Protein 9J2L (pdb70)

Structure (mmCIF, N/CA/C/O backbone):
data_9J2L
#
_entry.id   9J2L
#
_cell.length_a   142.370
_cell.length_b   142.370
_cell.length_c   131.628
_cell.angle_alpha   90.00
_cell.angle_beta   90.00
_cell.angle_gamma   90.00
#
_symmetry.space_group_name_H-M   'P 43 21 2'
#
loop_
_entity.id
_entity.type
_entity.pdbx_description
1 polymer '4,5-DOPA dioxygenase extradiol'
2 non-polymer 'CITRIC ACID'
3 non-polymer 'FE (II) ION'
4 non-polymer 2-AMINO-2-HYDROXYMETHYL-PROPANE-1,3-DIOL
5 non-polymer GLYCEROL
6 non-polymer DI(HYDROXYETHYL)ETHER
7 water water
#
loop_
_atom_site.group_PDB
_atom_site.id
_atom_site.type_symbol
_atom_site.label_atom_id
_atom_site.label_alt_id
_atom_site.label_comp_id
_atom_site.label_asym_id
_atom_site.label_entity_id
_atom_site.label_seq_id
_atom_site.pdbx_PDB_ins_code
_atom_site.Cartn_x
_atom_site.Cartn_y
_atom_site.Cartn_z
_atom_site.occupancy
_atom_site.B_iso_or_equiv
_atom_site.auth_seq_id
_atom_site.auth_comp_id
_atom_site.auth_asym_id
_atom_site.auth_atom_id
_atom_site.pdbx_PDB_model_num
ATOM 1 N N . MET A 1 1 ? -8.036 7.560 -0.523 1.00 49.61 1 MET A N 1
ATOM 2 C CA . MET A 1 1 ? -7.892 7.011 0.823 1.00 50.67 1 MET A CA 1
ATOM 3 C C . MET A 1 1 ? -9.207 7.078 1.573 1.00 53.08 1 MET A C 1
ATOM 4 O O . MET A 1 1 ? -10.054 7.930 1.304 1.00 54.63 1 MET A O 1
ATOM 9 N N . LYS A 1 2 ? -9.368 6.171 2.523 1.00 51.88 2 LYS A N 1
ATOM 10 C CA . LYS A 1 2 ? -10.479 6.219 3.452 1.00 51.15 2 LYS A CA 1
ATOM 11 C C . LYS A 1 2 ? -9.918 6.387 4.853 1.00 44.89 2 LYS A C 1
ATOM 12 O O . LYS A 1 2 ? -8.717 6.213 5.093 1.00 40.28 2 LYS A O 1
ATOM 18 N N . GLY A 1 3 ? -10.801 6.758 5.770 1.00 30.50 3 GLY A N 1
ATOM 19 C CA . GLY A 1 3 ? -10.394 6.904 7.143 1.00 25.63 3 GLY A CA 1
ATOM 20 C C . GLY A 1 3 ? -10.290 8.341 7.591 1.00 28.07 3 GLY A C 1
ATOM 21 O O . GLY A 1 3 ? -11.009 9.220 7.098 1.00 26.33 3 GLY A O 1
ATOM 22 N N . THR A 1 4 ? -9.406 8.575 8.554 1.00 25.67 4 THR A N 1
ATOM 23 C CA . THR A 1 4 ? -9.209 9.868 9.179 1.00 23.63 4 THR A CA 1
ATOM 24 C C . THR A 1 4 ? -7.782 10.344 8.915 1.00 26.02 4 THR A C 1
ATOM 25 O O . THR A 1 4 ? -6.945 9.624 8.365 1.00 27.94 4 THR A O 1
ATOM 29 N N . TYR A 1 5 ? -7.513 11.587 9.291 1.00 21.91 5 TYR A N 1
ATOM 30 C CA . TYR A 1 5 ? -6.271 12.236 8.918 1.00 24.35 5 TYR A CA 1
ATOM 31 C C . TYR A 1 5 ? -5.776 13.081 10.074 1.00 27.51 5 TYR A C 1
ATOM 32 O O . TYR A 1 5 ? -6.568 13.627 10.842 1.00 23.99 5 TYR A O 1
ATOM 41 N N . TYR A 1 6 ? -4.454 13.169 10.199 1.00 24.91 6 TYR A N 1
ATOM 42 C CA . TYR A 1 6 ? -3.812 14.182 11.025 1.00 24.07 6 TYR A CA 1
ATOM 43 C C . TYR A 1 6 ? -2.995 15.067 10.101 1.00 27.18 6 TYR A C 1
ATOM 44 O O . TYR A 1 6 ? -1.993 14.610 9.538 1.00 23.82 6 TYR A O 1
ATOM 53 N N . ILE A 1 7 ? -3.425 16.317 9.932 1.00 22.03 7 ILE A N 1
ATOM 54 C CA . ILE A 1 7 ? -2.757 17.254 9.039 1.00 19.15 7 ILE A CA 1
ATOM 55 C C . ILE A 1 7 ? -2.114 18.355 9.870 1.00 19.32 7 ILE A C 1
ATOM 56 O O . ILE A 1 7 ? -2.311 18.455 11.078 1.00 21.67 7 ILE A O 1
ATOM 61 N N . ASN A 1 8 ? -1.345 19.198 9.203 1.00 19.21 8 ASN A N 1
ATOM 62 C CA . ASN A 1 8 ? -0.783 20.393 9.807 1.00 16.37 8 ASN A CA 1
ATOM 63 C C . ASN A 1 8 ? -1.399 21.597 9.114 1.00 23.06 8 ASN A C 1
ATOM 64 O O . ASN A 1 8 ? -1.476 21.632 7.879 1.00 22.02 8 ASN A O 1
ATOM 69 N N . HIS A 1 9 ? -1.852 22.576 9.894 1.00 19.44 9 HIS A N 1
ATOM 70 C CA . HIS A 1 9 ? -2.380 23.765 9.245 1.00 21.59 9 HIS A CA 1
ATOM 71 C C . HIS A 1 9 ? -1.262 24.647 8.739 1.00 20.08 9 HIS A C 1
ATOM 72 O O . HIS A 1 9 ? -1.487 25.445 7.825 1.00 21.52 9 HIS A O 1
ATOM 79 N N . GLY A 1 10 ? -0.071 24.521 9.321 1.00 17.17 10 GLY A N 1
ATOM 80 C CA . GLY A 1 10 ? 1.110 25.214 8.845 1.00 19.18 10 GLY A CA 1
ATOM 81 C C . GLY A 1 10 ? 1.127 26.716 9.101 1.00 21.45 10 GLY A C 1
ATOM 82 O O . GLY A 1 10 ? 0.317 27.289 9.825 1.00 24.02 10 GLY A O 1
ATOM 83 N N . ASP A 1 11 ? 2.107 27.339 8.468 1.00 23.98 11 ASP A N 1
ATOM 84 C CA . ASP A 1 11 ? 2.425 28.742 8.655 1.00 19.60 11 ASP A CA 1
ATOM 85 C C . ASP A 1 11 ? 1.487 29.597 7.809 1.00 22.00 11 ASP A C 1
ATOM 86 O O . ASP A 1 11 ? 1.516 29.494 6.575 1.00 25.78 11 ASP A O 1
ATOM 91 N N . PRO A 1 12 ? 0.670 30.460 8.412 1.00 19.36 12 PRO A N 1
ATOM 92 C CA . PRO A 1 12 ? -0.229 31.317 7.615 1.00 20.23 12 PRO A CA 1
ATOM 93 C C . PRO A 1 12 ? 0.484 32.117 6.531 1.00 24.57 12 PRO A C 1
ATOM 94 O O . PRO A 1 12 ? -0.126 32.482 5.517 1.00 22.59 12 PRO A O 1
ATOM 98 N N . LEU A 1 13 ? 1.784 32.360 6.697 1.00 26.92 13 LEU A N 1
ATOM 99 C CA . LEU A 1 13 ? 2.520 33.061 5.652 1.00 27.68 13 LEU A CA 1
ATOM 100 C C . LEU A 1 13 ? 2.502 32.309 4.336 1.00 24.76 13 LEU A C 1
ATOM 101 O O . LEU A 1 13 ? 2.663 32.932 3.282 1.00 28.71 13 LEU A O 1
ATOM 106 N N . MET A 1 14 ? 2.304 30.991 4.356 1.00 20.03 14 MET A N 1
ATOM 107 C CA . MET A 1 14 ? 2.317 30.257 3.093 1.00 23.31 14 MET A CA 1
ATOM 108 C C . MET A 1 14 ? 1.205 30.727 2.161 1.00 27.75 14 MET A C 1
ATOM 109 O O . MET A 1 14 ? 1.255 30.448 0.958 1.00 25.24 14 MET A O 1
ATOM 114 N N . TYR A 1 15 ? 0.213 31.452 2.684 1.00 25.91 15 TYR A N 1
ATOM 115 C CA . TYR A 1 15 ? -0.806 32.030 1.821 1.00 22.82 15 TYR A CA 1
ATOM 116 C C . TYR A 1 15 ? -0.190 32.984 0.807 1.00 25.01 15 TYR A C 1
ATOM 117 O O . TYR A 1 15 ? -0.680 33.106 -0.320 1.00 21.90 15 TYR A O 1
ATOM 126 N N . LEU A 1 16 ? 0.886 33.660 1.187 1.00 25.95 16 LEU A N 1
ATOM 127 C CA . LEU A 1 16 ? 1.554 34.620 0.321 1.00 29.32 16 LEU A CA 1
ATOM 128 C C . LEU A 1 16 ? 2.690 34.010 -0.494 1.00 31.87 16 LEU A C 1
ATOM 129 O O . LEU A 1 16 ? 3.197 34.664 -1.410 1.00 35.48 16 LEU A O 1
ATOM 134 N N . LYS A 1 17 ? 3.086 32.782 -0.205 1.00 24.31 17 LYS A N 1
ATOM 135 C CA . LYS A 1 17 ? 4.282 32.189 -0.780 1.00 24.77 17 LYS A CA 1
ATOM 136 C C . LYS A 1 17 ? 3.938 31.241 -1.914 1.00 26.08 17 LYS A C 1
ATOM 137 O O . LYS A 1 17 ? 2.809 30.769 -2.050 1.00 31.57 17 LYS A O 1
ATOM 143 N N . LYS A 1 18 ? 4.959 30.922 -2.699 1.00 25.02 18 LYS A N 1
ATOM 144 C CA . LYS A 1 18 ? 4.805 30.088 -3.871 1.00 23.80 18 LYS A CA 1
ATOM 145 C C . LYS A 1 18 ? 5.477 28.732 -3.755 1.00 25.59 18 LYS A C 1
ATOM 146 O O . LYS A 1 18 ? 5.195 27.855 -4.578 1.00 32.18 18 LYS A O 1
ATOM 152 N N . HIS A 1 19 ? 6.365 28.528 -2.785 1.00 20.17 19 HIS A N 1
ATOM 153 C CA . HIS A 1 19 ? 7.233 27.353 -2.840 1.00 26.81 19 HIS A CA 1
ATOM 154 C C . HIS A 1 19 ? 7.172 26.535 -1.565 1.00 23.97 19 HIS A C 1
ATOM 155 O O . HIS A 1 19 ? 8.139 25.856 -1.223 1.00 29.72 19 HIS A O 1
ATOM 162 N N . ILE A 1 20 ? 6.068 26.615 -0.833 1.00 25.12 20 ILE A N 1
ATOM 163 C CA . ILE A 1 20 ? 5.885 25.826 0.376 1.00 25.21 20 ILE A CA 1
ATOM 164 C C . ILE A 1 20 ? 5.210 24.512 0.001 1.00 27.59 20 ILE A C 1
ATOM 165 O O . ILE A 1 20 ? 4.078 24.504 -0.494 1.00 31.67 20 ILE A O 1
ATOM 170 N N . LYS A 1 21 ? 5.889 23.401 0.280 1.00 25.97 21 LYS A N 1
ATOM 171 C CA . LYS A 1 21 ? 5.393 22.091 -0.127 1.00 25.85 21 LYS A CA 1
ATOM 172 C C . LYS A 1 21 ? 4.112 21.711 0.608 1.00 25.21 21 LYS A C 1
ATOM 173 O O . LYS A 1 21 ? 3.212 21.096 0.017 1.00 26.99 21 LYS A O 1
ATOM 179 N N . LEU A 1 22 ? 4.001 22.076 1.885 1.00 21.19 22 LEU A N 1
ATOM 180 C CA . LEU A 1 22 ? 2.780 21.785 2.631 1.00 24.86 22 LEU A CA 1
ATOM 181 C C . LEU A 1 22 ? 1.546 22.389 1.954 1.00 25.56 22 LEU A C 1
ATOM 182 O O . LEU A 1 22 ? 0.488 21.755 1.895 1.00 27.37 22 LEU A O 1
ATOM 187 N N . ARG A 1 23 ? 1.659 23.607 1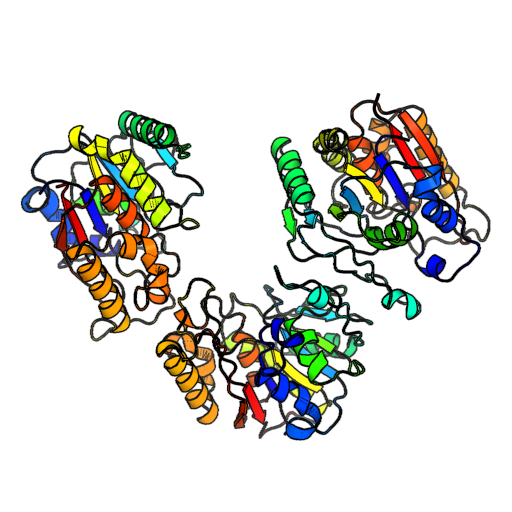.430 1.00 23.44 23 ARG A N 1
ATOM 188 C CA . ARG A 1 23 ? 0.517 24.205 0.747 1.00 20.56 23 ARG A CA 1
ATOM 189 C C . ARG A 1 23 ? 0.168 23.414 -0.503 1.00 24.72 23 ARG A C 1
ATOM 190 O O . ARG A 1 23 ? -1.010 23.126 -0.755 1.00 28.84 23 ARG A O 1
ATOM 198 N N . GLN A 1 24 ? 1.185 23.028 -1.281 1.00 23.54 24 GLN A N 1
ATOM 199 C CA . GLN A 1 24 ? 0.959 22.199 -2.463 1.00 28.58 24 GLN A CA 1
ATOM 200 C C . GLN A 1 24 ? 0.261 20.894 -2.106 1.00 28.24 24 GLN A C 1
ATOM 201 O O . GLN A 1 24 ? -0.668 20.465 -2.798 1.00 26.76 24 GLN A O 1
ATOM 207 N N . PHE A 1 25 ? 0.700 20.243 -1.033 1.00 24.00 25 PHE A N 1
ATOM 208 C CA . PHE A 1 25 ? 0.020 19.035 -0.600 1.00 21.95 25 PHE A CA 1
ATOM 209 C C . PHE A 1 25 ? -1.453 19.311 -0.303 1.00 26.02 25 PHE A C 1
ATOM 210 O O . PHE A 1 25 ? -2.337 18.577 -0.754 1.00 29.31 25 PHE A O 1
ATOM 218 N N . LEU A 1 26 ? -1.734 20.371 0.460 1.00 22.93 26 LEU A N 1
ATOM 219 C CA . LEU A 1 26 ? -3.115 20.675 0.820 1.00 22.25 26 LEU A CA 1
ATOM 220 C C . LEU A 1 26 ? -3.947 21.034 -0.411 1.00 27.53 26 LEU A C 1
ATOM 221 O O . LEU A 1 26 ? -5.093 20.589 -0.547 1.00 27.70 26 LEU A O 1
ATOM 226 N N . GLU A 1 27 ? -3.389 21.837 -1.319 1.00 24.68 27 GLU A N 1
ATOM 227 C CA . GLU A 1 27 ? -4.104 22.156 -2.548 1.00 26.53 27 GLU A CA 1
ATOM 228 C C . GLU A 1 27 ? -4.456 20.905 -3.341 1.00 30.80 27 GLU A C 1
ATOM 229 O O . GLU A 1 27 ? -5.513 20.855 -3.973 1.00 32.74 27 GLU A O 1
ATOM 235 N N . GLY A 1 28 ? -3.605 19.885 -3.311 1.00 25.20 28 GLY A N 1
ATOM 236 C CA . GLY A 1 28 ? -3.901 18.672 -4.040 1.00 24.31 28 GLY A CA 1
ATOM 237 C C . GLY A 1 28 ? -4.811 17.704 -3.310 1.00 29.48 28 GLY A C 1
ATOM 238 O O . GLY A 1 28 ? -4.979 16.567 -3.766 1.00 36.73 28 GLY A O 1
ATOM 239 N N . TRP A 1 29 ? -5.418 18.127 -2.200 1.00 24.86 29 TRP A N 1
ATOM 240 C CA . TRP A 1 29 ? -6.182 17.209 -1.360 1.00 27.02 29 TRP A CA 1
ATOM 241 C C . TRP A 1 29 ? -7.240 16.440 -2.144 1.00 30.59 29 TRP A C 1
ATOM 242 O O . TRP A 1 29 ? -7.367 15.221 -1.999 1.00 32.50 29 TRP A O 1
ATOM 253 N N . GLN A 1 30 ? -8.037 17.143 -2.952 1.00 26.19 30 GLN A N 1
ATOM 254 C CA . GLN A 1 30 ? -9.150 16.492 -3.633 1.00 26.04 30 GLN A CA 1
ATOM 255 C C . GLN A 1 30 ? -8.699 15.621 -4.789 1.00 30.22 30 GLN A C 1
ATOM 256 O O . GLN A 1 30 ? -9.458 14.749 -5.222 1.00 33.34 30 GLN A O 1
ATOM 262 N N . GLU A 1 31 ? -7.479 15.806 -5.273 1.00 30.29 31 GLU A N 1
ATOM 263 C CA . GLU A 1 31 ? -7.009 14.955 -6.351 1.00 34.07 31 GLU A CA 1
ATOM 264 C C . GLU A 1 31 ? -6.229 13.759 -5.840 1.00 37.71 31 GLU A C 1
ATOM 265 O O . GLU A 1 31 ? -6.294 12.687 -6.447 1.00 38.47 31 GLU A O 1
ATOM 271 N N . ASN A 1 32 ? -5.507 13.898 -4.727 1.00 34.08 32 ASN A N 1
ATOM 272 C CA . ASN A 1 32 ? -4.565 12.885 -4.293 1.00 29.10 32 ASN A CA 1
ATOM 273 C C . ASN A 1 32 ? -4.895 12.234 -2.964 1.00 33.57 32 ASN A C 1
ATOM 274 O O . ASN A 1 32 ? -4.249 11.243 -2.615 1.00 37.01 32 ASN A O 1
ATOM 279 N N . VAL A 1 33 ? -5.830 12.774 -2.191 1.00 33.05 33 VAL A N 1
ATOM 280 C CA . VAL A 1 33 ? -6.051 12.273 -0.844 1.00 27.58 33 VAL A CA 1
ATOM 281 C C . VAL A 1 33 ? -7.474 11.763 -0.722 1.00 29.02 33 VAL A C 1
ATOM 282 O O . VAL A 1 33 ? -7.673 10.565 -0.529 1.00 34.85 33 VAL A O 1
ATOM 286 N N . VAL A 1 34 ? -8.467 12.647 -0.832 1.00 29.89 34 VAL A N 1
ATOM 287 C CA . VAL A 1 34 ? -9.880 12.278 -0.685 1.00 29.79 34 VAL A CA 1
ATOM 288 C C . VAL A 1 34 ? -10.623 12.696 -1.947 1.00 30.29 34 VAL A C 1
ATOM 289 O O . VAL A 1 34 ? -10.983 13.869 -2.099 1.00 35.23 34 VAL A O 1
ATOM 293 N N . ILE A 1 35 ? -10.910 11.732 -2.825 1.00 34.99 35 ILE A N 1
ATOM 294 C CA . ILE A 1 35 ? -11.630 12.013 -4.068 1.00 38.38 35 ILE A CA 1
ATOM 295 C C . ILE A 1 35 ? -13.086 12.370 -3.785 1.00 40.38 35 ILE A C 1
ATOM 296 O O . ILE A 1 35 ? -13.625 13.339 -4.330 1.00 42.88 35 ILE A O 1
ATOM 301 N N . GLU A 1 36 ? -13.754 11.566 -2.965 1.00 37.21 36 GLU A N 1
ATOM 302 C CA . GLU A 1 36 ? -15.190 11.712 -2.764 1.00 40.85 36 GLU A CA 1
ATOM 303 C C . GLU A 1 36 ? -15.488 12.933 -1.905 1.00 39.75 36 GLU A C 1
ATOM 304 O O . GLU A 1 36 ? -14.846 13.155 -0.882 1.00 40.08 36 GLU A O 1
ATOM 310 N N . LYS A 1 37 ? -16.476 13.704 -2.317 1.00 36.88 37 LYS A N 1
ATOM 311 C CA . LYS A 1 37 ? -16.948 14.833 -1.540 1.00 35.66 37 LYS A CA 1
ATOM 312 C C . LYS A 1 37 ? -17.536 14.371 -0.204 1.00 33.79 37 LYS A C 1
ATOM 313 O O . LYS A 1 37 ? -18.467 13.560 -0.197 1.00 35.14 37 LYS A O 1
ATOM 319 N N . PRO A 1 38 ? -17.034 14.836 0.930 1.00 34.36 38 PRO A N 1
ATOM 320 C CA . PRO A 1 38 ? -17.628 14.432 2.210 1.00 32.16 38 PRO A CA 1
ATOM 321 C C . PRO A 1 38 ? -18.942 15.149 2.472 1.00 34.25 38 PRO A C 1
ATOM 322 O O . PRO A 1 38 ? -19.194 16.243 1.968 1.00 37.98 38 PRO A O 1
ATOM 326 N N . LYS A 1 39 ? -19.791 14.505 3.271 1.00 33.18 39 LYS A N 1
ATOM 327 C CA . LYS A 1 39 ? -21.032 15.144 3.693 1.00 33.05 39 LYS A CA 1
ATOM 328 C C . LYS A 1 39 ? -20.749 16.296 4.648 1.00 32.27 39 LYS A C 1
ATOM 329 O O . LYS A 1 39 ? -21.462 17.305 4.645 1.00 33.49 39 LYS A O 1
ATOM 335 N N . SER A 1 40 ? -19.696 16.174 5.446 1.00 28.01 40 SER A N 1
ATOM 336 C CA . SER A 1 40 ? -19.352 17.190 6.422 1.00 25.17 40 SER A CA 1
ATOM 337 C C . SER A 1 40 ? -17.966 16.864 6.934 1.00 25.32 40 SER A C 1
ATOM 338 O O . SER A 1 40 ? -17.468 15.753 6.748 1.00 28.03 40 SER A O 1
ATOM 341 N N . ILE A 1 41 ? -17.358 17.832 7.605 1.00 27.58 41 ILE A N 1
ATOM 342 C CA . ILE A 1 41 ? -15.985 17.708 8.072 1.00 25.79 41 ILE A CA 1
ATOM 343 C C . ILE A 1 41 ? -15.933 18.059 9.551 1.00 27.01 41 ILE A C 1
ATOM 344 O O . ILE A 1 41 ? -16.511 19.067 9.979 1.00 23.90 41 ILE A O 1
ATOM 349 N N . LEU A 1 42 ? -15.255 17.225 10.329 1.00 23.24 42 LEU A N 1
ATOM 350 C CA . LEU A 1 42 ? -14.974 17.503 11.729 1.00 18.73 42 LEU A CA 1
ATOM 351 C C . LEU A 1 42 ? -13.490 17.797 11.838 1.00 22.75 42 LEU A C 1
ATOM 352 O O . LEU A 1 42 ? -12.672 16.919 11.554 1.00 30.70 42 LEU A O 1
ATOM 357 N N . ILE A 1 43 ? -13.148 19.026 12.222 1.00 22.93 43 ILE A N 1
ATOM 358 C CA . ILE A 1 43 ? -11.766 19.442 12.437 1.00 17.35 43 ILE A CA 1
ATOM 359 C C . ILE A 1 43 ? -11.520 19.462 13.928 1.00 23.22 43 ILE A C 1
ATOM 360 O O . ILE A 1 43 ? -12.166 20.230 14.649 1.00 24.84 43 ILE A O 1
ATOM 365 N N . ILE A 1 44 ? -10.571 18.652 14.390 1.00 22.22 44 ILE A N 1
ATOM 366 C CA . ILE A 1 44 ? -10.071 18.750 15.758 1.00 21.89 44 ILE A CA 1
ATOM 367 C C . ILE A 1 44 ? -8.927 19.761 15.770 1.00 26.04 44 ILE A C 1
ATOM 368 O O . ILE A 1 44 ? -7.881 19.541 15.144 1.00 19.84 44 ILE A O 1
ATOM 373 N N . SER A 1 45 ? -9.131 20.873 16.483 1.00 23.87 45 SER A N 1
ATOM 374 C CA . SER A 1 45 ? -8.314 22.069 16.324 1.00 22.16 45 SER A CA 1
ATOM 375 C C . SER A 1 45 ? -7.301 22.187 17.450 1.00 25.64 45 SER A C 1
ATOM 376 O O . SER A 1 45 ? -7.678 22.246 18.626 1.00 24.03 45 SER A O 1
ATOM 379 N N . ALA A 1 46 ? -6.025 22.297 17.085 1.00 20.28 46 ALA A N 1
ATOM 380 C CA . ALA A 1 46 ? -5.013 22.592 18.088 1.00 20.44 46 ALA A CA 1
ATOM 381 C C . ALA A 1 46 ? -5.205 23.965 18.711 1.00 23.03 46 ALA A C 1
ATOM 382 O O . ALA A 1 46 ? -4.637 24.227 19.772 1.00 23.92 46 ALA A O 1
ATOM 384 N N . HIS A 1 47 ? -5.969 24.853 18.079 1.00 23.00 47 HIS A N 1
ATOM 385 C CA . HIS A 1 47 ? -6.053 26.236 18.535 1.00 22.51 47 HIS A CA 1
ATOM 386 C C . HIS A 1 47 ? -7.351 26.523 19.270 1.00 23.61 47 HIS A C 1
ATOM 387 O O . HIS A 1 47 ? -7.672 27.687 19.513 1.00 31.64 47 HIS A O 1
ATOM 394 N N . TRP A 1 48 ? -8.112 25.492 19.613 1.00 26.39 48 TRP A N 1
ATOM 395 C CA . TRP A 1 48 ? -9.277 25.631 20.480 1.00 27.85 48 TRP A CA 1
ATOM 396 C C . TRP A 1 48 ? -9.016 24.751 21.695 1.00 19.29 48 TRP A C 1
ATOM 397 O O . TRP A 1 48 ? -9.085 23.520 21.612 1.00 28.01 48 TRP A O 1
ATOM 408 N N . ASP A 1 49 ? -8.689 25.387 22.806 1.00 22.54 49 ASP A N 1
ATOM 409 C CA . ASP A 1 49 ? -8.165 24.721 23.991 1.00 26.02 49 ASP A CA 1
ATOM 410 C C . ASP A 1 49 ? -9.175 24.896 25.106 1.00 27.92 49 ASP A C 1
ATOM 411 O O . ASP A 1 49 ? -9.453 26.026 25.513 1.00 31.84 49 ASP A O 1
ATOM 416 N N . THR A 1 50 ? -9.750 23.788 25.573 1.00 26.66 50 THR A N 1
ATOM 417 C CA . THR A 1 50 ? -10.800 23.834 26.578 1.00 24.23 50 THR A CA 1
ATOM 418 C C . THR A 1 50 ? -10.538 22.782 27.641 1.00 26.80 50 THR A C 1
ATOM 419 O O . THR A 1 50 ? -9.642 21.942 27.515 1.00 30.44 50 THR A O 1
ATOM 423 N N . ASN A 1 51 ? -11.363 22.824 28.689 1.00 29.11 51 ASN A N 1
ATOM 424 C CA . ASN A 1 51 ? -11.265 21.839 29.761 1.00 27.61 51 ASN A CA 1
ATOM 425 C C . ASN A 1 51 ? -11.966 20.540 29.401 1.00 31.34 51 ASN A C 1
ATOM 426 O O . ASN A 1 51 ? -11.453 19.456 29.697 1.00 36.23 51 ASN A O 1
ATOM 431 N N . VAL A 1 52 ? -13.133 20.628 28.772 1.00 26.82 52 VAL A N 1
ATOM 432 C CA . VAL A 1 52 ? -13.865 19.438 28.352 1.00 26.65 52 VAL A CA 1
ATOM 433 C C . VAL A 1 52 ? -14.092 19.538 26.851 1.00 27.51 52 VAL A C 1
ATOM 434 O O . VAL A 1 52 ? -14.121 20.656 26.306 1.00 28.07 52 VAL A O 1
ATOM 438 N N . PRO A 1 53 ? -14.233 18.416 26.146 1.00 29.71 53 PRO A N 1
ATOM 439 C CA . PRO A 1 53 ? -14.497 18.478 24.700 1.00 30.27 53 PRO A CA 1
ATOM 440 C C . PRO A 1 53 ? -15.632 19.445 24.394 1.00 30.93 53 PRO A C 1
ATOM 441 O O . PRO A 1 53 ? -16.679 19.434 25.046 1.00 28.52 53 PRO A O 1
ATOM 445 N N . THR A 1 54 ? -15.402 20.325 23.427 1.00 30.45 54 THR A N 1
ATOM 446 C CA . THR A 1 54 ? -16.405 21.305 23.054 1.00 28.87 54 THR A CA 1
ATOM 447 C C . THR A 1 54 ? -16.496 21.368 21.540 1.00 30.71 54 THR A C 1
ATOM 448 O O . THR A 1 54 ? -15.493 21.258 20.828 1.00 29.56 54 THR A O 1
ATOM 452 N N . VAL A 1 55 ? -17.704 21.570 21.060 1.00 26.10 55 VAL A N 1
ATOM 453 C CA . VAL A 1 55 ? -17.990 21.521 19.641 1.00 24.64 55 VAL A CA 1
ATOM 454 C C . VAL A 1 55 ? -18.782 22.782 19.297 1.00 30.17 55 VAL A C 1
ATOM 455 O O . VAL A 1 55 ? -19.502 23.322 20.142 1.00 28.07 55 VAL A O 1
ATOM 459 N N . ASN A 1 56 ? -18.583 23.323 18.100 1.00 26.55 56 ASN A N 1
ATOM 460 C CA . ASN A 1 56 ? -19.301 24.541 17.749 1.00 23.61 56 ASN A CA 1
ATOM 461 C C . ASN A 1 56 ? -20.528 24.200 16.918 1.00 25.01 56 ASN A C 1
ATOM 462 O O . ASN A 1 56 ? -20.528 23.242 16.143 1.00 27.43 56 ASN A O 1
ATOM 467 N N . PHE A 1 57 ? -21.588 24.972 17.124 1.00 25.66 57 PHE A N 1
ATOM 468 C CA . PHE A 1 57 ? -22.931 24.675 16.628 1.00 26.27 57 PHE A CA 1
ATOM 469 C C . PHE A 1 57 ? -23.440 25.981 16.028 1.00 31.76 57 PHE A C 1
ATOM 470 O O . PHE A 1 57 ? -24.002 26.815 16.739 1.00 37.19 57 PHE A O 1
ATOM 478 N N . VAL A 1 58 ? -23.190 26.184 14.737 1.00 26.63 58 VAL A N 1
ATOM 479 C CA . VAL A 1 58 ? -23.517 27.437 14.070 1.00 29.07 58 VAL A CA 1
ATOM 480 C C . VAL A 1 58 ? -23.998 27.112 12.664 1.00 32.52 58 VAL A C 1
ATOM 481 O O . VAL A 1 58 ? -23.646 26.079 12.089 1.00 34.07 58 VAL A O 1
ATOM 485 N N . GLU A 1 59 ? -24.811 28.007 12.104 1.00 30.70 59 GLU A N 1
ATOM 486 C CA . GLU A 1 59 ? -25.249 27.799 10.726 1.00 33.35 59 GLU A CA 1
ATOM 487 C C . GLU A 1 59 ? -24.215 28.321 9.735 1.00 31.89 59 GLU A C 1
ATOM 488 O O . GLU A 1 59 ? -23.948 27.682 8.713 1.00 33.51 59 GLU A O 1
ATOM 494 N N . HIS A 1 60 ? -23.596 29.458 10.037 1.00 29.95 60 HIS A N 1
ATOM 495 C CA . HIS A 1 60 ? -22.570 30.057 9.194 1.00 28.52 60 HIS A CA 1
ATOM 496 C C . HIS A 1 60 ? -21.282 30.206 10.001 1.00 29.77 60 HIS A C 1
ATOM 497 O O . HIS A 1 60 ? -21.301 30.746 11.116 1.00 31.08 60 HIS A O 1
ATOM 504 N N . CYS A 1 61 ? -20.162 29.745 9.443 1.00 27.92 61 CYS A N 1
ATOM 505 C CA . CYS A 1 61 ? -18.881 29.883 10.139 1.00 30.49 61 CYS A CA 1
ATOM 506 C C . CYS A 1 61 ? -18.256 31.251 9.914 1.00 32.23 61 CYS A C 1
ATOM 507 O O . CYS A 1 61 ? -17.892 31.604 8.784 1.00 27.02 61 CYS A O 1
ATOM 510 N N . ASP A 1 62 ? -18.083 31.986 11.008 1.00 25.76 62 ASP A N 1
ATOM 511 C CA . ASP A 1 62 ? -17.157 33.095 10.984 1.00 25.43 62 ASP A CA 1
ATOM 512 C C . ASP A 1 62 ? -15.749 32.579 10.686 1.00 25.00 62 ASP A C 1
ATOM 513 O O . ASP A 1 62 ? -15.424 31.399 10.881 1.00 23.59 62 ASP A O 1
ATOM 518 N N . THR A 1 63 ? -14.907 33.481 10.206 1.00 28.15 63 THR A N 1
ATOM 519 C CA . THR A 1 63 ? -13.490 33.206 10.011 1.00 29.18 63 THR A CA 1
ATOM 520 C C . THR A 1 63 ? -12.731 33.910 11.127 1.00 27.85 63 THR A C 1
ATOM 521 O O . THR A 1 63 ? -12.660 35.138 11.146 1.00 29.52 63 THR A O 1
ATOM 525 N N . ILE A 1 64 ? -12.186 33.149 12.072 1.00 26.56 64 ILE A N 1
ATOM 526 C CA . ILE A 1 64 ? -11.458 33.748 13.189 1.00 29.26 64 ILE A CA 1
ATOM 527 C C . ILE A 1 64 ? -9.994 33.858 12.800 1.00 31.41 64 ILE A C 1
ATOM 528 O O . ILE A 1 64 ? -9.343 32.841 12.529 1.00 29.52 64 ILE A O 1
ATOM 533 N N . HIS A 1 65 ? -9.472 35.086 12.777 1.00 25.10 65 HIS A N 1
ATOM 534 C CA . HIS A 1 65 ? -8.073 35.297 12.415 1.00 23.54 65 HIS A CA 1
ATOM 535 C C . HIS A 1 65 ? -7.213 35.328 13.674 1.00 23.13 65 HIS A C 1
ATOM 536 O O . HIS A 1 65 ? -6.607 36.329 14.032 1.00 21.81 65 HIS A O 1
ATOM 543 N N . ASP A 1 66 ? -7.171 34.184 14.353 1.00 23.21 66 ASP A N 1
ATOM 544 C CA . ASP A 1 66 ? -6.508 34.112 15.656 1.00 23.50 66 ASP A CA 1
ATOM 545 C C . ASP A 1 66 ? -5.018 33.852 15.464 1.00 20.23 66 ASP A C 1
ATOM 546 O O . ASP A 1 66 ? -4.488 32.790 15.784 1.00 24.30 66 ASP A O 1
ATOM 551 N N . PHE A 1 67 ? -4.335 34.868 14.943 1.00 19.60 67 PHE A N 1
ATOM 552 C CA . PHE A 1 67 ? -2.888 34.810 14.845 1.00 20.20 67 PHE A CA 1
ATOM 553 C C . PHE A 1 67 ? -2.356 36.234 14.857 1.00 27.26 67 PHE A C 1
ATOM 554 O O . PHE A 1 67 ? -3.063 37.177 14.493 1.00 25.36 67 PHE A O 1
ATOM 562 N N . ASP A 1 68 ? -1.098 36.374 15.282 1.00 26.13 68 ASP A N 1
ATOM 563 C CA . ASP A 1 68 ? -0.510 37.656 15.665 1.00 30.67 68 ASP A CA 1
ATOM 564 C C . ASP A 1 68 ? 0.548 38.098 14.671 1.00 25.56 68 ASP A C 1
ATOM 565 O O . ASP A 1 68 ? 1.448 37.327 14.334 1.00 27.15 68 ASP A O 1
ATOM 570 N N . ASP A 1 69 ? 0.445 39.348 14.231 1.00 25.97 69 ASP A N 1
ATOM 571 C CA . ASP A 1 69 ? 1.535 40.045 13.571 1.00 27.82 69 ASP A CA 1
ATOM 572 C C . ASP A 1 69 ? 1.835 39.466 12.187 1.00 29.05 69 ASP A C 1
ATOM 573 O O . ASP A 1 69 ? 2.986 39.364 11.776 1.00 31.43 69 ASP A O 1
ATOM 578 N N . TYR A 1 70 ? 0.822 39.085 11.483 1.00 23.94 70 TYR A N 1
ATOM 579 C CA . TYR A 1 70 ? 0.976 38.671 10.106 1.00 23.55 70 TYR A CA 1
ATOM 580 C C . TYR A 1 70 ? 0.648 39.833 9.184 1.00 25.63 70 TYR A C 1
ATOM 581 O O . TYR A 1 70 ? 0.106 40.846 9.626 1.00 26.02 70 TYR A O 1
ATOM 590 N N . PRO A 1 71 ? 1.000 39.745 7.901 1.00 26.58 71 PRO A N 1
ATOM 591 C CA . PRO A 1 71 ? 0.653 40.825 6.968 1.00 26.76 71 PRO A CA 1
ATOM 592 C C . PRO A 1 71 ? -0.852 40.991 6.834 1.00 27.42 71 PRO A C 1
ATOM 593 O O . PRO A 1 71 ? -1.608 40.026 6.925 1.00 25.34 71 PRO A O 1
ATOM 597 N N . ASP A 1 72 ? -1.274 42.233 6.573 1.00 30.08 72 ASP A N 1
ATOM 598 C CA . ASP A 1 72 ? -2.693 42.582 6.446 1.00 23.51 72 ASP A CA 1
ATOM 599 C C . ASP A 1 72 ? -3.523 41.635 5.588 1.00 27.63 72 ASP A C 1
ATOM 600 O O . ASP A 1 72 ? -4.644 41.293 6.000 1.00 33.44 72 ASP A O 1
ATOM 605 N N . PRO A 1 73 ? -3.084 41.205 4.407 1.00 31.74 73 PRO A N 1
ATOM 606 C CA . PRO A 1 73 ? -3.935 40.299 3.622 1.00 27.50 73 PRO A CA 1
ATOM 607 C C . PRO A 1 73 ? -4.414 39.092 4.400 1.00 29.56 73 PRO A C 1
ATOM 608 O O . PRO A 1 73 ? -5.529 38.618 4.154 1.00 30.15 73 PRO A O 1
ATOM 612 N N . LEU A 1 74 ? -3.605 38.574 5.329 1.00 23.94 74 LEU A N 1
ATOM 613 C CA . LEU A 1 74 ? -4.024 37.391 6.068 1.00 24.85 74 LEU A CA 1
ATOM 614 C C . LEU A 1 74 ? -5.307 37.651 6.839 1.00 28.41 74 LEU A C 1
ATOM 615 O O . LEU A 1 74 ? -6.114 36.733 7.025 1.00 31.60 74 LEU A O 1
ATOM 620 N N . TYR A 1 75 ? -5.533 38.894 7.264 1.00 24.66 75 TYR A N 1
ATOM 621 C CA . TYR A 1 75 ? -6.707 39.216 8.058 1.00 26.16 75 TYR A CA 1
ATOM 622 C C . TYR A 1 75 ? -7.935 39.510 7.210 1.00 30.22 75 TYR A C 1
ATOM 623 O O . TYR A 1 75 ? -9.017 39.714 7.766 1.00 27.56 75 TYR A O 1
ATOM 632 N N . GLN A 1 76 ? -7.808 39.520 5.887 1.00 27.94 76 GLN A N 1
ATOM 633 C CA . GLN A 1 76 ? -8.956 39.776 5.035 1.00 27.26 76 GLN A CA 1
ATOM 634 C C . GLN A 1 76 ? -9.545 38.504 4.458 1.00 30.47 76 GLN A C 1
ATOM 635 O O . GLN A 1 76 ? -10.610 38.562 3.844 1.00 34.72 76 GLN A O 1
ATOM 641 N N . ILE A 1 77 ? -8.866 37.368 4.626 1.00 30.84 77 ILE A N 1
ATOM 642 C CA . ILE A 1 77 ? -9.374 36.106 4.113 1.00 29.17 77 ILE A CA 1
ATOM 643 C C . ILE A 1 77 ? -10.682 35.758 4.805 1.00 31.72 77 ILE A C 1
ATOM 644 O O . ILE A 1 77 ? -10.785 35.793 6.039 1.00 36.34 77 ILE A O 1
ATOM 649 N N . GLN A 1 78 ? -11.679 35.382 4.019 1.00 29.79 78 GLN A N 1
ATOM 650 C CA . GLN A 1 78 ? -12.922 34.852 4.555 1.00 28.09 78 GLN A CA 1
ATOM 651 C C . GLN A 1 78 ? -13.139 33.463 3.974 1.00 31.61 78 GLN A C 1
ATOM 652 O O . GLN A 1 78 ? -13.063 33.281 2.758 1.00 37.98 78 GLN A O 1
ATOM 658 N N . TYR A 1 79 ? -13.362 32.478 4.838 1.00 27.04 79 TYR A N 1
ATOM 659 C CA . TYR A 1 79 ? -13.681 31.122 4.401 1.00 25.27 79 TYR A CA 1
ATOM 660 C C . TYR A 1 79 ? -15.135 30.880 4.776 1.00 29.63 79 TYR A C 1
ATOM 661 O O . TYR A 1 79 ? -15.435 30.497 5.908 1.00 34.70 79 TYR A O 1
ATOM 670 N N . ARG A 1 80 ? -16.039 31.115 3.830 1.00 27.37 80 ARG A N 1
ATOM 671 C CA . ARG A 1 80 ? -17.465 31.215 4.146 1.00 29.92 80 ARG A CA 1
ATOM 672 C C . ARG A 1 80 ? -18.134 29.847 4.061 1.00 31.65 80 ARG A C 1
ATOM 673 O O . ARG A 1 80 ? -19.020 29.601 3.253 1.00 29.90 80 ARG A O 1
ATOM 681 N N . ALA A 1 81 ? -17.691 28.967 4.912 1.00 33.58 81 ALA A N 1
ATOM 682 C CA . ALA A 1 81 ? -18.248 27.633 4.927 1.00 30.11 81 ALA A CA 1
ATOM 683 C C . ALA A 1 81 ? -19.531 27.609 5.754 1.00 30.15 81 ALA A C 1
ATOM 684 O O . ALA A 1 81 ? -19.680 28.382 6.705 1.00 30.58 81 ALA A O 1
ATOM 686 N N . PRO A 1 82 ? -20.471 26.733 5.411 1.00 32.81 82 PRO A N 1
ATOM 687 C CA . PRO A 1 82 ? -21.604 26.500 6.310 1.00 27.42 82 PRO A CA 1
ATOM 688 C C . PRO A 1 82 ? -21.112 25.774 7.538 1.00 29.04 82 PRO A C 1
ATOM 689 O O . PRO A 1 82 ? -20.142 25.014 7.483 1.00 26.51 82 PRO A O 1
ATOM 693 N N . GLY A 1 83 ? -21.782 26.019 8.657 1.00 28.41 83 GLY A N 1
ATOM 694 C CA . GLY A 1 83 ? -21.547 25.215 9.837 1.00 31.60 83 GLY A CA 1
ATOM 695 C C . GLY A 1 83 ? -22.153 23.828 9.666 1.00 35.71 83 GLY A C 1
ATOM 696 O O . GLY A 1 83 ? -22.804 23.507 8.669 1.00 35.78 83 GLY A O 1
ATOM 697 N N . ALA A 1 84 ? -21.932 22.981 10.665 1.00 27.39 84 ALA A N 1
ATOM 698 C CA . ALA A 1 84 ? -22.469 21.621 10.651 1.00 24.16 84 ALA A CA 1
ATOM 699 C C . ALA A 1 84 ? -23.151 21.338 11.980 1.00 26.00 84 ALA A C 1
ATOM 700 O O . ALA A 1 84 ? -22.683 20.519 12.781 1.00 27.86 84 ALA A O 1
ATOM 702 N N . PRO A 1 85 ? -24.279 21.996 12.239 1.00 29.14 85 PRO A N 1
ATOM 703 C CA . PRO A 1 85 ? -24.945 21.826 13.540 1.00 31.63 85 PRO A CA 1
ATOM 704 C C . PRO A 1 85 ? -25.403 20.412 13.824 1.00 32.32 85 PRO A C 1
ATOM 705 O O . PRO A 1 85 ? -25.376 19.991 14.989 1.00 36.25 85 PRO A O 1
ATOM 709 N N . ASN A 1 86 ? -25.844 19.659 12.817 1.00 32.91 86 ASN A N 1
ATOM 710 C CA . ASN A 1 86 ? -26.239 18.278 13.096 1.00 31.88 86 ASN A CA 1
ATOM 711 C C . ASN A 1 86 ? -25.030 17.425 13.436 1.00 34.79 86 ASN A C 1
ATOM 712 O O . ASN A 1 86 ? -25.088 16.597 14.354 1.00 33.99 86 ASN A O 1
ATOM 717 N N . LEU A 1 87 ? -23.920 17.623 12.721 1.00 29.18 87 LEU A N 1
ATOM 718 C CA . LEU A 1 87 ? -22.695 16.928 13.092 1.00 29.95 87 LEU A CA 1
ATOM 719 C C . LEU A 1 87 ? -22.314 17.247 14.533 1.00 34.84 87 LEU A C 1
ATOM 720 O O . LEU A 1 87 ? -21.969 16.345 15.305 1.00 38.10 87 LEU A O 1
ATOM 725 N N . ALA A 1 88 ? -22.407 18.523 14.920 1.00 32.69 88 ALA A N 1
ATOM 726 C CA . ALA A 1 88 ? -22.073 18.925 16.284 1.00 36.00 88 ALA A CA 1
ATOM 727 C C . ALA A 1 88 ? -22.931 18.189 17.310 1.00 35.47 88 ALA A C 1
ATOM 728 O O . ALA A 1 88 ? -22.416 17.661 18.305 1.00 32.53 88 ALA A O 1
ATOM 730 N N . LYS A 1 89 ? -24.248 18.157 17.094 1.00 25.49 89 LYS A N 1
ATOM 731 C CA . LYS A 1 89 ? -25.111 17.443 18.025 1.00 32.93 89 LYS A CA 1
ATOM 732 C C . LYS A 1 89 ? -24.779 15.962 18.045 1.00 34.21 89 LYS A C 1
ATOM 733 O O . LYS A 1 89 ? -24.853 15.317 19.096 1.00 36.12 89 LYS A O 1
ATOM 739 N N . LYS A 1 90 ? -24.405 15.400 16.896 1.00 30.86 90 LYS A N 1
ATOM 740 C CA . LYS A 1 90 ? -24.094 13.977 16.881 1.00 29.48 90 LYS A CA 1
ATOM 741 C C . LYS A 1 90 ? -22.795 13.704 17.636 1.00 29.94 90 LYS A C 1
ATOM 742 O O . LYS A 1 90 ? -22.691 12.707 18.365 1.00 33.56 90 LYS A O 1
ATOM 748 N N . VAL A 1 91 ? -21.814 14.608 17.526 1.00 27.04 91 VAL A N 1
ATOM 749 C CA . VAL A 1 91 ? -20.587 14.460 18.307 1.00 27.94 91 VAL A CA 1
ATOM 750 C C . VAL A 1 91 ? -20.893 14.534 19.797 1.00 31.46 91 VAL A C 1
ATOM 751 O O . VAL A 1 91 ? -20.360 13.754 20.595 1.00 34.30 91 VAL A O 1
ATOM 755 N N . GLU A 1 92 ? -21.758 15.469 20.198 1.00 32.70 92 GLU A N 1
ATOM 756 C CA . GLU A 1 92 ? -22.107 15.569 21.608 1.00 36.38 92 GLU A CA 1
ATOM 757 C C . GLU A 1 92 ? -22.775 14.291 22.102 1.00 38.54 92 GLU A C 1
ATOM 758 O O . GLU A 1 92 ? -22.451 13.792 23.188 1.00 36.99 92 GLU A O 1
ATOM 764 N N . GLU A 1 93 ? -23.704 13.737 21.320 1.00 33.61 93 GLU A N 1
ATOM 765 C CA . GLU A 1 93 ? -24.361 12.508 21.752 1.00 36.70 93 GLU A CA 1
ATOM 766 C C . GLU A 1 93 ? -23.365 11.359 21.828 1.00 36.89 93 GLU A C 1
ATOM 767 O O . GLU A 1 93 ? -23.336 10.616 22.811 1.00 37.43 93 GLU A O 1
ATOM 773 N N . LEU A 1 94 ? -22.516 11.214 20.808 1.00 30.93 94 LEU A N 1
ATOM 774 C CA . LEU A 1 94 ? -21.570 10.102 20.795 1.00 31.23 94 LEU A CA 1
ATOM 775 C C . LEU A 1 94 ? -20.621 10.173 21.981 1.00 32.64 94 LEU A C 1
ATOM 776 O O . LEU A 1 94 ? -20.309 9.147 22.596 1.00 34.80 94 LEU A O 1
ATOM 781 N N . LEU A 1 95 ? -20.156 11.373 22.324 1.00 33.26 95 LEU A N 1
ATOM 782 C CA . LEU A 1 95 ? -19.261 11.481 23.468 1.00 33.46 95 LEU A CA 1
ATOM 783 C C . LEU A 1 95 ? -19.990 11.126 24.762 1.00 34.09 95 LEU A C 1
ATOM 784 O O . LEU A 1 95 ? -19.477 10.351 25.577 1.00 31.66 95 LEU A O 1
ATOM 789 N N . LYS A 1 96 ? -21.203 11.651 24.950 1.00 34.50 96 LYS A N 1
ATOM 790 C CA . LYS A 1 96 ? -21.935 11.369 26.177 1.00 38.96 96 LYS A CA 1
ATOM 791 C C . LYS A 1 96 ? -22.323 9.900 26.258 1.00 43.27 96 LYS A C 1
ATOM 792 O O . LYS A 1 96 ? -22.249 9.298 27.332 1.00 43.31 96 LYS A O 1
ATOM 798 N N . GLU A 1 97 ? -22.708 9.295 25.134 1.00 40.48 97 GLU A N 1
ATOM 799 C CA . GLU A 1 97 ? -22.995 7.868 25.152 1.00 35.91 97 GLU A CA 1
ATOM 800 C C . GLU A 1 97 ? -21.779 7.051 25.560 1.00 40.55 97 GLU A C 1
ATOM 801 O O . GLU A 1 97 ? -21.936 5.929 26.043 1.00 42.11 97 GLU A O 1
ATOM 807 N N . SER A 1 98 ? -20.572 7.581 25.381 1.00 35.49 98 SER A N 1
ATOM 808 C CA . SER A 1 98 ? -19.383 6.868 25.822 1.00 38.73 98 SER A CA 1
ATOM 809 C C . SER A 1 98 ? -18.892 7.320 27.196 1.00 39.06 98 SER A C 1
ATOM 810 O O . SER A 1 98 ? -17.808 6.919 27.627 1.00 42.11 98 SER A O 1
ATOM 813 N N . GLY A 1 99 ? -19.687 8.093 27.921 1.00 31.21 99 GLY A N 1
ATOM 814 C CA . GLY A 1 99 ? -19.286 8.446 29.259 1.00 26.75 99 GLY A CA 1
ATOM 815 C C . GLY A 1 99 ? -18.386 9.645 29.351 1.00 37.59 99 GLY A C 1
ATOM 816 O O . GLY A 1 99 ? -17.840 9.910 30.427 1.00 45.21 99 GLY A O 1
ATOM 817 N N . MET A 1 100 ? -18.210 10.384 28.266 1.00 36.14 100 MET A N 1
ATOM 818 C CA . MET A 1 100 ? -17.385 11.580 28.266 1.00 35.84 100 MET A CA 1
ATOM 819 C C . MET A 1 100 ? -18.270 12.814 28.176 1.00 37.49 100 MET A C 1
ATOM 820 O O . MET A 1 100 ? -19.336 12.784 27.557 1.00 42.92 100 MET A O 1
ATOM 825 N N . GLU A 1 101 ? -17.833 13.904 28.794 1.00 34.75 101 GLU A N 1
ATOM 826 C CA . GLU A 1 101 ? -18.638 15.109 28.687 1.00 40.30 101 GLU A CA 1
ATOM 827 C C . GLU A 1 101 ? -18.306 15.846 27.384 1.00 35.58 101 GLU A C 1
ATOM 828 O O . GLU A 1 101 ? -17.263 15.629 26.764 1.00 34.16 101 GLU A O 1
ATOM 834 N N . CYS A 1 102 ? -19.254 16.668 26.938 1.00 33.73 102 CYS A N 1
ATOM 835 C CA . CYS A 1 102 ? -19.080 17.448 25.721 1.00 34.03 102 CYS A CA 1
ATOM 836 C C . CYS A 1 102 ? -19.969 18.670 25.833 1.00 33.72 102 CYS A C 1
ATOM 837 O O . CYS A 1 102 ? -21.160 18.540 26.107 1.00 41.54 102 CYS A O 1
ATOM 840 N N . GLU A 1 103 ? -19.404 19.839 25.619 1.00 32.36 103 GLU A N 1
ATOM 841 C CA . GLU A 1 103 ? -20.187 21.059 25.638 1.00 31.61 103 GLU A CA 1
ATOM 842 C C . GLU A 1 103 ? -20.351 21.583 24.219 1.00 34.03 103 GLU A C 1
ATOM 843 O O . GLU A 1 103 ? -19.676 21.155 23.281 1.00 36.38 103 GLU A O 1
ATOM 849 N N . ILE A 1 104 ? -21.275 22.520 24.070 1.00 35.79 104 ILE A N 1
ATOM 850 C CA . ILE A 1 104 ? -21.656 23.046 22.770 1.00 36.33 104 ILE A CA 1
ATOM 851 C C . ILE A 1 104 ? -21.524 24.559 22.808 1.00 34.77 104 ILE A C 1
ATOM 852 O O . ILE A 1 104 ? -22.059 25.206 23.710 1.00 38.10 104 ILE A O 1
ATOM 857 N N . ASP A 1 105 ? -20.796 25.120 21.851 1.00 31.25 105 ASP A N 1
ATOM 858 C CA . ASP A 1 105 ? -20.650 26.564 21.720 1.00 29.67 105 ASP A CA 1
ATOM 859 C C . ASP A 1 105 ? -21.452 27.000 20.501 1.00 29.09 105 ASP A C 1
ATOM 860 O O . ASP A 1 105 ? -21.136 26.595 19.379 1.00 32.16 105 ASP A O 1
ATOM 865 N N . THR A 1 106 ? -22.494 27.804 20.721 1.00 27.15 106 THR A N 1
ATOM 866 C CA . THR A 1 106 ? -23.399 28.220 19.656 1.00 26.76 106 THR A CA 1
ATOM 867 C C . THR A 1 106 ? -22.955 29.510 18.946 1.00 35.28 106 THR A C 1
ATOM 868 O O . THR A 1 106 ? -23.697 30.019 18.097 1.00 33.57 106 THR A O 1
ATOM 872 N N . LYS A 1 107 ? -21.778 30.054 19.262 1.00 30.09 107 LYS A N 1
ATOM 873 C CA . LYS A 1 107 ? -21.333 31.293 18.632 1.00 38.17 107 LYS A CA 1
ATOM 874 C C . LYS A 1 107 ? -20.017 31.165 17.870 1.00 39.80 107 LYS A C 1
ATOM 875 O O . LYS A 1 107 ? -19.847 31.829 16.842 1.00 47.02 107 LYS A O 1
ATOM 881 N N . ARG A 1 108 ? -19.099 30.316 18.317 1.00 28.96 108 ARG A N 1
ATOM 882 C CA . ARG A 1 108 ? -17.743 30.324 17.776 1.00 33.50 108 ARG A CA 1
ATOM 883 C C . ARG A 1 108 ? -17.677 29.834 16.324 1.00 28.08 108 ARG A C 1
ATOM 884 O O . ARG A 1 108 ? -18.205 28.771 15.984 1.00 23.52 108 ARG A O 1
ATOM 892 N N . GLY A 1 109 ? -17.003 30.607 15.470 1.00 26.81 109 GLY A N 1
ATOM 893 C CA . GLY A 1 109 ? -16.703 30.186 14.113 1.00 23.65 109 GLY A CA 1
ATOM 894 C C . GLY A 1 109 ? -15.479 29.290 14.072 1.00 27.00 109 GLY A C 1
ATOM 895 O O . GLY A 1 109 ? -15.131 28.622 15.052 1.00 23.89 109 GLY A O 1
ATOM 896 N N . LEU A 1 110 ? -14.796 29.296 12.930 1.00 21.85 110 LEU A N 1
ATOM 897 C CA . LEU A 1 110 ? -13.601 28.484 12.738 1.00 23.30 110 LEU A CA 1
ATOM 898 C C . LEU A 1 110 ? -12.340 29.289 13.036 1.00 27.93 110 LEU A C 1
ATOM 899 O O . LEU A 1 110 ? -12.183 30.420 12.553 1.00 22.87 110 LEU A O 1
ATOM 904 N N . ASP A 1 111 ? -11.451 28.708 13.835 1.00 16.90 111 ASP A N 1
ATOM 905 C CA . ASP A 1 111 ? -10.140 29.291 13.989 1.00 20.75 111 ASP A CA 1
ATOM 906 C C . ASP A 1 111 ? -9.266 28.836 12.822 1.00 22.87 111 ASP A C 1
ATOM 907 O O . ASP A 1 111 ? -9.655 27.979 12.026 1.00 22.06 111 ASP A O 1
ATOM 912 N N . HIS A 1 112 ? -8.066 29.410 12.721 1.00 18.52 112 HIS A N 1
ATOM 913 C CA . HIS A 1 112 ? -7.288 29.162 11.510 1.00 21.12 112 HIS A CA 1
ATOM 914 C C . HIS A 1 112 ? -6.769 27.730 11.418 1.00 22.94 112 HIS A C 1
ATOM 915 O O . HIS A 1 112 ? -6.412 27.296 10.323 1.00 24.34 112 HIS A O 1
ATOM 922 N N . ALA A 1 113 ? -6.765 26.972 12.519 1.00 23.29 113 ALA A N 1
ATOM 923 C CA . ALA A 1 113 ? -6.442 25.551 12.425 1.00 25.44 113 ALA A CA 1
ATOM 924 C C . ALA A 1 113 ? -7.399 24.831 11.494 1.00 27.04 113 ALA A C 1
ATOM 925 O O . ALA A 1 113 ? -7.036 23.815 10.890 1.00 23.83 113 ALA A O 1
ATOM 927 N N . ALA A 1 114 ? -8.621 25.344 11.365 1.00 21.12 114 ALA A N 1
ATOM 928 C CA . ALA A 1 114 ? -9.611 24.764 10.477 1.00 18.40 114 ALA A CA 1
ATOM 929 C C . ALA A 1 114 ? -9.615 25.450 9.122 1.00 23.21 114 ALA A C 1
ATOM 930 O O . ALA A 1 114 ? -9.369 24.798 8.103 1.00 26.76 114 ALA A O 1
ATOM 932 N N . TRP A 1 115 ? -9.916 26.758 9.085 1.00 21.78 115 TRP A N 1
ATOM 933 C CA . TRP A 1 115 ? -10.197 27.367 7.788 1.00 23.58 115 TRP A CA 1
ATOM 934 C C . TRP A 1 115 ? -8.940 27.510 6.939 1.00 26.59 115 TRP A C 1
ATOM 935 O O . TRP A 1 115 ? -9.027 27.499 5.703 1.00 21.85 115 TRP A O 1
ATOM 946 N N . PHE A 1 116 ? -7.764 27.624 7.558 1.00 23.01 116 PHE A N 1
ATOM 947 C CA . PHE A 1 116 ? -6.579 27.862 6.734 1.00 20.45 116 PHE A CA 1
ATOM 948 C C . PHE A 1 116 ? -6.239 26.653 5.868 1.00 23.66 116 PHE A C 1
ATOM 949 O O . PHE A 1 116 ? -6.128 26.816 4.643 1.00 22.17 116 PHE A O 1
ATOM 957 N N . PRO A 1 117 ? -6.091 25.432 6.398 1.00 23.68 117 PRO A N 1
ATOM 958 C CA . PRO A 1 117 ? -5.902 24.302 5.476 1.00 23.72 117 PRO A CA 1
ATOM 959 C C . PRO A 1 117 ? -7.133 24.030 4.631 1.00 25.95 117 PRO A C 1
ATOM 960 O O . PRO A 1 117 ? -6.997 23.670 3.452 1.00 28.41 117 PRO A O 1
ATOM 964 N N . LEU A 1 118 ? -8.339 24.213 5.186 1.00 21.55 118 LEU A N 1
ATOM 965 C CA . LEU A 1 118 ? -9.540 23.895 4.413 1.00 21.91 118 LEU A CA 1
ATOM 966 C C . LEU A 1 118 ? -9.682 24.798 3.196 1.00 27.61 118 LEU A C 1
ATOM 967 O O . LEU A 1 118 ? -10.229 24.374 2.172 1.00 26.29 118 LEU A O 1
ATOM 972 N N . MET A 1 119 ? -9.212 26.045 3.278 1.00 24.20 119 MET A N 1
ATOM 973 C CA . MET A 1 119 ? -9.363 26.894 2.108 1.00 29.51 119 MET A CA 1
ATOM 974 C C . MET A 1 119 ? -8.495 26.420 0.950 1.00 30.08 119 MET A C 1
ATOM 975 O O . MET A 1 119 ? -8.815 26.722 -0.201 1.00 31.82 119 MET A O 1
ATOM 980 N N . PHE A 1 120 ? -7.444 25.641 1.219 1.00 26.38 120 PHE A N 1
ATOM 981 C CA . PHE A 1 120 ? -6.686 24.995 0.152 1.00 23.61 120 PHE A CA 1
ATOM 982 C C . PHE A 1 120 ? -7.286 23.650 -0.250 1.00 26.42 120 PHE A C 1
ATOM 983 O O . PHE A 1 120 ? -7.330 23.320 -1.440 1.00 26.97 120 PHE A O 1
ATOM 991 N N . MET A 1 121 ? -7.733 22.861 0.728 1.00 24.52 121 MET A N 1
ATOM 992 C CA . MET A 1 121 ? -8.294 21.544 0.440 1.00 25.67 121 MET A CA 1
ATOM 993 C C . MET A 1 121 ? -9.639 21.666 -0.258 1.00 27.03 121 MET A C 1
ATOM 994 O O . MET A 1 121 ? -9.898 20.985 -1.256 1.00 28.32 121 MET A O 1
ATOM 999 N N . TYR A 1 122 ? -10.511 22.519 0.269 1.00 25.09 122 TYR A N 1
ATOM 1000 C CA . TYR A 1 122 ? -11.879 22.681 -0.219 1.00 30.35 122 TYR A CA 1
ATOM 1001 C C . TYR A 1 122 ? -12.135 24.165 -0.430 1.00 29.59 122 TYR A C 1
ATOM 1002 O O . TYR A 1 122 ? -12.894 24.796 0.319 1.00 25.47 122 TYR A O 1
ATOM 1011 N N . PRO A 1 123 ? -11.516 24.754 -1.459 1.00 24.98 123 PRO A N 1
ATOM 1012 C CA . PRO A 1 123 ? -11.596 26.213 -1.626 1.00 25.99 123 PRO A CA 1
ATOM 1013 C C . PRO A 1 123 ? -13.002 26.717 -1.895 1.00 29.78 123 PRO A C 1
ATOM 1014 O O . PRO A 1 123 ? -13.260 27.907 -1.697 1.00 34.12 123 PRO A O 1
ATOM 1018 N N . GLU A 1 124 ? -13.925 25.859 -2.316 1.00 26.14 124 GLU A N 1
ATOM 1019 C CA . GLU A 1 124 ? -15.271 26.332 -2.605 1.00 30.05 124 GLU A CA 1
ATOM 1020 C C . GLU A 1 124 ? -16.113 26.542 -1.355 1.00 36.00 124 GLU A C 1
ATOM 1021 O O . GLU A 1 124 ? -17.227 27.061 -1.466 1.00 36.30 124 GLU A O 1
ATOM 1027 N N . ALA A 1 125 ? -15.619 26.147 -0.183 1.00 31.52 125 ALA A N 1
ATOM 1028 C CA . ALA A 1 125 ? -16.260 26.476 1.079 1.00 27.10 125 ALA A CA 1
ATOM 1029 C C . ALA A 1 125 ? -17.714 26.022 1.110 1.00 29.01 125 ALA A C 1
ATOM 1030 O O . ALA A 1 125 ? -18.557 26.677 1.721 1.00 29.92 125 ALA A O 1
ATOM 1032 N N . ASN A 1 126 ? -18.013 24.894 0.463 1.00 27.04 126 ASN A N 1
ATOM 1033 C CA . ASN A 1 126 ? -19.367 24.359 0.398 1.00 33.28 126 ASN A CA 1
ATOM 1034 C C . ASN A 1 126 ? -19.567 23.114 1.253 1.00 32.10 126 ASN A C 1
ATOM 1035 O O . ASN A 1 126 ? -20.644 22.524 1.205 1.00 37.29 126 ASN A O 1
ATOM 1040 N N . ILE A 1 127 ? -18.575 22.692 2.022 1.00 34.30 127 ILE A N 1
ATOM 1041 C CA . ILE A 1 127 ? -18.703 21.535 2.909 1.00 31.16 127 ILE A CA 1
ATOM 1042 C C . ILE A 1 127 ? -19.015 22.023 4.319 1.00 29.64 127 ILE A C 1
ATOM 1043 O O . ILE A 1 127 ? -18.267 22.855 4.852 1.00 31.40 127 ILE A O 1
ATOM 1048 N N . PRO A 1 128 ? -20.071 21.531 4.955 1.00 25.31 128 PRO A N 1
ATOM 1049 C CA . PRO A 1 128 ? -20.330 21.904 6.355 1.00 25.87 128 PRO A CA 1
ATOM 1050 C C . PRO A 1 128 ? -19.157 21.530 7.250 1.00 30.31 128 PRO A C 1
ATOM 1051 O O . PRO A 1 128 ? -18.648 20.408 7.191 1.00 31.54 128 PRO A O 1
ATOM 1055 N N . ILE A 1 129 ? -18.726 22.480 8.084 1.00 32.18 129 ILE A N 1
ATOM 1056 C CA . ILE A 1 129 ? -17.577 22.299 8.968 1.00 28.10 129 ILE A CA 1
ATOM 1057 C C . ILE A 1 129 ? -18.005 22.437 10.419 1.00 27.02 129 ILE A C 1
ATOM 1058 O O . ILE A 1 129 ? -18.694 23.391 10.790 1.00 32.92 129 ILE A O 1
ATOM 1063 N N . CYS A 1 130 ? -17.527 21.530 11.246 1.00 28.64 130 CYS A N 1
ATOM 1064 C CA . CYS A 1 130 ? -17.680 21.610 12.690 1.00 23.55 130 CYS A CA 1
ATOM 1065 C C . CYS A 1 130 ? -16.302 21.418 13.311 1.00 27.86 130 CYS A C 1
ATOM 1066 O O . CYS A 1 130 ? -15.521 20.573 12.861 1.00 26.50 130 CYS A O 1
ATOM 1069 N N . GLU A 1 131 ? -15.989 22.215 14.318 1.00 26.63 131 GLU A N 1
ATOM 1070 C CA . GLU A 1 131 ? -14.710 22.138 15.004 1.00 30.00 131 GLU A CA 1
ATOM 1071 C C . GLU A 1 131 ? -14.894 21.462 16.356 1.00 32.29 131 GLU A C 1
ATOM 1072 O O . GLU A 1 131 ? -15.908 21.671 17.025 1.00 30.68 131 GLU A O 1
ATOM 1078 N N . LEU A 1 132 ? -13.888 20.699 16.779 1.00 24.62 132 LEU A N 1
ATOM 1079 C CA . LEU A 1 132 ? -13.854 20.089 18.098 1.00 21.49 132 LEU A CA 1
ATOM 1080 C C . LEU A 1 132 ? -12.574 20.526 18.789 1.00 24.10 132 LEU A C 1
ATOM 1081 O O . LEU A 1 132 ? -11.502 20.530 18.177 1.00 24.47 132 LEU A O 1
ATOM 1086 N N . SER A 1 133 ? -12.688 20.903 20.055 1.00 19.64 133 SER A N 1
ATOM 1087 C CA . SER A 1 133 ? -11.556 21.406 20.818 1.00 20.46 133 SER A CA 1
ATOM 1088 C C . SER A 1 133 ? -10.664 20.271 21.327 1.00 20.50 133 SER A C 1
ATOM 1089 O O . SER A 1 133 ? -11.071 19.114 21.402 1.00 23.38 133 SER A O 1
ATOM 1092 N N . VAL A 1 134 ? -9.434 20.617 21.702 1.00 22.96 134 VAL A N 1
ATOM 1093 C CA . VAL A 1 134 ? -8.583 19.702 22.454 1.00 25.97 134 VAL A CA 1
ATOM 1094 C C . VAL A 1 134 ? -8.514 20.187 23.891 1.00 26.82 134 VAL A C 1
ATOM 1095 O O . VAL A 1 134 ? -8.872 21.322 24.213 1.00 23.92 134 VAL A O 1
ATOM 1099 N N . GLN A 1 135 ? -8.050 19.297 24.773 1.00 25.79 135 GLN A N 1
ATOM 1100 C CA . GLN A 1 135 ? -7.998 19.548 26.213 1.00 18.93 135 GLN A CA 1
ATOM 1101 C C . GLN A 1 135 ? -6.553 19.350 26.646 1.00 23.31 135 GLN A C 1
ATOM 1102 O O . GLN A 1 135 ? -6.166 18.264 27.104 1.00 29.07 135 GLN A O 1
ATOM 1108 N N . PRO A 1 136 ? -5.721 20.374 26.500 1.00 23.65 136 PRO A N 1
ATOM 1109 C CA . PRO A 1 136 ? -4.268 20.163 26.631 1.00 24.07 136 PRO A CA 1
ATOM 1110 C C . PRO A 1 136 ? -3.812 19.789 28.030 1.00 27.01 136 PRO A C 1
ATOM 1111 O O . PRO A 1 136 ? -2.676 19.327 28.173 1.00 27.19 136 PRO A O 1
ATOM 1115 N N . SER A 1 137 ? -4.635 19.977 29.062 1.00 25.45 137 SER A N 1
ATOM 1116 C CA . SER A 1 137 ? -4.227 19.517 30.392 1.00 29.45 137 SER A CA 1
ATOM 1117 C C . SER A 1 137 ? -4.570 18.054 30.617 1.00 34.66 137 SER A C 1
ATOM 1118 O O . SER A 1 137 ? -4.220 17.513 31.664 1.00 39.00 137 SER A O 1
ATOM 1121 N N . LYS A 1 138 ? -5.203 17.393 29.652 1.00 30.60 138 LYS A N 1
ATOM 1122 C CA . LYS A 1 138 ? -5.463 15.963 29.697 1.00 28.95 138 LYS A CA 1
ATOM 1123 C C . LYS A 1 138 ? -4.466 15.229 28.806 1.00 32.64 138 LYS A C 1
ATOM 1124 O O . LYS A 1 138 ? -3.728 15.843 28.036 1.00 36.83 138 LYS A O 1
ATOM 1130 N N . ASP A 1 139 ? -4.444 13.903 28.913 1.00 25.40 139 ASP A N 1
ATOM 1131 C CA . ASP A 1 139 ? -3.345 13.141 28.343 1.00 27.13 139 ASP A CA 1
ATOM 1132 C C . ASP A 1 139 ? -3.710 12.592 26.970 1.00 30.13 139 ASP A C 1
ATOM 1133 O O . ASP A 1 139 ? -4.812 12.791 26.461 1.00 29.46 139 ASP A O 1
ATOM 1138 N N . GLY A 1 140 ? -2.746 11.905 26.355 1.00 27.16 140 GLY A N 1
ATOM 1139 C CA . GLY A 1 140 ? -2.981 11.347 25.035 1.00 24.51 140 GLY A CA 1
ATOM 1140 C C . GLY A 1 140 ? -4.116 10.349 25.027 1.00 28.07 140 GLY A C 1
ATOM 1141 O O . GLY A 1 140 ? -4.870 10.259 24.049 1.00 26.43 140 GLY A O 1
ATOM 1142 N N . ILE A 1 141 ? -4.266 9.604 26.123 1.00 28.81 141 ILE A N 1
ATOM 1143 C CA . ILE A 1 141 ? -5.279 8.559 26.212 1.00 28.57 141 ILE A CA 1
ATOM 1144 C C . ILE A 1 141 ? -6.674 9.179 26.226 1.00 29.97 141 ILE A C 1
ATOM 1145 O O . ILE A 1 141 ? -7.612 8.648 25.617 1.00 29.27 141 ILE A O 1
ATOM 1150 N N . HIS A 1 142 ? -6.830 10.313 26.914 1.00 23.55 142 HIS A N 1
ATOM 1151 C CA . HIS A 1 142 ? -8.097 11.030 26.875 1.00 24.47 142 HIS A CA 1
ATOM 1152 C C . HIS A 1 142 ? -8.486 11.353 25.442 1.00 27.27 142 HIS A C 1
ATOM 1153 O O . HIS A 1 142 ? -9.617 11.102 25.010 1.00 26.21 142 HIS A O 1
ATOM 1160 N N . HIS A 1 143 ? -7.541 11.894 24.682 1.00 23.58 143 HIS A N 1
ATOM 1161 C CA . HIS A 1 143 ? -7.854 12.344 23.335 1.00 25.64 143 HIS A CA 1
ATOM 1162 C C . HIS A 1 143 ? -8.128 11.164 22.419 1.00 30.17 143 HIS A C 1
ATOM 1163 O O . HIS A 1 143 ? -9.011 11.233 21.553 1.00 25.70 143 HIS A O 1
ATOM 1170 N N . TYR A 1 144 ? -7.406 10.060 22.629 1.00 28.04 144 TYR A N 1
ATOM 1171 C CA . TYR A 1 144 ? -7.669 8.834 21.888 1.00 23.71 144 TYR A CA 1
ATOM 1172 C C . TYR A 1 144 ? -9.084 8.331 22.148 1.00 26.36 144 TYR A C 1
ATOM 1173 O O . TYR A 1 144 ? -9.782 7.907 21.217 1.00 31.42 144 TYR A O 1
ATOM 1182 N N . ASN A 1 145 ? -9.536 8.399 23.405 1.00 24.32 145 ASN A N 1
ATOM 1183 C CA . ASN A 1 145 ? -10.888 7.958 23.753 1.00 28.97 145 ASN A CA 1
ATOM 1184 C C . ASN A 1 145 ? -11.964 8.885 23.195 1.00 28.47 145 ASN A C 1
ATOM 1185 O O . ASN A 1 145 ? -13.061 8.417 22.870 1.00 28.14 145 ASN A O 1
ATOM 1190 N N . VAL A 1 146 ? -11.694 10.196 23.119 1.00 25.59 146 VAL A N 1
ATOM 1191 C CA . VAL A 1 146 ? -12.603 11.099 22.415 1.00 27.20 146 VAL A CA 1
ATOM 1192 C C . VAL A 1 146 ? -12.788 10.635 20.974 1.00 29.50 146 VAL A C 1
ATOM 1193 O O . VAL A 1 146 ? -13.912 10.549 20.468 1.00 30.82 146 VAL A O 1
ATOM 1197 N N . GLY A 1 147 ? -11.683 10.309 20.298 1.00 26.80 147 GLY A N 1
ATOM 1198 C CA . GLY A 1 147 ? -11.775 9.857 18.920 1.00 23.66 147 GLY A CA 1
ATOM 1199 C C . GLY A 1 147 ? -12.480 8.520 18.779 1.00 28.89 147 GLY A C 1
ATOM 1200 O O . GLY A 1 147 ? -13.292 8.328 17.868 1.00 26.97 147 GLY A O 1
ATOM 1201 N N . LYS A 1 148 ? -12.185 7.580 19.675 1.00 23.27 148 LYS A N 1
ATOM 1202 C CA . LYS A 1 148 ? -12.850 6.284 19.639 1.00 26.82 148 LYS A CA 1
ATOM 1203 C C . LYS A 1 148 ? -14.368 6.434 19.716 1.00 30.08 148 LYS A C 1
ATOM 1204 O O . LYS A 1 148 ? -15.108 5.749 19.002 1.00 32.08 148 LYS A O 1
ATOM 1210 N N . ALA A 1 149 ? -14.852 7.349 20.554 1.00 28.82 149 ALA A N 1
ATOM 1211 C CA . ALA A 1 149 ? -16.291 7.585 20.615 1.00 30.53 149 ALA A CA 1
ATOM 1212 C C . ALA A 1 149 ? -16.842 8.080 19.282 1.00 34.76 149 ALA A C 1
ATOM 1213 O O . ALA A 1 149 ? -18.030 7.903 18.998 1.00 38.72 149 ALA A O 1
ATOM 1215 N N . LEU A 1 150 ? -16.007 8.702 18.459 1.00 30.05 150 LEU A N 1
ATOM 1216 C CA . LEU A 1 150 ? -16.486 9.335 17.241 1.00 30.65 150 LEU A CA 1
ATOM 1217 C C . LEU A 1 150 ? -16.430 8.432 16.022 1.00 32.31 150 LEU A C 1
ATOM 1218 O O . LEU A 1 150 ? -16.984 8.798 14.979 1.00 31.64 150 LEU A O 1
ATOM 1223 N N . SER A 1 151 ? -15.798 7.265 16.123 1.00 27.99 151 SER A N 1
ATOM 1224 C CA . SER A 1 151 ? -15.607 6.447 14.931 1.00 30.37 151 SER A CA 1
ATOM 1225 C C . SER A 1 151 ? -16.898 6.057 14.212 1.00 30.48 151 SER A C 1
ATOM 1226 O O . SER A 1 151 ? -16.823 5.826 12.996 1.00 35.11 151 SER A O 1
ATOM 1229 N N . PRO A 1 152 ? -18.077 5.966 14.845 1.00 31.24 152 PRO A N 1
ATOM 1230 C CA . PRO A 1 152 ? -19.287 5.694 14.040 1.00 30.13 152 PRO A CA 1
ATOM 1231 C C . PRO A 1 152 ? -19.537 6.742 12.973 1.00 32.53 152 PRO A C 1
ATOM 1232 O O . PRO A 1 152 ? -20.178 6.438 11.962 1.00 32.87 152 PRO A O 1
ATOM 1236 N N . LEU A 1 153 ? -19.035 7.963 13.147 1.00 29.87 153 LEU A N 1
ATOM 1237 C CA . LEU A 1 153 ? -19.236 8.985 12.130 1.00 34.18 153 LEU A CA 1
ATOM 1238 C C . LEU A 1 153 ? -18.661 8.599 10.766 1.00 34.00 153 LEU A C 1
ATOM 1239 O O . LEU A 1 153 ? -19.081 9.170 9.756 1.00 32.55 153 LEU A O 1
ATOM 1244 N N . LEU A 1 154 ? -17.714 7.656 10.711 1.00 35.57 154 LEU A N 1
ATOM 1245 C CA . LEU A 1 154 ? -17.083 7.316 9.436 1.00 34.65 154 LEU A CA 1
ATOM 1246 C C . LEU A 1 154 ? -18.083 6.700 8.471 1.00 40.29 154 LEU A C 1
ATOM 1247 O O . LEU A 1 154 ? -18.055 6.989 7.270 1.00 44.76 154 LEU A O 1
ATOM 1252 N N . GLN A 1 155 ? -18.989 5.872 8.975 1.00 42.51 155 GLN A N 1
ATOM 1253 C CA . GLN A 1 155 ? -19.999 5.294 8.099 1.00 48.40 155 GLN A CA 1
ATOM 1254 C C . GLN A 1 155 ? -21.085 6.291 7.715 1.00 48.27 155 GLN A C 1
ATOM 1255 O O . GLN A 1 155 ? -21.967 5.931 6.939 1.00 53.59 155 GLN A O 1
ATOM 1261 N N . GLN A 1 156 ? -21.043 7.527 8.215 1.00 43.79 156 GLN A N 1
ATOM 1262 C CA . GLN A 1 156 ? -22.030 8.544 7.877 1.00 36.40 156 GLN A CA 1
ATOM 1263 C C . GLN A 1 156 ? -21.476 9.613 6.944 1.00 36.93 156 GLN A C 1
ATOM 1264 O O . GLN A 1 156 ? -22.079 10.681 6.809 1.00 40.71 156 GLN A O 1
ATOM 1270 N N . GLY A 1 157 ? -20.350 9.341 6.285 1.00 32.99 157 GLY A N 1
ATOM 1271 C CA . GLY A 1 157 ? -19.795 10.273 5.327 1.00 26.93 157 GLY A CA 1
ATOM 1272 C C . GLY A 1 157 ? -19.035 11.435 5.923 1.00 33.17 157 GLY A C 1
ATOM 1273 O O . GLY A 1 157 ? -18.839 12.444 5.246 1.00 38.98 157 GLY A O 1
ATOM 1274 N N . VAL A 1 158 ? -18.617 11.340 7.174 1.00 30.38 158 VAL A N 1
ATOM 1275 C CA . VAL A 1 158 ? -17.939 12.445 7.830 1.00 28.38 158 VAL A CA 1
ATOM 1276 C C . VAL A 1 158 ? -16.440 12.294 7.637 1.00 28.91 158 VAL A C 1
ATOM 1277 O O . VAL A 1 158 ? -15.876 11.219 7.876 1.00 26.72 158 VAL A O 1
ATOM 1281 N N . LEU A 1 159 ? -15.793 13.379 7.225 1.00 26.30 159 LEU A N 1
ATOM 1282 C CA . LEU A 1 159 ? -14.340 13.443 7.104 1.00 25.36 159 LEU A CA 1
ATOM 1283 C C . LEU A 1 159 ? -13.768 14.022 8.397 1.00 25.11 159 LEU A C 1
ATOM 1284 O O . LEU A 1 159 ? -13.966 15.202 8.698 1.00 26.76 159 LEU A O 1
ATOM 1289 N N . ILE A 1 160 ? -13.056 13.206 9.160 1.00 26.57 160 ILE A N 1
ATOM 1290 C CA . ILE A 1 160 ? -12.523 13.616 10.451 1.00 21.15 160 ILE A CA 1
ATOM 1291 C C . ILE A 1 160 ? -11.041 13.944 10.301 1.00 26.08 160 ILE A C 1
ATOM 1292 O O . ILE A 1 160 ? -10.246 13.113 9.843 1.00 25.65 160 ILE A O 1
ATOM 1297 N N . ILE A 1 161 ? -10.666 15.154 10.700 1.00 22.95 161 ILE A N 1
ATOM 1298 C CA . ILE A 1 161 ? -9.323 15.663 10.476 1.00 19.41 161 ILE A CA 1
ATOM 1299 C C . ILE A 1 161 ? -8.823 16.331 11.748 1.00 19.36 161 ILE A C 1
ATOM 1300 O O . ILE A 1 161 ? -9.413 17.316 12.204 1.00 24.17 161 ILE A O 1
ATOM 1305 N N . GLY A 1 162 ? -7.722 15.827 12.303 1.00 17.05 162 GLY A N 1
ATOM 1306 C CA . GLY A 1 162 ? -7.025 16.558 13.356 1.00 18.23 162 GLY A CA 1
ATOM 1307 C C . GLY A 1 162 ? -6.056 17.545 12.728 1.00 24.19 162 GLY A C 1
ATOM 1308 O O . GLY A 1 162 ? -5.312 17.199 11.803 1.00 23.57 162 GLY A O 1
ATOM 1309 N N . SER A 1 163 ? -6.064 18.784 13.219 1.00 20.42 163 SER A N 1
ATOM 1310 C CA . SER A 1 163 ? -5.245 19.840 12.628 1.00 19.93 163 SER A CA 1
ATOM 1311 C C . SER A 1 163 ? -4.309 20.374 13.697 1.00 23.67 163 SER A C 1
ATOM 1312 O O . SER A 1 163 ? -4.736 21.119 14.585 1.00 22.89 163 SER A O 1
ATOM 1315 N N . GLY A 1 164 ? -3.037 19.990 13.608 1.00 20.58 164 GLY A N 1
ATOM 1316 C CA . GLY A 1 164 ? -2.050 20.384 14.594 1.00 14.23 164 GLY A CA 1
ATOM 1317 C C . GLY A 1 164 ? -0.734 20.755 13.951 1.00 20.84 164 GLY A C 1
ATOM 1318 O O . GLY A 1 164 ? -0.705 21.360 12.871 1.00 23.38 164 GLY A O 1
ATOM 1319 N N . GLY A 1 165 ? 0.356 20.367 14.605 1.00 22.71 165 GLY A N 1
ATOM 1320 C CA . GLY A 1 165 ? 1.709 20.571 14.133 1.00 21.91 165 GLY A CA 1
ATOM 1321 C C . GLY A 1 165 ? 2.574 19.457 14.681 1.00 23.34 165 GLY A C 1
ATOM 1322 O O . GLY A 1 165 ? 2.704 19.314 15.895 1.00 23.04 165 GLY A O 1
ATOM 1323 N N . THR A 1 166 ? 3.154 18.643 13.800 1.00 20.70 166 THR A N 1
ATOM 1324 C CA . THR A 1 166 ? 3.723 17.378 14.240 1.00 23.24 166 THR A CA 1
ATOM 1325 C C . THR A 1 166 ? 4.926 17.591 15.140 1.00 23.83 166 THR A C 1
ATOM 1326 O O . THR A 1 166 ? 5.124 16.850 16.108 1.00 27.13 166 THR A O 1
ATOM 1330 N N . VAL A 1 167 ? 5.737 18.594 14.831 1.00 20.15 167 VAL A N 1
ATOM 1331 C CA . VAL A 1 167 ? 6.807 19.065 15.697 1.00 20.58 167 VAL A CA 1
ATOM 1332 C C . VAL A 1 167 ? 6.586 20.558 15.868 1.00 25.13 167 VAL A C 1
ATOM 1333 O O . VAL A 1 167 ? 6.656 21.321 14.891 1.00 23.28 167 VAL A O 1
ATOM 1337 N N . HIS A 1 168 ? 6.301 20.977 17.092 1.00 23.12 168 HIS A N 1
ATOM 1338 C CA . HIS A 1 168 ? 5.762 22.312 17.350 1.00 22.76 168 HIS A CA 1
ATOM 1339 C C . HIS A 1 168 ? 6.410 22.869 18.603 1.00 24.07 168 HIS A C 1
ATOM 1340 O O . HIS A 1 168 ? 5.775 22.971 19.653 1.00 21.21 168 HIS A O 1
ATOM 1347 N N . PRO A 1 169 ? 7.685 23.238 18.529 1.00 22.99 169 PRO A N 1
ATOM 1348 C CA . PRO A 1 169 ? 8.384 23.698 19.728 1.00 22.32 169 PRO A CA 1
ATOM 1349 C C . PRO A 1 169 ? 7.943 25.096 20.120 1.00 25.86 169 PRO A C 1
ATOM 1350 O O . PRO A 1 169 ? 7.216 25.787 19.406 1.00 24.79 169 PRO A O 1
ATOM 1354 N N . SER A 1 170 ? 8.420 25.496 21.293 1.00 25.68 170 SER A N 1
ATOM 1355 C CA . SER A 1 170 ? 8.359 26.872 21.759 1.00 24.65 170 SER A CA 1
ATOM 1356 C C . SER A 1 170 ? 9.051 27.819 20.782 1.00 30.32 170 SER A C 1
ATOM 1357 O O . SER A 1 170 ? 10.025 27.460 20.113 1.00 28.60 170 SER A O 1
ATOM 1360 N N . ASP A 1 171 ? 8.572 29.061 20.743 1.00 26.72 171 ASP A N 1
ATOM 1361 C CA . ASP A 1 171 ? 9.246 30.093 19.967 1.00 27.30 171 ASP A CA 1
ATOM 1362 C C . ASP A 1 171 ? 10.671 30.325 20.433 1.00 26.37 171 ASP A C 1
ATOM 1363 O O . ASP A 1 171 ? 11.487 30.804 19.647 1.00 30.90 171 ASP A O 1
ATOM 1368 N N . ASP A 1 172 ? 10.993 29.987 21.685 1.00 26.32 172 ASP A N 1
ATOM 1369 C CA . ASP A 1 172 ? 12.340 30.170 22.222 1.00 29.53 172 ASP A CA 1
ATOM 1370 C C . ASP A 1 172 ? 13.324 29.094 21.795 1.00 25.58 172 ASP A C 1
ATOM 1371 O O . ASP A 1 172 ? 14.516 29.232 22.072 1.00 28.95 172 ASP A O 1
ATOM 1376 N N . THR A 1 173 ? 12.860 27.996 21.237 1.00 24.42 173 THR A N 1
ATOM 1377 C CA . THR A 1 173 ? 13.779 26.945 20.849 1.00 27.40 173 THR A CA 1
ATOM 1378 C C . THR A 1 173 ? 14.606 27.413 19.653 1.00 27.16 173 THR A C 1
ATOM 1379 O O . THR A 1 173 ? 14.037 27.887 18.666 1.00 26.44 173 THR A O 1
ATOM 1383 N N . PRO A 1 174 ? 15.933 27.330 19.712 1.00 28.49 174 PRO A N 1
ATOM 1384 C CA . PRO A 1 174 ? 16.752 27.857 18.610 1.00 28.35 174 PRO A CA 1
ATOM 1385 C C . PRO A 1 174 ? 16.529 27.082 17.322 1.00 30.66 174 PRO A C 1
ATOM 1386 O O . PRO A 1 174 ? 16.155 25.907 17.329 1.00 31.91 174 PRO A O 1
ATOM 1390 N N . HIS A 1 175 ? 16.768 27.761 16.208 1.00 26.18 175 HIS A N 1
ATOM 1391 C CA . HIS A 1 175 ? 16.550 27.211 14.878 1.00 22.48 175 HIS A CA 1
ATOM 1392 C C . HIS A 1 175 ? 17.760 26.432 14.385 1.00 24.24 175 HIS A C 1
ATOM 1393 O O . HIS A 1 175 ? 18.878 26.586 14.884 1.00 25.85 175 HIS A O 1
ATOM 1400 N N . CYS A 1 176 ? 17.516 25.583 13.384 1.00 23.05 176 CYS A N 1
ATOM 1401 C CA . CYS A 1 176 ? 18.580 24.969 12.590 1.00 25.99 176 CYS A CA 1
ATOM 1402 C C . CYS A 1 176 ? 18.255 25.336 11.145 1.00 28.90 176 CYS A C 1
ATOM 1403 O O . CYS A 1 176 ? 17.665 24.538 10.401 1.00 28.47 176 CYS A O 1
ATOM 1406 N N . PRO A 1 177 ? 18.592 26.548 10.723 1.00 28.87 177 PRO A N 1
ATOM 1407 C CA . PRO A 1 177 ? 18.026 27.086 9.470 1.00 32.05 177 PRO A CA 1
ATOM 1408 C C . PRO A 1 177 ? 18.364 26.223 8.270 1.00 25.76 177 PRO A C 1
ATOM 1409 O O . PRO A 1 177 ? 19.524 25.890 8.029 1.00 21.63 177 PRO A O 1
ATOM 1413 N N . ASN A 1 178 ? 17.332 25.865 7.513 1.00 27.17 178 ASN A N 1
ATOM 1414 C CA . ASN A 1 178 ? 17.466 25.123 6.264 1.00 28.71 178 ASN A CA 1
ATOM 1415 C C . ASN A 1 178 ? 17.933 23.695 6.493 1.00 30.10 178 ASN A C 1
ATOM 1416 O O . ASN A 1 178 ? 18.220 22.977 5.535 1.00 35.61 178 ASN A O 1
ATOM 1421 N N . GLY A 1 179 ? 18.002 23.262 7.748 1.00 28.22 179 GLY A N 1
ATOM 1422 C CA . GLY A 1 179 ? 18.225 21.866 8.059 1.00 25.13 179 GLY A CA 1
ATOM 1423 C C . GLY A 1 179 ? 17.061 21.316 8.853 1.00 30.61 179 GLY A C 1
ATOM 1424 O O . GLY A 1 179 ? 15.910 21.749 8.685 1.00 31.30 179 GLY A O 1
ATOM 1425 N N . VAL A 1 180 ? 17.343 20.348 9.714 1.00 21.82 180 VAL A N 1
ATOM 1426 C CA . VAL A 1 180 ? 16.368 19.823 10.662 1.00 28.94 180 VAL A CA 1
ATOM 1427 C C . VAL A 1 180 ? 17.125 19.515 11.934 1.00 24.92 180 VAL A C 1
ATOM 1428 O O . VAL A 1 180 ? 18.103 18.771 11.894 1.00 25.16 180 VAL A O 1
ATOM 1432 N N . ALA A 1 181 ? 16.702 20.089 13.046 1.00 25.64 181 ALA A N 1
ATOM 1433 C CA . ALA A 1 181 ? 17.406 19.832 14.291 1.00 26.22 181 ALA A CA 1
ATOM 1434 C C . ALA A 1 181 ? 17.342 18.341 14.617 1.00 30.12 181 ALA A C 1
ATOM 1435 O O . ALA A 1 181 ? 16.292 17.710 14.440 1.00 30.74 181 ALA A O 1
ATOM 1437 N N . PRO A 1 182 ? 18.451 17.730 15.035 1.00 39.01 182 PRO A N 1
ATOM 1438 C CA . PRO A 1 182 ? 18.415 16.278 15.288 1.00 36.75 182 PRO A CA 1
ATOM 1439 C C . PRO A 1 182 ? 17.376 15.852 16.325 1.00 37.01 182 PRO A C 1
ATOM 1440 O O . PRO A 1 182 ? 16.755 14.799 16.143 1.00 39.25 182 PRO A O 1
ATOM 1444 N N . TRP A 1 183 ? 17.137 16.634 17.387 1.00 24.90 183 TRP A N 1
ATOM 1445 C CA . TRP A 1 183 ? 16.072 16.259 18.313 1.00 28.79 183 TRP A CA 1
ATOM 1446 C C . TRP A 1 183 ? 14.728 16.145 17.600 1.00 32.79 183 TRP A C 1
ATOM 1447 O O . TRP A 1 183 ? 13.881 15.337 17.999 1.00 29.18 183 TRP A O 1
ATOM 1458 N N . ALA A 1 184 ? 14.514 16.939 16.547 1.00 26.80 184 ALA A N 1
ATOM 1459 C CA . ALA A 1 184 ? 13.218 16.920 15.883 1.00 24.18 184 ALA A CA 1
ATOM 1460 C C . ALA A 1 184 ? 13.101 15.714 14.964 1.00 29.42 184 ALA A C 1
ATOM 1461 O O . ALA A 1 184 ? 12.027 15.108 14.867 1.00 28.07 184 ALA A O 1
ATOM 1463 N N . ILE A 1 185 ? 14.199 15.358 14.295 1.00 30.90 185 ILE A N 1
ATOM 1464 C CA . ILE A 1 185 ? 14.258 14.100 13.561 1.00 32.17 185 ILE A CA 1
ATOM 1465 C C . ILE A 1 185 ? 13.924 12.942 14.491 1.00 31.50 185 ILE A C 1
ATOM 1466 O O . ILE A 1 185 ? 13.113 12.067 14.161 1.00 34.32 185 ILE A O 1
ATOM 1471 N N . GLU A 1 186 ? 14.546 12.925 15.670 1.00 22.07 186 GLU A N 1
ATOM 1472 C CA . GLU A 1 186 ? 14.357 11.810 16.592 1.00 29.78 186 GLU A CA 1
ATOM 1473 C C . GLU A 1 186 ? 12.891 11.654 16.974 1.00 32.47 186 GLU A C 1
ATOM 1474 O O . GLU A 1 186 ? 12.340 10.548 16.917 1.00 33.65 186 GLU A O 1
ATOM 1480 N N . PHE A 1 187 ? 12.247 12.753 17.379 1.00 26.27 187 PHE A N 1
ATOM 1481 C CA . PHE A 1 187 ? 10.836 12.682 17.735 1.00 24.69 187 PHE A CA 1
ATOM 1482 C C . PHE A 1 187 ? 9.990 12.288 16.539 1.00 28.41 187 PHE A C 1
ATOM 1483 O O . PHE A 1 187 ? 9.107 11.432 16.648 1.00 29.56 187 PHE A O 1
ATOM 1491 N N . ASP A 1 188 ? 10.220 12.936 15.395 1.00 26.98 188 ASP A N 1
ATOM 1492 C CA . ASP A 1 188 ? 9.401 12.663 14.224 1.00 25.10 188 ASP A CA 1
ATOM 1493 C C . ASP A 1 188 ? 9.537 11.211 13.806 1.00 25.52 188 ASP A C 1
ATOM 1494 O O . ASP A 1 188 ? 8.546 10.565 13.447 1.00 25.90 188 ASP A O 1
ATOM 1499 N N . ASN A 1 189 ? 10.755 10.670 13.879 1.00 24.22 189 ASN A N 1
ATOM 1500 C CA . ASN A 1 189 ? 10.977 9.283 13.482 1.00 27.78 189 ASN A CA 1
ATOM 1501 C C . ASN A 1 189 ? 10.347 8.323 14.471 1.00 27.69 189 ASN A C 1
ATOM 1502 O O . ASN A 1 189 ? 9.792 7.293 14.075 1.00 31.77 189 ASN A O 1
ATOM 1507 N N . TRP A 1 190 ? 10.468 8.616 15.765 1.00 26.60 190 TRP A N 1
ATOM 1508 C CA . TRP A 1 190 ? 9.815 7.775 16.759 1.00 32.39 190 TRP A CA 1
ATOM 1509 C C . TRP A 1 190 ? 8.318 7.702 16.486 1.00 30.83 190 TRP A C 1
ATOM 1510 O O . TRP A 1 190 ? 7.723 6.618 16.474 1.00 29.85 190 TRP A O 1
ATOM 1521 N N . LEU A 1 191 ? 7.699 8.850 16.235 1.00 25.57 191 LEU A N 1
ATOM 1522 C CA . LEU A 1 191 ? 6.260 8.865 16.040 1.00 26.76 191 LEU A CA 1
ATOM 1523 C C . LEU A 1 191 ? 5.885 8.087 14.790 1.00 28.17 191 LEU A C 1
ATOM 1524 O O . LEU A 1 191 ? 4.975 7.251 14.819 1.00 26.54 191 LEU A O 1
ATOM 1529 N N . GLU A 1 192 ? 6.607 8.325 13.692 1.00 27.81 192 GLU A N 1
ATOM 1530 C CA . GLU A 1 192 ? 6.371 7.574 12.467 1.00 29.96 192 GLU A CA 1
ATOM 1531 C C . GLU A 1 192 ? 6.489 6.079 12.712 1.00 33.86 192 GLU A C 1
ATOM 1532 O O . GLU A 1 192 ? 5.631 5.300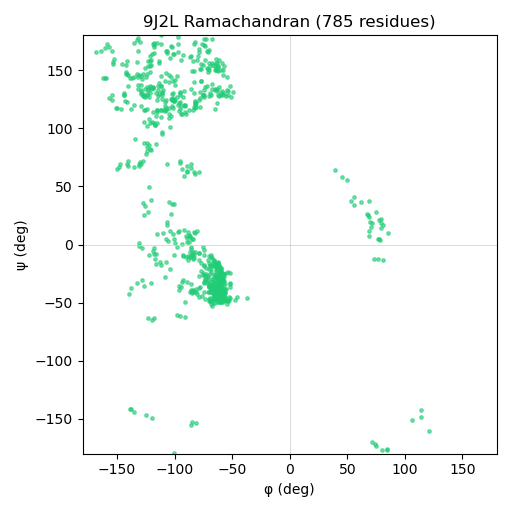 12.276 1.00 40.17 192 GLU A O 1
ATOM 1538 N N . ASP A 1 193 ? 7.556 5.655 13.400 1.00 31.53 193 ASP A N 1
ATOM 1539 C CA . ASP A 1 193 ? 7.764 4.226 13.619 1.00 32.16 193 ASP A CA 1
ATOM 1540 C C . ASP A 1 193 ? 6.659 3.640 14.488 1.00 34.69 193 ASP A C 1
ATOM 1541 O O . ASP A 1 193 ? 6.169 2.539 14.219 1.00 32.90 193 ASP A O 1
ATOM 1546 N N . ALA A 1 194 ? 6.249 4.364 15.531 1.00 30.76 194 ALA A N 1
ATOM 1547 C CA . ALA A 1 194 ? 5.197 3.861 16.401 1.00 34.02 194 ALA A CA 1
ATOM 1548 C C . ALA A 1 194 ? 3.896 3.680 15.624 1.00 37.24 194 ALA A C 1
ATOM 1549 O O . ALA A 1 194 ? 3.226 2.642 15.739 1.00 32.50 194 ALA A O 1
ATOM 1551 N N . LEU A 1 195 ? 3.544 4.668 14.797 1.00 30.70 195 LEU A N 1
ATOM 1552 C CA . LEU A 1 195 ? 2.294 4.603 14.050 1.00 29.09 195 LEU A CA 1
ATOM 1553 C C . LEU A 1 195 ? 2.339 3.517 12.976 1.00 37.91 195 LEU A C 1
ATOM 1554 O O . LEU A 1 195 ? 1.408 2.704 12.855 1.00 39.48 195 LEU A O 1
ATOM 1559 N N . LEU A 1 196 ? 3.408 3.495 12.174 1.00 29.73 196 LEU A N 1
ATOM 1560 C CA . LEU A 1 196 ? 3.504 2.486 11.127 1.00 30.13 196 LEU A CA 1
ATOM 1561 C C . LEU A 1 196 ? 3.618 1.089 11.716 1.00 33.30 196 LEU A C 1
ATOM 1562 O O . LEU A 1 196 ? 3.220 0.115 11.074 1.00 42.09 196 LEU A O 1
ATOM 1567 N N . SER A 1 197 ? 4.137 0.972 12.932 1.00 34.99 197 SER A N 1
ATOM 1568 C CA . SER A 1 197 ? 4.199 -0.312 13.622 1.00 28.93 197 SER A CA 1
ATOM 1569 C C . SER A 1 197 ? 2.857 -0.731 14.192 1.00 30.69 197 SER A C 1
ATOM 1570 O O . SER A 1 197 ? 2.706 -1.883 14.596 1.00 38.15 197 SER A O 1
ATOM 1573 N N . GLY A 1 198 ? 1.904 0.184 14.296 1.00 29.70 198 GLY A N 1
ATOM 1574 C CA . GLY A 1 198 ? 0.690 -0.136 15.014 1.00 32.69 198 GLY A CA 1
ATOM 1575 C C . GLY A 1 198 ? 0.806 -0.061 16.519 1.00 35.26 198 GLY A C 1
ATOM 1576 O O . GLY A 1 198 ? -0.082 -0.560 17.219 1.00 37.11 198 GLY A O 1
ATOM 1577 N N . ARG A 1 199 ? 1.864 0.555 17.044 1.00 34.55 199 ARG A N 1
ATOM 1578 C CA . ARG A 1 199 ? 2.055 0.668 18.492 1.00 35.54 199 ARG A CA 1
ATOM 1579 C C . ARG A 1 199 ? 1.313 1.902 19.016 1.00 34.00 199 ARG A C 1
ATOM 1580 O O . ARG A 1 199 ? 1.893 2.873 19.507 1.00 30.78 199 ARG A O 1
ATOM 1588 N N . TYR A 1 200 ? -0.016 1.834 18.917 1.00 27.81 200 TYR A N 1
ATOM 1589 C CA . TYR A 1 200 ? -0.835 3.008 19.184 1.00 33.09 200 TYR A CA 1
ATOM 1590 C C . TYR A 1 200 ? -0.895 3.320 20.675 1.00 32.49 200 TYR A C 1
ATOM 1591 O O . TYR A 1 200 ? -1.031 4.482 21.071 1.00 33.98 200 TYR A O 1
ATOM 1600 N N . GLU A 1 201 ? -0.783 2.303 21.512 1.00 31.46 201 GLU A N 1
ATOM 1601 C CA . GLU A 1 201 ? -0.684 2.549 22.939 1.00 37.50 201 GLU A CA 1
ATOM 1602 C C . GLU A 1 201 ? 0.560 3.374 23.254 1.00 36.24 201 GLU A C 1
ATOM 1603 O O . GLU A 1 201 ? 0.503 4.323 24.051 1.00 32.84 201 GLU A O 1
ATOM 1609 N N . ASP A 1 202 ? 1.691 3.034 22.622 1.00 29.16 202 ASP A N 1
ATOM 1610 C CA . ASP A 1 202 ? 2.889 3.856 22.761 1.00 31.01 202 ASP A CA 1
ATOM 1611 C C . ASP A 1 202 ? 2.619 5.299 22.363 1.00 29.84 202 ASP A C 1
ATOM 1612 O O . ASP A 1 202 ? 3.101 6.229 23.013 1.00 30.40 202 ASP A O 1
ATOM 1617 N N . VAL A 1 203 ? 1.872 5.510 21.279 1.00 30.89 203 VAL A N 1
ATOM 1618 C CA . VAL A 1 203 ? 1.573 6.877 20.867 1.00 29.03 203 VAL A CA 1
ATOM 1619 C C . VAL A 1 203 ? 0.801 7.591 21.961 1.00 29.63 203 VAL A C 1
ATOM 1620 O O . VAL A 1 203 ? 1.085 8.753 22.283 1.00 25.10 203 VAL A O 1
ATOM 1624 N N . ASN A 1 204 ? -0.174 6.906 22.561 1.00 28.94 204 ASN A N 1
ATOM 1625 C CA . ASN A 1 204 ? -0.906 7.507 23.664 1.00 30.67 204 ASN A CA 1
ATOM 1626 C C . ASN A 1 204 ? 0.018 7.818 24.831 1.00 31.80 204 ASN A C 1
ATOM 1627 O O . ASN A 1 204 ? -0.187 8.810 25.539 1.00 38.92 204 ASN A O 1
ATOM 1632 N N . ASN A 1 205 ? 1.045 6.997 25.042 1.00 27.57 205 ASN A N 1
ATOM 1633 C CA . ASN A 1 205 ? 1.965 7.169 26.166 1.00 28.57 205 ASN A CA 1
ATOM 1634 C C . ASN A 1 205 ? 3.278 7.798 25.734 1.00 31.73 205 ASN A C 1
ATOM 1635 O O . ASN A 1 205 ? 4.347 7.471 26.272 1.00 28.46 205 ASN A O 1
ATOM 1640 N N . PHE A 1 206 ? 3.212 8.705 24.758 1.00 27.56 206 PHE A N 1
ATOM 1641 C CA . PHE A 1 206 ? 4.427 9.309 24.226 1.00 32.39 206 PHE A CA 1
ATOM 1642 C C . PHE A 1 206 ? 5.254 9.992 25.309 1.00 33.05 206 PHE A C 1
ATOM 1643 O O . PHE A 1 206 ? 6.488 10.037 25.204 1.00 34.36 206 PHE A O 1
ATOM 1651 N N . LYS A 1 207 ? 4.606 10.529 26.351 1.00 25.59 207 LYS A N 1
ATOM 1652 C CA . LYS A 1 207 ? 5.361 11.224 27.391 1.00 30.69 207 LYS A CA 1
ATOM 1653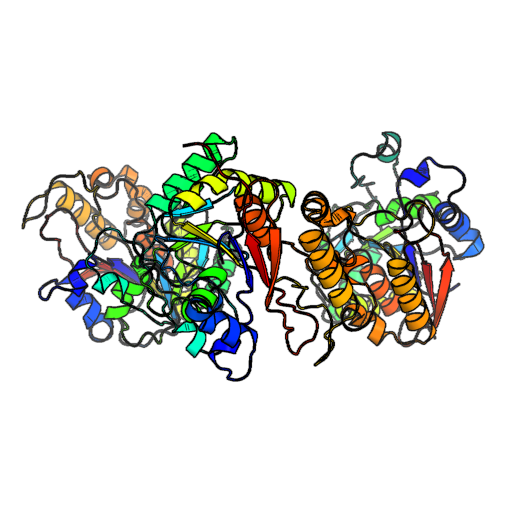 C C . LYS A 1 207 ? 6.337 10.296 28.098 1.00 33.21 207 LYS A C 1
ATOM 1654 O O . LYS A 1 207 ? 7.386 10.744 28.569 1.00 39.99 207 LYS A O 1
ATOM 1660 N N . LYS A 1 208 ? 6.033 9.007 28.153 1.00 29.33 208 LYS A N 1
ATOM 1661 C CA . LYS A 1 208 ? 6.916 8.045 28.793 1.00 32.25 208 LYS A CA 1
ATOM 1662 C C . LYS A 1 208 ? 7.928 7.433 27.844 1.00 34.11 208 LYS A C 1
ATOM 1663 O O . LYS A 1 208 ? 8.854 6.767 28.309 1.00 42.13 208 LYS A O 1
ATOM 1669 N N . LEU A 1 209 ? 7.792 7.643 26.540 1.00 33.53 209 LEU A N 1
ATOM 1670 C CA . LEU A 1 209 ? 8.502 6.810 25.578 1.00 35.40 209 LEU A CA 1
ATOM 1671 C C . LEU A 1 209 ? 9.208 7.611 24.490 1.00 37.24 209 LEU A C 1
ATOM 1672 O O . LEU A 1 209 ? 10.250 7.183 23.982 1.00 37.73 209 LEU A O 1
ATOM 1677 N N . ALA A 1 210 ? 8.631 8.753 24.090 1.00 28.53 210 ALA A N 1
ATOM 1678 C CA . ALA A 1 210 ? 9.150 9.405 22.902 1.00 30.69 210 ALA A CA 1
ATOM 1679 C C . ALA A 1 210 ? 10.361 10.268 23.256 1.00 32.78 210 ALA A C 1
ATOM 1680 O O . ALA A 1 210 ? 10.375 10.928 24.295 1.00 34.89 210 ALA A O 1
ATOM 1682 N N . PRO A 1 211 ? 11.396 10.270 22.424 1.00 31.40 211 PRO A N 1
ATOM 1683 C CA . PRO A 1 211 ? 12.542 11.148 22.691 1.00 26.39 211 PRO A CA 1
ATOM 1684 C C . PRO A 1 211 ? 12.176 12.582 22.357 1.00 27.36 211 PRO A C 1
ATOM 1685 O O . PRO A 1 211 ? 11.577 12.852 21.313 1.00 27.23 211 PRO A O 1
ATOM 1689 N N . ASN A 1 212 ? 12.506 13.493 23.264 1.00 25.47 212 ASN A N 1
ATOM 1690 C CA . ASN A 1 212 ? 12.458 14.925 23.006 1.00 28.05 212 ASN A CA 1
ATOM 1691 C C . ASN A 1 212 ? 11.050 15.451 22.852 1.00 27.39 212 ASN A C 1
ATOM 1692 O O . ASN A 1 212 ? 10.849 16.486 22.206 1.00 28.93 212 ASN A O 1
ATOM 1697 N N . TRP A 1 213 ? 10.056 14.767 23.412 1.00 24.06 213 TRP A N 1
ATOM 1698 C CA . TRP A 1 213 ? 8.709 15.322 23.334 1.00 27.17 213 TRP A CA 1
ATOM 1699 C C . TRP A 1 213 ? 8.614 16.639 24.083 1.00 24.96 213 TRP A C 1
ATOM 1700 O O . TRP A 1 213 ? 7.789 17.488 23.729 1.00 27.98 213 TRP A O 1
ATOM 1711 N N . GLU A 1 214 ? 9.447 16.824 25.118 1.00 29.82 214 GLU A N 1
ATOM 1712 C CA . GLU A 1 214 ? 9.473 18.087 25.857 1.00 31.07 214 GLU A CA 1
ATOM 1713 C C . GLU A 1 214 ? 9.882 19.254 24.958 1.00 28.31 214 GLU A C 1
ATOM 1714 O O . GLU A 1 214 ? 9.405 20.379 25.135 1.00 29.61 214 GLU A O 1
ATOM 1720 N N . ILE A 1 215 ? 10.760 19.009 23.994 1.00 25.67 215 ILE A N 1
ATOM 1721 C CA . ILE A 1 215 ? 11.141 20.054 23.057 1.00 23.43 215 ILE A CA 1
ATOM 1722 C C . ILE A 1 215 ? 10.091 20.194 21.971 1.00 26.94 215 ILE A C 1
ATOM 1723 O O . ILE A 1 215 ? 9.729 21.314 21.587 1.00 28.42 215 ILE A O 1
ATOM 1728 N N . SER A 1 216 ? 9.592 19.059 21.462 1.00 22.49 216 SER A N 1
ATOM 1729 C CA . SER A 1 216 ? 8.694 19.064 20.310 1.00 22.31 216 SER A CA 1
ATOM 1730 C C . SER A 1 216 ? 7.312 19.577 20.654 1.00 18.93 216 SER A C 1
ATOM 1731 O O . SER A 1 216 ? 6.646 20.154 19.791 1.00 22.34 216 SER A O 1
ATOM 1734 N N . HIS A 1 217 ? 6.852 19.358 21.886 1.00 24.97 217 HIS A N 1
ATOM 1735 C CA . HIS A 1 217 ? 5.477 19.681 22.275 1.00 23.56 217 HIS A CA 1
ATOM 1736 C C . HIS A 1 217 ? 5.459 20.101 23.734 1.00 26.17 217 HIS A C 1
ATOM 1737 O O . HIS A 1 217 ? 4.926 19.397 24.597 1.00 28.36 217 HIS A O 1
ATOM 1744 N N . PRO A 1 218 ? 6.030 21.266 24.046 1.00 30.95 218 PRO A N 1
ATOM 1745 C CA . PRO A 1 218 ? 6.008 21.720 25.443 1.00 26.43 218 PRO A CA 1
ATOM 1746 C C . PRO A 1 218 ? 4.606 21.886 25.976 1.00 23.73 218 PRO A C 1
ATOM 1747 O O . PRO A 1 218 ? 4.413 21.760 27.188 1.00 26.48 218 PRO A O 1
ATOM 1751 N N . GLY A 1 219 ? 3.621 22.132 25.111 1.00 23.65 219 GLY A N 1
ATOM 1752 C CA . GLY A 1 219 ? 2.235 22.281 25.522 1.00 18.26 219 GLY A CA 1
ATOM 1753 C C . GLY A 1 219 ? 1.342 21.117 25.114 1.00 28.47 219 GLY A C 1
ATOM 1754 O O . GLY A 1 219 ? 0.347 20.838 25.782 1.00 28.65 219 GLY A O 1
ATOM 1755 N N . GLN A 1 220 ? 1.682 20.430 24.026 1.00 26.01 220 GLN A N 1
ATOM 1756 C CA . GLN A 1 220 ? 1.033 19.230 23.502 1.00 28.85 220 GLN A CA 1
ATOM 1757 C C . GLN A 1 220 ? -0.222 19.539 22.687 1.00 27.53 220 GLN A C 1
ATOM 1758 O O . GLN A 1 220 ? -0.699 18.652 21.968 1.00 24.73 220 GLN A O 1
ATOM 1764 N N . GLU A 1 221 ? -0.761 20.760 22.739 1.00 18.94 221 GLU A N 1
ATOM 1765 C CA . GLU A 1 221 ? -2.040 21.006 22.081 1.00 19.70 221 GLU A CA 1
ATOM 1766 C C . GLU A 1 221 ? -1.953 20.831 20.572 1.00 22.85 221 GLU A C 1
ATOM 1767 O O . GLU A 1 221 ? -2.970 20.532 19.942 1.00 21.94 221 GLU A O 1
ATOM 1773 N N . HIS A 1 222 ? -0.763 20.973 19.983 1.00 19.51 222 HIS A N 1
ATOM 1774 C CA . HIS A 1 222 ? -0.601 20.729 18.555 1.00 22.76 222 HIS A CA 1
ATOM 1775 C C . HIS A 1 222 ? -0.373 19.260 18.232 1.00 20.19 222 HIS A C 1
ATOM 1776 O O . HIS A 1 222 ? -0.404 18.884 17.051 1.00 21.92 222 HIS A O 1
ATOM 1783 N N . LEU A 1 223 ? -0.156 18.417 19.234 1.00 20.32 223 LEU A N 1
ATOM 1784 C CA . LEU A 1 223 ? -0.037 16.983 18.994 1.00 20.57 223 LEU A CA 1
ATOM 1785 C C . LEU A 1 223 ? -1.346 16.245 19.224 1.00 24.59 223 LEU A C 1
ATOM 1786 O O . LEU A 1 223 ? -1.663 15.304 18.484 1.00 24.52 223 LEU A O 1
ATOM 1791 N N . TYR A 1 224 ? -2.128 16.681 20.213 1.00 19.49 224 TYR A N 1
ATOM 1792 C CA . TYR A 1 224 ? -3.326 15.937 20.594 1.00 25.04 224 TYR A CA 1
ATOM 1793 C C . TYR A 1 224 ? -4.369 15.751 19.490 1.00 25.10 224 TYR A C 1
ATOM 1794 O O . TYR A 1 224 ? -5.099 14.748 19.557 1.00 25.75 224 TYR A O 1
ATOM 1803 N N . PRO A 1 225 ? -4.507 16.620 18.482 1.00 23.96 225 PRO A N 1
ATOM 1804 C CA . PRO A 1 225 ? -5.439 16.279 17.393 1.00 22.96 225 PRO A CA 1
ATOM 1805 C C . PRO A 1 225 ? -5.095 14.966 16.711 1.00 22.68 225 PRO A C 1
ATOM 1806 O O . PRO A 1 225 ? -5.983 14.313 16.162 1.00 23.36 225 PRO A O 1
ATOM 1810 N N . LEU A 1 226 ? -3.828 14.556 16.729 1.00 20.77 226 LEU A N 1
ATOM 1811 C CA . LEU A 1 226 ? -3.473 13.258 16.176 1.00 23.61 226 LEU A CA 1
ATOM 1812 C C . LEU A 1 226 ? -4.176 12.146 16.936 1.00 26.03 226 LEU A C 1
ATOM 1813 O O . LEU A 1 226 ? -4.765 11.245 16.330 1.00 22.62 226 LEU A O 1
ATOM 1818 N N . HIS A 1 227 ? -4.107 12.183 18.271 1.00 20.72 227 HIS A N 1
ATOM 1819 C CA . HIS A 1 227 ? -4.721 11.120 19.060 1.00 22.96 227 HIS A CA 1
ATOM 1820 C C . HIS A 1 227 ? -6.214 11.013 18.779 1.00 25.75 227 HIS A C 1
ATOM 1821 O O . HIS A 1 227 ? -6.758 9.906 18.715 1.00 28.96 227 HIS A O 1
ATOM 1828 N N . VAL A 1 228 ? -6.897 12.149 18.603 1.00 22.94 228 VAL A N 1
ATOM 1829 C CA . VAL A 1 228 ? -8.332 12.092 18.344 1.00 22.49 228 VAL A CA 1
ATOM 1830 C C . VAL A 1 228 ? -8.587 11.477 16.973 1.00 22.68 228 VAL A C 1
ATOM 1831 O O . VAL A 1 228 ? -9.385 10.544 16.831 1.00 26.44 228 VAL A O 1
ATOM 1835 N N . ALA A 1 229 ? -7.879 11.955 15.951 1.00 20.68 229 ALA A N 1
ATOM 1836 C CA . ALA A 1 229 ? -8.069 11.398 14.621 1.00 19.70 229 ALA A CA 1
ATOM 1837 C C . ALA A 1 229 ? -7.731 9.919 14.609 1.00 24.90 229 ALA A C 1
ATOM 1838 O O . ALA A 1 229 ? -8.439 9.119 13.989 1.00 23.64 229 ALA A O 1
ATOM 1840 N N . LEU A 1 230 ? -6.654 9.536 15.300 1.00 30.23 230 LEU A N 1
ATOM 1841 C CA . LEU A 1 230 ? -6.268 8.128 15.377 1.00 27.71 230 LEU A CA 1
ATOM 1842 C C . LEU A 1 230 ? -7.357 7.297 16.038 1.00 27.93 230 LEU A C 1
ATOM 1843 O O . LEU A 1 230 ? -7.719 6.221 15.549 1.00 29.49 230 LEU A O 1
ATOM 1848 N N . GLY A 1 231 ? -7.893 7.784 17.159 1.00 27.17 231 GLY A N 1
ATOM 1849 C CA . GLY A 1 231 ? -8.962 7.057 17.823 1.00 27.64 231 GLY A CA 1
ATOM 1850 C C . GLY A 1 231 ? -10.198 6.938 16.953 1.00 30.46 231 GLY A C 1
ATOM 1851 O O . GLY A 1 231 ? -10.881 5.911 16.964 1.00 29.59 231 GLY A O 1
ATOM 1852 N N . ALA A 1 232 ? -10.481 7.975 16.158 1.00 25.46 232 ALA A N 1
ATOM 1853 C CA . ALA A 1 232 ? -11.682 7.956 15.331 1.00 27.78 232 ALA A CA 1
ATOM 1854 C C . ALA A 1 232 ? -11.632 6.917 14.222 1.00 34.76 232 ALA A C 1
ATOM 1855 O O . ALA A 1 232 ? -12.660 6.671 13.585 1.00 38.78 232 ALA A O 1
ATOM 1857 N N . ALA A 1 233 ? -10.476 6.320 13.963 1.00 32.86 233 ALA A N 1
ATOM 1858 C CA . ALA A 1 233 ? -10.348 5.317 12.919 1.00 29.43 233 ALA A CA 1
ATOM 1859 C C . ALA A 1 233 ? -10.692 3.921 13.415 1.00 26.44 233 ALA A C 1
ATOM 1860 O O . ALA A 1 233 ? -10.476 2.948 12.691 1.00 36.65 233 ALA A O 1
ATOM 1862 N N . GLY A 1 234 ? -11.174 3.798 14.641 1.00 29.72 234 GLY A N 1
ATOM 1863 C CA . GLY A 1 234 ? -11.579 2.515 15.171 1.00 27.92 234 GLY A CA 1
ATOM 1864 C C . GLY A 1 234 ? -10.408 1.625 15.537 1.00 29.47 234 GLY A C 1
ATOM 1865 O O . GLY A 1 234 ? -9.241 2.009 15.506 1.00 35.12 234 GLY A O 1
ATOM 1866 N N . LYS A 1 235 ? -10.751 0.396 15.892 1.00 32.16 235 LYS A N 1
ATOM 1867 C CA . LYS A 1 235 ? -9.763 -0.563 16.357 1.00 36.33 235 LYS A CA 1
ATOM 1868 C C . LYS A 1 235 ? -8.809 -0.960 15.237 1.00 40.33 235 LYS A C 1
ATOM 1869 O O . LYS A 1 235 ? -9.224 -1.189 14.095 1.00 41.73 235 LYS A O 1
ATOM 1875 N N . ASN A 1 236 ? -7.528 -1.057 15.577 1.00 40.75 236 ASN A N 1
ATOM 1876 C CA . ASN A 1 236 ? -6.498 -1.558 14.673 1.00 37.93 236 ASN A CA 1
ATOM 1877 C C . ASN A 1 236 ? -6.523 -0.895 13.294 1.00 36.47 236 ASN A C 1
ATOM 1878 O O . ASN A 1 236 ? -6.604 -1.583 12.272 1.00 36.86 236 ASN A O 1
ATOM 1883 N N . PRO A 1 237 ? -6.449 0.427 13.228 1.00 38.60 237 PRO A N 1
ATOM 1884 C CA . PRO A 1 237 ? -6.293 1.078 11.928 1.00 33.43 237 PRO A CA 1
ATOM 1885 C C . PRO A 1 237 ? -4.877 0.894 11.402 1.00 33.00 237 PRO A C 1
ATOM 1886 O O . PRO A 1 237 ? -3.941 0.588 12.143 1.00 33.90 237 PRO A O 1
ATOM 1890 N N . LYS A 1 238 ? -4.742 1.049 10.088 1.00 31.72 238 LYS A N 1
ATOM 1891 C CA . LYS A 1 238 ? -3.445 1.061 9.429 1.00 32.75 238 LYS A CA 1
ATOM 1892 C C . LYS A 1 238 ? -3.068 2.506 9.135 1.00 34.01 238 LYS A C 1
ATOM 1893 O O . LYS A 1 238 ? -3.877 3.263 8.581 1.00 34.82 238 LYS A O 1
ATOM 1899 N N . THR A 1 239 ? -1.851 2.892 9.516 1.00 29.69 239 THR A N 1
ATOM 1900 C CA . THR A 1 239 ? -1.396 4.264 9.345 1.00 29.36 239 THR A CA 1
ATOM 1901 C C . THR A 1 239 ? -0.452 4.365 8.153 1.00 31.93 239 THR A C 1
ATOM 1902 O O . THR A 1 239 ? 0.319 3.444 7.882 1.00 33.78 239 THR A O 1
ATOM 1906 N N . GLN A 1 240 ? -0.525 5.477 7.429 1.00 30.27 240 GLN A N 1
ATOM 1907 C CA . GLN A 1 240 ? 0.476 5.747 6.412 1.00 34.41 240 GLN A CA 1
ATOM 1908 C C . GLN A 1 240 ? 0.833 7.224 6.427 1.00 32.28 240 GLN A C 1
ATOM 1909 O O . GLN A 1 240 ? -0.002 8.083 6.724 1.00 30.49 240 GLN A O 1
ATOM 1915 N N . LEU A 1 241 ? 2.099 7.493 6.132 1.00 27.21 241 LEU A N 1
ATOM 1916 C CA . LEU A 1 241 ? 2.608 8.847 5.987 1.00 26.39 241 LEU A CA 1
ATOM 1917 C C . LEU A 1 241 ? 2.293 9.338 4.585 1.00 24.77 241 LEU A C 1
ATOM 1918 O O . LEU A 1 241 ? 2.688 8.700 3.611 1.00 25.19 241 LEU A O 1
ATOM 1923 N N . ILE A 1 242 ? 1.573 10.450 4.467 1.00 25.07 242 ILE A N 1
ATOM 1924 C CA . ILE A 1 242 ? 1.142 10.935 3.161 1.00 20.42 242 ILE A CA 1
ATOM 1925 C C . ILE A 1 242 ? 1.743 12.277 2.792 1.00 25.92 242 ILE A C 1
ATOM 1926 O O . ILE A 1 242 ? 1.558 12.719 1.651 1.00 27.73 242 ILE A O 1
ATOM 1931 N N . HIS A 1 243 ? 2.443 12.942 3.708 1.00 24.80 243 HIS A N 1
ATOM 1932 C CA . HIS A 1 243 ? 3.211 14.136 3.395 1.00 24.10 243 HIS A CA 1
ATOM 1933 C C . HIS A 1 243 ? 4.246 14.349 4.488 1.00 27.72 243 HIS A C 1
ATOM 1934 O O . HIS A 1 243 ? 3.974 14.097 5.670 1.00 23.27 243 HIS A O 1
ATOM 1941 N N . ARG A 1 244 ? 5.426 14.818 4.090 1.00 23.97 244 ARG A N 1
ATOM 1942 C CA . ARG A 1 244 ? 6.431 15.213 5.062 1.00 25.53 244 ARG A CA 1
ATOM 1943 C C . ARG A 1 244 ? 7.188 16.422 4.541 1.00 26.48 244 ARG A C 1
ATOM 1944 O O . ARG A 1 244 ? 7.632 16.437 3.391 1.00 26.06 244 ARG A O 1
ATOM 1952 N N . SER A 1 245 ? 7.307 17.443 5.377 1.00 22.93 245 SER A N 1
ATOM 1953 C CA . SER A 1 245 ? 8.178 18.561 5.062 1.00 24.78 245 SER A CA 1
ATOM 1954 C C . SER A 1 245 ? 8.506 19.269 6.364 1.00 22.97 245 SER A C 1
ATOM 1955 O O . SER A 1 245 ? 7.951 18.960 7.419 1.00 22.78 245 SER A O 1
ATOM 1958 N N . TRP A 1 246 ? 9.416 20.228 6.268 1.00 23.86 246 TRP A N 1
ATOM 1959 C CA . TRP A 1 246 ? 9.924 20.954 7.414 1.00 25.01 246 TRP A CA 1
ATOM 1960 C C . TRP A 1 246 ? 9.911 22.434 7.098 1.00 23.10 246 TRP A C 1
ATOM 1961 O O . TRP A 1 246 ? 10.098 22.833 5.948 1.00 23.51 246 TRP A O 1
ATOM 1972 N N . ALA A 1 247 ? 9.676 23.247 8.120 1.00 22.26 247 ALA A N 1
ATOM 1973 C CA . ALA A 1 247 ? 9.830 24.682 7.940 1.00 19.31 247 ALA A CA 1
ATOM 1974 C C . ALA A 1 247 ? 11.298 25.016 7.719 1.00 20.43 247 ALA A C 1
ATOM 1975 O O . ALA A 1 247 ? 12.193 24.275 8.135 1.00 22.01 247 ALA A O 1
ATOM 1977 N N . ALA A 1 248 ? 11.542 26.161 7.075 1.00 18.17 248 ALA A N 1
ATOM 1978 C CA . ALA A 1 248 ? 12.917 26.613 6.850 1.00 22.87 248 ALA A CA 1
ATOM 1979 C C . ALA A 1 248 ? 13.674 26.865 8.153 1.00 23.41 248 ALA A C 1
ATOM 1980 O O . ALA A 1 248 ? 14.908 26.919 8.140 1.00 24.73 248 ALA A O 1
ATOM 1982 N N . ASN A 1 249 ? 12.975 27.018 9.278 1.00 16.55 249 ASN A N 1
ATOM 1983 C CA . ASN A 1 249 ? 13.678 27.223 10.539 1.00 16.01 249 ASN A CA 1
ATOM 1984 C C . ASN A 1 249 ? 14.213 25.930 11.100 1.00 20.51 249 ASN A C 1
ATOM 1985 O O . ASN A 1 249 ? 14.933 25.962 12.104 1.00 25.84 249 ASN A O 1
ATOM 1990 N N . GLY A 1 250 ? 13.861 24.804 10.489 1.00 20.30 250 GLY A N 1
ATOM 1991 C CA . GLY A 1 250 ? 14.448 23.535 10.847 1.00 20.87 250 GLY A CA 1
ATOM 1992 C C . GLY A 1 250 ? 13.936 22.900 12.118 1.00 26.16 250 GLY A C 1
ATOM 1993 O O . GLY A 1 250 ? 14.460 21.852 12.510 1.00 30.24 250 GLY A O 1
ATOM 1994 N N . VAL A 1 251 ? 12.929 23.478 12.776 1.00 22.00 251 VAL A N 1
ATOM 1995 C CA . VAL A 1 251 ? 12.433 22.925 14.029 1.00 25.94 251 VAL A CA 1
ATOM 1996 C C . VAL A 1 251 ? 10.919 22.775 14.068 1.00 23.69 251 VAL A C 1
ATOM 1997 O O . VAL A 1 251 ? 10.392 22.273 15.057 1.00 25.61 251 VAL A O 1
ATOM 2001 N N . PHE A 1 252 ? 10.197 23.170 13.028 1.00 20.00 252 PHE A N 1
ATOM 2002 C CA . PHE A 1 252 ? 8.781 22.857 12.894 1.00 19.92 252 PHE A CA 1
ATOM 2003 C C . PHE A 1 252 ? 8.596 21.860 11.755 1.00 22.11 252 PHE A C 1
ATOM 2004 O O . PHE A 1 252 ? 9.093 22.079 10.645 1.00 26.83 252 PHE A O 1
ATOM 2012 N N . GLY A 1 253 ? 7.887 20.772 12.030 1.00 24.99 253 GLY A N 1
ATOM 2013 C CA . GLY A 1 253 ? 7.759 19.688 11.078 1.00 21.07 253 GLY A CA 1
ATOM 2014 C C . GLY A 1 253 ? 6.306 19.367 10.814 1.00 21.59 253 GLY A C 1
ATOM 2015 O O . GLY A 1 253 ? 5.443 19.567 11.665 1.00 24.09 253 GLY A O 1
ATOM 2016 N N . TYR A 1 254 ? 6.045 18.851 9.615 1.00 18.54 254 TYR A N 1
ATOM 2017 C CA . 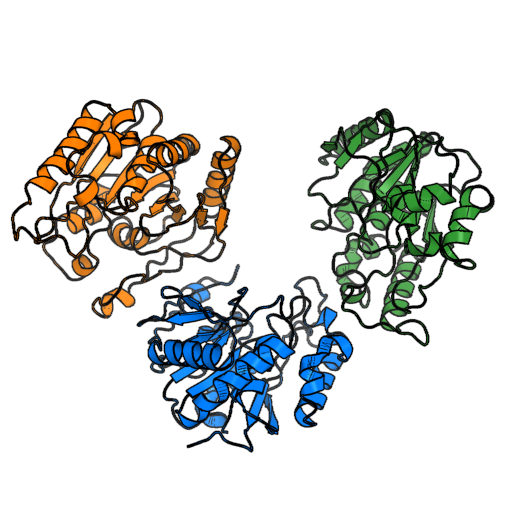TYR A 1 254 ? 4.676 18.729 9.147 1.00 21.00 254 TYR A CA 1
ATOM 2018 C C . TYR A 1 254 ? 4.352 17.313 8.691 1.00 24.59 254 TYR A C 1
ATOM 2019 O O . TYR A 1 254 ? 3.604 17.111 7.732 1.00 30.88 254 TYR A O 1
ATOM 2028 N N . SER A 1 255 ? 4.900 16.306 9.360 1.00 22.24 255 SER A N 1
ATOM 2029 C CA . SER A 1 255 ? 4.558 14.936 9.010 1.00 26.06 255 SER A CA 1
ATOM 2030 C C . SER A 1 255 ? 3.051 14.758 9.114 1.00 24.32 255 SER A C 1
ATOM 2031 O O . SER A 1 255 ? 2.459 15.134 10.118 1.00 21.61 255 SER A O 1
ATOM 2034 N N . THR A 1 256 ? 2.433 14.193 8.065 1.00 26.20 256 THR A N 1
ATOM 2035 C CA . THR A 1 256 ? 0.983 14.131 7.876 1.00 24.62 256 THR A CA 1
ATOM 2036 C C . THR A 1 256 ? 0.542 12.677 7.707 1.00 25.36 256 THR A C 1
ATOM 2037 O O . THR A 1 256 ? 1.111 11.930 6.896 1.00 30.08 256 THR A O 1
ATOM 2041 N N . TYR A 1 257 ? -0.505 12.275 8.416 1.00 21.18 257 TYR A N 1
ATOM 2042 C CA . TYR A 1 257 ? -0.865 10.866 8.492 1.00 24.23 257 TYR A CA 1
ATOM 2043 C C . TYR A 1 257 ? -2.303 10.613 8.075 1.00 28.60 257 TYR A C 1
ATOM 2044 O O . TYR A 1 257 ? -3.207 11.406 8.362 1.00 25.66 257 TYR A O 1
ATOM 2053 N N . ASN A 1 258 ? -2.493 9.472 7.414 1.00 26.26 258 ASN A N 1
ATOM 2054 C CA . ASN A 1 258 ? -3.802 8.891 7.154 1.00 24.35 258 ASN A CA 1
ATOM 2055 C C . ASN A 1 258 ? -3.962 7.633 7.998 1.00 25.57 258 ASN A C 1
ATOM 2056 O O . ASN A 1 258 ? -3.053 6.797 8.057 1.00 26.96 258 ASN A O 1
ATOM 2061 N N . PHE A 1 259 ? -5.103 7.515 8.665 1.00 26.54 259 PHE A N 1
ATOM 2062 C CA . PHE A 1 259 ? -5.441 6.344 9.464 1.00 25.57 259 PHE A CA 1
ATOM 2063 C C . PHE A 1 259 ? -6.591 5.641 8.758 1.00 29.63 259 PHE A C 1
ATOM 2064 O O . PHE A 1 259 ? -7.715 6.163 8.716 1.00 26.10 259 PHE A O 1
ATOM 2072 N N . THR A 1 260 ? -6.296 4.473 8.184 1.00 25.32 260 THR A N 1
ATOM 2073 C CA . THR A 1 260 ? -7.275 3.709 7.426 1.00 27.09 260 THR A CA 1
ATOM 2074 C C . THR A 1 260 ? -7.877 2.642 8.316 1.00 27.05 260 THR A C 1
ATOM 2075 O O . THR A 1 260 ? -7.131 1.794 8.816 1.00 27.49 260 THR A O 1
ATOM 2079 N N . PRO A 1 261 ? -9.194 2.639 8.538 1.00 32.44 261 PRO A N 1
ATOM 2080 C CA . PRO A 1 261 ? -9.800 1.597 9.371 1.00 31.87 261 PRO A CA 1
ATOM 2081 C C . PRO A 1 261 ? -9.663 0.235 8.727 1.00 36.31 261 PRO A C 1
ATOM 2082 O O . PRO A 1 261 ? -9.636 0.101 7.502 1.00 42.38 261 PRO A O 1
ATOM 2086 N N . THR A 1 262 ? -9.591 -0.781 9.579 1.00 34.35 262 THR A N 1
ATOM 2087 C CA . THR A 1 262 ? -9.691 -2.170 9.172 1.00 32.76 262 THR A CA 1
ATOM 2088 C C . THR A 1 262 ? -10.892 -2.847 9.798 1.00 37.96 262 THR A C 1
ATOM 2089 O O . THR A 1 262 ? -11.151 -4.018 9.508 1.00 42.70 262 THR A O 1
ATOM 2093 N N . THR A 1 263 ? -11.621 -2.134 10.653 1.00 38.64 263 THR A N 1
ATOM 2094 C CA . THR A 1 263 ? -12.784 -2.627 11.369 1.00 41.44 263 THR A CA 1
ATOM 2095 C C . THR A 1 263 ? -13.912 -1.617 11.232 1.00 41.81 263 THR A C 1
ATOM 2096 O O . THR A 1 263 ? -13.701 -0.473 10.832 1.00 46.80 263 THR A O 1
ATOM 2100 N N . GLN A 1 264 ? -15.122 -2.037 11.589 1.00 47.05 264 GLN A N 1
ATOM 2101 C CA . GLN A 1 264 ? -16.288 -1.169 11.512 1.00 49.03 264 GLN A CA 1
ATOM 2102 C C . GLN A 1 264 ? -17.074 -1.226 12.811 1.00 55.12 264 GLN A C 1
ATOM 2103 O O . GLN A 1 264 ? -16.751 -1.978 13.741 1.00 48.30 264 GLN A O 1
ATOM 2109 N N . LYS A 1 265 ? -18.132 -0.424 12.846 1.00 59.92 265 LYS A N 1
ATOM 2110 C CA . LYS A 1 265 ? -19.107 -0.421 13.922 1.00 59.32 265 LYS A CA 1
ATOM 2111 C C . LYS A 1 265 ? -20.377 -1.141 13.486 1.00 58.93 265 LYS A C 1
ATOM 2112 O O . LYS A 1 265 ? -20.569 -1.478 12.314 1.00 55.87 265 LYS A O 1
ATOM 2118 N N . THR A 1 266 ? -21.256 -1.357 14.460 1.00 59.02 266 THR A N 1
ATOM 2119 C CA . THR A 1 266 ? -22.471 -2.133 14.258 1.00 54.54 266 THR A CA 1
ATOM 2120 C C . THR A 1 266 ? -23.404 -1.448 13.256 1.00 55.45 266 THR A C 1
ATOM 2121 O O . THR A 1 266 ? -23.398 -0.223 13.101 1.00 49.96 266 THR A O 1
ATOM 2125 N N . ASP A 1 267 ? -24.205 -2.254 12.560 1.00 61.16 267 ASP A N 1
ATOM 2126 C CA . ASP A 1 267 ? -25.321 -1.722 11.775 1.00 67.48 267 ASP A CA 1
ATOM 2127 C C . ASP A 1 267 ? -26.352 -1.073 12.686 1.00 77.40 267 ASP A C 1
ATOM 2128 O O . ASP A 1 267 ? -26.469 0.149 12.726 1.00 88.62 267 ASP A O 1
ATOM 2133 N N . MET B 1 1 ? -21.375 67.453 18.811 1.00 63.93 1 MET B N 1
ATOM 2134 C CA . MET B 1 1 ? -21.550 67.189 20.236 1.00 61.34 1 MET B CA 1
ATOM 2135 C C . MET B 1 1 ? -20.261 66.665 20.842 1.00 62.88 1 MET B C 1
ATOM 2136 O O . MET B 1 1 ? -19.407 66.131 20.134 1.00 64.29 1 MET B O 1
ATOM 2141 N N . LYS B 1 2 ? -20.117 66.827 22.150 1.00 64.40 2 LYS B N 1
ATOM 2142 C CA . LYS B 1 2 ? -19.057 66.167 22.891 1.00 65.18 2 LYS B CA 1
ATOM 2143 C C . LYS B 1 2 ? -19.687 65.265 23.942 1.00 57.34 2 LYS B C 1
ATOM 2144 O O . LYS B 1 2 ? -20.883 65.365 24.260 1.00 53.60 2 LYS B O 1
ATOM 2150 N N . GLY B 1 3 ? -18.862 64.362 24.458 1.00 37.77 3 GLY B N 1
ATOM 2151 C CA . GLY B 1 3 ? -19.268 63.486 25.521 1.00 32.81 3 GLY B CA 1
ATOM 2152 C C . GLY B 1 3 ? -19.324 62.044 25.085 1.00 30.05 3 GLY B C 1
ATOM 2153 O O . GLY B 1 3 ? -18.552 61.608 24.226 1.00 28.29 3 GLY B O 1
ATOM 2154 N N . THR B 1 4 ? -20.233 61.294 25.690 1.00 30.03 4 THR B N 1
ATOM 2155 C CA . THR B 1 4 ? -20.429 59.887 25.390 1.00 26.10 4 THR B CA 1
ATOM 2156 C C . THR B 1 4 ? -21.843 59.688 24.860 1.00 27.37 4 THR B C 1
ATOM 2157 O O . THR B 1 4 ? -22.662 60.616 24.838 1.00 27.51 4 THR B O 1
ATOM 2161 N N . TYR B 1 5 ? -22.121 58.464 24.415 1.00 21.99 5 TYR B N 1
ATOM 2162 C CA . TYR B 1 5 ? -23.362 58.161 23.726 1.00 20.65 5 TYR B CA 1
ATOM 2163 C C . TYR B 1 5 ? -23.882 56.787 24.120 1.00 24.80 5 TYR B C 1
ATOM 2164 O O . TYR B 1 5 ? -23.116 55.865 24.409 1.00 26.52 5 TYR B O 1
ATOM 2173 N N . TYR B 1 6 ? -25.203 56.662 24.114 1.00 25.49 6 TYR B N 1
ATOM 2174 C CA . TYR B 1 6 ? -25.879 55.376 24.170 1.00 21.86 6 TYR B CA 1
ATOM 2175 C C . TYR B 1 6 ? -26.690 55.274 22.886 1.00 23.93 6 TYR B C 1
ATOM 2176 O O . TYR B 1 6 ? -27.607 56.075 22.661 1.00 24.80 6 TYR B O 1
ATOM 2185 N N . ILE B 1 7 ? -26.316 54.332 22.024 1.00 20.40 7 ILE B N 1
ATOM 2186 C CA . ILE B 1 7 ? -26.980 54.122 20.747 1.00 21.24 7 ILE B CA 1
ATOM 2187 C C . ILE B 1 7 ? -27.640 52.752 20.758 1.00 23.27 7 ILE B C 1
ATOM 2188 O O . ILE B 1 7 ? -27.450 51.940 21.663 1.00 22.11 7 ILE B O 1
ATOM 2193 N N . ASN B 1 8 ? -28.398 52.493 19.707 1.00 18.97 8 ASN B N 1
ATOM 2194 C CA . ASN B 1 8 ? -29.014 51.199 19.492 1.00 15.90 8 ASN B CA 1
ATOM 2195 C C . ASN B 1 8 ? -28.424 50.619 18.219 1.00 21.57 8 ASN B C 1
ATOM 2196 O O . ASN B 1 8 ? -28.386 51.304 17.187 1.00 23.17 8 ASN B O 1
ATOM 2201 N N . HIS B 1 9 ? -27.970 49.366 18.282 1.00 16.70 9 HIS B N 1
ATOM 2202 C CA . HIS B 1 9 ? -27.475 48.736 17.065 1.00 19.00 9 HIS B CA 1
ATOM 2203 C C . HIS B 1 9 ? -28.621 48.353 16.146 1.00 21.41 9 HIS B C 1
ATOM 2204 O O . HIS B 1 9 ? -28.429 48.292 14.930 1.00 28.40 9 HIS B O 1
ATOM 2211 N N . GLY B 1 10 ? -29.817 48.120 16.696 1.00 24.02 10 GLY B N 1
ATOM 2212 C CA . GLY B 1 10 ? -30.997 47.897 15.881 1.00 20.89 10 GLY B CA 1
ATOM 2213 C C . GLY B 1 10 ? -31.055 46.532 15.208 1.00 21.46 10 GLY B C 1
ATOM 2214 O O . GLY B 1 10 ? -30.264 45.628 15.450 1.00 23.76 10 GLY B O 1
ATOM 2215 N N . ASP B 1 11 ? -32.043 46.412 14.337 1.00 27.84 11 ASP B N 1
ATOM 2216 C CA . ASP B 1 11 ? -32.383 45.156 13.679 1.00 19.53 11 ASP B CA 1
ATOM 2217 C C . ASP B 1 11 ? -31.460 44.946 12.487 1.00 24.86 11 ASP B C 1
ATOM 2218 O O . ASP B 1 11 ? -31.432 45.794 11.587 1.00 26.15 11 ASP B O 1
ATOM 2223 N N . PRO B 1 12 ? -30.690 43.853 12.433 1.00 20.44 12 PRO B N 1
ATOM 2224 C CA . PRO B 1 12 ? -29.801 43.648 11.276 1.00 25.62 12 PRO B CA 1
ATOM 2225 C C . PRO B 1 12 ? -30.524 43.674 9.937 1.00 31.72 12 PRO B C 1
ATOM 2226 O O . PRO B 1 12 ? -29.901 44.001 8.921 1.00 34.51 12 PRO B O 1
ATOM 2230 N N . LEU B 1 13 ? -31.824 43.380 9.914 1.00 29.44 13 LEU B N 1
ATOM 2231 C CA . LEU B 1 13 ? -32.579 43.447 8.676 1.00 26.84 13 LEU B CA 1
ATOM 2232 C C . LEU B 1 13 ? -32.562 44.831 8.065 1.00 27.97 13 LEU B C 1
ATOM 2233 O O . LEU B 1 13 ? -32.775 44.958 6.853 1.00 30.53 13 LEU B O 1
ATOM 2238 N N . MET B 1 14 ? -32.322 45.872 8.864 1.00 23.87 14 MET B N 1
ATOM 2239 C CA . MET B 1 14 ? -32.285 47.207 8.288 1.00 29.75 14 MET B CA 1
ATOM 2240 C C . MET B 1 14 ? -31.169 47.353 7.257 1.00 30.99 14 MET B C 1
ATOM 2241 O O . MET B 1 14 ? -31.198 48.293 6.459 1.00 29.24 14 MET B O 1
ATOM 2246 N N . TYR B 1 15 ? -30.209 46.427 7.230 1.00 28.82 15 TYR B N 1
ATOM 2247 C CA . TYR B 1 15 ? -29.207 46.432 6.168 1.00 27.87 15 TYR B CA 1
ATOM 2248 C C . TYR B 1 15 ? -29.846 46.265 4.797 1.00 28.48 15 TYR B C 1
ATOM 2249 O O . TYR B 1 15 ? -29.323 46.771 3.801 1.00 25.58 15 TYR B O 1
ATOM 2258 N N . LEU B 1 16 ? -30.973 45.565 4.730 1.00 27.13 16 LEU B N 1
ATOM 2259 C CA . LEU B 1 16 ? -31.646 45.274 3.475 1.00 26.53 16 LEU B CA 1
ATOM 2260 C C . LEU B 1 16 ? -32.820 46.203 3.202 1.00 29.12 16 LEU B C 1
ATOM 2261 O O . LEU B 1 16 ? -33.500 46.039 2.185 1.00 34.18 16 LEU B O 1
ATOM 2266 N N . LYS B 1 17 ? -33.081 47.161 4.082 1.00 29.70 17 LYS B N 1
ATOM 2267 C CA . LYS B 1 17 ? -34.278 47.982 4.012 1.00 29.86 17 LYS B CA 1
ATOM 2268 C C . LYS B 1 17 ? -33.913 49.426 3.699 1.00 32.10 17 LYS B C 1
ATOM 2269 O O . LYS B 1 17 ? -32.789 49.873 3.937 1.00 35.67 17 LYS B O 1
ATOM 2275 N N . LYS B 1 18 ? -34.892 50.160 3.171 1.00 30.88 18 LYS B N 1
ATOM 2276 C CA . LYS B 1 18 ? -34.671 51.531 2.745 1.00 34.41 18 LYS B CA 1
ATOM 2277 C C . LYS B 1 18 ? -35.301 52.582 3.649 1.00 33.29 18 LYS B C 1
ATOM 2278 O O . LYS B 1 18 ? -34.942 53.756 3.539 1.00 37.76 18 LYS B O 1
ATOM 2284 N N . HIS B 1 19 ? -36.222 52.216 4.528 1.00 32.61 19 HIS B N 1
ATOM 2285 C CA . HIS B 1 19 ? -37.030 53.231 5.194 1.00 36.13 19 HIS B CA 1
ATOM 2286 C C . HIS B 1 19 ? -36.930 53.165 6.712 1.00 30.41 19 HIS B C 1
ATOM 2287 O O . HIS B 1 19 ? -37.866 53.548 7.409 1.00 36.29 19 HIS B O 1
ATOM 2294 N N . ILE B 1 20 ? -35.808 52.690 7.235 1.00 31.08 20 ILE B N 1
ATOM 2295 C CA . ILE B 1 20 ? -35.619 52.571 8.677 1.00 31.14 20 ILE B CA 1
ATOM 2296 C C . ILE B 1 20 ? -34.876 53.795 9.206 1.00 30.18 20 ILE B C 1
ATOM 2297 O O . ILE B 1 20 ? -33.697 54.006 8.896 1.00 32.67 20 ILE B O 1
ATOM 2302 N N . LYS B 1 21 ? -35.562 54.582 10.043 1.00 27.76 21 LYS B N 1
ATOM 2303 C CA . LYS B 1 21 ? -35.012 55.856 10.485 1.00 27.33 21 LYS B CA 1
ATOM 2304 C C . LYS B 1 21 ? -33.766 55.667 11.344 1.00 31.29 21 LYS B C 1
ATOM 2305 O O . LYS B 1 21 ? -32.837 56.478 11.276 1.00 33.44 21 LYS B O 1
ATOM 2311 N N . LEU B 1 22 ? -33.689 54.593 12.134 1.00 22.25 22 LEU B N 1
ATOM 2312 C CA . LEU B 1 22 ? -32.478 54.325 12.894 1.00 21.63 22 LEU B CA 1
ATOM 2313 C C . LEU B 1 22 ? -31.271 54.218 11.965 1.00 25.44 22 LEU B C 1
ATOM 2314 O O . LEU B 1 22 ? -30.185 54.719 12.280 1.00 24.80 22 LEU B O 1
ATOM 2319 N N . ARG B 1 23 ? -31.438 53.566 10.817 1.00 24.91 23 ARG B N 1
ATOM 2320 C CA . ARG B 1 23 ? -30.320 53.448 9.891 1.00 27.29 23 ARG B CA 1
ATOM 2321 C C . ARG B 1 23 ? -29.929 54.806 9.320 1.00 27.36 23 ARG B C 1
ATOM 2322 O O . ARG B 1 23 ? -28.741 55.095 9.168 1.00 30.26 23 ARG B O 1
ATOM 2330 N N . GLN B 1 24 ? -30.905 55.655 8.999 1.00 24.54 24 GLN B N 1
ATOM 2331 C CA . GLN B 1 24 ? -30.562 56.977 8.486 1.00 28.76 24 GLN B CA 1
ATOM 2332 C C . GLN B 1 24 ? -29.859 57.812 9.548 1.00 30.74 24 GLN B C 1
ATOM 2333 O O . GLN B 1 24 ? -28.914 58.542 9.243 1.00 35.87 24 GLN B O 1
ATOM 2339 N N . PHE B 1 25 ? -30.271 57.689 10.807 1.00 27.98 25 PHE B N 1
ATOM 2340 C CA . PHE B 1 25 ? -29.564 58.396 11.868 1.00 24.96 25 PHE B CA 1
ATOM 2341 C C . PHE B 1 25 ? -28.109 57.947 11.956 1.00 26.73 25 PHE B C 1
ATOM 2342 O O . PHE B 1 25 ? -27.194 58.772 12.013 1.00 28.25 25 PHE B O 1
ATOM 2350 N N . LEU B 1 26 ? -27.876 56.636 11.985 1.00 26.47 26 LEU B N 1
ATOM 2351 C CA . LEU B 1 26 ? -26.509 56.147 12.107 1.00 23.89 26 LEU B CA 1
ATOM 2352 C C . LEU B 1 26 ? -25.671 56.550 10.902 1.00 27.63 26 LEU B C 1
ATOM 2353 O O . LEU B 1 26 ? -24.487 56.874 11.040 1.00 32.62 26 LEU B O 1
ATOM 2358 N N . GLU B 1 27 ? -26.264 56.546 9.709 1.00 29.91 27 GLU B N 1
ATOM 2359 C CA . GLU B 1 27 ? -25.507 56.940 8.525 1.00 31.67 27 GLU B CA 1
ATOM 2360 C C . GLU B 1 27 ? -25.075 58.394 8.611 1.00 32.91 27 GLU B C 1
ATOM 2361 O O . GLU B 1 27 ? -23.971 58.741 8.176 1.00 34.66 27 GLU B O 1
ATOM 2367 N N . GLY B 1 28 ? -25.907 59.243 9.198 1.00 26.38 28 GLY B N 1
ATOM 2368 C CA . GLY B 1 28 ? -25.615 60.648 9.329 1.00 26.09 28 GLY B CA 1
ATOM 2369 C C . GLY B 1 28 ? -24.723 60.990 10.496 1.00 27.09 28 GLY B C 1
ATOM 2370 O O . GLY B 1 28 ? -24.563 62.176 10.793 1.00 30.31 28 GLY B O 1
ATOM 2371 N N . TRP B 1 29 ? -24.135 59.985 11.157 1.00 29.60 29 TRP B N 1
ATOM 2372 C CA . TRP B 1 29 ? -23.389 60.206 12.399 1.00 32.10 29 TRP B CA 1
ATOM 2373 C C . TRP B 1 29 ? -22.280 61.239 12.235 1.00 33.65 29 TRP B C 1
ATOM 2374 O O . TRP B 1 29 ? -22.126 62.134 13.071 1.00 33.77 29 TRP B O 1
ATOM 2385 N N . GLN B 1 30 ? -21.470 61.115 11.180 1.00 30.65 30 GLN B N 1
ATOM 2386 C CA . GLN B 1 30 ? -20.347 62.030 11.047 1.00 32.89 30 GLN B CA 1
ATOM 2387 C C . GLN B 1 30 ? -20.780 63.419 10.621 1.00 35.05 30 GLN B C 1
ATOM 2388 O O . GLN B 1 30 ? -20.010 64.361 10.807 1.00 39.46 30 GLN B O 1
ATOM 2394 N N . GLU B 1 31 ? -21.983 63.576 10.070 1.00 37.52 31 GLU B N 1
ATOM 2395 C CA . GLU B 1 31 ? -22.434 64.905 9.675 1.00 38.33 31 GLU B CA 1
ATOM 2396 C C . GLU B 1 31 ? -23.236 65.591 10.766 1.00 40.69 31 GLU B C 1
ATOM 2397 O O . GLU B 1 31 ? -23.154 66.814 10.898 1.00 40.27 31 GLU B O 1
ATOM 2403 N N . ASN B 1 32 ? -23.956 64.837 11.603 1.00 37.18 32 ASN B N 1
ATOM 2404 C CA . ASN B 1 32 ? -24.883 65.420 12.560 1.00 31.70 32 ASN B CA 1
ATOM 2405 C C . ASN B 1 32 ? -24.532 65.194 14.021 1.00 31.97 32 ASN B C 1
ATOM 2406 O O . ASN B 1 32 ? -25.113 65.861 14.876 1.00 32.70 32 ASN B O 1
ATOM 2411 N N . VAL B 1 33 ? -23.662 64.244 14.347 1.00 32.71 33 VAL B N 1
ATOM 2412 C CA . VAL B 1 33 ? -23.465 63.910 15.752 1.00 30.60 33 VAL B CA 1
ATOM 2413 C C . VAL B 1 33 ? -22.024 64.183 16.171 1.00 35.36 33 VAL B C 1
ATOM 2414 O O . VAL B 1 33 ? -21.779 65.021 17.042 1.00 38.77 33 VAL B O 1
ATOM 2418 N N . VAL B 1 34 ? -21.059 63.485 15.575 1.00 33.88 34 VAL B N 1
ATOM 2419 C CA . VAL B 1 34 ? -19.648 63.688 15.888 1.00 31.34 34 VAL B CA 1
ATOM 2420 C C . VAL B 1 34 ? -18.917 64.051 14.603 1.00 37.64 34 VAL B C 1
ATOM 2421 O O . VAL B 1 34 ? -18.696 63.187 13.744 1.00 35.14 34 VAL B O 1
ATOM 2425 N N . ILE B 1 35 ? -18.509 65.319 14.486 1.00 39.98 35 ILE B N 1
ATOM 2426 C CA . ILE B 1 35 ? -17.797 65.782 13.299 1.00 40.66 35 ILE B CA 1
ATOM 2427 C C . ILE B 1 35 ? -16.334 65.367 13.355 1.00 39.21 35 ILE B C 1
ATOM 2428 O O . ILE B 1 35 ? -15.758 64.903 12.369 1.00 41.01 35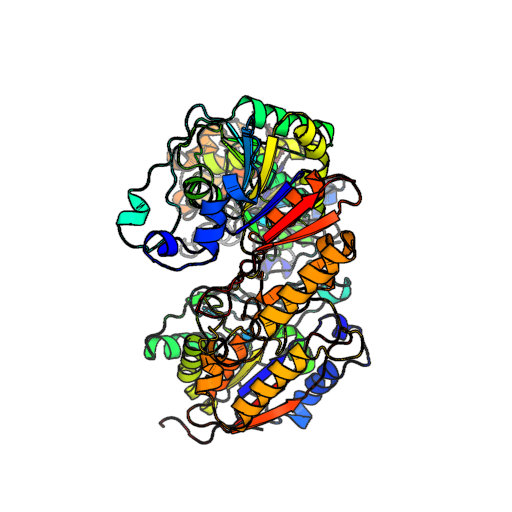 ILE B O 1
ATOM 2433 N N . GLU B 1 36 ? -15.703 65.555 14.503 1.00 40.68 36 GLU B N 1
ATOM 2434 C CA . GLU B 1 36 ? -14.280 65.296 14.624 1.00 45.81 36 GLU B CA 1
ATOM 2435 C C . GLU B 1 36 ? -14.010 63.797 14.604 1.00 46.26 36 GLU B C 1
ATOM 2436 O O . GLU B 1 36 ? -14.724 63.009 15.228 1.00 47.20 36 GLU B O 1
ATOM 2442 N N . LYS B 1 37 ? -12.994 63.413 13.857 1.00 42.95 37 LYS B N 1
ATOM 2443 C CA . LYS B 1 37 ? -12.534 62.027 13.781 1.00 42.97 37 LYS B CA 1
ATOM 2444 C C . LYS B 1 37 ? -11.982 61.576 15.131 1.00 37.47 37 LYS B C 1
ATOM 2445 O O . LYS B 1 37 ? -10.988 62.139 15.599 1.00 46.43 37 LYS B O 1
ATOM 2451 N N . PRO B 1 38 ? -12.573 60.593 15.791 1.00 34.78 38 PRO B N 1
ATOM 2452 C CA . PRO B 1 38 ? -11.990 60.114 17.048 1.00 36.44 38 PRO B CA 1
ATOM 2453 C C . PRO B 1 38 ? -10.687 59.378 16.805 1.00 36.71 38 PRO B C 1
ATOM 2454 O O . PRO B 1 38 ? -10.464 58.807 15.736 1.00 42.70 38 PRO B O 1
ATOM 2458 N N . LYS B 1 39 ? -9.824 59.380 17.830 1.00 36.10 39 LYS B N 1
ATOM 2459 C CA . LYS B 1 39 ? -8.604 58.582 17.759 1.00 36.52 39 LYS B CA 1
ATOM 2460 C C . LYS B 1 39 ? -8.911 57.104 17.939 1.00 31.89 39 LYS B C 1
ATOM 2461 O O . LYS B 1 39 ? -8.238 56.253 17.354 1.00 37.55 39 LYS B O 1
ATOM 2467 N N . SER B 1 40 ? -9.929 56.772 18.721 1.00 26.22 40 SER B N 1
ATOM 2468 C CA . SER B 1 40 ? -10.364 55.393 18.854 1.00 28.03 40 SER B CA 1
ATOM 2469 C C . SER B 1 40 ? -11.781 55.409 19.396 1.00 29.54 40 SER B C 1
ATOM 2470 O O . SER B 1 40 ? -12.289 56.445 19.825 1.00 30.88 40 SER B O 1
ATOM 2473 N N . ILE B 1 41 ? -12.415 54.239 19.369 1.00 27.04 41 ILE B N 1
ATOM 2474 C CA . ILE B 1 41 ? -13.791 54.075 19.815 1.00 25.13 41 ILE B CA 1
ATOM 2475 C C . ILE B 1 41 ? -13.835 52.934 20.820 1.00 27.99 41 ILE B C 1
ATOM 2476 O O . ILE B 1 41 ? -13.280 51.859 20.567 1.00 30.99 41 ILE B O 1
ATOM 2481 N N . LEU B 1 42 ? -14.453 53.176 21.970 1.00 24.55 42 LEU B N 1
ATOM 2482 C CA . LEU B 1 42 ? -14.760 52.129 22.941 1.00 22.94 42 LEU B CA 1
ATOM 2483 C C . LEU B 1 42 ? -16.256 51.836 22.866 1.00 24.68 42 LEU B C 1
ATOM 2484 O O . LEU B 1 42 ? -17.075 52.686 23.222 1.00 26.77 42 LEU B O 1
ATOM 2489 N N . ILE B 1 43 ? -16.620 50.649 22.393 1.00 24.69 43 ILE B N 1
ATOM 2490 C CA . ILE B 1 43 ? -18.017 50.237 22.311 1.00 22.02 43 ILE B CA 1
ATOM 2491 C C . ILE B 1 43 ? -18.304 49.313 23.478 1.00 26.19 43 ILE B C 1
ATOM 2492 O O . ILE B 1 43 ? -17.612 48.302 23.658 1.00 27.43 43 ILE B O 1
ATOM 2497 N N . ILE B 1 44 ? -19.326 49.639 24.258 1.00 19.95 44 ILE B N 1
ATOM 2498 C CA . ILE B 1 44 ? -19.797 48.759 25.319 1.00 18.36 44 ILE B CA 1
ATOM 2499 C C . ILE B 1 44 ? -20.944 47.947 24.737 1.00 20.20 44 ILE B C 1
ATOM 2500 O O . ILE B 1 44 ? -21.967 48.512 24.337 1.00 18.30 44 ILE B O 1
ATOM 2505 N N . SER B 1 45 ? -20.774 46.631 24.662 1.00 19.76 45 SER B N 1
ATOM 2506 C CA . SER B 1 45 ? -21.643 45.802 23.843 1.00 21.57 45 SER B CA 1
ATOM 2507 C C . SER B 1 45 ? -22.655 45.058 24.695 1.00 23.73 45 SER B C 1
ATOM 2508 O O . SER B 1 45 ? -22.281 44.299 25.592 1.00 24.27 45 SER B O 1
ATOM 2511 N N . ALA B 1 46 ? -23.935 45.229 24.368 1.00 21.09 46 ALA B N 1
ATOM 2512 C CA . ALA B 1 46 ? -24.961 44.414 25.007 1.00 18.76 46 ALA B CA 1
ATOM 2513 C C . ALA B 1 46 ? -24.805 42.949 24.669 1.00 20.51 46 ALA B C 1
ATOM 2514 O O . ALA B 1 46 ? -25.398 42.105 25.345 1.00 22.32 46 ALA B O 1
ATOM 2516 N N . HIS B 1 47 ? -24.061 42.623 23.616 1.00 20.91 47 HIS B N 1
ATOM 2517 C CA . HIS B 1 47 ? -23.979 41.244 23.167 1.00 22.37 47 HIS B CA 1
ATOM 2518 C C . HIS B 1 47 ? -22.681 40.565 23.606 1.00 26.46 47 HIS B C 1
ATOM 2519 O O . HIS B 1 47 ? -22.397 39.446 23.174 1.00 28.58 47 HIS B O 1
ATOM 2526 N N . TRP B 1 48 ? -21.896 41.200 24.468 1.00 23.99 48 TRP B N 1
ATOM 2527 C CA . TRP B 1 48 ? -20.752 40.534 25.086 1.00 23.79 48 TRP B CA 1
ATOM 2528 C C . TRP B 1 48 ? -21.031 40.505 26.578 1.00 23.83 48 TRP B C 1
ATOM 2529 O O . TRP B 1 48 ? -20.876 41.520 27.264 1.00 30.31 48 TRP B O 1
ATOM 2540 N N . ASP B 1 49 ? -21.438 39.342 27.071 1.00 23.12 49 ASP B N 1
ATOM 2541 C CA . ASP B 1 49 ? -21.934 39.182 28.430 1.00 26.17 49 ASP B CA 1
ATOM 2542 C C . ASP B 1 49 ? -20.942 38.360 29.239 1.00 26.73 49 ASP B C 1
ATOM 2543 O O . ASP B 1 49 ? -20.709 37.194 28.927 1.00 28.74 49 ASP B O 1
ATOM 2548 N N . THR B 1 50 ? -20.347 38.971 30.263 1.00 25.39 50 THR B N 1
ATOM 2549 C CA . THR B 1 50 ? -19.318 38.322 31.065 1.00 22.81 50 THR B CA 1
ATOM 2550 C C . THR B 1 50 ? -19.602 38.525 32.543 1.00 28.00 50 THR B C 1
ATOM 2551 O O . THR B 1 50 ? -20.528 39.237 32.930 1.00 35.22 50 THR B O 1
ATOM 2555 N N . ASN B 1 51 ? -18.771 37.896 33.374 1.00 29.39 51 ASN B N 1
ATOM 2556 C CA . ASN B 1 51 ? -18.922 38.023 34.818 1.00 29.20 51 ASN B CA 1
ATOM 2557 C C . ASN B 1 51 ? -18.238 39.266 35.341 1.00 26.29 51 ASN B C 1
ATOM 2558 O O . ASN B 1 51 ? -18.791 39.949 36.205 1.00 33.74 51 ASN B O 1
ATOM 2563 N N . VAL B 1 52 ? -17.053 39.570 34.831 1.00 25.23 52 VAL B N 1
ATOM 2564 C CA . VAL B 1 52 ? -16.332 40.790 35.186 1.00 24.77 52 VAL B CA 1
ATOM 2565 C C . VAL B 1 52 ? -16.055 41.552 33.898 1.00 29.06 52 VAL B C 1
ATOM 2566 O O . VAL B 1 52 ? -16.050 40.965 32.801 1.00 30.38 52 VAL B O 1
ATOM 2570 N N . PRO B 1 53 ? -15.822 42.862 33.989 1.00 24.79 53 PRO B N 1
ATOM 2571 C CA . PRO B 1 53 ? -15.528 43.649 32.784 1.00 23.64 53 PRO B CA 1
ATOM 2572 C C . PRO B 1 53 ? -14.396 43.034 31.970 1.00 30.98 53 PRO B C 1
ATOM 2573 O O . PRO B 1 53 ? -13.383 42.595 32.515 1.00 29.22 53 PRO B O 1
ATOM 2577 N N . THR B 1 54 ? -14.581 42.994 30.652 1.00 24.21 54 THR B N 1
ATOM 2578 C CA . THR B 1 54 ? -13.625 42.362 29.759 1.00 22.26 54 THR B CA 1
ATOM 2579 C C . THR B 1 54 ? -13.483 43.199 28.496 1.00 26.15 54 THR B C 1
ATOM 2580 O O . THR B 1 54 ? -14.481 43.670 27.938 1.00 27.36 54 THR B O 1
ATOM 2584 N N . VAL B 1 55 ? -12.241 43.379 28.044 1.00 25.38 55 VAL B N 1
ATOM 2585 C CA . VAL B 1 55 ? -11.975 44.158 26.840 1.00 26.72 55 VAL B CA 1
ATOM 2586 C C . VAL B 1 55 ? -11.273 43.320 25.772 1.00 30.66 55 VAL B C 1
ATOM 2587 O O . VAL B 1 55 ? -10.552 42.350 26.023 1.00 33.11 55 VAL B O 1
ATOM 2591 N N . ASN B 1 56 ? -11.500 43.770 24.561 1.00 38.69 56 ASN B N 1
ATOM 2592 C CA . ASN B 1 56 ? -10.984 43.295 23.289 1.00 33.03 56 ASN B CA 1
ATOM 2593 C C . ASN B 1 56 ? -9.541 43.781 23.103 1.00 31.16 56 ASN B C 1
ATOM 2594 O O . ASN B 1 56 ? -9.321 44.995 23.028 1.00 32.51 56 ASN B O 1
ATOM 2599 N N . PHE B 1 57 ? -8.557 42.883 22.993 1.00 30.14 57 PHE B N 1
ATOM 2600 C CA . PHE B 1 57 ? -7.147 43.293 22.793 1.00 30.47 57 PHE B CA 1
ATOM 2601 C C . PHE B 1 57 ? -6.599 42.631 21.532 1.00 32.81 57 PHE B C 1
ATOM 2602 O O . PHE B 1 57 ? -6.002 41.554 21.586 1.00 33.80 57 PHE B O 1
ATOM 2610 N N . VAL B 1 58 ? -6.794 43.281 20.387 1.00 27.23 58 VAL B N 1
ATOM 2611 C CA . VAL B 1 58 ? -6.487 42.680 19.098 1.00 29.31 58 VAL B CA 1
ATOM 2612 C C . VAL B 1 58 ? -5.996 43.768 18.162 1.00 31.91 58 VAL B C 1
ATOM 2613 O O . VAL B 1 58 ? -6.307 44.948 18.323 1.00 34.51 58 VAL B O 1
ATOM 2617 N N . GLU B 1 59 ? -5.213 43.355 17.173 1.00 32.82 59 GLU B N 1
ATOM 2618 C CA . GLU B 1 59 ? -4.733 44.277 16.155 1.00 35.89 59 GLU B CA 1
ATOM 2619 C C . GLU B 1 59 ? -5.735 44.430 15.012 1.00 29.08 59 GLU B C 1
ATOM 2620 O O . GLU B 1 59 ? -5.886 45.516 14.448 1.00 30.14 59 GLU B O 1
ATOM 2626 N N . HIS B 1 60 ? -6.445 43.365 14.683 1.00 27.60 60 HIS B N 1
ATOM 2627 C CA . HIS B 1 60 ? -7.448 43.365 13.628 1.00 31.00 60 HIS B CA 1
ATOM 2628 C C . HIS B 1 60 ? -8.736 42.779 14.182 1.00 30.52 60 HIS B C 1
ATOM 2629 O O . HIS B 1 60 ? -8.717 41.714 14.806 1.00 32.39 60 HIS B O 1
ATOM 2636 N N . CYS B 1 61 ? -9.850 43.468 13.948 1.00 34.05 61 CYS B N 1
ATOM 2637 C CA . CYS B 1 61 ? -11.146 43.007 14.442 1.00 31.28 61 CYS B CA 1
ATOM 2638 C C . CYS B 1 61 ? -11.758 42.003 13.483 1.00 29.10 61 CYS B C 1
ATOM 2639 O O . CYS B 1 61 ? -12.094 42.357 12.350 1.00 29.55 61 CYS B O 1
ATOM 2642 N N . ASP B 1 62 ? -11.920 40.762 13.939 1.00 24.36 62 ASP B N 1
ATOM 2643 C CA . ASP B 1 62 ? -12.828 39.872 13.241 1.00 23.95 62 ASP B CA 1
ATOM 2644 C C . ASP B 1 62 ? -14.223 40.491 13.238 1.00 28.86 62 ASP B C 1
ATOM 2645 O O . ASP B 1 62 ? -14.568 41.327 14.084 1.00 22.09 62 ASP B O 1
ATOM 2650 N N . THR B 1 63 ? -15.031 40.084 12.271 1.00 29.95 63 THR B N 1
ATOM 2651 C CA . THR B 1 63 ? -16.451 40.407 12.264 1.00 28.29 63 THR B CA 1
ATOM 2652 C C . THR B 1 63 ? -17.198 39.159 12.703 1.00 29.11 63 THR B C 1
ATOM 2653 O O . THR B 1 63 ? -17.232 38.158 11.976 1.00 28.51 63 THR B O 1
ATOM 2657 N N . ILE B 1 64 ? -17.779 39.210 13.894 1.00 24.42 64 ILE B N 1
ATOM 2658 C CA . ILE B 1 64 ? -18.528 38.083 14.436 1.00 28.04 64 ILE B CA 1
ATOM 2659 C C . ILE B 1 64 ? -19.991 38.256 14.046 1.00 26.95 64 ILE B C 1
ATOM 2660 O O . ILE B 1 64 ? -20.606 39.265 14.396 1.00 26.38 64 ILE B O 1
ATOM 2665 N N . HIS B 1 65 ? -20.551 37.295 13.307 1.00 24.58 65 HIS B N 1
ATOM 2666 C CA . HIS B 1 65 ? -21.962 37.390 12.904 1.00 24.20 65 HIS B CA 1
ATOM 2667 C C . HIS B 1 65 ? -22.831 36.612 13.891 1.00 26.42 65 HIS B C 1
ATOM 2668 O O . HIS B 1 65 ? -23.406 35.560 13.594 1.00 23.66 65 HIS B O 1
ATOM 2675 N N . ASP B 1 66 ? -22.934 37.170 15.095 1.00 24.88 66 ASP B N 1
ATOM 2676 C CA . ASP B 1 66 ? -23.565 36.457 16.205 1.00 26.17 66 ASP B CA 1
ATOM 2677 C C . ASP B 1 66 ? -25.062 36.761 16.212 1.00 24.16 66 ASP B C 1
ATOM 2678 O O . ASP B 1 66 ? -25.593 37.418 17.103 1.00 22.66 66 ASP B O 1
ATOM 2683 N N . PHE B 1 67 ? -25.745 36.268 15.182 1.00 22.99 67 PHE B N 1
ATOM 2684 C CA . PHE B 1 67 ? -27.193 36.394 15.133 1.00 22.42 67 PHE B CA 1
ATOM 2685 C C . PHE B 1 67 ? -27.763 35.263 14.287 1.00 28.41 67 PHE B C 1
ATOM 2686 O O . PHE B 1 67 ? -27.070 34.677 13.447 1.00 30.34 67 PHE B O 1
ATOM 2694 N N . ASP B 1 68 ? -29.034 34.951 14.530 1.00 24.12 68 ASP B N 1
ATOM 2695 C CA . ASP B 1 68 ? -29.648 33.714 14.054 1.00 27.92 68 ASP B CA 1
ATOM 2696 C C . ASP B 1 68 ? -30.699 33.964 12.980 1.00 28.78 68 ASP B C 1
ATOM 2697 O O . ASP B 1 68 ? -31.533 34.862 13.114 1.00 27.84 68 ASP B O 1
ATOM 2702 N N . ASP B 1 69 ? -30.664 33.135 11.928 1.00 28.67 69 ASP B N 1
ATOM 2703 C CA . ASP B 1 69 ? -31.737 33.046 10.931 1.00 34.22 69 ASP B CA 1
ATOM 2704 C C . ASP B 1 69 ? -31.962 34.353 10.169 1.00 30.40 69 ASP B C 1
ATOM 2705 O O . ASP B 1 69 ? -33.088 34.698 9.828 1.00 31.09 69 ASP B O 1
ATOM 2710 N N . TYR B 1 70 ? -30.915 35.062 9.892 1.00 27.93 70 TYR B N 1
ATOM 2711 C CA . TYR B 1 70 ? -31.027 36.214 9.014 1.00 26.86 70 TYR B CA 1
ATOM 2712 C C . TYR B 1 70 ? -30.736 35.807 7.577 1.00 27.01 70 TYR B C 1
ATOM 2713 O O . TYR B 1 70 ? -30.183 34.736 7.327 1.00 29.48 70 TYR B O 1
ATOM 2722 N N . PRO B 1 71 ? -31.117 36.617 6.598 1.00 27.63 71 PRO B N 1
ATOM 2723 C CA . PRO B 1 71 ? -30.781 36.278 5.209 1.00 24.33 71 PRO B CA 1
ATOM 2724 C C . PRO B 1 71 ? -29.275 36.232 5.011 1.00 30.00 71 PRO B C 1
ATOM 2725 O O . PRO B 1 71 ? -28.518 36.924 5.696 1.00 31.58 71 PRO B O 1
ATOM 2729 N N . ASP B 1 72 ? -28.849 35.430 4.028 1.00 34.02 72 ASP B N 1
ATOM 2730 C CA . ASP B 1 72 ? -27.427 35.194 3.764 1.00 33.01 72 ASP B CA 1
ATOM 2731 C C . ASP B 1 72 ? -26.568 36.451 3.717 1.00 35.27 72 ASP B C 1
ATOM 2732 O O . ASP B 1 72 ? -25.508 36.459 4.361 1.00 39.98 72 ASP B O 1
ATOM 2737 N N . PRO B 1 73 ? -26.940 37.526 3.002 1.00 36.76 73 PRO B N 1
ATOM 2738 C CA . PRO B 1 73 ? -26.034 38.690 2.921 1.00 34.53 73 PRO B CA 1
ATOM 2739 C C . PRO B 1 73 ? -25.556 39.189 4.268 1.00 35.68 73 PRO B C 1
ATOM 2740 O O . PRO B 1 73 ? -24.412 39.652 4.376 1.00 34.88 73 PRO B O 1
ATOM 2744 N N . LEU B 1 74 ? -26.395 39.106 5.305 1.00 30.57 74 LEU B N 1
ATOM 2745 C CA . LEU B 1 74 ? -25.963 39.594 6.608 1.00 26.15 74 LEU B CA 1
ATOM 2746 C C . LEU B 1 74 ? -24.735 38.845 7.097 1.00 27.41 74 LEU B C 1
ATOM 2747 O O . LEU B 1 74 ? -23.935 39.402 7.854 1.00 27.56 74 LEU B O 1
ATOM 2752 N N . TYR B 1 75 ? -24.558 37.589 6.679 1.00 25.12 75 TYR B N 1
ATOM 2753 C CA . TYR B 1 75 ? -23.375 36.860 7.125 1.00 30.83 75 TYR B CA 1
ATOM 2754 C C . TYR B 1 75 ? -22.159 37.123 6.248 1.00 31.55 75 TYR B C 1
ATOM 2755 O O . TYR B 1 75 ? -21.052 36.764 6.642 1.00 29.12 75 TYR B O 1
ATOM 2764 N N . GLN B 1 76 ? -22.321 37.777 5.099 1.00 32.68 76 GLN B N 1
ATOM 2765 C CA . GLN B 1 76 ? -21.179 38.126 4.259 1.00 32.47 76 GLN B CA 1
ATOM 2766 C C . GLN B 1 76 ? -20.550 39.470 4.614 1.00 32.18 76 GLN B C 1
ATOM 2767 O O . GLN B 1 76 ? -19.454 39.760 4.135 1.00 36.12 76 GLN B O 1
ATOM 2773 N N . ILE B 1 77 ? -21.214 40.305 5.417 1.00 31.03 77 ILE B N 1
ATOM 2774 C CA . ILE B 1 77 ? -20.654 41.611 5.748 1.00 26.88 77 ILE B CA 1
ATOM 2775 C C . ILE B 1 77 ? -19.355 41.441 6.511 1.00 31.31 77 ILE B C 1
ATOM 2776 O O . ILE B 1 77 ? -19.272 40.643 7.456 1.00 37.90 77 ILE B O 1
ATOM 2781 N N . GLN B 1 78 ? -18.334 42.202 6.121 1.00 31.16 78 GLN B N 1
ATOM 2782 C CA . GLN B 1 78 ? -17.103 42.295 6.891 1.00 31.24 78 GLN B CA 1
ATOM 2783 C C . GLN B 1 78 ? -16.824 43.755 7.225 1.00 34.83 78 GLN B C 1
ATOM 2784 O O . GLN B 1 78 ? -16.861 44.619 6.347 1.00 35.27 78 GLN B O 1
ATOM 2790 N N . TYR B 1 79 ? -16.573 44.029 8.500 1.00 33.60 79 TYR B N 1
ATOM 2791 C CA . TYR B 1 79 ? -16.210 45.360 8.967 1.00 27.93 79 TYR B CA 1
ATOM 2792 C C . TYR B 1 79 ? -14.751 45.291 9.403 1.00 30.79 79 TYR B C 1
ATOM 2793 O O . TYR B 1 79 ? -14.445 44.869 10.521 1.00 32.98 79 TYR B O 1
ATOM 2802 N N . ARG B 1 80 ? -13.852 45.699 8.512 1.00 33.26 80 ARG B N 1
ATOM 2803 C CA . ARG B 1 80 ? -12.427 45.382 8.635 1.00 33.91 80 ARG B CA 1
ATOM 2804 C C . ARG B 1 80 ? -11.688 46.484 9.395 1.00 34.65 80 ARG B C 1
ATOM 2805 O O . ARG B 1 80 ? -10.752 47.103 8.903 1.00 42.00 80 ARG B O 1
ATOM 2813 N N . ALA B 1 81 ? -12.122 46.710 10.604 1.00 33.74 81 ALA B N 1
ATOM 2814 C CA . ALA B 1 81 ? -11.587 47.787 11.425 1.00 32.45 81 ALA B CA 1
ATOM 2815 C C . ALA B 1 81 ? -10.321 47.345 12.151 1.00 29.72 81 ALA B C 1
ATOM 2816 O O . ALA B 1 81 ? -10.162 46.163 12.475 1.00 34.72 81 ALA B O 1
ATOM 2818 N N . PRO B 1 82 ? -9.394 48.258 12.417 1.00 33.02 82 PRO B N 1
ATOM 2819 C CA . PRO B 1 82 ? -8.262 47.903 13.284 1.00 33.65 82 PRO B CA 1
ATOM 2820 C C . PRO B 1 82 ? -8.740 47.781 14.717 1.00 33.71 82 PRO B C 1
ATOM 2821 O O . PRO B 1 82 ? -9.735 48.386 15.116 1.00 30.54 82 PRO B O 1
ATOM 2825 N N . GLY B 1 83 ? -8.048 46.955 15.488 1.00 36.61 83 GLY B N 1
ATOM 2826 C CA . GLY B 1 83 ? -8.296 46.906 16.911 1.00 33.06 83 GLY B CA 1
ATOM 2827 C C . GLY B 1 83 ? -7.710 48.120 17.589 1.00 35.67 83 GLY B C 1
ATOM 2828 O O . GLY B 1 83 ? -7.057 48.962 16.975 1.00 36.94 83 GLY B O 1
ATOM 2829 N N . ALA B 1 84 ? -7.944 48.213 18.889 1.00 34.25 84 ALA B N 1
ATOM 2830 C CA . ALA B 1 84 ? -7.420 49.315 19.695 1.00 31.13 84 ALA B CA 1
ATOM 2831 C C . ALA B 1 84 ? -6.748 48.745 20.932 1.00 34.89 84 ALA B C 1
ATOM 2832 O O . ALA B 1 84 ? -7.229 48.930 22.057 1.00 36.44 84 ALA B O 1
ATOM 2834 N N . PRO B 1 85 ? -5.622 48.037 20.756 1.00 33.35 85 PRO B N 1
ATOM 2835 C CA . PRO B 1 85 ? -4.973 47.394 21.915 1.00 35.79 85 PRO B CA 1
ATOM 2836 C C . PRO B 1 85 ? -4.499 48.369 22.980 1.00 36.30 85 PRO B C 1
ATOM 2837 O O . PRO B 1 85 ? -4.591 48.050 24.169 1.00 41.32 85 PRO B O 1
ATOM 2841 N N . ASN B 1 86 ? -3.988 49.541 22.606 1.00 29.09 86 ASN B N 1
ATOM 2842 C CA . ASN B 1 86 ? -3.593 50.500 23.633 1.00 38.32 86 ASN B CA 1
ATOM 2843 C C . ASN B 1 86 ? -4.808 50.974 24.416 1.00 38.72 86 ASN B C 1
ATOM 2844 O O . ASN B 1 86 ? -4.784 51.041 25.651 1.00 38.06 86 ASN B O 1
ATOM 2849 N N . LEU B 1 87 ? -5.890 51.301 23.708 1.00 36.08 87 LEU B N 1
ATOM 2850 C CA . LEU B 1 87 ? -7.128 51.634 24.396 1.00 28.05 87 LEU B CA 1
ATOM 2851 C C . LEU B 1 87 ? -7.503 50.534 25.383 1.00 34.94 87 LEU B C 1
ATOM 2852 O O . LEU B 1 87 ? -7.814 50.806 26.551 1.00 34.41 87 LEU B O 1
ATOM 2857 N N . ALA B 1 88 ? -7.454 49.276 24.934 1.00 27.38 88 ALA B N 1
ATOM 2858 C CA . ALA B 1 88 ? -7.863 48.177 25.804 1.00 36.09 88 ALA B CA 1
ATOM 2859 C C . ALA B 1 88 ? -7.045 48.160 27.093 1.00 38.74 88 ALA B C 1
ATOM 2860 O O . ALA B 1 88 ? -7.603 48.057 28.195 1.00 36.98 88 ALA B O 1
ATOM 2862 N N . LYS B 1 89 ? -5.716 48.297 26.979 1.00 32.16 89 LYS B N 1
ATOM 2863 C CA . LYS B 1 89 ? -4.904 48.192 28.184 1.00 35.03 89 LYS B CA 1
ATOM 2864 C C . LYS B 1 89 ? -5.072 49.422 29.067 1.00 35.04 89 LYS B C 1
ATOM 2865 O O . LYS B 1 89 ? -4.970 49.313 30.294 1.00 40.05 89 LYS B O 1
ATOM 2871 N N . LYS B 1 90 ? -5.397 50.582 28.488 1.00 33.41 90 LYS B N 1
ATOM 2872 C CA . LYS B 1 90 ? -5.752 51.727 29.319 1.00 36.22 90 LYS B CA 1
ATOM 2873 C C . LYS B 1 90 ? -7.071 51.489 30.041 1.00 35.09 90 LYS B C 1
ATOM 2874 O O . LYS B 1 90 ? -7.255 51.938 31.177 1.00 37.15 90 LYS B O 1
ATOM 2880 N N . VAL B 1 91 ? -8.012 50.790 29.408 1.00 35.36 91 VAL B N 1
ATOM 2881 C CA . VAL B 1 91 ? -9.269 50.520 30.096 1.00 33.76 91 VAL B CA 1
ATOM 2882 C C . VAL B 1 91 ? -9.004 49.602 31.270 1.00 36.08 91 VAL B C 1
ATOM 2883 O O . VAL B 1 91 ? -9.540 49.795 32.367 1.00 35.88 91 VAL B O 1
ATOM 2887 N N . GLU B 1 92 ? -8.156 48.595 31.063 1.00 36.24 92 GLU B N 1
ATOM 2888 C CA . GLU B 1 92 ? -7.868 47.660 32.143 1.00 33.32 92 GLU B CA 1
ATOM 2889 C C . GLU B 1 92 ? -7.132 48.351 33.281 1.00 36.83 92 GLU B C 1
ATOM 2890 O O . GLU B 1 92 ? -7.414 48.088 34.456 1.00 40.50 92 GLU B O 1
ATOM 2896 N N . GLU B 1 93 ? -6.197 49.242 32.955 1.00 32.96 93 GLU B N 1
ATOM 2897 C CA . GLU B 1 93 ? -5.478 49.954 33.998 1.00 37.01 93 GLU B CA 1
ATOM 2898 C C . GLU B 1 93 ? -6.427 50.853 34.786 1.00 41.91 93 GLU B C 1
ATOM 2899 O O . GLU B 1 93 ? -6.467 50.812 36.018 1.00 42.74 93 GLU B O 1
ATOM 2905 N N . LEU B 1 94 ? -7.221 51.665 34.083 1.00 40.56 94 LEU B N 1
ATOM 2906 C CA . LEU B 1 94 ? -8.159 52.564 34.745 1.00 36.30 94 LEU B CA 1
ATOM 2907 C C . LEU B 1 94 ? -9.134 51.808 35.640 1.00 35.11 94 LEU B C 1
ATOM 2908 O O . LEU B 1 94 ? -9.453 52.266 36.742 1.00 37.88 94 LEU B O 1
ATOM 2913 N N . LEU B 1 95 ? -9.638 50.663 35.177 1.00 29.35 95 LEU B N 1
ATOM 2914 C CA . LEU B 1 95 ? -10.565 49.905 36.007 1.00 34.52 95 LEU B CA 1
ATOM 2915 C C . LEU B 1 95 ? -9.866 49.369 37.251 1.00 43.89 95 LEU B C 1
ATOM 2916 O O . LEU B 1 95 ? -10.411 49.449 38.361 1.00 46.29 95 LEU B O 1
ATOM 2921 N N . LYS B 1 96 ? -8.649 48.843 37.091 1.00 41.53 96 LYS B N 1
ATOM 2922 C CA . LYS B 1 96 ? -7.920 48.294 38.231 1.00 40.37 96 LYS B CA 1
ATOM 2923 C C . LYS B 1 96 ? -7.502 49.390 39.205 1.00 42.18 96 LYS B C 1
ATOM 2924 O O . LYS B 1 96 ? -7.573 49.196 40.422 1.00 50.66 96 LYS B O 1
ATOM 2930 N N . GLU B 1 97 ? -7.100 50.557 38.694 1.00 37.66 97 GLU B N 1
ATOM 2931 C CA . GLU B 1 97 ? -6.795 51.684 39.572 1.00 40.49 97 GLU B CA 1
ATOM 2932 C C . GLU B 1 97 ? -7.997 52.087 40.423 1.00 47.49 97 GLU B C 1
ATOM 2933 O O . GLU B 1 97 ? -7.825 52.593 41.533 1.00 56.89 97 GLU B O 1
ATOM 2939 N N . SER B 1 98 ? -9.212 51.888 39.922 1.00 47.53 98 SER B N 1
ATOM 2940 C CA . SER B 1 98 ? -10.406 52.184 40.701 1.00 46.97 98 SER B CA 1
ATOM 2941 C C . SER B 1 98 ? -10.908 50.982 41.474 1.00 45.20 98 SER B C 1
ATOM 2942 O O . SER B 1 98 ? -12.009 51.037 42.027 1.00 43.50 98 SER B O 1
ATOM 2945 N N . GLY B 1 99 ? -10.106 49.920 41.561 1.00 44.01 99 GLY B N 1
ATOM 2946 C CA . GLY B 1 99 ? -10.465 48.770 42.361 1.00 37.06 99 GLY B CA 1
ATOM 2947 C C . GLY B 1 99 ? -11.446 47.817 41.721 1.00 40.66 99 GLY B C 1
ATOM 2948 O O . GLY B 1 99 ? -12.103 47.056 42.435 1.00 48.98 99 GLY B O 1
ATOM 2949 N N . MET B 1 100 ? -11.562 47.811 40.398 1.00 36.29 100 MET B N 1
ATOM 2950 C CA . MET B 1 100 ? -12.462 46.901 39.707 1.00 31.76 100 MET B CA 1
ATOM 2951 C C . MET B 1 100 ? -11.666 45.909 38.871 1.00 34.77 100 MET B C 1
ATOM 2952 O O . MET B 1 100 ? -10.670 46.268 38.245 1.00 44.76 100 MET B O 1
ATOM 2957 N N . GLU B 1 101 ? -12.102 44.657 38.879 1.00 35.86 101 GLU B N 1
ATOM 2958 C CA . GLU B 1 101 ? -11.503 43.653 38.018 1.00 36.74 101 GLU B CA 1
ATOM 2959 C C . GLU B 1 101 ? -11.713 44.003 36.555 1.00 38.90 101 GLU B C 1
ATOM 2960 O O . GLU B 1 101 ? -12.718 44.603 36.170 1.00 40.07 101 GLU B O 1
ATOM 2966 N N . CYS B 1 102 ? -10.771 43.588 35.720 1.00 35.71 102 CYS B N 1
ATOM 2967 C CA . CYS B 1 102 ? -10.964 43.762 34.288 1.00 30.00 102 CYS B CA 1
ATOM 2968 C C . CYS B 1 102 ? -10.087 42.751 33.589 1.00 27.80 102 CYS B C 1
ATOM 2969 O O . CYS B 1 102 ? -8.893 42.689 33.864 1.00 38.06 102 CYS B O 1
ATOM 2972 N N . GLU B 1 103 ? -10.676 41.951 32.717 1.00 28.62 103 GLU B N 1
ATOM 2973 C CA . GLU B 1 103 ? -9.931 40.924 32.014 1.00 30.59 103 GLU B CA 1
ATOM 2974 C C . GLU B 1 103 ? -9.729 41.323 30.560 1.00 33.36 103 GLU B C 1
ATOM 2975 O O . GLU B 1 103 ? -10.354 42.257 30.047 1.00 35.67 103 GLU B O 1
ATOM 2981 N N . ILE B 1 104 ? -8.831 40.603 29.898 1.00 34.74 104 ILE B N 1
ATOM 2982 C CA . ILE B 1 104 ? -8.419 40.916 28.540 1.00 35.12 104 ILE B CA 1
ATOM 2983 C C . ILE B 1 104 ? -8.567 39.668 27.679 1.00 32.28 104 ILE B C 1
ATOM 2984 O O . ILE B 1 104 ? -8.075 38.596 28.037 1.00 37.76 104 ILE B O 1
ATOM 2989 N N . ASP B 1 105 ? -9.262 39.806 26.565 1.00 31.80 105 ASP B N 1
ATOM 2990 C CA . ASP B 1 105 ? -9.442 38.739 25.594 1.00 29.45 105 ASP B CA 1
ATOM 2991 C C . ASP B 1 105 ? -8.613 39.115 24.376 1.00 36.80 105 ASP B C 1
ATOM 2992 O O . ASP B 1 105 ? -8.832 40.179 23.788 1.00 35.86 105 ASP B O 1
ATOM 2997 N N . THR B 1 106 ? -7.636 38.275 24.028 1.00 31.44 106 THR B N 1
ATOM 2998 C CA . THR B 1 106 ? -6.670 38.612 22.990 1.00 29.00 106 THR B CA 1
ATOM 2999 C C . THR B 1 106 ? -7.039 38.032 21.637 1.00 32.47 106 THR B C 1
ATOM 3000 O O . THR B 1 106 ? -6.210 38.056 20.724 1.00 32.15 106 THR B O 1
ATOM 3004 N N . LYS B 1 107 ? -8.250 37.502 21.490 1.00 32.83 107 LYS B N 1
ATOM 3005 C CA . LYS B 1 107 ? -8.689 36.900 20.239 1.00 34.08 107 LYS B CA 1
ATOM 3006 C C . LYS B 1 107 ? -10.004 37.473 19.721 1.00 34.69 107 LYS B C 1
ATOM 3007 O O . LYS B 1 107 ? -10.165 37.610 18.508 1.00 38.05 107 LYS B O 1
ATOM 3013 N N . ARG B 1 108 ? -10.941 37.813 20.604 1.00 24.84 108 ARG B N 1
ATOM 3014 C CA . ARG B 1 108 ? -12.302 38.128 20.187 1.00 30.63 108 ARG B CA 1
ATOM 3015 C C . ARG B 1 108 ? -12.353 39.382 19.325 1.00 29.94 108 ARG B C 1
ATOM 3016 O O . ARG B 1 108 ? -11.755 40.399 19.665 1.00 30.54 108 ARG B O 1
ATOM 3024 N N . GLY B 1 109 ? -13.072 39.313 18.210 1.00 24.98 109 GLY B N 1
ATOM 3025 C CA . GLY B 1 109 ? -13.340 40.472 17.384 1.00 21.56 109 GLY B CA 1
ATOM 3026 C C . GLY B 1 109 ? -14.547 41.249 17.875 1.00 25.13 109 GLY B C 1
ATOM 3027 O O . GLY B 1 109 ? -14.897 41.225 19.058 1.00 23.86 109 GLY B O 1
ATOM 3028 N N . LEU B 1 110 ? -15.202 41.936 16.942 1.00 19.88 110 LEU B N 1
ATOM 3029 C CA . LEU B 1 110 ? -16.395 42.718 17.256 1.00 21.48 110 LEU B CA 1
ATOM 3030 C C . LEU B 1 110 ? -17.656 41.909 16.989 1.00 25.26 110 LEU B C 1
ATOM 3031 O O . LEU B 1 110 ? -17.808 41.323 15.908 1.00 24.95 110 LEU B O 1
ATOM 3036 N N . ASP B 1 111 ? -18.563 41.885 17.962 1.00 19.72 111 ASP B N 1
ATOM 3037 C CA . ASP B 1 111 ? -19.880 41.324 17.715 1.00 23.11 111 ASP B CA 1
ATOM 3038 C C . ASP B 1 111 ? -20.744 42.392 17.040 1.00 26.16 111 ASP B C 1
ATOM 3039 O O . ASP B 1 111 ? -20.329 43.543 16.882 1.00 26.79 111 ASP B O 1
ATOM 3044 N N . HIS B 1 112 ? -21.961 42.017 16.630 1.00 25.38 112 HIS B N 1
ATOM 3045 C CA . HIS B 1 112 ? -22.741 42.911 15.778 1.00 21.43 112 HIS B CA 1
ATOM 3046 C C . HIS B 1 112 ? -23.239 44.140 16.523 1.00 24.34 112 HIS B C 1
ATOM 3047 O O . HIS B 1 112 ? -23.498 45.167 15.884 1.00 21.98 112 HIS B O 1
ATOM 3054 N N . ALA B 1 113 ? -23.318 44.096 17.854 1.00 22.43 113 ALA B N 1
ATOM 3055 C CA . ALA B 1 113 ? -23.659 45.325 18.568 1.00 21.70 113 ALA B CA 1
ATOM 3056 C C . ALA B 1 113 ? -22.628 46.409 18.316 1.00 22.88 113 ALA B C 1
ATOM 3057 O O . ALA B 1 113 ? -22.935 47.594 18.461 1.00 24.20 113 ALA B O 1
ATOM 3059 N N . ALA B 1 114 ? -21.419 46.032 17.910 1.00 20.57 114 ALA B N 1
ATOM 3060 C CA . ALA B 1 114 ? -20.382 47.000 17.596 1.00 20.10 114 ALA B CA 1
ATOM 3061 C C . ALA B 1 114 ? -20.291 47.260 16.097 1.00 21.74 114 ALA B C 1
ATOM 3062 O O . ALA B 1 114 ? -20.493 48.387 15.646 1.00 23.36 114 ALA B O 1
ATOM 3064 N N . TRP B 1 115 ? -20.005 46.230 15.303 1.00 21.40 115 TRP B N 1
ATOM 3065 C CA . TRP B 1 115 ? -19.717 46.498 13.898 1.00 23.65 115 TRP B CA 1
ATOM 3066 C C . TRP B 1 115 ? -20.962 46.884 13.103 1.00 25.89 115 TRP B C 1
ATOM 3067 O O . TRP B 1 115 ? -20.846 47.585 12.091 1.00 29.38 115 TRP B O 1
ATOM 3078 N N . PHE B 1 116 ? -22.157 46.466 13.532 1.00 26.89 116 PHE B N 1
ATOM 3079 C CA . PHE B 1 116 ? -23.325 46.774 12.708 1.00 26.17 116 PHE B CA 1
ATOM 3080 C C . PHE B 1 116 ? -23.634 48.264 12.685 1.00 23.77 116 PHE B C 1
ATOM 3081 O O . PHE B 1 116 ? -23.773 48.821 11.585 1.00 26.13 116 PHE B O 1
ATOM 3089 N N . PRO B 1 117 ? -23.747 48.973 13.812 1.00 23.36 117 PRO B N 1
ATOM 3090 C CA . PRO B 1 117 ? -23.902 50.434 13.702 1.00 24.75 117 PRO B CA 1
ATOM 3091 C C . PRO B 1 117 ? -22.643 51.126 13.207 1.00 24.83 117 PRO B C 1
ATOM 3092 O O . PRO B 1 117 ? -22.746 52.103 12.450 1.00 24.44 117 PRO B O 1
ATOM 3096 N N . LEU B 1 118 ? -21.458 50.628 13.577 1.00 26.67 118 LEU B N 1
ATOM 3097 C CA . LEU B 1 118 ? -20.221 51.282 13.158 1.00 24.39 118 LEU B CA 1
ATOM 3098 C C . LEU B 1 118 ? -20.054 51.267 11.648 1.00 26.38 118 LEU B C 1
ATOM 3099 O O . LEU B 1 118 ? -19.470 52.197 11.084 1.00 28.77 118 LEU B O 1
ATOM 3104 N N . MET B 1 119 ? -20.565 50.245 10.967 1.00 27.42 119 MET B N 1
ATOM 3105 C CA . MET B 1 119 ? -20.398 50.239 9.520 1.00 29.35 119 MET B CA 1
ATOM 3106 C C . MET B 1 119 ? -21.212 51.333 8.844 1.00 27.95 119 MET B C 1
ATOM 3107 O O . MET B 1 119 ? -20.843 51.765 7.750 1.00 31.77 119 MET B O 1
ATOM 3112 N N . PHE B 1 120 ? -22.285 51.813 9.480 1.00 26.48 120 PHE B N 1
ATOM 3113 C CA . PHE B 1 120 ? -23.002 52.993 9.002 1.00 29.88 120 PHE B CA 1
ATOM 3114 C C . PHE B 1 120 ? -22.375 54.282 9.511 1.00 31.10 120 PHE B C 1
ATOM 3115 O O . PHE B 1 120 ? -22.278 55.262 8.763 1.00 31.37 120 PHE B O 1
ATOM 3123 N N . MET B 1 121 ? -21.975 54.307 10.784 1.00 29.81 121 MET B N 1
ATOM 3124 C CA . MET B 1 121 ? -21.387 55.516 11.347 1.00 31.40 121 MET B CA 1
ATOM 3125 C C . MET B 1 121 ? -20.027 55.802 10.728 1.00 34.72 121 MET B C 1
ATOM 3126 O O . MET B 1 121 ? -19.760 56.930 10.294 1.00 33.06 121 MET B O 1
ATOM 3131 N N . TYR B 1 122 ? -19.156 54.790 10.673 1.00 26.59 122 TYR B N 1
ATOM 3132 C CA . TYR B 1 122 ? -17.798 54.929 10.150 1.00 23.81 122 TYR B CA 1
ATOM 3133 C C . TYR B 1 122 ? -17.563 53.855 9.094 1.00 33.31 122 TYR B C 1
ATOM 3134 O O . TYR B 1 122 ? -16.808 52.896 9.306 1.00 29.20 122 TYR B O 1
ATOM 3143 N N . PRO B 1 123 ? -18.193 53.998 7.928 1.00 32.29 123 PRO B N 1
ATOM 3144 C CA . PRO B 1 123 ? -18.100 52.941 6.910 1.00 27.61 123 PRO B CA 1
ATOM 3145 C C . PRO B 1 123 ? -16.690 52.671 6.432 1.00 29.28 123 PRO B C 1
ATOM 3146 O O . PRO B 1 123 ? -16.425 51.565 5.953 1.00 32.23 123 PRO B O 1
ATOM 3150 N N . GLU B 1 124 ? -15.772 53.625 6.555 1.00 30.36 124 GLU B N 1
ATOM 3151 C CA . GLU B 1 124 ? -14.407 53.392 6.094 1.00 32.82 124 GLU B CA 1
ATOM 3152 C C . GLU B 1 124 ? -13.644 52.411 6.972 1.00 32.50 124 GLU B C 1
ATOM 3153 O O . GLU B 1 124 ? -12.581 51.951 6.564 1.00 34.50 124 GLU B O 1
ATOM 3159 N N . ALA B 1 125 ? -14.150 52.080 8.158 1.00 36.37 125 ALA B N 1
ATOM 3160 C CA . ALA B 1 125 ? -13.530 51.060 9.005 1.00 36.04 125 ALA B CA 1
ATOM 3161 C C . ALA B 1 125 ? -12.068 51.381 9.285 1.00 33.25 125 ALA B C 1
ATOM 3162 O O . ALA B 1 125 ? -11.213 50.499 9.296 1.00 33.96 125 ALA B O 1
ATOM 3164 N N . ASN B 1 126 ? -11.777 52.655 9.527 1.00 32.93 126 ASN B N 1
ATOM 3165 C CA . ASN B 1 126 ? -10.407 53.095 9.764 1.00 36.16 126 ASN B CA 1
ATOM 3166 C C . ASN B 1 126 ? -10.197 53.640 11.170 1.00 38.64 126 ASN B C 1
ATOM 3167 O O . ASN B 1 126 ? -9.148 54.224 11.437 1.00 41.74 126 ASN B O 1
ATOM 3172 N N . ILE B 1 127 ? -11.170 53.491 12.061 1.00 35.48 127 ILE B N 1
ATOM 3173 C CA . ILE B 1 127 ? -11.050 53.925 13.450 1.00 29.65 127 ILE B CA 1
ATOM 3174 C C . ILE B 1 127 ? -10.738 52.704 14.304 1.00 32.88 127 ILE B C 1
ATOM 3175 O O . ILE B 1 127 ? -11.517 51.741 14.284 1.00 31.89 127 ILE B O 1
ATOM 3180 N N . PRO B 1 128 ? -9.652 52.705 15.068 1.00 33.81 128 PRO B N 1
ATOM 3181 C CA . PRO B 1 128 ? -9.409 51.599 16.006 1.00 31.70 128 PRO B CA 1
ATOM 3182 C C . PRO B 1 128 ? -10.609 51.383 16.920 1.00 27.05 128 PRO B C 1
ATOM 3183 O O . PRO B 1 128 ? -11.152 52.326 17.478 1.00 29.09 128 PRO B O 1
ATOM 3187 N N . ILE B 1 129 ? -11.038 50.132 17.057 1.00 32.07 129 ILE B N 1
ATOM 3188 C CA . ILE B 1 129 ? -12.198 49.794 17.871 1.00 29.62 129 ILE B CA 1
ATOM 3189 C C . ILE B 1 129 ? -11.764 48.871 18.989 1.00 31.93 129 ILE B C 1
ATOM 3190 O O . ILE B 1 129 ? -11.045 47.895 18.752 1.00 31.79 129 ILE B O 1
ATOM 3195 N N . CYS B 1 130 ? -12.236 49.157 20.195 1.00 28.23 130 CYS B N 1
ATOM 3196 C CA . CYS B 1 130 ? -12.157 48.240 21.317 1.00 24.07 130 CYS B CA 1
ATOM 3197 C C . CYS B 1 130 ? -13.559 48.037 21.880 1.00 27.79 130 CYS B C 1
ATOM 3198 O O . CYS B 1 130 ? -14.303 48.999 22.089 1.00 34.59 130 CYS B O 1
ATOM 3201 N N . GLU B 1 131 ? -13.919 46.787 22.126 1.00 32.23 131 GLU B N 1
ATOM 3202 C CA . GLU B 1 131 ? -15.204 46.435 22.715 1.00 26.24 131 GLU B CA 1
ATOM 3203 C C . GLU B 1 131 ? -15.037 46.116 24.194 1.00 26.43 131 GLU B C 1
ATOM 3204 O O . GLU B 1 131 ? -14.071 45.457 24.592 1.00 24.77 131 GLU B O 1
ATOM 3210 N N . LEU B 1 132 ? -15.999 46.562 24.999 1.00 26.15 132 LEU B N 1
ATOM 3211 C CA . LEU B 1 132 ? -16.041 46.284 26.427 1.00 24.23 132 LEU B CA 1
ATOM 3212 C C . LEU B 1 132 ? -17.332 45.541 26.737 1.00 26.50 132 LEU B C 1
ATOM 3213 O O . LEU B 1 132 ? -18.407 45.924 26.256 1.00 20.08 132 LEU B O 1
ATOM 3218 N N . SER B 1 133 ? -17.222 44.467 27.517 1.00 23.78 133 SER B N 1
ATOM 3219 C CA . SER B 1 133 ? -18.387 43.654 27.813 1.00 17.51 133 SER B CA 1
ATOM 3220 C C . SER B 1 133 ? -19.252 44.283 28.898 1.00 21.27 133 SER B C 1
ATOM 3221 O O . SER B 1 133 ? -18.845 45.173 29.647 1.00 24.32 133 SER B O 1
ATOM 3224 N N . VAL B 1 134 ? -20.429 43.719 29.031 1.00 20.85 134 VAL B N 1
ATOM 3225 C CA . VAL B 1 134 ? -21.402 44.092 30.031 1.00 21.78 134 VAL B CA 1
ATOM 3226 C C . VAL B 1 134 ? -21.548 42.905 30.992 1.00 22.89 134 VAL B C 1
ATOM 3227 O O . VAL B 1 134 ? -21.196 41.771 30.652 1.00 26.40 134 VAL B O 1
ATOM 3231 N N . GLN B 1 135 ? -21.992 43.163 32.231 1.00 22.71 135 GLN B N 1
ATOM 3232 C CA . GLN B 1 135 ? -22.071 42.120 33.272 1.00 18.85 135 GLN B CA 1
ATOM 3233 C C . GLN B 1 135 ? -23.520 41.990 33.738 1.00 21.54 135 GLN B C 1
ATOM 3234 O O . GLN B 1 135 ? -23.908 42.542 34.781 1.00 24.34 135 GLN B O 1
ATOM 3240 N N . PRO B 1 136 ? -24.353 41.267 32.993 1.00 23.10 136 PRO B N 1
ATOM 3241 C CA . PRO B 1 136 ? -25.800 41.347 33.248 1.00 24.21 136 PRO B CA 1
ATOM 3242 C C . PRO B 1 136 ? -26.225 40.806 34.602 1.00 26.27 136 PRO B C 1
ATOM 3243 O O . PRO B 1 136 ? -27.347 41.099 35.027 1.00 25.00 136 PRO B O 1
ATOM 3247 N N . SER B 1 137 ? -25.374 40.056 35.314 1.00 23.29 137 SER B N 1
ATOM 3248 C CA . SER B 1 137 ? -25.733 39.645 36.666 1.00 25.82 137 SER B CA 1
ATOM 3249 C C . SER B 1 137 ? -25.347 40.685 37.720 1.00 30.84 137 SER B C 1
ATOM 3250 O O . SER B 1 137 ? -25.709 40.527 38.885 1.00 37.33 137 SER B O 1
ATOM 3253 N N . LYS B 1 138 ? -24.639 41.750 37.346 1.00 27.71 138 LYS B N 1
ATOM 3254 C CA . LYS B 1 138 ? -24.386 42.883 38.232 1.00 22.06 138 LYS B CA 1
ATOM 3255 C C . LYS B 1 138 ? -25.388 44.001 37.950 1.00 25.30 138 LYS B C 1
ATOM 3256 O O . LYS B 1 138 ? -26.174 43.939 37.006 1.00 33.00 138 LYS B O 1
ATOM 3262 N N . ASP B 1 139 ? -25.376 45.028 38.790 1.00 25.72 139 ASP B N 1
ATOM 3263 C CA . ASP B 1 139 ? -26.468 45.990 38.785 1.00 22.76 139 ASP B CA 1
ATOM 3264 C C . ASP B 1 139 ? -26.090 47.255 38.016 1.00 22.08 139 ASP B C 1
ATOM 3265 O O . ASP B 1 139 ? -24.995 47.382 37.455 1.00 20.27 139 ASP B O 1
ATOM 3270 N N . GLY B 1 140 ? -27.032 48.201 37.968 1.00 23.69 140 GLY B N 1
ATOM 3271 C CA . GLY B 1 140 ? -26.787 49.432 37.228 1.00 19.51 140 GLY B CA 1
ATOM 3272 C C . GLY B 1 140 ? -25.635 50.226 37.811 1.00 22.15 140 GLY B C 1
ATOM 3273 O O . GLY B 1 140 ? -24.824 50.802 37.082 1.00 29.81 140 GLY B O 1
ATOM 3274 N N . ILE B 1 141 ? -25.532 50.233 39.135 1.00 21.84 141 ILE B N 1
ATOM 3275 C CA . ILE B 1 141 ? -24.490 50.984 39.824 1.00 21.03 141 ILE B CA 1
ATOM 3276 C C . ILE B 1 141 ? -23.114 50.446 39.450 1.00 24.96 141 ILE B C 1
ATOM 3277 O O . ILE B 1 141 ? -22.160 51.212 39.290 1.00 28.13 141 ILE B O 1
ATOM 3282 N N . HIS B 1 142 ? -22.990 49.123 39.294 1.00 27.16 142 HIS B N 1
ATOM 3283 C CA . HIS B 1 142 ? -21.711 48.556 38.886 1.00 22.36 142 HIS B CA 1
ATOM 3284 C C . HIS B 1 142 ? -21.309 49.060 37.513 1.00 25.23 142 HIS B C 1
ATOM 3285 O O . HIS B 1 142 ? -20.147 49.409 37.285 1.00 23.71 142 HIS B O 1
ATOM 3292 N N . HIS B 1 143 ? -22.257 49.096 36.583 1.00 25.57 143 HIS B N 1
ATOM 3293 C CA . HIS B 1 143 ? -21.939 49.562 35.240 1.00 25.91 143 HIS B CA 1
ATOM 3294 C C . HIS B 1 143 ? -21.663 51.056 35.228 1.00 27.70 143 HIS B C 1
ATOM 3295 O O . HIS 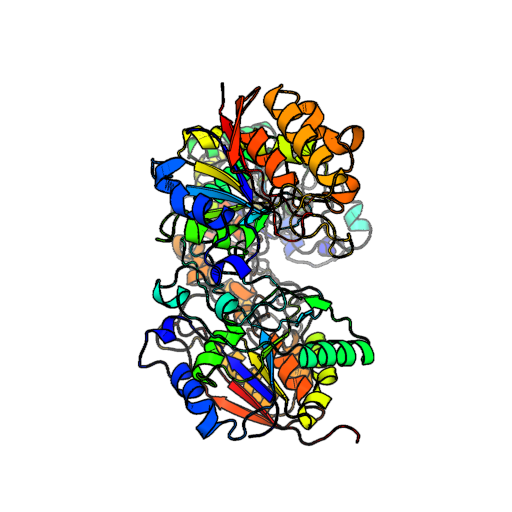B 1 143 ? -20.792 51.525 34.482 1.00 27.93 143 HIS B O 1
ATOM 3302 N N . TYR B 1 144 ? -22.377 51.811 36.060 1.00 23.96 144 TYR B N 1
ATOM 3303 C CA . TYR B 1 144 ? -22.091 53.231 36.186 1.00 24.42 144 TYR B CA 1
ATOM 3304 C C . TYR B 1 144 ? -20.663 53.441 36.674 1.00 26.75 144 TYR B C 1
ATOM 3305 O O . TYR B 1 144 ? -19.917 54.260 36.125 1.00 28.04 144 TYR B O 1
ATOM 3314 N N . ASN B 1 145 ? -20.254 52.674 37.685 1.00 25.18 145 ASN B N 1
ATOM 3315 C CA . ASN B 1 145 ? -18.891 52.782 38.204 1.00 27.18 145 ASN B CA 1
ATOM 3316 C C . ASN B 1 145 ? -17.840 52.374 37.169 1.00 30.21 145 ASN B C 1
ATOM 3317 O O . ASN B 1 145 ? -16.768 52.983 37.096 1.00 29.06 145 ASN B O 1
ATOM 3322 N N . VAL B 1 146 ? -18.116 51.344 36.366 1.00 28.60 146 VAL B N 1
ATOM 3323 C CA . VAL B 1 146 ? -17.198 51.023 35.278 1.00 26.27 146 VAL B CA 1
ATOM 3324 C C . VAL B 1 146 ? -16.963 52.257 34.417 1.00 28.94 146 VAL B C 1
ATOM 3325 O O . VAL B 1 146 ? -15.822 52.610 34.104 1.00 28.64 146 VAL B O 1
ATOM 3329 N N . GLY B 1 147 ? -18.041 52.939 34.028 1.00 28.26 147 GLY B N 1
ATOM 3330 C CA . GLY B 1 147 ? -17.883 54.115 33.184 1.00 27.06 147 GLY B CA 1
ATOM 3331 C C . GLY B 1 147 ? -17.180 55.254 33.901 1.00 32.09 147 GLY B C 1
ATOM 3332 O O . GLY B 1 147 ? -16.329 55.933 33.321 1.00 30.58 147 GLY B O 1
ATOM 3333 N N . LYS B 1 148 ? -17.530 55.479 35.169 1.00 25.75 148 LYS B N 1
ATOM 3334 C CA . LYS B 1 148 ? -16.859 56.497 35.965 1.00 30.33 148 LYS B CA 1
ATOM 3335 C C . LYS B 1 148 ? -15.342 56.320 35.921 1.00 36.72 148 LYS B C 1
ATOM 3336 O O . LYS B 1 148 ? -14.594 57.277 35.684 1.00 32.08 148 LYS B O 1
ATOM 3342 N N . ALA B 1 149 ? -14.877 55.086 36.100 1.00 37.16 149 ALA B N 1
ATOM 3343 C CA . ALA B 1 149 ? -13.450 54.804 36.022 1.00 38.98 149 ALA B CA 1
ATOM 3344 C C . ALA B 1 149 ? -12.857 55.166 34.667 1.00 36.54 149 ALA B C 1
ATOM 3345 O O . ALA B 1 149 ? -11.653 55.414 34.576 1.00 30.87 149 ALA B O 1
ATOM 3347 N N . LEU B 1 150 ? -13.674 55.198 33.616 1.00 35.65 150 LEU B N 1
ATOM 3348 C CA . LEU B 1 150 ? -13.193 55.425 32.264 1.00 34.00 150 LEU B CA 1
ATOM 3349 C C . LEU B 1 150 ? -13.336 56.864 31.810 1.00 33.23 150 LEU B C 1
ATOM 3350 O O . LEU B 1 150 ? -12.912 57.186 30.696 1.00 35.52 150 LEU B O 1
ATOM 3355 N N . SER B 1 151 ? -13.897 57.742 32.639 1.00 32.01 151 SER B N 1
ATOM 3356 C CA . SER B 1 151 ? -14.101 59.120 32.198 1.00 36.75 151 SER B CA 1
ATOM 3357 C C . SER B 1 151 ? -12.827 59.857 31.780 1.00 33.41 151 SER B C 1
ATOM 3358 O O . SER B 1 151 ? -12.942 60.750 30.925 1.00 38.13 151 SER B O 1
ATOM 3361 N N . PRO B 1 152 ? -11.624 59.569 32.300 1.00 31.48 152 PRO B N 1
ATOM 3362 C CA . PRO B 1 152 ? -10.440 60.267 31.769 1.00 30.39 152 PRO B CA 1
ATOM 3363 C C . PRO B 1 152 ? -10.187 59.999 30.301 1.00 35.25 152 PRO B C 1
ATOM 3364 O O . PRO B 1 152 ? -9.483 60.785 29.661 1.00 35.86 152 PRO B O 1
ATOM 3368 N N . LEU B 1 153 ? -10.741 58.930 29.732 1.00 35.63 153 LEU B N 1
ATOM 3369 C CA . LEU B 1 153 ? -10.487 58.671 28.322 1.00 34.10 153 LEU B CA 1
ATOM 3370 C C . LEU B 1 153 ? -11.075 59.740 27.408 1.00 34.75 153 LEU B C 1
ATOM 3371 O O . LEU B 1 153 ? -10.640 59.853 26.258 1.00 32.17 153 LEU B O 1
ATOM 3376 N N . LEU B 1 154 ? -12.034 60.540 27.886 1.00 35.63 154 LEU B N 1
ATOM 3377 C CA . LEU B 1 154 ? -12.593 61.599 27.043 1.00 40.02 154 LEU B CA 1
ATOM 3378 C C . LEU B 1 154 ? -11.536 62.628 26.649 1.00 41.84 154 LEU B C 1
ATOM 3379 O O . LEU B 1 154 ? -11.517 63.104 25.508 1.00 48.12 154 LEU B O 1
ATOM 3384 N N . GLN B 1 155 ? -10.642 62.980 27.571 1.00 44.25 155 GLN B N 1
ATOM 3385 C CA . GLN B 1 155 ? -9.576 63.921 27.248 1.00 47.88 155 GLN B CA 1
ATOM 3386 C C . GLN B 1 155 ? -8.562 63.359 26.267 1.00 50.57 155 GLN B C 1
ATOM 3387 O O . GLN B 1 155 ? -7.728 64.121 25.774 1.00 57.89 155 GLN B O 1
ATOM 3393 N N . GLN B 1 156 ? -8.595 62.059 25.982 1.00 43.56 156 GLN B N 1
ATOM 3394 C CA . GLN B 1 156 ? -7.585 61.436 25.139 1.00 38.45 156 GLN B CA 1
ATOM 3395 C C . GLN B 1 156 ? -8.107 61.093 23.754 1.00 37.42 156 GLN B C 1
ATOM 3396 O O . GLN B 1 156 ? -7.512 60.261 23.066 1.00 40.72 156 GLN B O 1
ATOM 3402 N N . GLY B 1 157 ? -9.209 61.707 23.332 1.00 41.02 157 GLY B N 1
ATOM 3403 C CA . GLY B 1 157 ? -9.721 61.460 21.995 1.00 35.83 157 GLY B CA 1
ATOM 3404 C C . GLY B 1 157 ? -10.535 60.194 21.812 1.00 37.28 157 GLY B C 1
ATOM 3405 O O . GLY B 1 157 ? -10.733 59.766 20.672 1.00 40.28 157 GLY B O 1
ATOM 3406 N N . VAL B 1 158 ? -11.022 59.582 22.889 1.00 32.25 158 VAL B N 1
ATOM 3407 C CA . VAL B 1 158 ? -11.730 58.310 22.794 1.00 30.59 158 VAL B CA 1
ATOM 3408 C C . VAL B 1 158 ? -13.222 58.579 22.727 1.00 30.61 158 VAL B C 1
ATOM 3409 O O . VAL B 1 158 ? -13.764 59.333 23.543 1.00 31.40 158 VAL B O 1
ATOM 3413 N N . LEU B 1 159 ? -13.877 57.990 21.735 1.00 27.95 159 LEU B N 1
ATOM 3414 C CA . LEU B 1 159 ? -15.319 58.101 21.571 1.00 25.15 159 LEU B CA 1
ATOM 3415 C C . LEU B 1 159 ? -15.945 56.884 22.245 1.00 26.87 159 LEU B C 1
ATOM 3416 O O . LEU B 1 159 ? -15.755 55.750 21.794 1.00 28.91 159 LEU B O 1
ATOM 3421 N N . ILE B 1 160 ? -16.658 57.113 23.342 1.00 24.29 160 ILE B N 1
ATOM 3422 C CA . ILE B 1 160 ? -17.195 56.044 24.174 1.00 25.70 160 ILE B CA 1
ATOM 3423 C C . ILE B 1 160 ? -18.670 55.873 23.856 1.00 29.39 160 ILE B C 1
ATOM 3424 O O . ILE B 1 160 ? -19.472 56.783 24.094 1.00 31.64 160 ILE B O 1
ATOM 3429 N N . ILE B 1 161 ? -19.045 54.699 23.359 1.00 22.33 161 ILE B N 1
ATOM 3430 C CA . ILE B 1 161 ? -20.398 54.460 22.880 1.00 19.24 161 ILE B CA 1
ATOM 3431 C C . ILE B 1 161 ? -20.946 53.190 23.517 1.00 26.34 161 ILE B C 1
ATOM 3432 O O . ILE B 1 161 ? -20.397 52.104 23.306 1.00 28.85 161 ILE B O 1
ATOM 3437 N N . GLY B 1 162 ? -22.035 53.317 24.275 1.00 24.20 162 GLY B N 1
ATOM 3438 C CA . GLY B 1 162 ? -22.786 52.142 24.689 1.00 17.86 162 GLY B CA 1
ATOM 3439 C C . GLY B 1 162 ? -23.739 51.741 23.575 1.00 20.67 162 GLY B C 1
ATOM 3440 O O . GLY B 1 162 ? -24.459 52.580 23.030 1.00 28.67 162 GLY B O 1
ATOM 3441 N N . SER B 1 163 ? -23.728 50.463 23.217 1.00 22.00 163 SER B N 1
ATOM 3442 C CA . SER B 1 163 ? -24.559 49.932 22.135 1.00 24.06 163 SER B CA 1
ATOM 3443 C C . SER B 1 163 ? -25.542 48.916 22.695 1.00 25.68 163 SER B C 1
ATOM 3444 O O . SER B 1 163 ? -25.164 47.769 22.957 1.00 21.47 163 SER B O 1
ATOM 3447 N N . GLY B 1 164 ? -26.799 49.331 22.850 1.00 21.38 164 GLY B N 1
ATOM 3448 C CA . GLY B 1 164 ? -27.825 48.452 23.366 1.00 15.71 164 GLY B CA 1
ATOM 3449 C C . GLY B 1 164 ? -29.130 48.522 22.602 1.00 22.16 164 GLY B C 1
ATOM 3450 O O . GLY B 1 164 ? -29.142 48.678 21.372 1.00 22.84 164 GLY B O 1
ATOM 3451 N N . GLY B 1 165 ? -30.236 48.387 23.341 1.00 22.39 165 GLY B N 1
ATOM 3452 C CA . GLY B 1 165 ? -31.587 48.525 22.836 1.00 15.90 165 GLY B CA 1
ATOM 3453 C C . GLY B 1 165 ? -32.429 49.108 23.950 1.00 20.04 165 GLY B C 1
ATOM 3454 O O . GLY B 1 165 ? -32.585 48.494 25.008 1.00 25.33 165 GLY B O 1
ATOM 3455 N N . THR B 1 166 ? -32.955 50.309 23.737 1.00 12.97 166 THR B N 1
ATOM 3456 C CA . THR B 1 166 ? -33.517 51.076 24.838 1.00 15.31 166 THR B CA 1
ATOM 3457 C C . THR B 1 166 ? -34.765 50.411 25.412 1.00 19.69 166 THR B C 1
ATOM 3458 O O . THR B 1 166 ? -34.976 50.410 26.628 1.00 19.26 166 THR B O 1
ATOM 3462 N N . VAL B 1 167 ? -35.601 49.848 24.554 1.00 16.18 167 VAL B N 1
ATOM 3463 C CA . VAL B 1 167 ? -36.704 48.996 24.961 1.00 17.84 167 VAL B CA 1
ATOM 3464 C C . VAL B 1 167 ? -36.527 47.700 24.197 1.00 21.11 167 VAL B C 1
ATOM 3465 O O . VAL B 1 167 ? -36.535 47.699 22.958 1.00 20.29 167 VAL B O 1
ATOM 3469 N N . HIS B 1 168 ? -36.294 46.614 24.925 1.00 22.24 168 HIS B N 1
ATOM 3470 C CA . HIS B 1 168 ? -35.761 45.385 24.342 1.00 20.13 168 HIS B CA 1
ATOM 3471 C C . HIS B 1 168 ? -36.445 44.204 25.000 1.00 19.36 168 HIS B C 1
ATOM 3472 O O . HIS B 1 168 ? -35.839 43.473 25.785 1.00 18.93 168 HIS B O 1
ATOM 3479 N N . PRO B 1 169 ? -37.729 44.009 24.726 1.00 18.59 169 PRO B N 1
ATOM 3480 C CA . PRO B 1 169 ? -38.487 42.967 25.422 1.00 16.16 169 PRO B CA 1
ATOM 3481 C C . PRO B 1 169 ? -38.105 41.590 24.924 1.00 20.59 169 PRO B C 1
ATOM 3482 O O . PRO B 1 169 ? -37.390 41.422 23.939 1.00 18.70 169 PRO B O 1
ATOM 3486 N N . SER B 1 170 ? -38.612 40.595 25.638 1.00 21.13 170 SER B N 1
ATOM 3487 C CA . SER B 1 170 ? -38.589 39.220 25.164 1.00 23.66 170 SER B CA 1
ATOM 3488 C C . SER B 1 170 ? -39.331 39.069 23.837 1.00 24.74 170 SER B C 1
ATOM 3489 O O . SER B 1 170 ? -40.302 39.776 23.556 1.00 21.13 170 SER B O 1
ATOM 3492 N N . ASP B 1 171 ? -38.881 38.103 23.037 1.00 26.17 171 ASP B N 1
ATOM 3493 C CA . ASP B 1 171 ? -39.592 37.715 21.821 1.00 29.02 171 ASP B CA 1
ATOM 3494 C C . ASP B 1 171 ? -41.017 37.283 22.095 1.00 27.61 171 ASP B C 1
ATOM 3495 O O . ASP B 1 171 ? -41.866 37.388 21.209 1.00 28.15 171 ASP B O 1
ATOM 3500 N N . ASP B 1 172 ? -41.305 36.803 23.297 1.00 27.26 172 ASP B N 1
ATOM 3501 C CA . ASP B 1 172 ? -42.656 36.371 23.597 1.00 22.14 172 ASP B CA 1
ATOM 3502 C C . ASP B 1 172 ? -43.578 37.512 23.976 1.00 23.80 172 ASP B C 1
ATOM 3503 O O . ASP B 1 172 ? -44.768 37.271 24.192 1.00 25.14 172 ASP B O 1
ATOM 3508 N N . THR B 1 173 ? -43.057 38.717 24.123 1.00 21.36 173 THR B N 1
ATOM 3509 C CA . THR B 1 173 ? -43.918 39.829 24.479 1.00 23.21 173 THR B CA 1
ATOM 3510 C C . THR B 1 173 ? -44.711 40.224 23.248 1.00 25.63 173 THR B C 1
ATOM 3511 O O . THR B 1 173 ? -44.127 40.366 22.170 1.00 22.87 173 THR B O 1
ATOM 3515 N N . PRO B 1 174 ? -46.029 40.323 23.345 1.00 25.12 174 PRO B N 1
ATOM 3516 C CA . PRO B 1 174 ? -46.837 40.564 22.152 1.00 27.92 174 PRO B CA 1
ATOM 3517 C C . PRO B 1 174 ? -46.630 41.972 21.614 1.00 28.21 174 PRO B C 1
ATOM 3518 O O . PRO B 1 174 ? -46.235 42.896 22.330 1.00 22.37 174 PRO B O 1
ATOM 3522 N N . HIS B 1 175 ? -46.902 42.119 20.322 1.00 29.18 175 HIS B N 1
ATOM 3523 C CA . HIS B 1 175 ? -46.637 43.325 19.551 1.00 23.19 175 HIS B CA 1
ATOM 3524 C C . HIS B 1 175 ? -47.798 44.316 19.670 1.00 27.34 175 HIS B C 1
ATOM 3525 O O . HIS B 1 175 ? -48.893 43.966 20.105 1.00 26.73 175 HIS B O 1
ATOM 3532 N N . CYS B 1 176 ? -47.532 45.576 19.321 1.00 24.18 176 CYS B N 1
ATOM 3533 C CA . CYS B 1 176 ? -48.561 46.584 19.025 1.00 28.46 176 CYS B CA 1
ATOM 3534 C C . CYS B 1 176 ? -48.282 47.142 17.633 1.00 26.67 176 CYS B C 1
ATOM 3535 O O . CYS B 1 176 ? -47.691 48.231 17.493 1.00 26.28 176 CYS B O 1
ATOM 3538 N N . PRO B 1 177 ? -48.649 46.403 16.587 1.00 24.70 177 PRO B N 1
ATOM 3539 C CA . PRO B 1 177 ? -48.121 46.701 15.243 1.00 23.94 177 PRO B CA 1
ATOM 3540 C C . PRO B 1 177 ? -48.382 48.138 14.840 1.00 24.59 177 PRO B C 1
ATOM 3541 O O . PRO B 1 177 ? -49.513 48.623 14.901 1.00 21.80 177 PRO B O 1
ATOM 3545 N N . ASN B 1 178 ? -47.317 48.816 14.431 1.00 27.57 178 ASN B N 1
ATOM 3546 C CA . ASN B 1 178 ? -47.371 50.164 13.881 1.00 29.83 178 ASN B CA 1
ATOM 3547 C C . ASN B 1 178 ? -47.757 51.211 14.908 1.00 25.62 178 ASN B C 1
ATOM 3548 O O . ASN B 1 178 ? -48.057 52.340 14.535 1.00 28.87 178 ASN B O 1
ATOM 3553 N N . GLY B 1 179 ? -47.770 50.870 16.184 1.00 24.07 179 GLY B N 1
ATOM 3554 C CA . GLY B 1 179 ? -47.939 51.829 17.250 1.00 21.72 179 GLY B CA 1
ATOM 3555 C C . GLY B 1 179 ? -46.785 51.712 18.226 1.00 27.31 179 GLY B C 1
ATOM 3556 O O . GLY B 1 179 ? -45.652 51.398 17.846 1.00 27.33 179 GLY B O 1
ATOM 3557 N N . VAL B 1 180 ? -47.089 51.952 19.497 1.00 24.19 180 VAL B N 1
ATOM 3558 C CA . VAL B 1 180 ? -46.178 51.701 20.605 1.00 23.55 180 VAL B CA 1
ATOM 3559 C C . VAL B 1 180 ? -47.008 51.163 21.755 1.00 22.78 180 VAL B C 1
ATOM 3560 O O . VAL B 1 180 ? -47.947 51.825 22.203 1.00 26.27 180 VAL B O 1
ATOM 3564 N N . ALA B 1 181 ? -46.668 49.985 22.236 1.00 22.16 181 ALA B N 1
ATOM 3565 C CA . ALA B 1 181 ? -47.347 49.457 23.411 1.00 23.71 181 ALA B CA 1
ATOM 3566 C C . ALA B 1 181 ? -47.267 50.462 24.562 1.00 28.48 181 ALA B C 1
ATOM 3567 O O . ALA B 1 181 ? -46.245 51.145 24.733 1.00 21.61 181 ALA B O 1
ATOM 3569 N N . PRO B 1 182 ? -48.308 50.567 25.384 1.00 36.59 182 PRO B N 1
ATOM 3570 C CA . PRO B 1 182 ? -48.285 51.609 26.421 1.00 32.08 182 PRO B CA 1
ATOM 3571 C C . PRO B 1 182 ? -47.239 51.345 27.498 1.00 25.01 182 PRO B C 1
ATOM 3572 O O . PRO B 1 182 ? -46.627 52.299 27.991 1.00 28.17 182 PRO B O 1
ATOM 3576 N N . TRP B 1 183 ? -46.983 50.080 27.857 1.00 20.53 183 TRP B N 1
ATOM 3577 C CA . TRP B 1 183 ? -45.915 49.806 28.816 1.00 23.78 183 TRP B CA 1
ATOM 3578 C C . TRP B 1 183 ? -44.577 50.322 28.302 1.00 24.23 183 TRP B C 1
ATOM 3579 O O . TRP B 1 183 ? -43.732 50.765 29.089 1.00 22.60 183 TRP B O 1
ATOM 3590 N N . ALA B 1 184 ? -44.378 50.294 26.987 1.00 20.08 184 ALA B N 1
ATOM 3591 C CA . ALA B 1 184 ? -43.096 50.694 26.424 1.00 19.77 184 ALA B CA 1
ATOM 3592 C C . ALA B 1 184 ? -42.977 52.207 26.388 1.00 20.08 184 ALA B C 1
ATOM 3593 O O . ALA B 1 184 ? -41.902 52.750 26.659 1.00 20.95 184 ALA B O 1
ATOM 3595 N N . ILE B 1 185 ? -44.081 52.902 26.106 1.00 22.65 185 ILE B N 1
ATOM 3596 C CA . ILE B 1 185 ? -44.080 54.355 26.223 1.00 23.48 185 ILE B CA 1
ATOM 3597 C C . ILE B 1 185 ? -43.714 54.758 27.639 1.00 24.07 185 ILE B C 1
ATOM 3598 O O . ILE B 1 185 ? -42.924 55.685 27.857 1.00 25.18 185 ILE B O 1
ATOM 3603 N N . GLU B 1 186 ? -44.292 54.075 28.626 1.00 20.75 186 GLU B N 1
ATOM 3604 C CA . GLU B 1 186 ? -44.063 54.467 30.009 1.00 19.95 186 GLU B CA 1
ATOM 3605 C C . GLU B 1 186 ? -42.602 54.273 30.403 1.00 23.76 186 GLU B C 1
ATOM 3606 O O . GLU B 1 186 ? -41.998 55.168 30.997 1.00 24.45 186 GLU B O 1
ATOM 3612 N N . PHE B 1 187 ? -41.998 53.140 30.041 1.00 16.91 187 PHE B N 1
ATOM 3613 C CA . PHE B 1 187 ? -40.589 52.973 30.356 1.00 21.81 187 PHE B CA 1
ATOM 3614 C C . PHE B 1 187 ? -39.746 53.993 29.599 1.00 20.66 187 PHE B C 1
ATOM 3615 O O . PHE B 1 187 ? -38.854 54.624 30.174 1.00 20.45 187 PHE B O 1
ATOM 3623 N N . ASP B 1 188 ? -40.014 54.165 28.303 1.00 18.98 188 ASP B N 1
ATOM 3624 C CA . ASP B 1 188 ? -39.182 55.052 27.497 1.00 16.32 188 ASP B CA 1
ATOM 3625 C C . ASP B 1 188 ? -39.251 56.481 28.009 1.00 21.25 188 ASP B C 1
ATOM 3626 O O . ASP B 1 188 ? -38.219 57.155 28.130 1.00 21.34 188 ASP B O 1
ATOM 3631 N N . ASN B 1 189 ? -40.461 56.944 28.337 1.00 19.98 189 ASN B N 1
ATOM 3632 C CA . ASN B 1 189 ? -40.645 58.276 28.897 1.00 21.38 189 ASN B CA 1
ATOM 3633 C C . ASN B 1 189 ? -40.012 58.393 30.276 1.00 22.44 189 ASN B C 1
ATOM 3634 O O . ASN B 1 189 ? -39.427 59.430 30.609 1.00 23.92 189 ASN B O 1
ATOM 3639 N N . TRP B 1 190 ? -40.148 57.363 31.110 1.00 18.70 190 TRP B N 1
ATOM 3640 C CA . TRP B 1 190 ? -39.504 57.427 32.417 1.00 22.62 190 TRP B CA 1
ATOM 3641 C C . TRP B 1 190 ? -38.005 57.640 32.257 1.00 19.34 190 TRP B C 1
ATOM 3642 O O . TRP B 1 190 ? -37.415 58.525 32.886 1.00 19.01 190 TRP B O 1
ATOM 3653 N N . LEU B 1 191 ? -37.377 56.851 31.388 1.00 23.69 191 LEU B N 1
ATOM 3654 C CA . LEU B 1 191 ? -35.928 56.927 31.249 1.00 18.39 191 LEU B CA 1
ATOM 3655 C C . LEU B 1 191 ? -35.508 58.294 30.728 1.00 22.00 191 LEU B C 1
ATOM 3656 O O . LEU B 1 191 ? -34.601 58.927 31.279 1.00 23.79 191 LEU B O 1
ATOM 3661 N N . GLU B 1 192 ? -36.192 58.786 29.693 1.00 18.02 192 GLU B N 1
ATOM 3662 C CA . GLU B 1 192 ? -35.894 60.115 29.184 1.00 18.08 192 GLU B CA 1
ATOM 3663 C C . GLU B 1 192 ? -36.017 61.161 30.285 1.00 27.09 192 GLU B C 1
ATOM 3664 O O . GLU B 1 192 ? -35.126 62.002 30.463 1.00 25.60 192 GLU B O 1
ATOM 3670 N N . ASP B 1 193 ? -37.112 61.123 31.048 1.00 21.04 193 ASP B N 1
ATOM 3671 C CA . ASP B 1 193 ? -37.301 62.197 32.014 1.00 19.59 193 ASP B CA 1
ATOM 3672 C C . ASP B 1 193 ? -36.350 62.058 33.188 1.00 22.46 193 ASP B C 1
ATOM 3673 O O . ASP B 1 193 ? -35.929 63.067 33.758 1.00 24.15 193 ASP B O 1
ATOM 3678 N N . ALA B 1 194 ? -35.976 60.829 33.548 1.00 20.61 194 ALA B N 1
ATOM 3679 C CA . ALA B 1 194 ? -34.994 60.656 34.614 1.00 23.39 194 ALA B CA 1
ATOM 3680 C C . ALA B 1 194 ? -33.638 61.230 34.204 1.00 26.51 194 ALA B C 1
ATOM 3681 O O . ALA B 1 194 ? -32.981 61.918 34.993 1.00 26.91 194 ALA B O 1
ATOM 3683 N N . LEU B 1 195 ? -33.213 60.966 32.963 1.00 23.23 195 LEU B N 1
ATOM 3684 C CA . LEU B 1 195 ? -31.947 61.503 32.469 1.00 21.95 195 LEU B CA 1
ATOM 3685 C C . LEU B 1 195 ? -32.006 63.018 32.329 1.00 26.22 195 LEU B C 1
ATOM 3686 O O . LEU B 1 195 ? -31.092 63.728 32.770 1.00 27.23 195 LEU B O 1
ATOM 3691 N N . LEU B 1 196 ? -33.080 63.535 31.719 1.00 24.36 196 LEU B N 1
ATOM 3692 C CA . LEU B 1 196 ? -33.194 64.978 31.546 1.00 24.71 196 LEU B CA 1
ATOM 3693 C C . LEU B 1 196 ? -33.195 65.698 32.884 1.00 27.88 196 LEU B C 1
ATOM 3694 O O . LEU B 1 196 ? -32.684 66.815 32.989 1.00 29.15 196 LEU B O 1
ATOM 3699 N N . SER B 1 197 ? -33.756 65.090 33.917 1.00 25.27 197 SER B N 1
ATOM 3700 C CA . SER B 1 197 ? -33.802 65.762 35.202 1.00 28.39 197 SER B CA 1
ATOM 3701 C C . SER B 1 197 ? -32.578 65.459 36.050 1.00 29.62 197 SER B C 1
ATOM 3702 O O . SER B 1 197 ? -32.533 65.864 37.212 1.00 36.33 197 SER B O 1
ATOM 3705 N N . GLY B 1 198 ? -31.582 64.776 35.490 1.00 27.20 198 GLY B N 1
ATOM 3706 C CA . GLY B 1 198 ? -30.380 64.473 36.236 1.00 27.58 198 GLY B CA 1
ATOM 3707 C C . GLY B 1 198 ? -30.536 63.454 37.344 1.00 33.19 198 GLY B C 1
ATOM 3708 O O . GLY B 1 198 ? -29.652 63.344 38.185 1.00 33.25 198 GLY B O 1
ATOM 3709 N N . ARG B 1 199 ? -31.624 62.692 37.375 1.00 33.88 199 ARG B N 1
ATOM 3710 C CA . ARG B 1 199 ? -31.812 61.668 38.401 1.00 33.10 199 ARG B CA 1
ATOM 3711 C C . ARG B 1 199 ? -30.997 60.414 38.069 1.00 32.07 199 ARG B C 1
ATOM 3712 O O . ARG B 1 199 ? -31.515 59.311 37.892 1.00 31.87 199 ARG B O 1
ATOM 3720 N N . TYR B 1 200 ? -29.678 60.599 38.026 1.00 24.24 200 TYR B N 1
ATOM 3721 C CA . TYR B 1 200 ? -28.815 59.539 37.539 1.00 27.26 200 TYR B CA 1
ATOM 3722 C C . TYR B 1 200 ? -28.741 58.384 38.526 1.00 28.79 200 TYR B C 1
ATOM 3723 O O . TYR B 1 200 ? -28.621 57.217 38.119 1.00 26.80 200 TYR B O 1
ATOM 3732 N N . GLU B 1 201 ? -28.863 58.670 39.817 1.00 19.88 201 GLU B N 1
ATOM 3733 C CA . GLU B 1 201 ? -28.923 57.567 40.754 1.00 22.68 201 GLU B CA 1
ATOM 3734 C C . GLU B 1 201 ? -30.205 56.748 40.571 1.00 25.55 201 GLU B C 1
ATOM 3735 O O . GLU B 1 201 ? -30.188 55.522 40.732 1.00 29.36 201 GLU B O 1
ATOM 3741 N N . ASP B 1 202 ? -31.313 57.390 40.202 1.00 23.40 202 ASP B N 1
ATOM 3742 C CA . ASP B 1 202 ? -32.522 56.640 39.863 1.00 22.00 202 ASP B CA 1
ATOM 3743 C C . ASP B 1 202 ? -32.292 55.751 38.645 1.00 25.36 202 ASP B C 1
ATOM 3744 O O . ASP B 1 202 ? -32.780 54.616 38.597 1.00 24.41 202 ASP B O 1
ATOM 3749 N N . VAL B 1 203 ? -31.564 56.249 37.639 1.00 22.03 203 VAL B N 1
ATOM 3750 C CA . VAL B 1 203 ? -31.277 55.404 36.485 1.00 21.62 203 VAL B CA 1
ATOM 3751 C C . VAL B 1 203 ? -30.465 54.199 36.919 1.00 20.85 203 VAL B C 1
ATOM 3752 O O . VAL B 1 203 ? -30.725 53.066 36.494 1.00 20.50 203 VAL B O 1
ATOM 3756 N N . ASN B 1 204 ? -29.496 54.416 37.805 1.00 20.53 204 ASN B N 1
ATOM 3757 C CA . ASN B 1 204 ? -28.725 53.295 38.328 1.00 24.18 204 ASN B CA 1
ATOM 3758 C C . ASN B 1 204 ? -29.617 52.319 39.073 1.00 24.46 204 ASN B C 1
ATOM 3759 O O . ASN B 1 204 ? -29.414 51.101 39.000 1.00 26.72 204 ASN B O 1
ATOM 3764 N N . ASN B 1 205 ? -30.601 52.837 39.807 1.00 20.60 205 ASN B N 1
ATOM 3765 C CA . ASN B 1 205 ? -31.511 52.016 40.594 1.00 28.15 205 ASN B CA 1
ATOM 3766 C C . ASN B 1 205 ? -32.856 51.817 39.903 1.00 27.18 205 ASN B C 1
ATOM 3767 O O . ASN B 1 205 ? -33.889 51.741 40.573 1.00 26.00 205 ASN B O 1
ATOM 3772 N N . PHE B 1 206 ? -32.850 51.719 38.570 1.00 21.96 206 PHE B N 1
ATOM 3773 C CA . PHE B 1 206 ? -34.090 51.649 37.805 1.00 21.82 206 PHE B CA 1
ATOM 3774 C C . PHE B 1 206 ? -34.966 50.480 38.226 1.00 22.77 206 PHE B C 1
ATOM 3775 O O . PHE B 1 206 ? -36.193 50.576 38.146 1.00 28.35 206 PHE B O 1
ATOM 3783 N N . LYS B 1 207 ? -34.370 49.381 38.693 1.00 22.42 207 LYS B N 1
ATOM 3784 C CA . LYS B 1 207 ? -35.183 48.236 39.094 1.00 24.01 207 LYS B CA 1
ATOM 3785 C C . LYS B 1 207 ? -36.137 48.603 40.212 1.00 24.81 207 LYS B C 1
ATOM 3786 O O . LYS B 1 207 ? -37.211 48.006 40.334 1.00 25.83 207 LYS B O 1
ATOM 3792 N N . LYS B 1 208 ? -35.777 49.580 41.029 1.00 22.45 208 LYS B N 1
ATOM 3793 C CA . LYS B 1 208 ? -36.646 49.967 42.129 1.00 24.89 208 LYS B CA 1
ATOM 3794 C C . LYS B 1 208 ? -37.751 50.924 41.707 1.00 23.67 208 LYS B C 1
ATOM 3795 O O . LYS B 1 208 ? -38.647 51.179 42.509 1.00 28.42 208 LYS B O 1
ATOM 3801 N N . LEU B 1 209 ? -37.722 51.442 40.478 1.00 24.25 209 LEU B N 1
ATOM 3802 C CA . LEU B 1 209 ? -38.472 52.656 40.157 1.00 30.08 209 LEU B CA 1
ATOM 3803 C C . LEU B 1 209 ? -39.140 52.617 38.797 1.00 22.44 209 LEU B C 1
ATOM 3804 O O . LEU B 1 209 ? -40.244 53.136 38.626 1.00 27.54 209 LEU B O 1
ATOM 3809 N N . ALA B 1 210 ? -38.427 52.117 37.808 1.00 17.53 210 ALA B N 1
ATOM 3810 C CA . ALA B 1 210 ? -38.814 52.363 36.432 1.00 20.92 210 ALA B CA 1
ATOM 3811 C C . ALA B 1 210 ? -40.034 51.519 36.079 1.00 23.18 210 ALA B C 1
ATOM 3812 O O . ALA B 1 210 ? -40.030 50.310 36.314 1.00 24.54 210 ALA B O 1
ATOM 3814 N N . PRO B 1 211 ? -41.096 52.113 35.535 1.00 19.95 211 PRO B N 1
ATOM 3815 C CA . PRO B 1 211 ? -42.287 51.320 35.195 1.00 19.45 211 PRO B CA 1
ATOM 3816 C C . PRO B 1 211 ? -41.984 50.374 34.047 1.00 24.09 211 PRO B C 1
ATOM 3817 O O . PRO B 1 211 ? -41.427 50.777 33.022 1.00 21.58 211 PRO B O 1
ATOM 3821 N N . ASN B 1 212 ? -42.315 49.099 34.249 1.00 21.54 212 ASN B N 1
ATOM 3822 C CA . ASN B 1 212 ? -42.252 48.076 33.208 1.00 22.37 212 ASN B CA 1
ATOM 3823 C C . ASN B 1 212 ? -40.833 47.760 32.771 1.00 20.40 212 ASN B C 1
ATOM 3824 O O . ASN B 1 212 ? -40.633 47.297 31.640 1.00 22.65 212 ASN B O 1
ATOM 3829 N N . TRP B 1 213 ? -39.835 47.982 33.643 1.00 15.79 213 TRP B N 1
ATOM 3830 C CA . TRP B 1 213 ? -38.484 47.553 33.276 1.00 18.56 213 TRP B CA 1
ATOM 3831 C C . TRP B 1 213 ? -38.431 46.048 33.111 1.00 19.52 213 TRP B C 1
ATOM 3832 O O . TRP B 1 213 ? -37.625 45.537 32.323 1.00 22.91 213 TRP B O 1
ATOM 3843 N N . GLU B 1 214 ? -39.304 45.326 33.825 1.00 17.46 214 GLU B N 1
ATOM 3844 C CA . GLU B 1 214 ? -39.342 43.876 33.699 1.00 20.23 214 GLU B CA 1
ATOM 3845 C C . GLU B 1 214 ? -39.809 43.451 32.316 1.00 23.35 214 GLU B C 1
ATOM 3846 O O . GLU B 1 214 ? -39.427 42.373 31.841 1.00 16.67 214 GLU B O 1
ATOM 3852 N N . ILE B 1 215 ? -40.642 44.263 31.661 1.00 23.01 215 ILE B N 1
ATOM 3853 C CA . ILE B 1 215 ? -41.058 43.930 30.301 1.00 19.62 215 ILE B CA 1
ATOM 3854 C C . ILE B 1 215 ? -40.020 44.420 29.304 1.00 22.75 215 ILE B C 1
ATOM 3855 O O . ILE B 1 215 ? -39.686 43.725 28.333 1.00 21.74 215 ILE B O 1
ATOM 3860 N N . SER B 1 216 ? -39.479 45.615 29.555 1.00 16.76 216 SER B N 1
ATOM 3861 C CA . SER B 1 216 ? -38.558 46.286 28.645 1.00 16.41 216 SER B CA 1
ATOM 3862 C C . SER B 1 216 ? -37.164 45.683 28.659 1.00 20.08 216 SER B C 1
ATOM 3863 O O . SER B 1 216 ? -36.415 45.844 27.682 1.00 14.78 216 SER B O 1
ATOM 3866 N N . HIS B 1 217 ? -36.779 45.057 29.775 1.00 13.72 217 HIS B N 1
ATOM 3867 C CA . HIS B 1 217 ? -35.411 44.586 29.964 1.00 16.44 217 HIS B CA 1
ATOM 3868 C C . HIS B 1 217 ? -35.423 43.363 30.859 1.00 20.42 217 HIS B C 1
ATOM 3869 O O . HIS B 1 217 ? -34.900 43.380 31.979 1.00 18.49 217 HIS B O 1
ATOM 3876 N N . PRO B 1 218 ? -36.021 42.268 30.389 1.00 22.01 218 PRO B N 1
ATOM 3877 C CA . PRO B 1 218 ? -36.049 41.057 31.219 1.00 19.59 218 PRO B CA 1
ATOM 3878 C C . PRO B 1 218 ? -34.666 40.549 31.566 1.00 19.51 218 PRO B C 1
ATOM 3879 O O . PRO B 1 218 ? -34.517 39.926 32.615 1.00 22.05 218 PRO B O 1
ATOM 3883 N N . GLY B 1 219 ? -33.645 40.827 30.755 1.00 19.69 219 GLY B N 1
ATOM 3884 C CA . GLY B 1 219 ? -32.299 40.401 31.092 1.00 14.64 219 GLY B CA 1
ATOM 3885 C C . GLY B 1 219 ? -31.345 41.538 31.423 1.00 22.67 219 GLY B C 1
ATOM 3886 O O . GLY B 1 219 ? -30.290 41.310 32.015 1.00 22.04 219 GLY B O 1
ATOM 3887 N N . GLN B 1 220 ? -31.697 42.759 31.029 1.00 19.29 220 GLN B N 1
ATOM 3888 C CA . GLN B 1 220 ? -31.027 44.026 31.306 1.00 16.84 220 GLN B CA 1
ATOM 3889 C C . GLN B 1 220 ? -29.770 44.257 30.459 1.00 21.53 220 GLN B C 1
ATOM 3890 O O . GLN B 1 220 ? -29.307 45.396 30.385 1.00 21.44 220 GLN B O 1
ATOM 3896 N N . GLU B 1 221 ? -29.241 43.244 29.763 1.00 16.10 221 GLU B N 1
ATOM 3897 C CA . GLU B 1 221 ? -27.974 43.425 29.057 1.00 20.02 221 GLU B CA 1
ATOM 3898 C C . GLU B 1 221 ? -28.068 44.471 27.950 1.00 20.65 221 GLU B C 1
ATOM 3899 O O . GLU B 1 221 ? -27.044 45.051 27.580 1.00 18.22 221 GLU B O 1
ATOM 3905 N N . HIS B 1 222 ? -29.258 44.716 27.385 1.00 17.80 222 HIS B N 1
ATOM 3906 C CA . HIS B 1 222 ? -29.349 45.774 26.373 1.00 14.53 222 HIS B CA 1
ATOM 3907 C C . HIS B 1 222 ? -29.534 47.154 26.996 1.00 17.84 222 HIS B C 1
ATOM 3908 O O . HIS B 1 222 ? -29.461 48.161 26.279 1.00 19.30 222 HIS B O 1
ATOM 3915 N N . LEU B 1 223 ? -29.728 47.238 28.315 1.00 18.51 223 LEU B N 1
ATOM 3916 C CA . LEU B 1 223 ? -29.772 48.540 28.975 1.00 18.97 223 LEU B CA 1
ATOM 3917 C C . LEU B 1 223 ? -28.440 48.954 29.583 1.00 23.58 223 LEU B C 1
ATOM 3918 O O . LEU B 1 223 ? -28.074 50.131 29.498 1.00 26.54 223 LEU B O 1
ATOM 3923 N N . TYR B 1 224 ? -27.696 48.018 30.176 1.00 18.71 224 TYR B N 1
ATOM 3924 C CA . TYR B 1 224 ? -26.496 48.388 30.917 1.00 17.47 224 TYR B CA 1
ATOM 3925 C C . TYR B 1 224 ? -25.441 49.147 30.108 1.00 21.18 224 TYR B C 1
ATOM 3926 O O . TYR B 1 224 ? -24.678 49.900 30.730 1.00 23.34 224 TYR B O 1
ATOM 3935 N N . PRO B 1 225 ? -25.332 49.030 28.776 1.00 19.82 225 PRO B N 1
ATOM 3936 C CA . PRO B 1 225 ? -24.387 49.916 28.080 1.00 19.05 225 PRO B CA 1
ATOM 3937 C C . PRO B 1 225 ? -24.670 51.383 28.336 1.00 23.13 225 PRO B C 1
ATOM 3938 O O . PRO B 1 225 ? -23.746 52.205 28.280 1.00 22.86 225 PRO B O 1
ATOM 3942 N N . LEU B 1 226 ? -25.927 51.741 28.609 1.00 22.17 226 LEU B N 1
ATOM 3943 C CA . LEU B 1 226 ? -26.241 53.131 28.921 1.00 21.90 226 LEU B CA 1
ATOM 3944 C C . LEU B 1 226 ? -25.564 53.551 30.217 1.00 24.32 226 LEU B C 1
ATOM 3945 O O . LEU B 1 226 ? -24.944 54.615 30.284 1.00 28.80 226 LEU B O 1
ATOM 3950 N N . HIS B 1 227 ? -25.669 52.726 31.259 1.00 21.24 227 HIS B N 1
ATOM 3951 C CA . HIS B 1 227 ? -25.046 53.079 32.529 1.00 23.37 227 HIS B CA 1
ATOM 3952 C C . HIS B 1 227 ? -23.547 53.299 32.371 1.00 23.86 227 HIS B C 1
ATOM 3953 O O . HIS B 1 227 ? -22.982 54.214 32.989 1.00 23.16 227 HIS B O 1
ATOM 3960 N N . VAL B 1 228 ? -22.883 52.490 31.541 1.00 24.84 228 VAL B N 1
ATOM 3961 C CA . VAL B 1 228 ? -21.445 52.676 31.356 1.00 26.41 228 VAL B CA 1
ATOM 3962 C C . VAL B 1 228 ? -21.170 53.987 30.635 1.00 23.24 228 VAL B C 1
ATOM 3963 O O . VAL B 1 228 ? -20.322 54.776 31.059 1.00 27.93 228 VAL B O 1
ATOM 3967 N N . ALA B 1 229 ? -21.892 54.250 29.547 1.00 24.81 229 ALA B N 1
ATOM 3968 C CA . ALA B 1 229 ? -21.654 55.494 28.818 1.00 24.39 229 ALA B CA 1
ATOM 3969 C C . ALA B 1 229 ? -21.976 56.689 29.687 1.00 27.19 229 ALA B C 1
ATOM 3970 O O . ALA B 1 229 ? -21.294 57.721 29.619 1.00 25.33 229 ALA B O 1
ATOM 3972 N N . LEU B 1 230 ? -23.026 56.570 30.499 1.00 23.69 230 LEU B N 1
ATOM 3973 C CA . LEU B 1 230 ? -23.413 57.668 31.376 1.00 27.11 230 LEU B CA 1
ATOM 3974 C C . LEU B 1 230 ? -22.336 57.938 32.425 1.00 28.37 230 LEU B C 1
ATOM 3975 O O . LEU B 1 230 ? -21.947 59.090 32.654 1.00 29.90 230 LEU B O 1
ATOM 3980 N N . GLY B 1 231 ? -21.831 56.882 33.066 1.00 30.32 231 GLY B N 1
ATOM 3981 C CA . GLY B 1 231 ? -20.761 57.067 34.034 1.00 29.00 231 GLY B CA 1
ATOM 3982 C C . GLY B 1 231 ? -19.523 57.685 33.411 1.00 30.73 231 GLY B C 1
ATOM 3983 O O . GLY B 1 231 ? -18.854 58.514 34.028 1.00 31.41 231 GLY B O 1
ATOM 3984 N N . ALA B 1 232 ? -19.216 57.311 32.170 1.00 25.28 232 ALA B N 1
ATOM 3985 C CA . ALA B 1 232 ? -17.997 57.805 31.543 1.00 31.03 232 ALA B CA 1
ATOM 3986 C C . ALA B 1 232 ? -18.056 59.289 31.214 1.00 31.96 232 ALA B C 1
ATOM 3987 O O . ALA B 1 232 ? -17.022 59.865 30.870 1.00 37.88 232 ALA B O 1
ATOM 3989 N N . ALA B 1 233 ? -19.216 59.923 31.321 1.00 28.85 233 ALA B N 1
ATOM 3990 C CA . ALA B 1 233 ? -19.334 61.348 31.056 1.00 26.17 233 ALA B CA 1
ATOM 3991 C C . ALA B 1 233 ? -19.055 62.189 32.288 1.00 31.26 233 ALA B C 1
ATOM 3992 O O . ALA B 1 233 ? -19.256 63.410 32.249 1.00 34.45 233 ALA B O 1
ATOM 3994 N N . GLY B 1 234 ? -18.591 61.575 33.373 1.00 37.03 234 GLY B N 1
ATOM 3995 C CA . GLY B 1 234 ? -18.205 62.335 34.542 1.00 32.96 234 GLY B CA 1
ATOM 3996 C C . GLY B 1 234 ? -19.422 62.705 35.348 1.00 36.96 234 GLY B C 1
ATOM 3997 O O . GLY B 1 234 ? -20.545 62.336 35.034 1.00 42.43 234 GLY B O 1
ATOM 3998 N N . LYS B 1 235 ? -19.190 63.463 36.410 1.00 44.37 235 LYS B N 1
ATOM 3999 C CA . LYS B 1 235 ? -20.252 63.714 37.369 1.00 52.34 235 LYS B CA 1
ATOM 4000 C C . LYS B 1 235 ? -21.224 64.755 36.821 1.00 48.33 235 LYS B C 1
ATOM 4001 O O . LYS B 1 235 ? -20.826 65.709 36.144 1.00 44.63 235 LYS B O 1
ATOM 4007 N N . ASN B 1 236 ? -22.509 64.530 37.080 1.00 45.42 236 ASN B N 1
ATOM 4008 C CA . ASN B 1 236 ? -23.606 65.408 36.680 1.00 48.35 236 ASN B CA 1
ATOM 4009 C C . ASN B 1 236 ? -23.502 65.877 35.226 1.00 40.35 236 ASN B C 1
ATOM 4010 O O . ASN B 1 236 ? -23.478 67.084 34.954 1.00 39.60 236 ASN B O 1
ATOM 4015 N N . PRO B 1 237 ? -23.461 64.958 34.278 1.00 35.88 237 PRO B N 1
ATOM 4016 C CA . PRO B 1 237 ? -23.507 65.355 32.873 1.00 35.00 237 PRO B CA 1
ATOM 4017 C C . PRO B 1 237 ? -24.900 65.849 32.519 1.00 34.84 237 PRO B C 1
ATOM 4018 O O . PRO B 1 237 ? -25.865 65.676 33.267 1.00 32.31 237 PRO B O 1
ATOM 4022 N N . LYS B 1 238 ? -24.990 66.485 31.357 1.00 30.41 238 LYS B N 1
ATOM 4023 C CA . LYS B 1 238 ? -26.263 66.861 30.766 1.00 30.69 238 LYS B CA 1
ATOM 4024 C C . LYS B 1 238 ? -26.621 65.840 29.695 1.00 34.48 238 LYS B C 1
ATOM 4025 O O . LYS B 1 238 ? -25.763 65.412 28.917 1.00 30.44 238 LYS B O 1
ATOM 4031 N N . THR B 1 239 ? -27.883 65.441 29.661 1.00 28.11 239 THR B N 1
ATOM 4032 C CA . THR B 1 239 ? -28.327 64.430 28.720 1.00 32.97 239 THR B CA 1
ATOM 4033 C C . THR B 1 239 ? -29.193 65.063 27.647 1.00 29.57 239 THR B C 1
ATOM 4034 O O . THR B 1 239 ? -30.013 65.931 27.937 1.00 30.87 239 THR B O 1
ATOM 4038 N N . GLN B 1 240 ? -29.028 64.621 26.406 1.00 28.86 240 GLN B N 1
ATOM 4039 C CA . GLN B 1 240 ? -29.980 65.027 25.389 1.00 31.54 240 GLN B CA 1
ATOM 4040 C C . GLN B 1 240 ? -30.338 63.840 24.510 1.00 31.65 240 GLN B C 1
ATOM 4041 O O . GLN B 1 240 ? -29.504 62.964 24.238 1.00 28.90 240 GLN B O 1
ATOM 4047 N N . LEU B 1 241 ? -31.611 63.817 24.115 1.00 26.07 241 LEU B N 1
ATOM 4048 C CA . LEU B 1 241 ? -32.167 62.825 23.213 1.00 24.59 241 LEU B CA 1
ATOM 4049 C C . LEU B 1 241 ? -31.824 63.228 21.788 1.00 26.08 241 LEU B C 1
ATOM 4050 O O . LEU B 1 241 ? -32.153 64.333 21.361 1.00 31.09 241 LEU B O 1
ATOM 4055 N N . ILE B 1 242 ? -31.140 62.363 21.052 1.00 26.35 242 ILE B N 1
ATOM 4056 C CA . ILE B 1 242 ? -30.658 62.734 19.728 1.00 22.85 242 ILE B CA 1
ATOM 4057 C C . ILE B 1 242 ? -31.251 61.880 18.625 1.00 26.18 242 ILE B C 1
ATOM 4058 O O . ILE B 1 242 ? -31.042 62.194 17.446 1.00 31.02 242 ILE B O 1
ATOM 4063 N N . HIS B 1 243 ? -31.982 60.825 18.964 1.00 24.83 243 HIS B N 1
ATOM 4064 C CA . HIS B 1 243 ? -32.771 60.076 17.999 1.00 23.00 243 HIS B CA 1
ATOM 4065 C C . HIS B 1 243 ? -33.841 59.313 18.763 1.00 24.96 243 HIS B C 1
ATOM 4066 O O . HIS B 1 243 ? -33.586 58.828 19.866 1.00 26.61 243 HIS B O 1
ATOM 4073 N N . ARG B 1 244 ? -35.031 59.206 18.175 1.00 26.83 244 ARG B N 1
ATOM 4074 C CA . ARG B 1 244 ? -36.075 58.351 18.723 1.00 20.96 244 ARG B CA 1
ATOM 4075 C C . ARG B 1 244 ? -36.851 57.732 17.573 1.00 22.42 244 ARG B C 1
ATOM 4076 O O . ARG B 1 244 ? -37.304 58.449 16.683 1.00 25.57 244 ARG B O 1
ATOM 4084 N N . SER B 1 245 ? -37.000 56.413 17.591 1.00 19.01 245 SER B N 1
ATOM 4085 C CA . SER B 1 245 ? -37.870 55.735 16.641 1.00 19.63 245 SER B CA 1
ATOM 4086 C C . SER B 1 245 ? -38.260 54.409 17.262 1.00 23.13 245 SER B C 1
ATOM 4087 O O . SER B 1 245 ? -37.691 53.987 18.273 1.00 23.65 245 SER B O 1
ATOM 4090 N N . TRP B 1 246 ? -39.214 53.740 16.623 1.00 20.98 246 TRP B N 1
ATOM 4091 C CA . TRP B 1 246 ? -39.759 52.480 17.112 1.00 20.18 246 TRP B CA 1
ATOM 4092 C C . TRP B 1 246 ? -39.793 51.474 15.982 1.00 21.47 246 TRP B C 1
ATOM 4093 O O . TRP B 1 246 ? -40.044 51.835 14.832 1.00 26.05 246 TRP B O 1
ATOM 4104 N N . ALA B 1 247 ? -39.534 50.214 16.306 1.00 19.78 247 ALA B N 1
ATOM 4105 C CA . ALA B 1 247 ? -39.751 49.161 15.324 1.00 17.98 247 ALA B CA 1
ATOM 4106 C C . ALA B 1 247 ? -41.232 49.064 14.982 1.00 22.28 247 ALA B C 1
ATOM 4107 O O . ALA B 1 247 ? -42.107 49.513 15.734 1.00 20.85 247 ALA B O 1
ATOM 4109 N N . ALA B 1 248 ? -41.518 48.457 13.833 1.00 26.73 248 ALA B N 1
ATOM 4110 C CA . ALA B 1 248 ? -42.911 48.352 13.419 1.00 23.90 248 ALA B CA 1
ATOM 4111 C C . ALA B 1 248 ? -43.702 47.400 14.309 1.00 27.72 248 ALA B C 1
ATOM 4112 O O . ALA B 1 248 ? -44.934 47.460 14.317 1.00 27.36 248 ALA B O 1
ATOM 4114 N N . ASN B 1 249 ? -43.030 46.533 15.071 1.00 19.78 249 ASN B N 1
ATOM 4115 C CA . ASN B 1 249 ? -43.766 45.693 16.006 1.00 18.18 249 ASN B CA 1
ATOM 4116 C C . ASN B 1 249 ? -44.242 46.463 17.231 1.00 19.69 249 ASN B C 1
ATOM 4117 O O . ASN B 1 249 ? -45.016 45.921 18.023 1.00 24.32 249 ASN B O 1
ATOM 4122 N N . GLY B 1 250 ? -43.805 47.705 17.402 1.00 23.35 250 GLY B N 1
ATOM 4123 C CA . GLY B 1 250 ? -44.325 48.550 18.457 1.00 20.18 250 GLY B CA 1
ATOM 4124 C C . GLY B 1 250 ? -43.787 48.276 19.843 1.00 22.60 250 GLY B C 1
ATOM 4125 O O . GLY B 1 250 ? -44.250 48.897 20.794 1.00 23.05 250 GLY B O 1
ATOM 4126 N N . VAL B 1 251 ? -42.826 47.367 20.015 1.00 17.41 251 VAL B N 1
ATOM 4127 C CA . VAL B 1 251 ? -42.331 47.064 21.351 1.00 19.60 251 VAL B CA 1
ATOM 4128 C C . VAL B 1 251 ? -40.818 47.146 21.473 1.00 24.12 251 VAL B C 1
ATOM 4129 O O . VAL B 1 251 ? -40.294 46.985 22.576 1.00 25.99 251 VAL B O 1
ATOM 4133 N N . PHE B 1 252 ? -40.094 47.421 20.392 1.00 18.83 252 PHE B N 1
ATOM 4134 C CA . PHE B 1 252 ? -38.668 47.708 20.470 1.00 20.12 252 PHE B CA 1
ATOM 4135 C C . PHE B 1 252 ? -38.484 49.173 20.127 1.00 24.03 252 PHE B C 1
ATOM 4136 O O . PHE B 1 252 ? -38.982 49.632 19.095 1.00 26.47 252 PHE B O 1
ATOM 4144 N N . GLY B 1 253 ? -37.826 49.914 21.014 1.00 21.28 253 GLY B N 1
ATOM 4145 C CA . GLY B 1 253 ? -37.628 51.341 20.833 1.00 16.42 253 GLY B CA 1
ATOM 4146 C C . GLY B 1 253 ? -36.153 51.678 20.811 1.00 17.95 253 GLY B C 1
ATOM 4147 O O . GLY B 1 253 ? -35.340 50.977 21.403 1.00 23.32 253 GLY B O 1
ATOM 4148 N N . TYR B 1 254 ? -35.813 52.776 20.142 1.00 16.62 254 TYR B N 1
ATOM 4149 C CA . TYR B 1 254 ? -34.415 53.081 19.857 1.00 18.49 254 TYR B CA 1
ATOM 4150 C C . TYR B 1 254 ? -33.995 54.469 20.332 1.00 22.23 254 TYR B C 1
ATOM 4151 O O . TYR B 1 254 ? -33.126 55.100 19.720 1.00 23.57 254 TYR B O 1
ATOM 4160 N N . SER B 1 255 ? -34.573 54.944 21.434 1.00 20.38 255 SER B N 1
ATOM 4161 C CA . SER B 1 255 ? -34.171 56.226 22.005 1.00 21.80 255 SER B CA 1
ATOM 4162 C C . SER B 1 255 ? -32.668 56.256 22.244 1.00 22.09 255 SER B C 1
ATOM 4163 O O . SER B 1 255 ? -32.103 55.347 22.861 1.00 21.10 255 SER B O 1
ATOM 4166 N N . THR B 1 256 ? -32.025 57.303 21.738 1.00 22.65 256 THR B N 1
ATOM 4167 C CA . THR B 1 256 ? -30.577 57.412 21.662 1.00 20.06 256 THR B CA 1
ATOM 4168 C C . THR B 1 256 ? -30.123 58.674 22.379 1.00 24.03 256 THR B C 1
ATOM 4169 O O . THR B 1 256 ? -30.689 59.747 22.164 1.00 24.96 256 THR B O 1
ATOM 4173 N N . TYR B 1 257 ? -29.086 58.562 23.204 1.00 21.80 257 TYR B N 1
ATOM 4174 C CA . TYR B 1 257 ? -28.718 59.657 24.091 1.00 24.80 257 TYR B CA 1
ATOM 4175 C C . TYR B 1 257 ? -27.271 60.103 23.917 1.00 29.00 257 TYR B C 1
ATOM 4176 O O . TYR B 1 257 ? -26.369 59.303 23.651 1.00 23.51 257 TYR B O 1
ATOM 4185 N N . ASN B 1 258 ? -27.067 61.404 24.104 1.00 30.27 258 ASN B N 1
ATOM 4186 C CA . ASN B 1 258 ? -25.748 62.006 24.244 1.00 21.81 258 ASN B CA 1
ATOM 4187 C C . ASN B 1 258 ? -25.601 62.486 25.681 1.00 24.90 258 ASN B C 1
ATOM 4188 O O . ASN B 1 258 ? -26.509 63.137 26.215 1.00 25.73 258 ASN B O 1
ATOM 4193 N N . PHE B 1 259 ? -24.485 62.121 26.324 1.00 21.42 259 PHE B N 1
ATOM 4194 C CA . PHE B 1 259 ? -24.173 62.571 27.679 1.00 24.46 259 PHE B CA 1
ATOM 4195 C C . PHE B 1 259 ? -22.972 63.506 27.603 1.00 31.74 259 PHE B C 1
ATOM 4196 O O . PHE B 1 259 ? -21.866 63.076 27.257 1.00 35.15 259 PHE B O 1
ATOM 4204 N N . THR B 1 260 ? -23.182 64.769 27.954 1.00 32.37 260 THR B N 1
ATOM 4205 C CA . THR B 1 260 ? -22.146 65.795 27.866 1.00 33.42 260 THR B CA 1
ATOM 4206 C C . THR B 1 260 ? -21.646 66.183 29.246 1.00 32.60 260 THR B C 1
ATOM 4207 O O . THR B 1 260 ? -22.445 66.582 30.103 1.00 34.75 260 THR B O 1
ATOM 4211 N N . PRO B 1 261 ? -20.343 66.094 29.488 1.00 35.63 261 PRO B N 1
ATOM 4212 C CA . PRO B 1 261 ? -19.806 66.482 30.796 1.00 40.30 261 PRO B CA 1
ATOM 4213 C C . PRO B 1 261 ? -20.019 67.964 31.075 1.00 41.39 261 PRO B C 1
ATOM 4214 O O . PRO B 1 261 ? -20.171 68.782 30.167 1.00 42.98 261 PRO B O 1
ATOM 4218 N N . THR B 1 262 ? -20.026 68.304 32.356 1.00 46.33 262 THR B N 1
ATOM 4219 C CA . THR B 1 262 ? -20.250 69.681 32.783 1.00 54.30 262 THR B CA 1
ATOM 4220 C C . THR B 1 262 ? -19.090 70.160 33.641 1.00 55.52 262 THR B C 1
ATOM 4221 O O . THR B 1 262 ? -18.354 69.333 34.189 1.00 61.16 262 THR B O 1
ATOM 4225 N N . MET C 1 1 ? 37.015 29.935 50.008 1.00 91.76 1 MET C N 1
ATOM 4226 C CA . MET C 1 1 ? 36.650 30.592 48.753 1.00 90.98 1 MET C CA 1
ATOM 4227 C C . MET C 1 1 ? 36.063 31.976 48.998 1.00 86.25 1 MET C C 1
ATOM 4228 O O . MET C 1 1 ? 35.567 32.276 50.090 1.00 78.42 1 MET C O 1
ATOM 4233 N N . LYS C 1 2 ? 36.132 32.814 47.966 1.00 85.97 2 LYS C N 1
ATOM 4234 C CA . LYS C 1 2 ? 35.489 34.115 47.976 1.00 82.97 2 LYS C CA 1
ATOM 4235 C C . LYS C 1 2 ? 34.503 34.184 46.819 1.00 73.94 2 LYS C C 1
ATOM 4236 O O . LYS C 1 2 ? 34.604 33.434 45.844 1.00 70.45 2 LYS C O 1
ATOM 4242 N N . GLY C 1 3 ? 33.527 35.082 46.956 1.00 64.25 3 GLY C N 1
ATOM 4243 C CA . GLY C 1 3 ? 32.628 35.419 45.876 1.00 56.70 3 GLY C CA 1
ATOM 4244 C C . GLY C 1 3 ? 31.205 34.985 46.176 1.00 49.35 3 GLY C C 1
ATOM 4245 O O . GLY C 1 3 ? 30.733 35.093 47.316 1.00 44.78 3 GLY C O 1
ATOM 4246 N N . THR C 1 4 ? 30.520 34.523 45.137 1.00 47.36 4 THR C N 1
ATOM 4247 C CA . THR C 1 4 ? 29.133 34.121 45.213 1.00 42.13 4 THR C CA 1
ATOM 4248 C C . THR C 1 4 ? 29.013 32.645 44.852 1.00 44.19 4 THR C C 1
ATOM 4249 O O . THR C 1 4 ? 29.978 32.002 44.428 1.00 46.31 4 THR C O 1
ATOM 4253 N N . TYR C 1 5 ? 27.808 32.096 45.034 1.00 41.09 5 TYR C N 1
ATOM 4254 C CA . TYR C 1 5 ? 27.591 30.668 44.853 1.00 39.87 5 TYR C CA 1
ATOM 4255 C C . TYR C 1 5 ? 26.242 30.410 44.205 1.00 42.53 5 TYR C C 1
ATOM 4256 O O . TYR C 1 5 ? 25.270 31.137 44.424 1.00 41.39 5 TYR C O 1
ATOM 4265 N N . TYR C 1 6 ? 26.197 29.362 43.392 1.00 39.05 6 TYR C N 1
ATOM 4266 C CA . TYR C 1 6 ? 24.946 28.771 42.943 1.00 35.29 6 TYR C CA 1
ATOM 4267 C C . TYR C 1 6 ? 24.897 27.361 43.507 1.00 35.74 6 TYR C C 1
ATOM 4268 O O . TYR C 1 6 ? 25.746 26.528 43.176 1.00 35.07 6 TYR C O 1
ATOM 4277 N N . ILE C 1 7 ? 23.929 27.112 44.385 1.00 34.62 7 ILE C N 1
ATOM 4278 C CA . ILE C 1 7 ? 23.789 25.830 45.052 1.00 37.37 7 ILE C CA 1
ATOM 4279 C C . ILE C 1 7 ? 22.448 25.221 44.662 1.00 39.14 7 ILE C C 1
ATOM 4280 O O . ILE C 1 7 ? 21.601 25.859 44.030 1.00 37.81 7 ILE C O 1
ATOM 4285 N N . ASN C 1 8 ? 22.282 23.956 45.031 1.00 34.40 8 ASN C N 1
ATOM 4286 C CA . ASN C 1 8 ? 21.048 23.212 44.833 1.00 36.00 8 ASN C CA 1
ATOM 4287 C C . ASN C 1 8 ? 20.469 22.899 46.209 1.00 42.45 8 ASN C C 1
ATOM 4288 O O . ASN C 1 8 ? 21.183 22.380 47.073 1.00 39.81 8 ASN C O 1
ATOM 4293 N N . HIS C 1 9 ? 19.191 23.227 46.429 1.00 38.15 9 HIS C N 1
ATOM 4294 C CA . HIS C 1 9 ? 18.620 22.913 47.737 1.00 34.89 9 HIS C CA 1
ATOM 4295 C C . HIS C 1 9 ? 18.329 21.427 47.859 1.00 37.07 9 HIS C C 1
ATOM 4296 O O . HIS C 1 9 ? 18.305 20.895 48.974 1.00 39.05 9 HIS C O 1
ATOM 4303 N N . GLY C 1 10 ? 18.133 20.745 46.737 1.00 34.10 10 GLY C N 1
ATOM 4304 C CA . GLY C 1 10 ? 18.009 19.309 46.745 1.00 35.74 10 GLY C CA 1
ATOM 4305 C C . GLY C 1 10 ? 16.610 18.808 47.056 1.00 41.47 10 GLY C C 1
ATOM 4306 O O . GLY C 1 10 ? 15.638 19.558 47.215 1.00 42.60 10 GLY C O 1
ATOM 4307 N N . ASP C 1 11 ? 16.535 17.485 47.146 1.00 41.50 11 ASP C N 1
ATOM 4308 C CA . ASP C 1 11 ? 15.293 16.784 47.440 1.00 38.50 11 ASP C CA 1
ATOM 4309 C C . ASP C 1 11 ? 15.053 16.779 48.947 1.00 39.48 11 ASP C C 1
ATOM 4310 O O . ASP C 1 11 ? 15.899 16.271 49.695 1.00 42.02 11 ASP C O 1
ATOM 4315 N N . PRO C 1 12 ? 13.931 17.330 49.435 1.00 37.72 12 PRO C N 1
ATOM 4316 C CA . PRO C 1 12 ? 13.676 17.361 50.888 1.00 43.29 12 PRO C CA 1
ATOM 4317 C C . PRO C 1 12 ? 13.817 16.003 51.553 1.00 45.50 12 PRO C C 1
ATOM 4318 O O . PRO C 1 12 ? 14.097 15.916 52.754 1.00 45.02 12 PRO C O 1
ATOM 4322 N N . LEU C 1 13 ? 13.649 14.932 50.771 1.00 44.73 13 LEU C N 1
ATOM 4323 C CA . LEU C 1 13 ? 13.786 13.583 51.306 1.00 41.21 13 LEU C CA 1
ATOM 4324 C C . LEU C 1 13 ? 15.191 13.288 51.813 1.00 42.09 13 LEU C C 1
ATOM 4325 O O . LEU C 1 13 ? 15.363 12.365 52.622 1.00 43.67 13 LEU C O 1
ATOM 4330 N N . MET C 1 14 ? 16.201 14.039 51.360 1.00 41.23 14 MET C N 1
ATOM 4331 C CA . MET C 1 14 ? 17.556 13.801 51.852 1.00 44.73 14 MET C CA 1
ATOM 4332 C C . MET C 1 14 ? 17.672 14.116 53.342 1.00 49.34 14 MET C C 1
ATOM 4333 O O . MET C 1 14 ? 18.625 13.668 53.992 1.00 54.36 14 MET C O 1
ATOM 4338 N N . TYR C 1 15 ? 16.698 14.846 53.898 1.00 45.88 15 TYR C N 1
ATOM 4339 C CA . TYR C 1 15 ? 16.621 15.024 55.342 1.00 48.50 15 TYR C CA 1
ATOM 4340 C C . TYR C 1 15 ? 16.497 13.687 56.063 1.00 44.69 15 TYR C C 1
ATOM 4341 O O . TYR C 1 15 ? 16.919 13.567 57.215 1.00 45.19 15 TYR C O 1
ATOM 4350 N N . LEU C 1 16 ? 15.939 12.674 55.403 1.00 46.64 16 LEU C N 1
ATOM 4351 C CA . LEU C 1 16 ? 15.682 11.383 56.023 1.00 48.74 16 LEU C CA 1
ATOM 4352 C C . LEU C 1 16 ? 16.637 10.283 55.575 1.00 49.18 16 LEU C C 1
ATOM 4353 O O . LEU C 1 16 ? 16.465 9.136 55.985 1.00 47.72 16 LEU C O 1
ATOM 4358 N N . LYS C 1 17 ? 17.626 10.586 54.747 1.00 52.18 17 LYS C N 1
ATOM 4359 C CA . LYS C 1 17 ? 18.473 9.536 54.208 1.00 56.66 17 LYS C CA 1
ATOM 4360 C C . LYS C 1 17 ? 19.935 9.775 54.567 1.00 69.24 17 LYS C C 1
ATOM 4361 O O . LYS C 1 17 ? 20.348 10.888 54.916 1.00 65.15 17 LYS C O 1
ATOM 4367 N N . LYS C 1 18 ? 20.712 8.699 54.445 1.00 81.67 18 LYS C N 1
ATOM 4368 C CA . LYS C 1 18 ? 21.983 8.520 55.137 1.00 91.30 18 LYS C CA 1
ATOM 4369 C C . LYS C 1 18 ? 23.181 9.032 54.342 1.00 89.55 18 LYS C C 1
ATOM 4370 O O . LYS C 1 18 ? 24.032 9.746 54.879 1.00 94.36 18 LYS C O 1
ATOM 4376 N N . HIS C 1 19 ? 23.274 8.644 53.076 1.00 78.68 19 HIS C N 1
ATOM 4377 C CA . HIS C 1 19 ? 24.531 8.780 52.356 1.00 71.92 19 HIS C CA 1
ATOM 4378 C C . HIS C 1 19 ? 24.354 9.623 51.103 1.00 57.61 19 HIS C C 1
ATOM 4379 O O . HIS C 1 19 ? 24.784 9.236 50.011 1.00 55.52 19 HIS C O 1
ATOM 4386 N N . ILE C 1 20 ? 23.723 10.780 51.255 1.00 50.05 20 ILE C N 1
ATOM 4387 C CA . ILE C 1 20 ? 23.432 11.662 50.133 1.00 51.26 20 ILE C CA 1
ATOM 4388 C C . ILE C 1 20 ? 24.548 12.694 50.015 1.00 51.56 20 ILE C C 1
ATOM 4389 O O . ILE C 1 20 ? 24.771 13.499 50.932 1.00 45.74 20 ILE C O 1
ATOM 4394 N N . LYS C 1 21 ? 25.231 12.676 48.867 1.00 47.17 21 LYS C N 1
ATOM 4395 C CA . LYS C 1 21 ? 26.423 13.493 48.698 1.00 51.55 21 LYS C CA 1
ATOM 4396 C C . LYS C 1 21 ? 26.088 14.983 48.729 1.00 48.10 21 LYS C C 1
ATOM 4397 O O . LYS C 1 21 ? 26.831 15.772 49.325 1.00 50.05 21 LYS C O 1
ATOM 4403 N N . LEU C 1 22 ? 24.956 15.387 48.137 1.00 39.91 22 LEU C N 1
ATOM 4404 C CA . LEU C 1 22 ? 24.569 16.800 48.188 1.00 43.22 22 LEU C CA 1
ATOM 4405 C C . LEU C 1 22 ? 24.395 17.275 49.626 1.00 43.46 22 LEU C C 1
ATOM 4406 O O . LEU C 1 22 ? 24.850 18.367 49.988 1.00 44.63 22 LEU C O 1
ATOM 4411 N N . ARG C 1 23 ? 23.747 16.468 50.464 1.00 38.41 23 ARG C N 1
ATOM 4412 C CA . ARG C 1 23 ? 23.576 16.867 51.853 1.00 37.20 23 ARG C CA 1
ATOM 4413 C C . ARG C 1 23 ? 24.922 16.944 52.564 1.00 42.19 23 ARG C C 1
ATOM 4414 O O . ARG C 1 23 ? 25.184 17.903 53.308 1.00 40.39 23 ARG C O 1
ATOM 4422 N N . GLN C 1 24 ? 25.802 15.963 52.320 1.00 38.09 24 GLN C N 1
ATOM 4423 C CA . GLN C 1 24 ? 27.128 15.984 52.938 1.00 45.72 24 GLN C CA 1
ATOM 4424 C C . GLN C 1 24 ? 27.921 17.209 52.503 1.00 47.21 24 GLN C C 1
ATOM 4425 O O . GLN C 1 24 ? 28.614 17.829 53.320 1.00 41.36 24 GLN C O 1
ATOM 4431 N N . PHE C 1 25 ? 27.822 17.585 51.223 1.00 40.57 25 PHE C N 1
ATOM 4432 C CA . PHE C 1 25 ? 28.468 18.811 50.771 1.00 38.59 25 PHE C CA 1
ATOM 4433 C C . PHE C 1 25 ? 27.945 20.020 51.539 1.00 42.58 25 PHE C C 1
ATOM 4434 O O . PHE C 1 25 ? 28.726 20.845 52.030 1.00 43.76 25 PHE C O 1
ATOM 4442 N N . LEU C 1 26 ? 26.618 20.140 51.652 1.00 39.78 26 LEU C N 1
ATOM 4443 C CA . LEU C 1 26 ? 26.025 21.276 52.354 1.00 43.38 26 LEU C CA 1
ATOM 4444 C C . LEU C 1 26 ? 26.397 21.281 53.836 1.00 51.59 26 LEU C C 1
ATOM 4445 O O . LEU C 1 26 ? 26.669 22.345 54.411 1.00 49.33 26 LEU C O 1
ATOM 4450 N N . GLU C 1 27 ? 26.422 20.106 54.473 1.00 48.57 27 GLU C N 1
ATOM 4451 C CA . GLU C 1 27 ? 26.833 20.054 55.875 1.00 54.09 27 GLU C CA 1
ATOM 4452 C C . GLU C 1 27 ? 28.272 20.533 56.043 1.00 53.61 27 GLU C C 1
ATOM 4453 O O . GLU C 1 27 ? 28.594 21.217 57.022 1.00 51.94 27 GLU C O 1
ATOM 4459 N N . GLY C 1 28 ? 29.142 20.224 55.077 1.00 51.43 28 GLY C N 1
ATOM 4460 C CA . GLY C 1 28 ? 30.536 20.616 55.142 1.00 52.29 28 GLY C CA 1
ATOM 4461 C C . GLY C 1 28 ? 30.836 22.043 54.745 1.00 51.45 28 GLY C C 1
ATOM 4462 O O . GLY C 1 28 ? 32.006 22.404 54.599 1.00 52.12 28 GLY C O 1
ATOM 4463 N N . TRP C 1 29 ? 29.801 22.873 54.605 1.00 49.80 29 TRP C N 1
ATOM 4464 C CA . TRP C 1 29 ? 29.951 24.206 54.025 1.00 49.89 29 TRP C CA 1
ATOM 4465 C C . TRP C 1 29 ? 30.950 25.056 54.797 1.00 51.33 29 TRP C C 1
ATOM 4466 O O . TRP C 1 29 ? 31.838 25.676 54.202 1.00 52.65 29 TRP C O 1
ATOM 4477 N N . GLN C 1 30 ? 30.803 25.120 56.124 1.00 53.90 30 GLN C N 1
ATOM 4478 C CA . GLN C 1 30 ? 31.670 25.974 56.929 1.00 55.07 30 GLN C CA 1
ATOM 4479 C C . GLN C 1 30 ? 33.078 25.416 57.043 1.00 58.73 30 GLN C C 1
ATOM 4480 O O . GLN C 1 30 ? 34.010 26.164 57.356 1.00 61.87 30 GLN C O 1
ATOM 4486 N N . GLU C 1 31 ? 33.253 24.125 56.792 1.00 60.08 31 GLU C N 1
ATOM 4487 C CA . GLU C 1 31 ? 34.578 23.530 56.815 1.00 63.49 31 GLU C CA 1
ATOM 4488 C C . GLU C 1 31 ? 35.272 23.590 55.457 1.00 62.63 31 GLU C C 1
ATOM 4489 O O . GLU C 1 31 ? 36.498 23.742 55.410 1.00 60.96 31 GLU C O 1
ATOM 4495 N N . ASN C 1 32 ? 34.519 23.517 54.345 1.00 60.57 32 ASN C N 1
ATOM 4496 C CA . ASN C 1 32 ? 35.104 23.334 53.020 1.00 53.86 32 ASN C CA 1
ATOM 4497 C C . ASN C 1 32 ? 34.776 24.415 52.001 1.00 53.28 32 ASN C C 1
ATOM 4498 O O . ASN C 1 32 ? 35.357 24.396 50.909 1.00 54.77 32 ASN C O 1
ATOM 4503 N N . VAL C 1 33 ? 33.865 25.339 52.296 1.00 53.45 33 VAL C N 1
ATOM 4504 C CA . VAL C 1 33 ? 33.458 26.309 51.286 1.00 51.87 33 VAL C CA 1
ATOM 4505 C C . VAL C 1 33 ? 33.691 27.731 51.783 1.00 56.41 33 VAL C C 1
ATOM 4506 O O . VAL C 1 33 ? 34.479 28.477 51.194 1.00 62.80 33 VAL C O 1
ATOM 4510 N N . VAL C 1 34 ? 33.000 28.124 52.853 1.00 54.82 34 VAL C N 1
ATOM 4511 C CA . VAL C 1 34 ? 33.121 29.460 53.432 1.00 55.59 34 VAL C CA 1
ATOM 4512 C C . VAL C 1 34 ? 33.439 29.306 54.917 1.00 56.68 34 VAL C C 1
ATOM 4513 O O . VAL C 1 34 ? 32.551 28.963 55.720 1.00 54.30 34 VAL C O 1
ATOM 4517 N N . ILE C 1 35 ? 34.696 29.563 55.287 1.00 59.08 35 ILE C N 1
ATOM 4518 C CA . ILE C 1 35 ? 35.078 29.481 56.695 1.00 69.85 35 ILE C CA 1
ATOM 4519 C C . ILE C 1 35 ? 34.745 30.761 57.449 1.00 75.22 35 ILE C C 1
ATOM 4520 O O . ILE C 1 35 ? 34.260 30.703 58.591 1.00 70.67 35 ILE C O 1
ATOM 4525 N N . GLU C 1 36 ? 34.954 31.922 56.829 1.00 80.12 36 GLU C N 1
ATOM 4526 C CA . GLU C 1 36 ? 34.527 33.201 57.380 1.00 82.42 36 GLU C CA 1
ATOM 4527 C C . GLU C 1 36 ? 33.033 33.142 57.694 1.00 76.55 36 GLU C C 1
ATOM 4528 O O . GLU C 1 36 ? 32.225 32.655 56.870 1.00 75.31 36 GLU C O 1
ATOM 4534 N N . LYS C 1 37 ? 32.655 33.600 58.880 1.00 70.77 37 LYS C N 1
ATOM 4535 C CA . LYS C 1 37 ? 31.227 33.717 59.193 1.00 69.02 37 LYS C CA 1
ATOM 4536 C C . LYS C 1 37 ? 30.674 34.969 58.527 1.00 67.40 37 LYS C C 1
ATOM 4537 O O . LYS C 1 37 ? 31.196 36.061 58.752 1.00 77.18 37 LYS C O 1
ATOM 4543 N N . PRO C 1 38 ? 29.615 34.859 57.729 1.00 60.21 38 PRO C N 1
ATOM 4544 C CA . PRO C 1 38 ? 29.115 36.028 57.000 1.00 60.24 38 PRO C CA 1
ATOM 4545 C C . PRO C 1 38 ? 28.317 36.974 57.883 1.00 63.82 38 PRO C C 1
ATOM 4546 O O . PRO C 1 38 ? 27.698 36.575 58.872 1.00 65.27 38 PRO C O 1
ATOM 4550 N N . LYS C 1 39 ? 28.348 38.259 57.509 1.00 67.38 39 LYS C N 1
ATOM 4551 C CA . LYS C 1 39 ? 27.495 39.252 58.161 1.00 72.54 39 LYS C CA 1
ATOM 4552 C C . LYS C 1 39 ? 26.026 38.933 57.933 1.00 68.92 39 LYS C C 1
ATOM 4553 O O . LYS C 1 39 ? 25.202 39.043 58.852 1.00 63.88 39 LYS C O 1
ATOM 4559 N N . SER C 1 40 ? 25.688 38.519 56.718 1.00 68.34 40 SER C N 1
ATOM 4560 C CA . SER C 1 40 ? 24.320 38.180 56.368 1.00 65.53 40 SER C CA 1
ATOM 4561 C C . SER C 1 40 ? 24.360 37.384 55.072 1.00 61.48 40 SER C C 1
ATOM 4562 O O . SER C 1 40 ? 25.381 37.331 54.384 1.00 59.26 40 SER C O 1
ATOM 4565 N N . ILE C 1 41 ? 23.238 36.751 54.751 1.00 56.02 41 ILE C N 1
ATOM 4566 C CA . ILE C 1 41 ? 23.137 35.893 53.581 1.00 57.22 41 ILE C CA 1
ATOM 4567 C C . ILE C 1 41 ? 21.916 36.324 52.793 1.00 56.69 41 ILE C C 1
ATOM 4568 O O . ILE C 1 41 ? 20.823 36.471 53.360 1.00 50.24 41 ILE C O 1
ATOM 4573 N N . LEU C 1 42 ? 22.107 36.538 51.493 1.00 51.36 42 LEU C N 1
ATOM 4574 C CA . LEU C 1 42 ? 21.009 36.758 50.565 1.00 50.83 42 LEU C CA 1
ATOM 4575 C C . LEU C 1 42 ? 20.853 35.510 49.703 1.00 50.24 42 LEU C C 1
ATOM 4576 O O . LEU C 1 42 ? 21.778 35.134 48.972 1.00 50.37 42 LEU C O 1
ATOM 4581 N N . ILE C 1 43 ? 19.693 34.867 49.804 1.00 45.61 43 ILE C N 1
ATOM 4582 C CA . ILE C 1 43 ? 19.369 33.677 49.028 1.00 42.48 43 ILE C CA 1
ATOM 4583 C C . ILE C 1 43 ? 18.482 34.102 47.875 1.00 41.72 43 ILE C C 1
ATOM 4584 O O . ILE C 1 43 ? 17.423 34.700 48.095 1.00 45.29 43 ILE C O 1
ATOM 4589 N N . ILE C 1 44 ? 18.898 33.802 46.650 1.00 36.54 44 ILE C N 1
ATOM 4590 C CA . ILE C 1 44 ? 18.032 33.981 45.493 1.00 35.85 44 ILE C CA 1
ATOM 4591 C C . ILE C 1 44 ? 17.288 32.663 45.312 1.00 42.21 44 ILE C C 1
ATOM 4592 O O . ILE C 1 44 ? 17.898 31.633 45.009 1.00 42.72 44 ILE C O 1
ATOM 4597 N N . SER C 1 45 ? 15.977 32.677 45.531 1.00 35.78 45 SER C N 1
ATOM 4598 C CA . SER C 1 45 ? 15.216 31.439 45.660 1.00 36.08 45 SER C CA 1
ATOM 4599 C C . SER C 1 45 ? 14.503 31.097 44.357 1.00 34.00 45 SER C C 1
ATOM 4600 O O . SER C 1 45 ? 13.707 31.892 43.846 1.00 37.08 45 SER C O 1
ATOM 4603 N N . ALA C 1 46 ? 14.760 29.893 43.847 1.00 35.98 46 ALA C N 1
ATOM 4604 C CA . ALA C 1 46 ? 13.971 29.376 42.733 1.00 37.99 46 ALA C CA 1
ATOM 4605 C C . ALA C 1 46 ? 12.492 29.241 43.068 1.00 41.85 46 ALA C C 1
ATOM 4606 O O . ALA C 1 46 ? 11.673 29.164 42.146 1.00 34.53 46 ALA C O 1
ATOM 4608 N N . HIS C 1 47 ? 12.129 29.204 44.355 1.00 41.42 47 HIS C N 1
ATOM 4609 C CA . HIS C 1 47 ? 10.758 28.920 44.764 1.00 42.16 47 HIS C CA 1
ATOM 4610 C C . HIS C 1 47 ? 9.956 30.167 45.129 1.00 44.88 47 HIS C C 1
ATOM 4611 O O . HIS C 1 47 ? 8.802 30.044 45.550 1.00 41.13 47 HIS C O 1
ATOM 4618 N N . TRP C 1 48 ? 10.518 31.359 44.946 1.00 42.57 48 TRP C N 1
ATOM 4619 C CA . TRP C 1 48 ? 9.772 32.610 45.097 1.00 45.83 48 TRP C CA 1
ATOM 4620 C C . TRP C 1 48 ? 9.735 33.287 43.727 1.00 47.67 48 TRP C C 1
ATOM 4621 O O . TRP C 1 48 ? 10.728 33.874 43.283 1.00 49.26 48 TRP C O 1
ATOM 4632 N N . ASP C 1 49 ? 8.584 33.215 43.064 1.00 42.34 49 ASP C N 1
ATOM 4633 C CA . ASP C 1 49 ? 8.455 33.591 41.660 1.00 43.16 49 ASP C CA 1
ATOM 4634 C C . ASP C 1 49 ? 7.541 34.803 41.553 1.00 46.17 49 ASP C C 1
ATOM 4635 O O . ASP C 1 49 ? 6.349 34.715 41.855 1.00 51.11 49 ASP C O 1
ATOM 4640 N N . THR C 1 50 ? 8.105 35.931 41.133 1.00 44.10 50 THR C N 1
ATOM 4641 C CA . THR C 1 50 ? 7.408 37.208 41.092 1.00 45.64 50 THR C CA 1
ATOM 4642 C C . THR C 1 50 ? 7.581 37.849 39.723 1.00 49.59 50 THR C C 1
ATOM 4643 O O . THR C 1 50 ? 8.336 37.371 38.871 1.00 44.81 50 THR C O 1
ATOM 4647 N N . ASN C 1 51 ? 6.878 38.968 39.527 1.00 51.60 51 ASN C N 1
ATOM 4648 C CA . ASN C 1 51 ? 6.998 39.706 38.274 1.00 55.34 51 ASN C CA 1
ATOM 4649 C C . ASN C 1 51 ? 8.191 40.657 38.295 1.00 54.54 51 ASN C C 1
ATOM 4650 O O . ASN C 1 51 ? 8.898 40.787 37.289 1.00 52.48 51 ASN C O 1
ATOM 4655 N N . VAL C 1 52 ? 8.428 41.326 39.418 1.00 55.86 52 VAL C N 1
ATOM 4656 C CA . VAL C 1 52 ? 9.599 42.182 39.591 1.00 52.78 52 VAL C CA 1
ATOM 4657 C C . VAL C 1 52 ? 10.392 41.641 40.773 1.00 58.51 52 VAL C C 1
ATOM 4658 O O . VAL C 1 52 ? 9.856 40.878 41.599 1.00 57.29 52 VAL C O 1
ATOM 4662 N N . PRO C 1 53 ? 11.684 41.973 40.863 1.00 57.49 53 PRO C N 1
ATOM 4663 C CA . PRO C 1 53 ? 12.470 41.587 42.042 1.00 54.23 53 PRO C CA 1
ATOM 4664 C C . PRO C 1 53 ? 11.782 41.984 43.339 1.00 53.19 53 PRO C C 1
ATOM 4665 O O . PRO C 1 53 ? 11.394 43.135 43.531 1.00 53.06 53 PRO C O 1
ATOM 4669 N N . THR C 1 54 ? 11.614 41.011 44.228 1.00 53.34 54 THR C N 1
ATOM 4670 C CA . THR C 1 54 ? 11.009 41.234 45.534 1.00 54.71 54 THR C CA 1
ATOM 4671 C C . THR C 1 54 ? 11.910 40.652 46.617 1.00 53.09 54 THR C C 1
ATOM 4672 O O . THR C 1 54 ? 12.563 39.620 46.420 1.00 47.68 54 THR C O 1
ATOM 4676 N N . VAL C 1 55 ? 11.939 41.318 47.768 1.00 54.56 55 VAL C N 1
ATOM 4677 C CA . VAL C 1 55 ? 12.916 41.014 48.797 1.00 55.50 55 VAL C CA 1
ATOM 4678 C C . VAL C 1 55 ? 12.212 40.895 50.146 1.00 59.19 55 VAL C C 1
ATOM 4679 O O . VAL C 1 55 ? 11.124 41.432 50.365 1.00 55.15 55 VAL C O 1
ATOM 4683 N N . ASN C 1 56 ? 12.862 40.173 51.050 1.00 65.83 56 ASN C N 1
ATOM 4684 C CA . ASN C 1 56 ? 12.279 39.724 52.309 1.00 64.17 56 ASN C CA 1
ATOM 4685 C C . ASN C 1 56 ? 12.646 40.686 53.435 1.00 64.73 56 ASN C C 1
ATOM 4686 O O . ASN C 1 56 ? 13.831 40.876 53.713 1.00 71.97 56 ASN C O 1
ATOM 4691 N N . PHE C 1 57 ? 11.649 41.264 54.112 1.00 66.13 57 PHE C N 1
ATOM 4692 C CA . PHE C 1 57 ? 11.899 42.267 55.167 1.00 68.73 57 PHE C CA 1
ATOM 4693 C C . PHE C 1 57 ? 11.196 41.851 56.459 1.00 67.23 57 PHE C C 1
ATOM 4694 O O . PHE C 1 57 ? 10.056 42.255 56.706 1.00 66.78 57 PHE C O 1
ATOM 4702 N N . VAL C 1 58 ? 11.873 41.048 57.286 1.00 62.88 58 VAL C N 1
ATOM 4703 C CA . VAL C 1 58 ? 11.302 40.570 58.542 1.00 65.52 58 VAL C CA 1
ATOM 4704 C C . VAL C 1 58 ? 12.372 40.543 59.627 1.00 69.57 58 VAL C C 1
ATOM 4705 O O . VAL C 1 58 ? 13.575 40.500 59.356 1.00 58.81 58 VAL C O 1
ATOM 4709 N N . GLU C 1 59 ? 11.902 40.585 60.875 1.00 70.01 59 GLU C N 1
ATOM 4710 C CA . GLU C 1 59 ? 12.735 40.432 62.063 1.00 70.98 59 GLU C CA 1
ATOM 4711 C C . GLU C 1 59 ? 13.137 38.981 62.318 1.00 70.10 59 GLU C C 1
ATOM 4712 O O . GLU C 1 59 ? 14.299 38.691 62.603 1.00 66.91 59 GLU C O 1
ATOM 4718 N N . HIS C 1 60 ? 12.180 38.074 62.185 1.00 73.31 60 HIS C N 1
ATOM 4719 C CA . HIS C 1 60 ? 12.398 36.655 62.410 1.00 74.10 60 HIS C CA 1
ATOM 4720 C C . HIS C 1 60 ? 11.800 35.879 61.240 1.00 69.71 60 HIS C C 1
ATOM 4721 O O . HIS C 1 60 ? 10.681 36.170 60.806 1.00 68.95 60 HIS C O 1
ATOM 4728 N N . CYS C 1 61 ? 12.553 34.919 60.704 1.00 64.65 61 CYS C N 1
ATOM 4729 C CA . CYS C 1 61 ? 12.104 34.152 59.542 1.00 62.19 61 CYS C CA 1
ATOM 4730 C C . CYS C 1 61 ? 11.170 33.030 59.986 1.00 57.99 61 CYS C C 1
ATOM 4731 O O . CYS C 1 61 ? 11.582 32.109 60.701 1.00 54.17 61 CYS C O 1
ATOM 4734 N N . ASP C 1 62 ? 9.921 33.085 59.537 1.00 55.87 62 ASP C N 1
ATOM 4735 C CA . ASP C 1 62 ? 9.100 31.885 59.570 1.00 58.68 62 ASP C CA 1
ATOM 4736 C C . ASP C 1 62 ? 9.654 30.848 58.599 1.00 59.55 62 ASP C C 1
ATOM 4737 O O . ASP C 1 62 ? 10.313 31.179 57.608 1.00 54.51 62 ASP C O 1
ATOM 4742 N N . THR C 1 63 ? 9.362 29.578 58.880 1.00 65.57 63 THR C N 1
ATOM 4743 C CA . THR C 1 63 ? 9.804 28.461 58.044 1.00 63.93 63 THR C CA 1
ATOM 4744 C C . THR C 1 63 ? 8.605 27.978 57.227 1.00 57.36 63 THR C C 1
ATOM 4745 O O . THR C 1 63 ? 7.749 27.247 57.734 1.00 56.10 63 THR C O 1
ATOM 4749 N N . ILE C 1 64 ? 8.550 28.385 55.961 1.00 49.50 64 ILE C N 1
ATOM 4750 C CA . ILE C 1 64 ? 7.471 27.974 55.066 1.00 49.78 64 ILE C CA 1
ATOM 4751 C C . ILE C 1 64 ? 7.792 26.593 54.508 1.00 50.61 64 ILE C C 1
ATOM 4752 O O . ILE C 1 64 ? 8.840 26.393 53.883 1.00 50.64 64 ILE C O 1
ATOM 4757 N N . HIS C 1 65 ? 6.885 25.641 54.718 1.00 47.00 65 HIS C N 1
ATOM 4758 C CA . HIS C 1 65 ? 7.033 24.291 54.172 1.00 43.06 65 HIS C CA 1
ATOM 4759 C C . HIS C 1 65 ? 6.265 24.201 52.852 1.00 46.75 65 HIS C C 1
ATOM 4760 O O . HIS C 1 65 ? 5.209 23.573 52.737 1.00 47.67 65 HIS C O 1
ATOM 4767 N N . ASP C 1 66 ? 6.828 24.871 51.842 1.00 41.07 66 ASP C N 1
ATOM 4768 C CA . ASP C 1 66 ? 6.177 25.019 50.538 1.00 43.58 66 ASP C CA 1
ATOM 4769 C C . ASP C 1 66 ? 6.539 23.856 49.608 1.00 43.95 66 ASP C C 1
ATOM 4770 O O . ASP C 1 66 ? 7.152 24.023 48.550 1.00 43.30 66 ASP C O 1
ATOM 4775 N N . PHE C 1 67 ? 6.144 22.655 50.023 1.00 40.05 67 PHE C N 1
ATOM 4776 C CA . PHE C 1 67 ? 6.335 21.469 49.199 1.00 40.49 67 PHE C CA 1
ATOM 4777 C C . PHE C 1 67 ? 5.246 20.463 49.559 1.00 41.63 67 PHE C C 1
ATOM 4778 O O . PHE C 1 67 ? 4.644 20.541 50.632 1.00 40.64 67 PHE C O 1
ATOM 4786 N N . ASP C 1 68 ? 4.994 19.513 48.657 1.00 43.13 68 ASP C N 1
ATOM 4787 C CA . ASP C 1 68 ? 3.804 18.667 48.731 1.00 43.59 68 ASP C CA 1
ATOM 4788 C C . ASP C 1 68 ? 4.155 17.190 48.844 1.00 40.70 68 ASP C C 1
ATOM 4789 O O . ASP C 1 68 ? 5.018 16.696 48.112 1.00 36.17 68 ASP C O 1
ATOM 4794 N N . ASP C 1 69 ? 3.461 16.493 49.752 1.00 41.52 69 ASP C N 1
ATOM 4795 C CA . ASP C 1 69 ? 3.419 15.031 49.823 1.00 39.13 69 ASP C CA 1
ATOM 4796 C C . ASP C 1 69 ? 4.698 14.430 50.388 1.00 39.60 69 ASP C C 1
ATOM 4797 O O . ASP C 1 69 ? 5.052 13.297 50.060 1.00 39.58 69 ASP C O 1
ATOM 4802 N N . TYR C 1 70 ? 5.389 15.168 51.228 1.00 36.95 70 TYR C N 1
ATOM 4803 C CA . TYR C 1 70 ? 6.579 14.643 51.868 1.00 35.80 70 TYR C CA 1
ATOM 4804 C C . TYR C 1 70 ? 6.229 14.068 53.233 1.00 42.60 70 TYR C C 1
ATOM 4805 O O . TYR C 1 70 ? 5.190 14.407 53.810 1.00 41.64 70 TYR C O 1
ATOM 4814 N N . PRO C 1 71 ? 7.060 13.172 53.772 1.00 43.88 71 PRO C N 1
ATOM 4815 C CA . PRO C 1 71 ? 6.762 12.601 55.093 1.00 44.13 71 PRO C CA 1
ATOM 4816 C C . PRO C 1 71 ? 6.640 13.684 56.156 1.00 48.26 71 PRO C C 1
ATOM 4817 O O . PRO C 1 71 ? 7.338 14.703 56.117 1.00 44.24 71 PRO C O 1
ATOM 4821 N N . ASP C 1 72 ? 5.736 13.437 57.117 1.00 48.68 72 ASP C N 1
ATOM 4822 C CA . ASP C 1 72 ? 5.456 14.346 58.239 1.00 52.59 72 ASP C CA 1
ATOM 4823 C C . ASP C 1 72 ? 6.669 15.078 58.811 1.00 50.95 72 ASP C C 1
ATOM 4824 O O . ASP C 1 72 ? 6.554 16.286 59.066 1.00 49.35 72 ASP C O 1
ATOM 4829 N N . PRO C 1 73 ? 7.818 14.434 59.072 1.00 47.45 73 PRO C N 1
ATOM 4830 C CA . PRO C 1 73 ? 8.931 15.167 59.702 1.00 48.96 73 PRO C CA 1
ATOM 4831 C C . PRO C 1 73 ? 9.375 16.403 58.936 1.00 53.08 73 PRO C C 1
ATOM 4832 O O . PRO C 1 73 ? 9.782 17.389 59.565 1.00 55.01 73 PRO C O 1
ATOM 4836 N N . LEU C 1 74 ? 9.305 16.383 57.599 1.00 47.39 74 LEU C N 1
ATOM 4837 C CA . LEU C 1 74 ? 9.736 17.541 56.820 1.00 43.95 74 LEU C CA 1
ATOM 4838 C C . LEU C 1 74 ? 8.950 18.790 57.190 1.00 49.52 74 LEU C C 1
ATOM 4839 O O . LEU C 1 74 ? 9.487 19.903 57.115 1.00 46.12 74 LEU C O 1
ATOM 4844 N N . TYR C 1 75 ? 7.683 18.628 57.596 1.00 46.08 75 TYR C N 1
ATOM 4845 C CA . TYR C 1 75 ? 6.819 19.756 57.928 1.00 49.14 75 TYR C CA 1
ATOM 4846 C C . TYR C 1 75 ? 7.003 20.242 59.363 1.00 54.69 75 TYR C C 1
ATOM 4847 O O . TYR C 1 75 ? 6.537 21.340 59.695 1.00 52.28 75 TYR C O 1
ATOM 4856 N N . GLN C 1 76 ? 7.689 19.478 60.208 1.00 53.75 76 GLN C N 1
ATOM 4857 C CA . GLN C 1 76 ? 7.922 19.908 61.577 1.00 57.97 76 GLN C CA 1
ATOM 4858 C C . GLN C 1 76 ? 9.185 20.745 61.725 1.00 59.52 76 GLN C C 1
ATOM 4859 O O . GLN C 1 76 ? 9.386 21.350 62.787 1.00 59.63 76 GLN C O 1
ATOM 4865 N N . ILE C 1 77 ? 10.017 20.826 60.681 1.00 55.96 77 ILE C N 1
ATOM 4866 C CA . ILE C 1 77 ? 11.287 21.539 60.777 1.00 57.13 77 ILE C CA 1
ATOM 4867 C C . ILE C 1 77 ? 11.044 23.032 60.948 1.00 59.95 77 ILE C C 1
ATOM 4868 O O . ILE C 1 77 ? 10.237 23.637 60.227 1.00 57.08 77 ILE C O 1
ATOM 4873 N N . GLN C 1 78 ? 11.756 23.643 61.895 1.00 54.89 78 GLN C N 1
ATOM 4874 C CA . GLN C 1 78 ? 11.743 25.090 62.059 1.00 53.25 78 GLN C CA 1
ATOM 4875 C C . GLN C 1 78 ? 13.178 25.595 62.033 1.00 54.52 78 GLN C C 1
ATOM 4876 O O . GLN C 1 78 ? 14.033 25.088 62.766 1.00 58.55 78 GLN C O 1
ATOM 4882 N N . TYR C 1 79 ? 13.440 26.582 61.181 1.00 55.84 79 TYR C N 1
ATOM 4883 C CA . TYR C 1 79 ? 14.764 27.187 61.025 1.00 55.82 79 TYR C CA 1
ATOM 4884 C C . TYR C 1 79 ? 14.649 28.647 61.459 1.00 57.50 79 TYR C C 1
ATOM 4885 O O . TYR C 1 79 ? 14.427 29.538 60.636 1.00 61.37 79 TYR C O 1
ATOM 4894 N N . ARG C 1 80 ? 14.808 28.890 62.760 1.00 61.02 80 ARG C N 1
ATOM 4895 C CA . ARG C 1 80 ? 14.518 30.195 63.355 1.00 61.82 80 ARG C CA 1
ATOM 4896 C C . ARG C 1 80 ? 15.687 31.165 63.163 1.00 59.98 80 ARG C C 1
ATOM 4897 O O . ARG C 1 80 ? 16.294 31.663 64.106 1.00 63.13 80 ARG C O 1
ATOM 4905 N N . ALA C 1 81 ? 15.994 31.429 61.908 1.00 61.83 81 ALA C N 1
ATOM 4906 C CA . ALA C 1 81 ? 17.038 32.391 61.615 1.00 62.72 81 ALA C CA 1
ATOM 4907 C C . ALA C 1 81 ? 16.506 33.811 61.788 1.00 62.81 81 ALA C C 1
ATOM 4908 O O . ALA C 1 81 ? 15.308 34.061 61.621 1.00 61.99 81 ALA C O 1
ATOM 4910 N N . PRO C 1 82 ? 17.367 34.758 62.137 1.00 62.35 82 PRO C N 1
ATOM 4911 C CA . PRO C 1 82 ? 16.929 36.153 62.133 1.00 69.18 82 PRO C CA 1
ATOM 4912 C C . PRO C 1 82 ? 16.743 36.634 60.704 1.00 71.45 82 PRO C C 1
ATOM 4913 O O . PRO C 1 82 ? 17.393 36.148 59.769 1.00 65.30 82 PRO C O 1
ATOM 4917 N N . GLY C 1 83 ? 15.824 37.580 60.538 1.00 71.06 83 GLY C N 1
ATOM 4918 C CA . GLY C 1 83 ? 15.698 38.260 59.274 1.00 67.43 83 GLY C CA 1
ATOM 4919 C C . GLY C 1 83 ? 16.921 39.123 59.017 1.00 68.93 83 GLY C C 1
ATOM 4920 O O . GLY C 1 83 ? 17.843 39.223 59.829 1.00 72.24 83 GLY C O 1
ATOM 4921 N N . ALA C 1 84 ? 16.932 39.752 57.846 1.00 65.13 84 ALA C N 1
ATOM 4922 C CA . ALA C 1 84 ? 18.004 40.670 57.460 1.00 62.69 84 ALA C CA 1
ATOM 4923 C C . ALA C 1 84 ? 17.375 41.910 56.845 1.00 68.02 84 ALA C C 1
ATOM 4924 O O . ALA C 1 84 ? 17.521 42.182 55.646 1.00 64.97 84 ALA C O 1
ATOM 4926 N N . PRO C 1 85 ? 16.651 42.692 57.654 1.00 73.97 85 PRO C N 1
ATOM 4927 C CA . PRO C 1 85 ? 15.872 43.802 57.087 1.00 73.32 85 PRO C CA 1
ATOM 4928 C C . PRO C 1 85 ? 16.734 44.902 56.496 1.00 69.83 85 PRO C C 1
ATOM 4929 O O . PRO C 1 85 ? 16.315 45.536 55.517 1.00 67.95 85 PRO C O 1
ATOM 4933 N N . ASN C 1 86 ? 17.928 45.145 57.046 1.00 67.52 86 ASN C N 1
ATOM 4934 C CA . ASN C 1 86 ? 18.795 46.156 56.452 1.00 69.95 86 ASN C CA 1
ATOM 4935 C C . ASN C 1 86 ? 19.352 45.679 55.122 1.00 70.85 86 ASN C C 1
ATOM 4936 O O . ASN C 1 86 ? 19.427 46.453 54.161 1.00 72.67 86 ASN C O 1
ATOM 4941 N N . LEU C 1 87 ? 19.748 44.406 55.043 1.00 64.41 87 LEU C N 1
ATOM 4942 C CA . LEU C 1 87 ? 20.161 43.848 53.762 1.00 60.36 87 LEU C CA 1
ATOM 4943 C C . LEU C 1 87 ? 19.033 43.960 52.741 1.00 63.78 87 LEU C C 1
ATOM 4944 O O . LEU C 1 87 ? 19.248 44.401 51.608 1.00 66.27 87 LEU C O 1
ATOM 4949 N N . ALA C 1 88 ? 17.812 43.588 53.136 1.00 61.12 88 ALA C N 1
ATOM 4950 C CA . ALA C 1 88 ? 16.663 43.727 52.245 1.00 58.29 88 ALA C CA 1
ATOM 4951 C C . ALA C 1 88 ? 16.558 45.147 51.704 1.00 63.72 88 ALA C C 1
ATOM 4952 O O . ALA C 1 88 ? 16.351 45.351 50.502 1.00 67.47 88 ALA C O 1
ATOM 4954 N N . LYS C 1 89 ? 16.713 46.146 52.583 1.00 59.83 89 LYS C N 1
ATOM 4955 C CA . LYS C 1 89 ? 16.585 47.538 52.156 1.00 62.89 89 LYS C CA 1
ATOM 4956 C C . LYS C 1 89 ? 17.747 47.954 51.262 1.00 63.09 89 LYS C C 1
ATOM 4957 O O . LYS C 1 89 ? 17.563 48.723 50.309 1.00 62.60 89 LYS C O 1
ATOM 4963 N N . LYS C 1 90 ? 18.952 47.455 51.555 1.00 62.83 90 LYS C N 1
ATOM 4964 C CA . LYS C 1 90 ? 20.106 47.758 50.715 1.00 64.18 90 LYS C CA 1
ATOM 4965 C C . LYS C 1 90 ? 19.954 47.136 49.329 1.00 63.97 90 LYS C C 1
ATOM 4966 O O . LYS C 1 90 ? 20.338 47.744 48.323 1.00 65.20 90 LYS C O 1
ATOM 4972 N N . VAL C 1 91 ? 19.379 45.934 49.254 1.00 61.48 91 VAL C N 1
ATOM 4973 C CA . VAL C 1 91 ? 19.093 45.331 47.955 1.00 59.12 91 VAL C CA 1
ATOM 4974 C C . VAL C 1 91 ? 18.135 46.215 47.166 1.00 60.21 91 VAL C C 1
ATOM 4975 O O . VAL C 1 91 ? 18.346 46.487 45.976 1.00 51.73 91 VAL C O 1
ATOM 4979 N N . GLU C 1 92 ? 17.080 46.700 47.831 1.00 58.77 92 GLU C N 1
ATOM 4980 C CA . GLU C 1 92 ? 16.099 47.537 47.151 1.00 60.66 92 GLU C CA 1
ATOM 4981 C C . GLU C 1 92 ? 16.739 48.818 46.636 1.00 65.38 92 GLU C C 1
ATOM 4982 O O . GLU C 1 92 ? 16.453 49.259 45.516 1.00 66.69 92 GLU C O 1
ATOM 4988 N N . GLU C 1 93 ? 17.610 49.427 47.443 1.00 67.09 93 GLU C N 1
ATOM 4989 C CA . GLU C 1 93 ? 18.274 50.665 47.045 1.00 66.43 93 GLU C CA 1
ATOM 4990 C C . GLU C 1 93 ? 19.188 50.437 45.843 1.00 63.99 93 GLU C C 1
ATOM 4991 O O . GLU C 1 93 ? 19.182 51.220 44.884 1.00 56.84 93 GLU C O 1
ATOM 4997 N N . LEU C 1 94 ? 19.983 49.362 45.880 1.00 58.31 94 LEU C N 1
ATOM 4998 C CA . LEU C 1 94 ? 20.919 49.097 44.792 1.00 62.47 94 LEU C CA 1
ATOM 4999 C C . LEU C 1 94 ? 20.187 48.827 43.483 1.00 61.27 94 LEU C C 1
ATOM 5000 O O . LEU C 1 94 ? 20.583 49.329 42.424 1.00 62.38 94 LEU C O 1
ATOM 5005 N N . LEU C 1 95 ? 19.112 48.043 43.537 1.00 58.81 95 LEU C N 1
ATOM 5006 C CA . LEU C 1 95 ? 18.346 47.773 42.328 1.00 62.26 95 LEU C CA 1
ATOM 5007 C C . LEU C 1 95 ? 17.740 49.051 41.769 1.00 67.08 95 LEU C C 1
ATOM 5008 O O . LEU C 1 95 ? 17.795 49.299 40.558 1.00 66.10 95 LEU C O 1
ATOM 5013 N N . LYS C 1 96 ? 17.172 49.887 42.640 1.00 72.55 96 LYS C N 1
ATOM 5014 C CA . LYS C 1 96 ? 16.551 51.121 42.176 1.00 73.21 96 LYS C CA 1
ATOM 5015 C C . LYS C 1 96 ? 17.584 52.082 41.607 1.00 70.07 96 LYS C C 1
ATOM 5016 O O . LYS C 1 96 ? 17.327 52.735 40.590 1.00 68.54 96 LYS C O 1
ATOM 5022 N N . GLU C 1 97 ? 18.762 52.173 42.234 1.00 71.44 97 GLU C N 1
ATOM 5023 C CA . GLU C 1 97 ? 19.811 53.024 41.682 1.00 76.88 97 GLU C CA 1
ATOM 5024 C C . GLU C 1 97 ? 20.296 52.520 40.328 1.00 71.91 97 GLU C C 1
ATOM 5025 O O . GLU C 1 97 ? 20.765 53.320 39.512 1.00 70.88 97 GLU C O 1
ATOM 5031 N N . SER C 1 98 ? 20.172 51.221 40.054 1.00 70.86 98 SER C N 1
ATOM 5032 C CA . SER C 1 98 ? 20.496 50.666 38.746 1.00 68.89 98 SER C CA 1
ATOM 5033 C C . SER C 1 98 ? 19.314 50.686 37.788 1.00 68.14 98 SER C C 1
ATOM 5034 O O . SER C 1 98 ? 19.379 50.053 36.730 1.00 70.55 98 SER C O 1
ATOM 5037 N N . GLY C 1 99 ? 18.236 51.381 38.136 1.00 66.18 99 GLY C N 1
ATOM 5038 C CA . GLY C 1 99 ? 17.095 51.469 37.249 1.00 62.94 99 GLY C CA 1
ATOM 5039 C C . GLY C 1 99 ? 16.206 50.252 37.212 1.00 64.81 99 GLY C C 1
ATOM 5040 O O . GLY C 1 99 ? 15.469 50.077 36.239 1.00 67.54 99 GLY C O 1
ATOM 5041 N N . MET C 1 100 ? 16.244 49.404 38.237 1.00 66.10 100 MET C N 1
ATOM 5042 C CA . MET C 1 100 ? 15.425 48.202 38.305 1.00 69.61 100 MET C CA 1
ATOM 5043 C C . MET C 1 100 ? 14.379 48.341 39.405 1.00 73.42 100 MET C C 1
ATOM 5044 O O . MET C 1 100 ? 14.635 48.954 40.449 1.00 75.53 100 MET C O 1
ATOM 5049 N N . GLU C 1 101 ? 13.196 47.776 39.168 1.00 70.52 101 GLU C N 1
ATOM 5050 C CA . GLU C 1 101 ? 12.175 47.729 40.204 1.00 73.00 101 GLU C CA 1
ATOM 5051 C C . GLU C 1 101 ? 12.567 46.737 41.292 1.00 69.17 101 GLU C C 1
ATOM 5052 O O . GLU C 1 101 ? 13.207 45.712 41.035 1.00 64.70 101 GLU C O 1
ATOM 5058 N N . CYS C 1 102 ? 12.156 47.035 42.519 1.00 66.19 102 CYS C N 1
ATOM 5059 C CA . CYS C 1 102 ? 12.306 46.069 43.595 1.00 63.39 102 CYS C CA 1
ATOM 5060 C C . CYS C 1 102 ? 1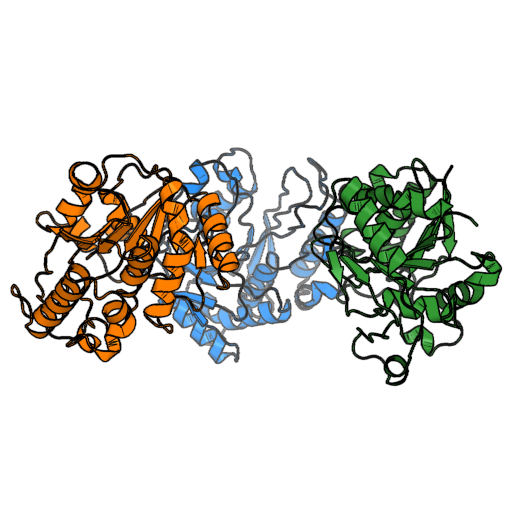1.256 46.352 44.652 1.00 66.44 102 CYS C C 1
ATOM 5061 O O . CYS C 1 102 ? 11.176 47.470 45.168 1.00 72.65 102 CYS C O 1
ATOM 5064 N N . GLU C 1 103 ? 10.458 45.339 44.963 1.00 62.75 103 GLU C N 1
ATOM 5065 C CA . GLU C 1 103 ? 9.438 45.431 45.993 1.00 64.37 103 GLU C CA 1
ATOM 5066 C C . GLU C 1 103 ? 9.895 44.705 47.252 1.00 65.72 103 GLU C C 1
ATOM 5067 O O . GLU C 1 103 ? 10.800 43.868 47.231 1.00 63.58 103 GLU C O 1
ATOM 5073 N N . ILE C 1 104 ? 9.258 45.054 48.362 1.00 66.41 104 ILE C N 1
ATOM 5074 C CA . ILE C 1 104 ? 9.618 44.543 49.675 1.00 61.54 104 ILE C CA 1
ATOM 5075 C C . ILE C 1 104 ? 8.385 43.893 50.283 1.00 60.50 104 ILE C C 1
ATOM 5076 O O . ILE C 1 104 ? 7.309 44.500 50.310 1.00 59.69 104 ILE C O 1
ATOM 5081 N N . ASP C 1 105 ? 8.541 42.656 50.749 1.00 63.10 105 ASP C N 1
ATOM 5082 C CA . ASP C 1 105 ? 7.477 41.900 51.397 1.00 57.80 105 ASP C CA 1
ATOM 5083 C C . ASP C 1 105 ? 7.753 41.883 52.895 1.00 63.61 105 ASP C C 1
ATOM 5084 O O . ASP C 1 105 ? 8.777 41.348 53.334 1.00 68.43 105 ASP C O 1
ATOM 5089 N N . THR C 1 106 ? 6.845 42.456 53.675 1.00 63.20 106 THR C N 1
ATOM 5090 C CA . THR C 1 106 ? 7.087 42.628 55.101 1.00 66.72 106 THR C CA 1
ATOM 5091 C C . THR C 1 106 ? 6.661 41.430 55.936 1.00 70.88 106 THR C C 1
ATOM 5092 O O . THR C 1 106 ? 6.786 41.482 57.164 1.00 74.33 106 THR C O 1
ATOM 5096 N N . LYS C 1 107 ? 6.169 40.354 55.316 1.00 74.34 107 LYS C N 1
ATOM 5097 C CA . LYS C 1 107 ? 5.596 39.257 56.095 1.00 77.15 107 LYS C CA 1
ATOM 5098 C C . LYS C 1 107 ? 6.181 37.895 55.737 1.00 71.18 107 LYS C C 1
ATOM 5099 O O . LYS C 1 107 ? 6.276 37.017 56.599 1.00 72.46 107 LYS C O 1
ATOM 5105 N N . ARG C 1 108 ? 6.590 37.709 54.486 1.00 68.77 108 ARG C N 1
ATOM 5106 C CA . ARG C 1 108 ? 6.994 36.388 54.013 1.00 62.37 108 ARG C CA 1
ATOM 5107 C C . ARG C 1 108 ? 8.245 35.882 54.727 1.00 56.01 108 ARG C C 1
ATOM 5108 O O . ARG C 1 108 ? 9.230 36.609 54.876 1.00 52.46 108 ARG C O 1
ATOM 5116 N N . GLY C 1 109 ? 8.203 34.6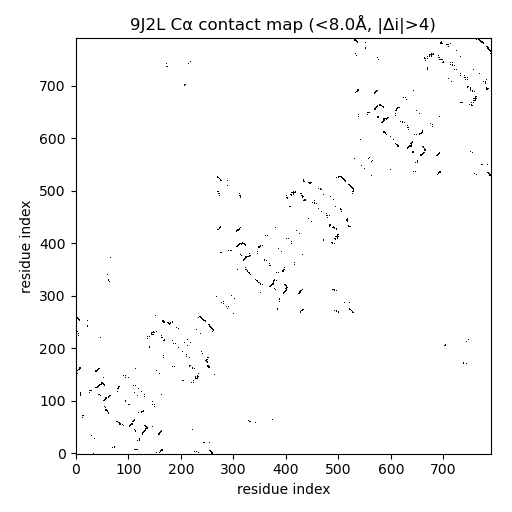22 55.162 1.00 53.51 109 GLY C N 1
ATOM 5117 C CA . GLY C 1 109 ? 9.354 33.946 55.724 1.00 50.43 109 GLY C CA 1
ATOM 5118 C C . GLY C 1 109 ? 10.221 33.313 54.653 1.00 50.29 109 GLY C C 1
ATOM 5119 O O . GLY C 1 109 ? 10.228 33.729 53.494 1.00 50.10 109 GLY C O 1
ATOM 5120 N N . LEU C 1 110 ? 10.965 32.286 55.055 1.00 50.58 110 LEU C N 1
ATOM 5121 C CA . LEU C 1 110 ? 11.890 31.588 54.169 1.00 51.88 110 LEU C CA 1
ATOM 5122 C C . LEU C 1 110 ? 11.207 30.361 53.578 1.00 52.90 110 LEU C C 1
ATOM 5123 O O . LEU C 1 110 ? 10.750 29.491 54.324 1.00 52.41 110 LEU C O 1
ATOM 5128 N N . ASP C 1 111 ? 11.145 30.281 52.248 1.00 52.01 111 ASP C N 1
ATOM 5129 C CA . ASP C 1 111 ? 10.708 29.032 51.636 1.00 46.56 111 ASP C CA 1
ATOM 5130 C C . ASP C 1 111 ? 11.843 28.017 51.708 1.00 44.44 111 ASP C C 1
ATOM 5131 O O . ASP C 1 111 ? 12.968 28.337 52.105 1.00 47.03 111 ASP C O 1
ATOM 5136 N N . HIS C 1 112 ? 11.546 26.773 51.319 1.00 41.45 112 HIS C N 1
ATOM 5137 C CA . HIS C 1 112 ? 12.525 25.711 51.534 1.00 38.23 112 HIS C CA 1
ATOM 5138 C C . HIS C 1 112 ? 13.763 25.854 50.647 1.00 36.77 112 HIS C C 1
ATOM 5139 O O . HIS C 1 112 ? 14.802 25.264 50.968 1.00 36.38 112 HIS C O 1
ATOM 5146 N N . ALA C 1 113 ? 13.699 26.634 49.560 1.00 36.05 113 ALA C N 1
ATOM 5147 C CA . ALA C 1 113 ? 14.913 26.866 48.778 1.00 40.34 113 ALA C CA 1
ATOM 5148 C C . ALA C 1 113 ? 15.972 27.557 49.619 1.00 43.06 113 ALA C C 1
ATOM 5149 O O . ALA C 1 113 ? 17.170 27.397 49.362 1.00 44.28 113 ALA C O 1
ATOM 5151 N N . ALA C 1 114 ? 15.554 28.317 50.633 1.00 45.25 114 ALA C N 1
ATOM 5152 C CA . ALA C 1 114 ? 16.502 28.933 51.557 1.00 46.35 114 ALA C CA 1
ATOM 5153 C C . ALA C 1 114 ? 16.783 28.040 52.764 1.00 47.96 114 ALA C C 1
ATOM 5154 O O . ALA C 1 114 ? 17.922 27.605 52.959 1.00 39.96 114 ALA C O 1
ATOM 5156 N N . TRP C 1 115 ? 15.753 27.745 53.575 1.00 41.17 115 TRP C N 1
ATOM 5157 C CA . TRP C 1 115 ? 16.033 27.163 54.884 1.00 42.25 115 TRP C CA 1
ATOM 5158 C C . TRP C 1 115 ? 16.534 25.725 54.790 1.00 47.55 115 TRP C C 1
ATOM 5159 O O . TRP C 1 115 ? 17.285 25.288 55.669 1.00 48.89 115 TRP C O 1
ATOM 5170 N N . PHE C 1 116 ? 16.154 24.975 53.743 1.00 43.79 116 PHE C N 1
ATOM 5171 C CA . PHE C 1 116 ? 16.562 23.570 53.694 1.00 43.82 116 PHE C CA 1
ATOM 5172 C C . PHE C 1 116 ? 18.068 23.409 53.519 1.00 44.04 116 PHE C C 1
ATOM 5173 O O . PHE C 1 116 ? 18.677 22.655 54.297 1.00 47.29 116 PHE C O 1
ATOM 5181 N N . PRO C 1 117 ? 18.733 24.056 52.558 1.00 45.66 117 PRO C N 1
ATOM 5182 C CA . PRO C 1 117 ? 20.206 23.961 52.554 1.00 46.38 117 PRO C CA 1
ATOM 5183 C C . PRO C 1 117 ? 20.847 24.686 53.725 1.00 43.25 117 PRO C C 1
ATOM 5184 O O . PRO C 1 117 ? 21.817 24.179 54.300 1.00 47.04 117 PRO C O 1
ATOM 5188 N N . LEU C 1 118 ? 20.316 25.849 54.114 1.00 41.53 118 LEU C N 1
ATOM 5189 C CA . LEU C 1 118 ? 20.911 26.615 55.208 1.00 48.70 118 LEU C CA 1
ATOM 5190 C C . LEU C 1 118 ? 20.881 25.853 56.529 1.00 51.42 118 LEU C C 1
ATOM 5191 O O . LEU C 1 118 ? 21.750 26.067 57.385 1.00 51.40 118 LEU C O 1
ATOM 5196 N N . MET C 1 119 ? 19.899 24.967 56.721 1.00 49.27 119 MET C N 1
ATOM 5197 C CA . MET C 1 119 ? 19.878 24.174 57.945 1.00 52.46 119 MET C CA 1
ATOM 5198 C C . MET C 1 119 ? 21.074 23.235 58.014 1.00 49.65 119 MET C C 1
ATOM 5199 O O . MET C 1 119 ? 21.521 22.878 59.107 1.00 55.17 119 MET C O 1
ATOM 5204 N N . PHE C 1 120 ? 21.598 22.816 56.868 1.00 46.70 120 PHE C N 1
ATOM 5205 C CA . PHE C 1 120 ? 22.813 22.015 56.844 1.00 43.66 120 PHE C CA 1
ATOM 5206 C C . PHE C 1 120 ? 24.059 22.894 56.858 1.00 47.72 120 PHE C C 1
ATOM 5207 O O . PHE C 1 120 ? 25.037 22.575 57.544 1.00 47.38 120 PHE C O 1
ATOM 5215 N N . MET C 1 121 ? 24.032 24.013 56.129 1.00 45.56 121 MET C N 1
ATOM 5216 C CA . MET C 1 121 ? 25.204 24.881 56.050 1.00 49.22 121 MET C CA 1
ATOM 5217 C C . MET C 1 121 ? 25.410 25.660 57.345 1.00 54.19 121 MET C C 1
ATOM 5218 O O . MET C 1 121 ? 26.535 25.751 57.862 1.00 49.21 121 MET C O 1
ATOM 5223 N N . TYR C 1 122 ? 24.338 26.245 57.870 1.00 54.20 122 TYR C N 1
ATOM 5224 C CA . TYR C 1 122 ? 24.389 27.076 59.071 1.00 56.30 122 TYR C CA 1
ATOM 5225 C C . TYR C 1 122 ? 23.333 26.587 60.050 1.00 55.87 122 TYR C C 1
ATOM 5226 O O . TYR C 1 122 ? 22.337 27.274 60.314 1.00 51.72 122 TYR C O 1
ATOM 5235 N N . PRO C 1 123 ? 23.532 25.395 60.621 1.00 55.18 123 PRO C N 1
ATOM 5236 C CA . PRO C 1 123 ? 22.486 24.810 61.469 1.00 54.21 123 PRO C CA 1
ATOM 5237 C C . PRO C 1 123 ? 22.159 25.622 62.704 1.00 55.11 123 PRO C C 1
ATOM 5238 O O . PRO C 1 123 ? 21.107 25.394 63.302 1.00 53.17 123 PRO C O 1
ATOM 5242 N N . GLU C 1 124 ? 22.986 26.573 63.110 1.00 58.37 124 GLU C N 1
ATOM 5243 C CA . GLU C 1 124 ? 22.550 27.266 64.315 1.00 63.68 124 GLU C CA 1
ATOM 5244 C C . GLU C 1 124 ? 21.666 28.465 64.011 1.00 63.16 124 GLU C C 1
ATOM 5245 O O . GLU C 1 124 ? 21.193 29.113 64.947 1.00 61.50 124 GLU C O 1
ATOM 5251 N N . ALA C 1 125 ? 21.354 28.732 62.736 1.00 63.41 125 ALA C N 1
ATOM 5252 C CA . ALA C 1 125 ? 20.331 29.709 62.365 1.00 59.87 125 ALA C CA 1
ATOM 5253 C C . ALA C 1 125 ? 20.599 31.051 63.028 1.00 59.60 125 ALA C C 1
ATOM 5254 O O . ALA C 1 125 ? 19.677 31.761 63.434 1.00 61.28 125 ALA C O 1
ATOM 5256 N N . ASN C 1 126 ? 21.877 31.411 63.118 1.00 61.48 126 ASN C N 1
ATOM 5257 C CA . ASN C 1 126 ? 22.301 32.661 63.733 1.00 68.09 126 ASN C CA 1
ATOM 5258 C C . ASN C 1 126 ? 22.839 33.660 62.714 1.00 70.51 126 ASN C C 1
ATOM 5259 O O . ASN C 1 126 ? 23.407 34.686 63.105 1.00 72.86 126 ASN C O 1
ATOM 5264 N N . ILE C 1 127 ? 22.682 33.382 61.425 1.00 64.57 127 ILE C N 1
ATOM 5265 C CA . ILE C 1 127 ? 23.053 34.303 60.354 1.00 60.73 127 ILE C CA 1
ATOM 5266 C C . ILE C 1 127 ? 21.780 34.981 59.859 1.00 61.86 127 ILE C C 1
ATOM 5267 O O . ILE C 1 127 ? 20.835 34.276 59.470 1.00 66.29 127 ILE C O 1
ATOM 5272 N N . PRO C 1 128 ? 21.708 36.314 59.852 1.00 64.02 128 PRO C N 1
ATOM 5273 C CA . PRO C 1 128 ? 20.541 36.983 59.258 1.00 63.82 128 PRO C CA 1
ATOM 5274 C C . PRO C 1 128 ? 20.375 36.571 57.803 1.00 60.17 128 PRO C C 1
ATOM 5275 O O . PRO C 1 128 ? 21.318 36.628 57.011 1.00 53.71 128 PRO C O 1
ATOM 5279 N N . ILE C 1 129 ? 19.166 36.136 57.457 1.00 60.07 129 ILE C N 1
ATOM 5280 C CA . ILE C 1 129 ? 18.859 35.639 56.124 1.00 54.24 129 ILE C CA 1
ATOM 5281 C C . ILE C 1 129 ? 17.870 36.584 55.470 1.00 58.14 129 ILE C C 1
ATOM 5282 O O . ILE C 1 129 ? 16.900 37.019 56.101 1.00 61.08 129 ILE C O 1
ATOM 5287 N N . CYS C 1 130 ? 18.117 36.884 54.201 1.00 59.87 130 CYS C N 1
ATOM 5288 C CA . CYS C 1 130 ? 17.198 37.633 53.363 1.00 60.79 130 CYS C CA 1
ATOM 5289 C C . CYS C 1 130 ? 17.030 36.898 52.038 1.00 60.76 130 CYS C C 1
ATOM 5290 O O . CYS C 1 130 ? 18.005 36.408 51.462 1.00 54.88 130 CYS C O 1
ATOM 5293 N N . GLU C 1 131 ? 15.795 36.822 51.556 1.00 57.02 131 GLU C N 1
ATOM 5294 C CA . GLU C 1 131 ? 15.482 36.075 50.349 1.00 51.88 131 GLU C CA 1
ATOM 5295 C C . GLU C 1 131 ? 15.064 37.024 49.229 1.00 57.21 131 GLU C C 1
ATOM 5296 O O . GLU C 1 131 ? 14.299 37.970 49.451 1.00 61.41 131 GLU C O 1
ATOM 5302 N N . LEU C 1 132 ? 15.573 36.769 48.025 1.00 49.60 132 LEU C N 1
ATOM 5303 C CA . LEU C 1 132 ? 15.238 37.536 46.833 1.00 44.09 132 LEU C CA 1
ATOM 5304 C C . LEU C 1 132 ? 14.596 36.607 45.808 1.00 45.55 132 LEU C C 1
ATOM 5305 O O . LEU C 1 132 ? 15.088 35.498 45.571 1.00 41.19 132 LEU C O 1
ATOM 5310 N N . SER C 1 133 ? 13.499 37.059 45.208 1.00 45.26 133 SER C N 1
ATOM 5311 C CA . SER C 1 133 ? 12.736 36.263 44.257 1.00 44.31 133 SER C CA 1
ATOM 5312 C C . SER C 1 133 ? 13.376 36.288 42.864 1.00 42.41 133 SER C C 1
ATOM 5313 O O . SER C 1 133 ? 14.139 37.192 42.510 1.00 39.13 133 SER C O 1
ATOM 5316 N N . VAL C 1 134 ? 13.044 35.283 42.067 1.00 37.11 134 VAL C N 1
ATOM 5317 C CA . VAL C 1 134 ? 13.381 35.281 40.653 1.00 37.80 134 VAL C CA 1
ATOM 5318 C C . VAL C 1 134 ? 12.136 35.681 39.872 1.00 41.70 134 VAL C C 1
ATOM 5319 O O . VAL C 1 134 ? 11.011 35.665 40.383 1.00 39.29 134 VAL C O 1
ATOM 5323 N N . GLN C 1 135 ? 12.337 36.046 38.605 1.00 41.42 135 GLN C N 1
ATOM 5324 C CA . GLN C 1 135 ? 11.270 36.520 37.724 1.00 45.48 135 GLN C CA 1
ATOM 5325 C C . GLN C 1 135 ? 11.221 35.602 36.506 1.00 51.05 135 GLN C C 1
ATOM 5326 O O . GLN C 1 135 ? 11.773 35.937 35.443 1.00 45.45 135 GLN C O 1
ATOM 5332 N N . PRO C 1 136 ? 10.557 34.443 36.618 1.00 51.76 136 PRO C N 1
ATOM 5333 C CA . PRO C 1 136 ? 10.690 33.413 35.570 1.00 47.15 136 PRO C CA 1
ATOM 5334 C C . PRO C 1 136 ? 10.162 33.833 34.208 1.00 40.38 136 PRO C C 1
ATOM 5335 O O . PRO C 1 136 ? 10.544 33.222 33.201 1.00 34.20 136 PRO C O 1
ATOM 5339 N N . SER C 1 137 ? 9.309 34.851 34.132 1.00 35.89 137 SER C N 1
ATOM 5340 C CA . SER C 1 137 ? 8.891 35.320 32.820 1.00 40.52 137 SER C CA 1
ATOM 5341 C C . SER C 1 137 ? 9.887 36.298 32.206 1.00 44.29 137 SER C C 1
ATOM 5342 O O . SER C 1 137 ? 9.632 36.815 31.116 1.00 46.44 137 SER C O 1
ATOM 5345 N N . LYS C 1 138 ? 11.020 36.541 32.848 1.00 42.13 138 LYS C N 1
ATOM 5346 C CA . LYS C 1 138 ? 12.036 37.427 32.307 1.00 44.93 138 LYS C CA 1
ATOM 5347 C C . LYS C 1 138 ? 13.284 36.636 31.927 1.00 43.92 138 LYS C C 1
ATOM 5348 O O . LYS C 1 138 ? 13.367 35.420 32.112 1.00 41.66 138 LYS C O 1
ATOM 5354 N N . ASP C 1 139 ? 14.265 37.376 31.420 1.00 49.94 139 ASP C N 1
ATOM 5355 C CA . ASP C 1 139 ? 15.479 36.908 30.760 1.00 45.00 139 ASP C CA 1
ATOM 5356 C C . ASP C 1 139 ? 16.525 36.383 31.729 1.00 35.93 139 ASP C C 1
ATOM 5357 O O . ASP C 1 139 ? 16.617 36.833 32.874 1.00 41.81 139 ASP C O 1
ATOM 5362 N N . GLY C 1 140 ? 17.395 35.502 31.218 1.00 30.77 140 GLY C N 1
ATOM 5363 C CA . GLY C 1 140 ? 18.664 35.278 31.894 1.00 36.31 140 GLY C CA 1
ATOM 5364 C C . GLY C 1 140 ? 19.436 36.575 32.064 1.00 42.26 140 GLY C C 1
ATOM 5365 O O . GLY C 1 140 ? 20.051 36.823 33.106 1.00 45.06 140 GLY C O 1
ATOM 5366 N N . ILE C 1 141 ? 19.379 37.435 31.050 1.00 39.95 141 ILE C N 1
ATOM 5367 C CA . ILE C 1 141 ? 20.071 38.719 31.082 1.00 37.78 141 ILE C CA 1
ATOM 5368 C C . ILE C 1 141 ? 19.469 39.621 32.157 1.00 41.28 141 ILE C C 1
ATOM 5369 O O . ILE C 1 141 ? 20.194 40.337 32.861 1.00 44.58 141 ILE C O 1
ATOM 5374 N N . HIS C 1 142 ? 18.139 39.577 32.327 1.00 41.13 142 HIS C N 1
ATOM 5375 C CA . HIS C 1 142 ? 17.521 40.329 33.413 1.00 37.07 142 HIS C CA 1
ATOM 5376 C C . HIS C 1 142 ? 18.074 39.886 34.760 1.00 43.61 142 HIS C C 1
ATOM 5377 O O . HIS C 1 142 ? 18.447 40.721 35.596 1.00 42.97 142 HIS C O 1
ATOM 5384 N N . HIS C 1 143 ? 18.144 38.567 34.981 1.00 41.04 143 HIS C N 1
ATOM 5385 C CA . HIS C 1 143 ? 18.640 38.052 36.253 1.00 40.77 143 HIS C CA 1
ATOM 5386 C C . HIS C 1 143 ? 20.126 38.334 36.426 1.00 40.08 143 HIS C C 1
ATOM 5387 O O . HIS C 1 143 ? 20.583 38.627 37.539 1.00 41.29 143 HIS C O 1
ATOM 5394 N N . TYR C 1 144 ? 20.893 38.268 35.336 1.00 37.04 144 TYR C N 1
ATOM 5395 C CA . TYR C 1 144 ? 22.282 38.703 35.408 1.00 38.11 144 TYR C CA 1
ATOM 5396 C C . TYR C 1 144 ? 22.370 40.156 35.862 1.00 41.41 144 TYR C C 1
ATOM 5397 O O . TYR C 1 144 ? 23.214 40.506 36.698 1.00 41.23 144 TYR C O 1
ATOM 5406 N N . ASN C 1 145 ? 21.498 41.018 35.325 1.00 37.84 145 ASN C N 1
ATOM 5407 C CA . ASN C 1 145 ? 21.568 42.438 35.657 1.00 42.81 145 ASN C CA 1
ATOM 5408 C C . ASN C 1 145 ? 21.147 42.689 37.098 1.00 43.15 145 ASN C C 1
ATOM 5409 O O . ASN C 1 145 ? 21.703 43.572 37.763 1.00 48.37 145 ASN C O 1
ATOM 5414 N N . VAL C 1 146 ? 20.164 41.934 37.601 1.00 39.61 146 VAL C N 1
ATOM 5415 C CA . VAL C 1 146 ? 19.850 42.008 39.027 1.00 43.00 146 VAL C CA 1
ATOM 5416 C C . VAL C 1 146 ? 21.109 41.739 39.844 1.00 48.28 146 VAL C C 1
ATOM 5417 O O . VAL C 1 146 ? 21.488 42.530 40.718 1.00 47.22 146 VAL C O 1
ATOM 5421 N N . GLY C 1 147 ? 21.798 40.632 39.536 1.00 44.87 147 GLY C N 1
ATOM 5422 C CA . GLY C 1 147 ? 23.024 40.313 40.247 1.00 41.14 147 GLY C CA 1
ATOM 5423 C C . GLY C 1 147 ? 24.073 41.400 40.124 1.00 46.96 147 GLY C C 1
ATOM 5424 O O . GLY C 1 147 ? 24.730 41.755 41.108 1.00 49.37 147 GLY C O 1
ATOM 5425 N N . LYS C 1 148 ? 24.235 41.952 38.919 1.00 44.08 148 LYS C N 1
ATOM 5426 C CA . LYS C 1 148 ? 25.241 42.986 38.700 1.00 45.37 148 LYS C CA 1
ATOM 5427 C C . LYS C 1 148 ? 25.037 44.168 39.647 1.00 53.92 148 LYS C C 1
ATOM 5428 O O . LYS C 1 148 ? 25.993 44.656 40.260 1.00 58.55 148 LYS C O 1
ATOM 5434 N N . ALA C 1 149 ? 23.791 44.627 39.798 1.00 48.31 149 ALA C N 1
ATOM 5435 C CA . ALA C 1 149 ? 23.523 45.748 40.691 1.00 48.26 149 ALA C CA 1
ATOM 5436 C C . ALA C 1 149 ? 23.823 45.419 42.147 1.00 56.04 149 ALA C C 1
ATOM 5437 O O . ALA C 1 149 ? 24.023 46.336 42.953 1.00 57.04 149 ALA C O 1
ATOM 5439 N N . LEU C 1 150 ? 23.849 44.137 42.510 1.00 55.64 150 LEU C N 1
ATOM 5440 C CA . LEU C 1 150 ? 24.081 43.746 43.892 1.00 55.91 150 LEU C CA 1
ATOM 5441 C C . LEU C 1 150 ? 25.545 43.469 44.189 1.00 55.40 150 LEU C C 1
ATOM 5442 O O . LEU C 1 150 ? 25.877 43.152 45.336 1.00 56.27 150 LEU C O 1
ATOM 5447 N N . SER C 1 151 ? 26.422 43.616 43.191 1.00 51.95 151 SER C N 1
ATOM 5448 C CA . SER C 1 151 ? 27.851 43.347 43.317 1.00 52.98 151 SER C CA 1
ATOM 5449 C C . SER C 1 151 ? 28.504 44.064 44.506 1.00 57.90 151 SER C C 1
ATOM 5450 O O . SER C 1 151 ? 29.370 43.458 45.152 1.00 53.02 151 SER C O 1
ATOM 5453 N N . PRO C 1 152 ? 28.122 45.301 44.877 1.00 56.15 152 PRO C N 1
ATOM 5454 C CA . PRO C 1 152 ? 28.815 45.946 46.015 1.00 62.13 152 PRO C CA 1
ATOM 5455 C C . PRO C 1 152 ? 28.594 45.271 47.364 1.00 65.04 152 PRO C C 1
ATOM 5456 O O . PRO C 1 152 ? 29.379 45.531 48.288 1.00 68.50 152 PRO C O 1
ATOM 5460 N N . LEU C 1 153 ? 27.563 44.425 47.519 1.00 61.79 153 LEU C N 1
ATOM 5461 C CA . LEU C 1 153 ? 27.329 43.773 48.809 1.00 62.34 153 LEU C CA 1
ATOM 5462 C C . LEU C 1 153 ? 28.419 42.770 49.158 1.00 65.44 153 LEU C C 1
ATOM 5463 O O . LEU C 1 153 ? 28.538 42.387 50.330 1.00 62.12 153 LEU C O 1
ATOM 5468 N N . LEU C 1 154 ? 29.209 42.341 48.168 1.00 64.32 154 LEU C N 1
ATOM 5469 C CA . LEU C 1 154 ? 30.328 41.441 48.428 1.00 65.97 154 LEU C CA 1
ATOM 5470 C C . LEU C 1 154 ? 31.311 42.047 49.420 1.00 76.44 154 LEU C C 1
ATOM 5471 O O . LEU C 1 154 ? 31.723 41.382 50.377 1.00 84.34 154 LEU C O 1
ATOM 5476 N N . GLN C 1 155 ? 31.695 43.310 49.214 1.00 77.36 155 GLN C N 1
ATOM 5477 C CA . GLN C 1 155 ? 32.638 43.955 50.118 1.00 79.96 155 GLN C CA 1
ATOM 5478 C C . GLN C 1 155 ? 32.008 44.332 51.452 1.00 79.20 155 GLN C C 1
ATOM 5479 O O . GLN C 1 155 ? 32.732 44.769 52.353 1.00 81.51 155 GLN C O 1
ATOM 5485 N N . GLN C 1 156 ? 30.698 44.133 51.619 1.00 77.62 156 GLN C N 1
ATOM 5486 C CA . GLN C 1 156 ? 30.007 44.413 52.871 1.00 78.77 156 GLN C CA 1
ATOM 5487 C C . GLN C 1 156 ? 29.698 43.150 53.671 1.00 78.74 156 GLN C C 1
ATOM 5488 O O . GLN C 1 156 ? 28.745 43.143 54.457 1.00 77.72 156 GLN C O 1
ATOM 5494 N N . GLY C 1 157 ? 30.478 42.082 53.495 1.00 63.60 157 GLY C N 1
ATOM 5495 C CA . GLY C 1 157 ? 30.260 40.875 54.274 1.00 63.48 157 GLY C CA 1
ATOM 5496 C C . GLY C 1 157 ? 28.996 40.095 53.961 1.00 63.89 157 GLY C C 1
ATOM 5497 O O . GLY C 1 157 ? 28.571 39.282 54.785 1.00 66.43 157 GLY C O 1
ATOM 5498 N N . VAL C 1 158 ? 28.383 40.301 52.795 1.00 54.00 158 VAL C N 1
ATOM 5499 C CA . VAL C 1 158 ? 27.165 39.589 52.420 1.00 57.04 158 VAL C CA 1
ATOM 5500 C C . VAL C 1 158 ? 27.537 38.344 51.632 1.00 53.27 158 VAL C C 1
ATOM 5501 O O . VAL C 1 158 ? 28.255 38.423 50.630 1.00 51.79 158 VAL C O 1
ATOM 5505 N N . LEU C 1 159 ? 27.032 37.196 52.070 1.00 51.44 159 LEU C N 1
ATOM 5506 C CA . LEU C 1 159 ? 27.178 35.951 51.328 1.00 50.46 159 LEU C CA 1
ATOM 5507 C C . LEU C 1 159 ? 25.970 35.807 50.402 1.00 51.28 159 LEU C C 1
ATOM 5508 O O . LEU C 1 159 ? 24.831 35.667 50.870 1.00 51.73 159 LEU C O 1
ATOM 5513 N N . ILE C 1 160 ? 26.215 35.869 49.090 1.00 39.60 160 ILE C N 1
ATOM 5514 C CA . ILE C 1 160 ? 25.163 35.817 48.078 1.00 45.16 160 ILE C CA 1
ATOM 5515 C C . ILE C 1 160 ? 25.128 34.414 47.479 1.00 46.85 160 ILE C C 1
ATOM 5516 O O . ILE C 1 160 ? 26.144 33.915 46.977 1.00 46.84 160 ILE C O 1
ATOM 5521 N N . ILE C 1 161 ? 23.955 33.781 47.519 1.00 42.49 161 ILE C N 1
ATOM 5522 C CA . ILE C 1 161 ? 23.801 32.385 47.122 1.00 42.53 161 ILE C CA 1
ATOM 5523 C C . ILE C 1 161 ? 22.519 32.228 46.310 1.00 37.67 161 ILE C C 1
ATOM 5524 O O . ILE C 1 161 ? 21.418 32.437 46.833 1.00 39.55 161 ILE C O 1
ATOM 5529 N N . GLY C 1 162 ? 22.657 31.842 45.042 1.00 35.49 162 GLY C N 1
ATOM 5530 C CA . GLY C 1 162 ? 21.508 31.379 44.278 1.00 34.97 162 GLY C CA 1
ATOM 5531 C C . GLY C 1 162 ? 21.177 29.948 44.675 1.00 38.67 162 GLY C C 1
ATOM 5532 O O . GLY C 1 162 ? 22.064 29.092 44.755 1.00 41.81 162 GLY C O 1
ATOM 5533 N N . SER C 1 163 ? 19.907 29.692 44.962 1.00 35.67 163 SER C N 1
ATOM 5534 C CA . SER C 1 163 ? 19.479 28.356 45.353 1.00 37.24 163 SER C CA 1
ATOM 5535 C C . SER C 1 163 ? 18.491 27.832 44.328 1.00 36.62 163 SER C C 1
ATOM 5536 O O . SER C 1 163 ? 17.322 28.236 44.325 1.00 36.25 163 SER C O 1
ATOM 5539 N N . GLY C 1 164 ? 18.956 26.918 43.478 1.00 36.47 164 GLY C N 1
ATOM 5540 C CA . GLY C 1 164 ? 18.095 26.323 42.473 1.00 35.27 164 GLY C CA 1
ATOM 5541 C C . GLY C 1 164 ? 18.281 24.829 42.311 1.00 39.11 164 GLY C C 1
ATOM 5542 O O . GLY C 1 164 ? 18.472 24.096 43.290 1.00 35.80 164 GLY C O 1
ATOM 5543 N N . GLY C 1 165 ? 18.215 24.379 41.061 1.00 38.09 165 GLY C N 1
ATOM 5544 C CA . GLY C 1 165 ? 18.400 22.992 40.682 1.00 30.72 165 GLY C CA 1
ATOM 5545 C C . GLY C 1 165 ? 18.986 22.987 39.290 1.00 37.16 165 GLY C C 1
ATOM 5546 O O . GLY C 1 165 ? 18.350 23.474 38.348 1.00 38.09 165 GLY C O 1
ATOM 5547 N N . THR C 1 166 ? 20.203 22.455 39.148 1.00 30.94 166 THR C N 1
ATOM 5548 C CA . THR C 1 166 ? 20.972 22.681 37.930 1.00 29.38 166 THR C CA 1
ATOM 5549 C C . THR C 1 166 ? 20.358 21.977 36.728 1.00 28.73 166 THR C C 1
ATOM 5550 O O . THR C 1 166 ? 20.364 22.524 35.622 1.00 31.71 166 THR C O 1
ATOM 5554 N N . VAL C 1 167 ? 19.844 20.765 36.915 1.00 28.92 167 VAL C N 1
ATOM 5555 C CA . VAL C 1 167 ? 19.039 20.066 35.917 1.00 32.21 167 VAL C CA 1
ATOM 5556 C C . VAL C 1 167 ? 17.728 19.729 36.602 1.00 33.80 167 VAL C C 1
ATOM 5557 O O . VAL C 1 167 ? 17.718 18.979 37.585 1.00 30.11 167 VAL C O 1
ATOM 5561 N N . HIS C 1 168 ? 16.627 20.294 36.106 1.00 31.76 168 HIS C N 1
ATOM 5562 C CA . HIS C 1 168 ? 15.373 20.336 36.861 1.00 35.08 168 HIS C CA 1
ATOM 5563 C C . HIS C 1 168 ? 14.193 20.094 35.925 1.00 34.75 168 HIS C C 1
ATOM 5564 O O . HIS C 1 168 ? 13.369 20.985 35.685 1.00 33.54 168 HIS C O 1
ATOM 5571 N N . PRO C 1 169 ? 14.070 18.883 35.387 1.00 36.85 169 PRO C N 1
ATOM 5572 C CA . PRO C 1 169 ? 13.024 18.622 34.386 1.00 36.00 169 PRO C CA 1
ATOM 5573 C C . PRO C 1 169 ? 11.640 18.612 35.020 1.00 37.25 169 PRO C C 1
ATOM 5574 O O . PRO C 1 169 ? 11.473 18.546 36.240 1.00 35.91 169 PRO C O 1
ATOM 5578 N N . SER C 1 170 ? 10.634 18.683 34.154 1.00 34.77 170 SER C N 1
ATOM 5579 C CA . SER C 1 170 ? 9.258 18.463 34.575 1.00 34.50 170 SER C CA 1
ATOM 5580 C C . SER C 1 170 ? 9.101 17.087 35.224 1.00 37.88 170 SER C C 1
ATOM 5581 O O . SER C 1 170 ? 9.839 16.144 34.917 1.00 33.90 170 SER C O 1
ATOM 5584 N N . ASP C 1 171 ? 8.105 16.979 36.113 1.00 31.99 171 ASP C N 1
ATOM 5585 C CA . ASP C 1 171 ? 7.719 15.689 36.680 1.00 38.02 171 ASP C CA 1
ATOM 5586 C C . ASP C 1 171 ? 7.284 14.684 35.621 1.00 39.06 171 ASP C C 1
ATOM 5587 O O . ASP C 1 171 ? 7.272 13.482 35.903 1.00 37.87 171 ASP C O 1
ATOM 5592 N N . ASP C 1 172 ? 6.905 15.138 34.422 1.00 38.95 172 ASP C N 1
ATOM 5593 C CA . ASP C 1 172 ? 6.480 14.205 33.385 1.00 35.18 172 ASP C CA 1
ATOM 5594 C C . ASP C 1 172 ? 7.639 13.630 32.585 1.00 34.89 172 ASP C C 1
ATOM 5595 O O . ASP C 1 172 ? 7.422 12.720 31.779 1.00 38.33 172 ASP C O 1
ATOM 5600 N N . THR C 1 173 ? 8.845 14.130 32.776 1.00 31.90 173 THR C N 1
ATOM 5601 C CA . THR C 1 173 ? 9.998 13.589 32.072 1.00 33.74 173 THR C CA 1
ATOM 5602 C C . THR C 1 173 ? 10.378 12.240 32.676 1.00 37.64 173 THR C C 1
ATOM 5603 O O . THR C 1 173 ? 10.574 12.152 33.892 1.00 36.15 173 THR C O 1
ATOM 5607 N N . PRO C 1 174 ? 10.498 11.179 31.871 1.00 39.83 174 PRO C N 1
ATOM 5608 C CA . PRO C 1 174 ? 10.795 9.855 32.440 1.00 36.42 174 PRO C CA 1
ATOM 5609 C C . PRO C 1 174 ? 12.163 9.815 33.109 1.00 35.88 174 PRO C C 1
ATOM 5610 O O . PRO C 1 174 ? 13.086 10.535 32.732 1.00 33.60 174 PRO C O 1
ATOM 5614 N N . HIS C 1 175 ? 12.280 8.961 34.121 1.00 41.54 175 HIS C N 1
ATOM 5615 C CA . HIS C 1 175 ? 13.516 8.789 34.865 1.00 39.51 175 HIS C CA 1
ATOM 5616 C C . HIS C 1 175 ? 14.495 7.920 34.081 1.00 40.90 175 HIS C C 1
ATOM 5617 O O . HIS C 1 175 ? 14.138 7.235 33.123 1.00 40.51 175 HIS C O 1
ATOM 5624 N N . CYS C 1 176 ? 15.751 7.938 34.511 1.00 45.06 176 CYS C N 1
ATOM 5625 C CA . CYS C 1 176 ? 16.793 7.056 33.996 1.00 46.70 176 CYS C CA 1
ATOM 5626 C C . CYS C 1 176 ? 17.333 6.272 35.192 1.00 52.01 176 CYS C C 1
ATOM 5627 O O . CYS C 1 176 ? 18.323 6.676 35.830 1.00 57.23 176 CYS C O 1
ATOM 5630 N N . PRO C 1 177 ? 16.694 5.158 35.548 1.00 62.97 177 PRO C N 1
ATOM 5631 C CA . PRO C 1 177 ? 17.097 4.453 36.778 1.00 75.95 177 PRO C CA 1
ATOM 5632 C C . PRO C 1 177 ? 18.471 3.784 36.694 1.00 79.54 177 PRO C C 1
ATOM 5633 O O . PRO C 1 177 ? 19.099 3.573 37.738 1.00 76.05 177 PRO C O 1
ATOM 5637 N N . ASN C 1 178 ? 18.938 3.434 35.499 1.00 85.10 178 ASN C N 1
ATOM 5638 C CA . ASN C 1 178 ? 20.270 2.845 35.342 1.00 90.93 178 ASN C CA 1
ATOM 5639 C C . ASN C 1 178 ? 21.224 3.867 34.728 1.00 85.66 178 ASN C C 1
ATOM 5640 O O . ASN C 1 178 ? 21.689 3.751 33.594 1.00 90.22 178 ASN C O 1
ATOM 5645 N N . GLY C 1 179 ? 21.524 4.882 35.535 1.00 72.58 179 GLY C N 1
ATOM 5646 C CA . GLY C 1 179 ? 22.485 5.884 35.146 1.00 64.86 179 GLY C CA 1
ATOM 5647 C C . GLY C 1 179 ? 21.927 7.290 35.112 1.00 59.59 179 GLY C C 1
ATOM 5648 O O . GLY C 1 179 ? 20.906 7.581 35.737 1.00 70.46 179 GLY C O 1
ATOM 5649 N N . VAL C 1 180 ? 22.616 8.174 34.403 1.00 47.85 180 VAL C N 1
ATOM 5650 C CA . VAL C 1 180 ? 22.173 9.545 34.188 1.00 44.44 180 VAL C CA 1
ATOM 5651 C C . VAL C 1 180 ? 21.666 9.658 32.755 1.00 39.43 180 VAL C C 1
ATOM 5652 O O . VAL C 1 180 ? 22.255 9.080 31.832 1.00 33.54 180 VAL C O 1
ATOM 5656 N N . ALA C 1 181 ? 20.577 10.387 32.565 1.00 30.67 181 ALA C N 1
ATOM 5657 C CA . ALA C 1 181 ? 20.073 10.584 31.210 1.00 36.59 181 ALA C CA 1
ATOM 5658 C C . ALA C 1 181 ? 21.131 11.278 30.344 1.00 37.94 181 ALA C C 1
ATOM 5659 O O . ALA C 1 181 ? 21.711 12.291 30.770 1.00 34.95 181 ALA C O 1
ATOM 5661 N N . PRO C 1 182 ? 21.427 10.759 29.147 1.00 36.79 182 PRO C N 1
ATOM 5662 C CA . PRO C 1 182 ? 22.349 11.477 28.249 1.00 30.62 182 PRO C CA 1
ATOM 5663 C C . PRO C 1 182 ? 21.937 12.916 27.952 1.00 34.44 182 PRO C C 1
ATOM 5664 O O . PRO C 1 182 ? 22.814 13.787 27.868 1.00 36.26 182 PRO C O 1
ATOM 5668 N N . TRP C 1 183 ? 20.639 13.205 27.790 1.00 30.21 183 TRP C N 1
ATOM 5669 C CA . TRP C 1 183 ? 20.262 14.592 27.535 1.00 27.71 183 TRP C CA 1
ATOM 5670 C C . TRP C 1 183 ? 20.677 15.488 28.694 1.00 32.44 183 TRP C C 1
ATOM 5671 O O . TRP C 1 183 ? 21.064 16.644 28.474 1.00 34.52 183 TRP C O 1
ATOM 5682 N N . ALA C 1 184 ? 20.632 14.963 29.928 1.00 30.97 184 ALA C N 1
ATOM 5683 C CA . ALA C 1 184 ? 20.957 15.772 31.100 1.00 34.70 184 ALA C CA 1
ATOM 5684 C C . ALA C 1 184 ? 22.458 16.017 31.205 1.00 33.54 184 ALA C C 1
ATOM 5685 O O . ALA C 1 184 ? 22.882 17.132 31.529 1.00 34.78 184 ALA C O 1
ATOM 5687 N N . ILE C 1 185 ? 23.273 14.997 30.919 1.00 29.05 185 ILE C N 1
ATOM 5688 C CA . ILE C 1 185 ? 24.720 15.192 30.879 1.00 29.40 185 ILE C CA 1
ATOM 5689 C C . ILE C 1 185 ? 25.081 16.248 29.847 1.00 32.31 185 ILE C C 1
ATOM 5690 O O . ILE C 1 185 ? 25.976 17.072 30.065 1.00 33.77 185 ILE C O 1
ATOM 5695 N N . GLU C 1 186 ? 24.384 16.250 28.709 1.00 27.97 186 GLU C N 1
ATOM 5696 C CA . GLU C 1 186 ? 24.699 17.221 27.665 1.00 26.89 186 GLU C CA 1
ATOM 5697 C C . GLU C 1 186 ? 24.432 18.645 28.141 1.00 29.94 186 GLU C C 1
ATOM 5698 O O . GLU C 1 186 ? 25.272 19.539 27.968 1.00 31.20 186 GLU C O 1
ATOM 5704 N N . PHE C 1 187 ? 23.274 18.873 28.770 1.00 29.31 187 PHE C N 1
ATOM 5705 C CA . PHE C 1 187 ? 23.018 20.196 29.324 1.00 29.08 187 PHE C CA 1
ATOM 5706 C C . PHE C 1 187 ? 24.032 20.532 30.410 1.00 31.08 187 PHE C C 1
ATOM 5707 O O . PHE C 1 187 ? 24.630 21.618 30.406 1.00 27.97 187 PHE C O 1
ATOM 5715 N N . ASP C 1 188 ? 24.230 19.606 31.356 1.00 29.42 188 ASP C N 1
ATOM 5716 C CA . ASP C 1 188 ? 25.137 19.851 32.476 1.00 28.26 188 ASP C CA 1
ATOM 5717 C C . ASP C 1 188 ? 26.559 20.132 31.997 1.00 32.39 188 ASP C C 1
ATOM 5718 O O . ASP C 1 188 ? 27.220 21.059 32.491 1.00 27.85 188 ASP C O 1
ATOM 5723 N N . ASN C 1 189 ? 27.045 19.346 31.030 1.00 32.55 189 ASN C N 1
ATOM 5724 C CA . ASN C 1 189 ? 28.383 19.574 30.488 1.00 34.18 189 ASN C CA 1
ATOM 5725 C C . ASN C 1 189 ? 28.464 20.921 29.789 1.00 33.11 189 ASN C C 1
ATOM 5726 O O . ASN C 1 189 ? 29.469 21.634 29.915 1.00 31.28 189 ASN C O 1
ATOM 5731 N N . TRP C 1 190 ? 27.408 21.294 29.058 1.00 30.34 190 TRP C N 1
ATOM 5732 C CA . TRP C 1 190 ? 27.418 22.583 28.380 1.00 27.62 190 TRP C CA 1
ATOM 5733 C C . TRP C 1 190 ? 27.576 23.717 29.381 1.00 29.35 190 TRP C C 1
ATOM 5734 O O . TRP C 1 190 ? 28.418 24.610 29.203 1.00 28.36 190 TRP C O 1
ATOM 5745 N N . LEU C 1 191 ? 26.760 23.703 30.442 1.00 27.37 191 LEU C N 1
ATOM 5746 C CA . LEU C 1 191 ? 26.791 24.796 31.408 1.00 28.73 191 LEU C CA 1
ATOM 5747 C C . LEU C 1 191 ? 28.168 24.899 32.049 1.00 32.82 191 LEU C C 1
ATOM 5748 O O . LEU C 1 191 ? 28.738 25.997 32.128 1.00 32.57 191 LEU C O 1
ATOM 5753 N N . GLU C 1 192 ? 28.752 23.752 32.432 1.00 34.15 192 GLU C N 1
ATOM 5754 C CA . GLU C 1 192 ? 30.082 23.746 33.046 1.00 40.14 192 GLU C CA 1
ATOM 5755 C C . GLU C 1 192 ? 31.135 24.337 32.110 1.00 39.75 192 GLU C C 1
ATOM 5756 O O . GLU C 1 192 ? 31.959 25.159 32.526 1.00 37.80 192 GLU C O 1
ATOM 5762 N N . ASP C 1 193 ? 31.131 23.930 30.839 1.00 34.05 193 ASP C N 1
ATOM 5763 C CA . ASP C 1 193 ? 32.183 24.407 29.946 1.00 30.99 193 ASP C CA 1
ATOM 5764 C C . ASP C 1 193 ? 31.969 25.866 29.551 1.00 34.63 193 ASP C C 1
ATOM 5765 O O . ASP C 1 193 ? 32.946 26.603 29.383 1.00 39.85 193 ASP C O 1
ATOM 5770 N N . ALA C 1 194 ? 30.713 26.307 29.424 1.00 26.34 194 ALA C N 1
ATOM 5771 C CA . ALA C 1 194 ? 30.442 27.725 29.189 1.00 28.36 194 ALA C CA 1
ATOM 5772 C C . ALA C 1 194 ? 30.958 28.586 30.336 1.00 28.90 194 ALA C C 1
ATOM 5773 O O . ALA C 1 194 ? 31.603 29.620 30.109 1.00 33.70 194 ALA C O 1
ATOM 5775 N N . LEU C 1 195 ? 30.665 28.186 31.582 1.00 29.91 195 LEU C N 1
ATOM 5776 C CA . LEU C 1 195 ? 31.139 28.945 32.741 1.00 32.88 195 LEU C CA 1
ATOM 5777 C C . LEU C 1 195 ? 32.662 28.918 32.848 1.00 37.71 195 LEU C C 1
ATOM 5778 O O . LEU C 1 195 ? 33.293 29.961 33.083 1.00 37.77 195 LEU C O 1
ATOM 5783 N N . LEU C 1 196 ? 33.272 27.736 32.668 1.00 32.70 196 LEU C N 1
ATOM 5784 C CA . LEU C 1 196 ? 34.725 27.620 32.790 1.00 37.10 196 LEU C CA 1
ATOM 5785 C C . LEU C 1 196 ? 35.442 28.453 31.736 1.00 37.96 196 LEU C C 1
ATOM 5786 O O . LEU C 1 196 ? 36.504 29.030 32.000 1.00 39.58 196 LEU C O 1
ATOM 5791 N N . SER C 1 197 ? 34.888 28.513 30.533 1.00 34.18 197 SER C N 1
ATOM 5792 C CA . SER C 1 197 ? 35.510 29.285 29.474 1.00 34.28 197 SER C CA 1
ATOM 5793 C C . SER C 1 197 ? 35.125 30.756 29.516 1.00 36.81 197 SER C C 1
ATOM 5794 O O . SER C 1 197 ? 35.535 31.512 28.630 1.00 35.46 197 SER C O 1
ATOM 5797 N N . GLY C 1 198 ? 34.381 31.185 30.535 1.00 39.98 198 GLY C N 1
ATOM 5798 C CA . GLY C 1 198 ? 34.026 32.588 30.659 1.00 35.92 198 GLY C CA 1
ATOM 5799 C C . GLY C 1 198 ? 33.017 33.073 29.644 1.00 43.02 198 GLY C C 1
ATOM 5800 O O . GLY C 1 198 ? 32.902 34.281 29.432 1.00 46.55 198 GLY C O 1
ATOM 5801 N N . ARG C 1 199 ? 32.277 32.160 29.007 1.00 44.57 199 ARG C N 1
ATOM 5802 C CA . ARG C 1 199 ? 31.247 32.526 28.033 1.00 41.92 199 ARG C CA 1
ATOM 5803 C C . ARG C 1 199 ? 29.935 32.888 28.741 1.00 38.69 199 ARG C C 1
ATOM 5804 O O . ARG C 1 199 ? 28.887 32.272 28.543 1.00 36.39 199 ARG C O 1
ATOM 5812 N N . TYR C 1 200 ? 30.010 33.947 29.557 1.00 34.99 200 TYR C N 1
ATOM 5813 C CA . TYR C 1 200 ? 28.903 34.313 30.438 1.00 36.57 200 TYR C CA 1
ATOM 5814 C C . TYR C 1 200 ? 27.713 34.896 29.674 1.00 37.10 200 TYR C C 1
ATOM 5815 O O . TYR C 1 200 ? 26.557 34.695 30.080 1.00 34.95 200 TYR C O 1
ATOM 5824 N N . GLU C 1 201 ? 27.963 35.614 28.577 1.00 32.09 201 GLU C N 1
ATOM 5825 C CA . GLU C 1 201 ? 26.850 36.050 27.743 1.00 43.00 201 GLU C CA 1
ATOM 5826 C C . GLU C 1 201 ? 26.117 34.844 27.148 1.00 37.32 201 GLU C C 1
ATOM 5827 O O . GLU C 1 201 ? 24.884 34.837 27.063 1.00 36.23 201 GLU C O 1
ATOM 5833 N N . ASP C 1 202 ? 26.853 33.790 26.781 1.00 32.89 202 ASP C N 1
ATOM 5834 C CA . ASP C 1 202 ? 26.207 32.548 26.347 1.00 33.87 202 ASP C CA 1
ATOM 5835 C C . ASP C 1 202 ? 25.324 31.977 27.450 1.00 33.63 202 ASP C C 1
ATOM 5836 O O . ASP C 1 202 ? 24.221 31.488 27.184 1.00 29.85 202 ASP C O 1
ATOM 5841 N N . VAL C 1 203 ? 25.790 32.030 28.698 1.00 29.90 203 VAL C N 1
ATOM 5842 C CA . VAL C 1 203 ? 24.971 31.533 29.794 1.00 31.33 203 VAL C CA 1
ATOM 5843 C C . VAL C 1 203 ? 23.706 32.374 29.923 1.00 32.57 203 VAL C C 1
ATOM 5844 O O . VAL C 1 203 ? 22.603 31.843 30.087 1.00 29.08 203 VAL C O 1
ATOM 5848 N N . ASN C 1 204 ? 23.836 33.692 29.794 1.00 30.16 204 ASN C N 1
ATOM 5849 C CA . ASN C 1 204 ? 22.645 34.532 29.809 1.00 41.87 204 ASN C CA 1
ATOM 5850 C C . ASN C 1 204 ? 21.719 34.207 28.641 1.00 38.62 204 ASN C C 1
ATOM 5851 O O . ASN C 1 204 ? 20.497 34.322 28.769 1.00 38.72 204 ASN C O 1
ATOM 5856 N N . ASN C 1 205 ? 22.275 33.787 27.508 1.00 32.51 205 ASN C N 1
ATOM 5857 C CA . ASN C 1 205 ? 21.485 33.465 26.323 1.00 37.89 205 ASN C CA 1
ATOM 5858 C C . ASN C 1 205 ? 21.382 31.966 26.125 1.00 35.88 205 ASN C C 1
ATOM 5859 O O . ASN C 1 205 ? 21.392 31.478 24.987 1.00 34.90 205 ASN C O 1
ATOM 5864 N N . PHE C 1 206 ? 21.290 31.218 27.227 1.00 30.06 206 PHE C N 1
ATOM 5865 C CA . PHE C 1 206 ? 21.308 29.764 27.133 1.00 30.28 206 PHE C CA 1
ATOM 5866 C C . PHE C 1 206 ? 20.176 29.242 26.262 1.00 31.72 206 PHE C C 1
ATOM 5867 O O . PHE C 1 206 ? 20.332 28.201 25.612 1.00 35.43 206 PHE C O 1
ATOM 5875 N N . LYS C 1 207 ? 19.044 29.954 26.212 1.00 27.88 207 LYS C N 1
ATOM 5876 C CA . LYS C 1 207 ? 17.928 29.482 25.396 1.00 32.35 207 LYS C CA 1
ATOM 5877 C C . LYS C 1 207 ? 18.300 29.380 23.924 1.00 33.82 207 LYS C C 1
ATOM 5878 O O . LYS C 1 207 ? 17.730 28.551 23.201 1.00 31.18 207 LYS C O 1
ATOM 5884 N N . LYS C 1 208 ? 19.263 30.186 23.467 1.00 27.57 208 LYS C N 1
ATOM 5885 C CA . LYS C 1 208 ? 19.699 30.146 22.076 1.00 31.04 208 LYS C CA 1
ATOM 5886 C C . LYS C 1 208 ? 20.721 29.053 21.787 1.00 33.30 208 LYS C C 1
ATOM 5887 O O . LYS C 1 208 ? 20.993 28.785 20.607 1.00 33.25 208 LYS C O 1
ATOM 5893 N N . LEU C 1 209 ? 21.288 28.414 22.819 1.00 35.41 209 LEU C N 1
ATOM 5894 C CA . LEU C 1 209 ? 22.498 27.609 22.609 1.00 37.98 209 LEU C CA 1
ATOM 5895 C C . LEU C 1 209 ? 22.509 26.280 23.340 1.00 31.01 209 LEU C C 1
ATOM 5896 O O . LEU C 1 209 ? 23.059 25.310 22.819 1.00 33.11 209 LEU C O 1
ATOM 5901 N N . ALA C 1 210 ? 21.974 26.219 24.559 1.00 26.31 210 ALA C N 1
ATOM 5902 C CA . ALA C 1 210 ? 22.280 25.096 25.431 1.00 30.22 210 ALA C CA 1
ATOM 5903 C C . ALA C 1 210 ? 21.517 23.853 24.981 1.00 28.89 210 ALA C C 1
ATOM 5904 O O . ALA C 1 210 ? 20.291 23.902 24.821 1.00 30.71 210 ALA C O 1
ATOM 5906 N N . PRO C 1 211 ? 22.195 22.725 24.790 1.00 32.75 211 PRO C N 1
ATOM 5907 C CA . PRO C 1 211 ? 21.479 21.488 24.441 1.00 29.23 211 PRO C CA 1
ATOM 5908 C C . PRO C 1 211 ? 20.509 21.077 25.540 1.00 26.89 211 PRO C C 1
ATOM 5909 O O . PRO C 1 211 ? 20.879 20.980 26.713 1.00 29.37 211 PRO C O 1
ATOM 5913 N N . ASN C 1 212 ? 19.252 20.854 25.147 1.00 23.55 212 ASN C N 1
ATOM 5914 C CA . ASN C 1 212 ? 18.207 20.276 26.002 1.00 24.40 212 ASN C CA 1
ATOM 5915 C C . ASN C 1 212 ? 17.810 21.190 27.157 1.00 29.23 212 ASN C C 1
ATOM 5916 O O . ASN C 1 212 ? 17.332 20.712 28.189 1.00 26.96 212 ASN C O 1
ATOM 5921 N N . TRP C 1 213 ? 17.984 22.508 27.018 1.00 28.74 213 TRP C N 1
ATOM 5922 C CA . TRP C 1 213 ? 17.498 23.371 28.087 1.00 33.77 213 TRP C CA 1
ATOM 5923 C C . TRP C 1 213 ? 15.988 23.232 28.240 1.00 32.00 213 TRP C C 1
ATOM 5924 O O . TRP C 1 213 ? 15.462 23.365 29.354 1.00 35.78 213 TRP C O 1
ATOM 5935 N N . GLU C 1 214 ? 15.283 22.928 27.140 1.00 27.54 214 GLU C N 1
ATOM 5936 C CA . GLU C 1 214 ? 13.829 22.776 27.198 1.00 28.91 214 GLU C CA 1
ATOM 5937 C C . GLU C 1 214 ? 13.423 21.552 28.015 1.00 30.37 214 GLU C C 1
ATOM 5938 O O . GLU C 1 214 ? 12.352 21.550 28.623 1.00 35.40 214 GLU C O 1
ATOM 5944 N N . ILE C 1 215 ? 14.260 20.512 28.045 1.00 26.25 215 ILE C N 1
ATOM 5945 C CA . ILE C 1 215 ? 14.009 19.383 28.935 1.00 24.20 215 ILE C CA 1
ATOM 5946 C C . ILE C 1 215 ? 14.489 19.705 30.341 1.00 29.06 215 ILE C C 1
ATOM 5947 O O . ILE C 1 215 ? 13.854 19.328 31.333 1.00 29.52 215 ILE C O 1
ATOM 5952 N N . SER C 1 216 ? 15.625 20.395 30.447 1.00 29.38 216 SER C N 1
ATOM 5953 C CA . SER C 1 216 ? 16.273 20.603 31.738 1.00 28.61 216 SER C CA 1
ATOM 5954 C C . SER C 1 216 ? 15.609 21.705 32.555 1.00 29.04 216 SER C C 1
ATOM 5955 O O . SER C 1 216 ? 15.672 21.685 33.793 1.00 24.05 216 SER C O 1
ATOM 5958 N N . HIS C 1 217 ? 14.977 22.671 31.892 1.00 27.09 217 HIS C N 1
ATOM 5959 C CA . HIS C 1 217 ? 14.444 23.853 32.569 1.00 26.52 217 HIS C CA 1
ATOM 5960 C C . HIS C 1 217 ? 13.206 24.332 31.837 1.00 31.31 217 HIS C C 1
ATOM 5961 O O . HIS C 1 217 ? 13.190 25.417 31.240 1.00 33.60 217 HIS C O 1
ATOM 5968 N N . PRO C 1 218 ? 12.132 23.535 31.866 1.00 35.17 218 PRO C N 1
ATOM 5969 C CA . PRO C 1 218 ? 10.918 23.937 31.142 1.00 30.70 218 PRO C CA 1
ATOM 5970 C C . PRO C 1 218 ? 10.339 25.225 31.664 1.00 27.80 218 PRO C C 1
ATOM 5971 O O . PRO C 1 218 ? 9.746 25.970 30.883 1.00 33.03 218 PRO C O 1
ATOM 5975 N N . GLY C 1 219 ? 10.518 25.528 32.952 1.00 28.82 219 GLY C N 1
ATOM 5976 C CA . GLY C 1 219 ? 10.128 26.823 33.497 1.00 29.96 219 GLY C CA 1
ATOM 5977 C C . GLY C 1 219 ? 11.273 27.795 33.766 1.00 36.85 219 GLY C C 1
ATOM 5978 O O . GLY C 1 219 ? 11.032 29.000 33.872 1.00 32.56 219 GLY C O 1
ATOM 5979 N N . GLN C 1 220 ? 12.511 27.283 33.910 1.00 32.52 220 GLN C N 1
ATOM 5980 C CA . GLN C 1 220 ? 13.745 28.053 34.116 1.00 30.19 220 GLN C CA 1
ATOM 5981 C C . GLN C 1 220 ? 13.895 28.660 35.515 1.00 39.48 220 GLN C C 1
ATOM 5982 O O . GLN C 1 220 ? 14.991 29.129 35.859 1.00 26.97 220 GLN C O 1
ATOM 5988 N N . GLU C 1 221 ? 12.829 28.681 36.330 1.00 26.38 221 GLU C N 1
ATOM 5989 C CA . GLU C 1 221 ? 12.954 29.300 37.647 1.00 35.55 221 GLU C CA 1
ATOM 5990 C C . GLU C 1 221 ? 14.057 28.662 38.495 1.00 36.60 221 GLU C C 1
ATOM 5991 O O . GLU C 1 221 ? 14.603 29.336 39.376 1.00 36.55 221 GLU C O 1
ATOM 5997 N N . HIS C 1 222 ? 14.418 27.396 38.246 1.00 31.08 222 HIS C N 1
ATOM 5998 C CA . HIS C 1 222 ? 15.472 26.761 39.036 1.00 29.58 222 HIS C CA 1
ATOM 5999 C C . HIS C 1 222 ? 16.866 27.022 38.491 1.00 35.58 222 HIS C C 1
ATOM 6000 O O . HIS C 1 222 ? 17.850 26.708 39.171 1.00 35.00 222 HIS C O 1
ATOM 6007 N N . LEU C 1 223 ? 16.975 27.584 37.289 1.00 32.02 223 LEU C N 1
ATOM 6008 C CA . LEU C 1 223 ? 18.259 27.987 36.738 1.00 33.11 223 LEU C CA 1
ATOM 6009 C C . LEU C 1 223 ? 18.570 29.456 37.000 1.00 38.33 223 LEU C C 1
ATOM 6010 O O . LEU C 1 223 ? 19.725 29.802 37.260 1.00 33.24 223 LEU C O 1
ATOM 6015 N N . TYR C 1 224 ? 17.559 30.326 36.962 1.00 30.66 224 TYR C N 1
ATOM 6016 C CA . TYR C 1 224 ? 17.826 31.757 37.051 1.00 29.13 224 TYR C CA 1
ATOM 6017 C C . TYR C 1 224 ? 18.552 32.206 38.325 1.00 29.62 224 TYR C C 1
ATOM 6018 O O . TYR C 1 224 ? 19.222 33.249 38.262 1.00 36.53 224 TYR C O 1
ATOM 6027 N N . PRO C 1 225 ? 18.484 31.520 39.474 1.00 31.28 225 PRO C N 1
ATOM 6028 C CA . PRO C 1 225 ? 19.341 31.955 40.593 1.00 34.22 225 PRO C CA 1
ATOM 6029 C C . PRO C 1 225 ? 20.820 31.936 40.240 1.00 37.87 225 PRO C C 1
ATOM 6030 O O . PRO C 1 225 ? 21.600 32.732 40.787 1.00 31.24 225 PRO C O 1
ATOM 6034 N N . LEU C 1 226 ? 21.226 31.049 39.329 1.00 31.20 226 LEU C N 1
ATOM 6035 C CA . LEU C 1 226 ? 22.609 31.041 38.875 1.00 32.77 226 LEU C CA 1
ATOM 6036 C C . LEU C 1 226 ? 22.984 32.383 38.257 1.00 39.58 226 LEU C C 1
ATOM 6037 O O . LEU C 1 226 ? 24.042 32.947 38.566 1.00 38.70 226 LEU C O 1
ATOM 6042 N N . HIS C 1 227 ? 22.143 32.889 37.348 1.00 38.66 227 HIS C N 1
ATOM 6043 C CA . HIS C 1 227 ? 22.459 34.146 36.680 1.00 38.53 227 HIS C CA 1
ATOM 6044 C C . HIS C 1 227 ? 22.595 35.281 37.691 1.00 39.89 227 HIS C C 1
ATOM 6045 O O . HIS C 1 227 ? 23.458 36.157 37.536 1.00 37.85 227 HIS C O 1
ATOM 6052 N N . VAL C 1 228 ? 21.770 35.279 38.744 1.00 33.67 228 VAL C N 1
ATOM 6053 C CA . VAL C 1 228 ? 21.859 36.365 39.716 1.00 40.30 228 VAL C CA 1
ATOM 6054 C C . VAL C 1 228 ? 23.162 36.273 40.495 1.00 38.42 228 VAL C C 1
ATOM 6055 O O . VAL C 1 228 ? 23.855 37.276 40.692 1.00 37.98 228 VAL C O 1
ATOM 6059 N N . ALA C 1 229 ? 23.514 35.072 40.960 1.00 38.69 229 ALA C N 1
ATOM 6060 C CA . ALA C 1 229 ? 24.779 34.926 41.673 1.00 35.48 229 ALA C CA 1
ATOM 6061 C C . ALA C 1 229 ? 25.938 35.318 40.781 1.00 40.30 229 ALA C C 1
ATOM 6062 O O . ALA C 1 229 ? 26.839 36.056 41.204 1.00 40.54 229 ALA C O 1
ATOM 6064 N N . LEU C 1 230 ? 25.912 34.849 39.529 1.00 39.02 230 LEU C N 1
ATOM 6065 C CA . LEU C 1 230 ? 26.998 35.126 38.595 1.00 40.64 230 LEU C CA 1
ATOM 6066 C C . LEU C 1 230 ? 27.178 36.627 38.400 1.00 40.23 230 LEU C C 1
ATOM 6067 O O . LEU C 1 230 ? 28.295 37.145 38.512 1.00 43.68 230 LEU C O 1
ATOM 6072 N N . GLY C 1 231 ? 26.079 37.344 38.135 1.00 38.82 231 GLY C N 1
ATOM 6073 C CA . GLY C 1 231 ? 26.162 38.792 37.991 1.00 44.51 231 GLY C CA 1
ATOM 6074 C C . GLY C 1 231 ? 26.733 39.485 39.218 1.00 47.89 231 GLY C C 1
ATOM 6075 O O . GLY C 1 231 ? 27.525 40.423 39.101 1.00 48.08 231 GLY C O 1
ATOM 6076 N N . ALA C 1 232 ? 26.353 39.025 40.411 1.00 47.74 232 ALA C N 1
ATOM 6077 C CA . ALA C 1 232 ? 26.818 39.654 41.642 1.00 48.97 232 ALA C CA 1
ATOM 6078 C C . ALA C 1 232 ? 28.323 39.509 41.856 1.00 53.20 232 ALA C C 1
ATOM 6079 O O . ALA C 1 232 ? 28.880 40.214 42.707 1.00 57.34 232 ALA C O 1
ATOM 6081 N N . ALA C 1 233 ? 28.993 38.640 41.103 1.00 50.03 233 ALA C N 1
ATOM 6082 C CA . ALA C 1 233 ? 30.428 38.441 41.247 1.00 50.07 233 ALA C CA 1
ATOM 6083 C C . ALA C 1 233 ? 31.261 39.423 40.421 1.00 50.26 233 ALA C C 1
ATOM 6084 O O . ALA C 1 233 ? 32.485 39.270 40.355 1.00 48.98 233 ALA C O 1
ATOM 6086 N N . GLY C 1 234 ? 30.637 40.421 39.792 1.00 49.76 234 GLY C N 1
ATOM 6087 C CA . GLY C 1 234 ? 31.380 41.407 39.031 1.00 47.57 234 GLY C CA 1
ATOM 6088 C C . GLY C 1 234 ? 31.669 40.948 37.613 1.00 54.70 234 GLY C C 1
ATOM 6089 O O . GLY C 1 234 ? 31.258 39.878 37.166 1.00 56.38 234 GLY C O 1
ATOM 6090 N N . LYS C 1 235 ? 32.401 41.790 36.889 1.00 59.40 235 LYS C N 1
ATOM 6091 C CA . LYS C 1 235 ? 32.701 41.481 35.499 1.00 63.01 235 LYS C CA 1
ATOM 6092 C C . LYS C 1 235 ? 33.803 40.436 35.413 1.00 60.08 235 LYS C C 1
ATOM 6093 O O . LYS C 1 235 ? 34.767 40.465 36.184 1.00 50.87 235 LYS C O 1
ATOM 6099 N N . ASN C 1 236 ? 33.639 39.517 34.460 1.00 63.76 236 ASN C N 1
ATOM 6100 C CA . ASN C 1 236 ? 34.517 38.372 34.226 1.00 63.40 236 ASN C CA 1
ATOM 6101 C C . ASN C 1 236 ? 35.013 37.721 35.523 1.00 56.57 236 ASN C C 1
ATOM 6102 O O . ASN C 1 236 ? 36.217 37.706 35.802 1.00 51.21 236 ASN C O 1
ATOM 6107 N N . PRO C 1 237 ? 34.111 37.163 36.320 1.00 53.22 237 PRO C N 1
ATOM 6108 C CA . PRO C 1 237 ? 34.551 36.326 37.433 1.00 48.68 237 PRO C CA 1
ATOM 6109 C C . PRO C 1 237 ? 35.137 35.027 36.898 1.00 44.77 237 PRO C C 1
ATOM 6110 O O . PRO C 1 237 ? 34.995 34.680 35.720 1.00 37.84 237 PRO C O 1
ATOM 6114 N N . LYS C 1 238 ? 35.810 34.310 37.786 1.00 42.30 238 LYS C N 1
ATOM 6115 C CA . LYS C 1 238 ? 36.293 32.970 37.495 1.00 44.00 238 LYS C CA 1
ATOM 6116 C C . LYS C 1 238 ? 35.366 31.963 38.165 1.00 44.84 238 LYS C C 1
ATOM 6117 O O . LYS C 1 238 ? 35.057 32.094 39.355 1.00 49.35 238 LYS C O 1
ATOM 6123 N N . THR C 1 239 ? 34.909 30.981 37.397 1.00 37.10 239 THR C N 1
ATOM 6124 C CA . THR C 1 239 ? 33.966 29.984 37.877 1.00 42.17 239 THR C CA 1
ATOM 6125 C C . THR C 1 239 ? 34.710 28.711 38.241 1.00 42.23 239 THR C C 1
ATOM 6126 O O . THR C 1 239 ? 35.648 28.312 37.545 1.00 47.09 239 THR C O 1
ATOM 6130 N N . GLN C 1 240 ? 34.290 28.069 39.324 1.00 37.48 240 GLN C N 1
ATOM 6131 C CA . GLN C 1 240 ? 34.754 26.715 39.581 1.00 42.38 240 GLN C CA 1
ATOM 6132 C C . GLN C 1 240 ? 33.609 25.843 40.079 1.00 45.96 240 GLN C C 1
ATOM 6133 O O . GLN C 1 240 ? 32.721 26.306 40.809 1.00 43.15 240 GLN C O 1
ATOM 6139 N N . LEU C 1 241 ? 33.642 24.579 39.647 1.00 43.91 241 LEU C N 1
ATOM 6140 C CA . LEU C 1 241 ? 32.712 23.551 40.093 1.00 37.37 241 LEU C CA 1
ATOM 6141 C C . LEU C 1 241 ? 33.152 23.045 41.464 1.00 43.92 241 LEU C C 1
ATOM 6142 O O . LEU C 1 241 ? 34.305 22.630 41.629 1.00 43.80 241 LEU C O 1
ATOM 6147 N N . ILE C 1 242 ? 32.255 23.103 42.449 1.00 35.24 242 ILE C N 1
ATOM 6148 C CA . ILE C 1 242 ? 32.592 22.721 43.818 1.00 40.76 242 ILE C CA 1
ATOM 6149 C C . ILE C 1 242 ? 31.757 21.566 44.327 1.00 40.44 242 ILE C C 1
ATOM 6150 O O . ILE C 1 242 ? 32.023 21.071 45.432 1.00 42.89 242 ILE C O 1
ATOM 6155 N N . HIS C 1 243 ? 30.771 21.108 43.567 1.00 39.47 243 HIS C N 1
ATOM 6156 C CA . HIS C 1 243 ? 30.105 19.863 43.902 1.00 37.53 243 HIS C CA 1
ATOM 6157 C C . HIS C 1 243 ? 29.373 19.377 42.665 1.00 40.05 243 HIS C C 1
ATOM 6158 O O . HIS C 1 243 ? 28.840 20.184 41.897 1.00 40.36 243 HIS C O 1
ATOM 6165 N N . ARG C 1 244 ? 29.354 18.062 42.477 1.00 40.63 244 ARG C N 1
ATOM 6166 C CA . ARG C 1 244 ? 28.535 17.462 41.437 1.00 42.68 244 ARG C CA 1
ATOM 6167 C C . ARG C 1 244 ? 27.986 16.140 41.950 1.00 41.11 244 ARG C C 1
ATOM 6168 O O . ARG C 1 244 ? 28.746 15.310 42.447 1.00 39.01 244 ARG C O 1
ATOM 6176 N N . SER C 1 245 ? 26.671 15.962 41.846 1.00 36.46 245 SER C N 1
ATOM 6177 C CA . SER C 1 245 ? 26.001 14.701 42.150 1.00 36.87 245 SER C CA 1
ATOM 6178 C C . SER C 1 245 ? 24.707 14.654 41.342 1.00 39.23 245 SER C C 1
ATOM 6179 O O . SER C 1 245 ? 24.248 15.660 40.791 1.00 38.48 245 SER C O 1
ATOM 6182 N N . TRP C 1 246 ? 24.122 13.465 41.280 1.00 40.80 246 TRP C N 1
ATOM 6183 C CA . TRP C 1 246 ? 22.859 13.245 40.591 1.00 35.61 246 TRP C CA 1
ATOM 6184 C C . TRP C 1 246 ? 21.890 12.538 41.521 1.00 35.60 246 TRP C C 1
ATOM 6185 O O . TRP C 1 246 ? 22.292 11.675 42.307 1.00 39.74 246 TRP C O 1
ATOM 6196 N N . ALA C 1 247 ? 20.616 12.908 41.437 1.00 33.41 247 ALA C N 1
ATOM 6197 C CA . ALA C 1 247 ? 19.586 12.127 42.103 1.00 35.72 247 ALA C CA 1
ATOM 6198 C C . ALA C 1 247 ? 19.528 10.725 41.505 1.00 39.41 247 ALA C C 1
ATOM 6199 O O . ALA C 1 247 ? 19.920 10.496 40.353 1.00 33.20 247 ALA C O 1
ATOM 6201 N N . ALA C 1 248 ? 19.019 9.784 42.304 1.00 37.34 248 ALA C N 1
ATOM 6202 C CA . ALA C 1 248 ? 18.939 8.390 41.875 1.00 36.30 248 ALA C CA 1
ATOM 6203 C C . ALA C 1 248 ? 18.062 8.230 40.640 1.00 36.89 248 ALA C C 1
ATOM 6204 O O . ALA C 1 248 ? 18.277 7.310 39.841 1.00 42.04 248 ALA C O 1
ATOM 6206 N N . ASN C 1 249 ? 17.076 9.111 40.454 1.00 35.51 249 ASN C N 1
ATOM 6207 C CA . ASN C 1 249 ? 16.215 9.021 39.279 1.00 33.40 249 ASN C CA 1
ATOM 6208 C C . ASN C 1 249 ? 16.955 9.347 37.987 1.00 36.70 249 ASN C C 1
ATOM 6209 O O . ASN C 1 249 ? 16.382 9.169 36.908 1.00 41.96 249 ASN C O 1
ATOM 6214 N N . GLY C 1 250 ? 18.189 9.848 38.072 1.00 32.72 250 GLY C N 1
ATOM 6215 C CA . GLY C 1 250 ? 19.030 10.024 36.905 1.00 35.28 250 GLY C CA 1
ATOM 6216 C C . GLY C 1 250 ? 18.738 11.228 36.035 1.00 39.09 250 GLY C C 1
ATOM 6217 O O . GLY C 1 250 ? 19.386 11.383 34.989 1.00 30.25 250 GLY C O 1
ATOM 6218 N N . VAL C 1 251 ? 17.800 12.094 36.424 1.00 27.96 251 VAL C N 1
ATOM 6219 C CA . VAL C 1 251 ? 17.432 13.240 35.602 1.00 33.87 251 VAL C CA 1
ATOM 6220 C C . VAL C 1 251 ? 17.414 14.552 36.373 1.00 36.13 251 VAL C C 1
ATOM 6221 O O . VAL C 1 251 ? 17.083 15.590 35.797 1.00 41.03 251 VAL C O 1
ATOM 6225 N N . PHE C 1 252 ? 17.753 14.550 37.657 1.00 30.73 252 PHE C N 1
ATOM 6226 C CA . PHE C 1 252 ? 17.947 15.778 38.418 1.00 35.78 252 PHE C CA 1
ATOM 6227 C C . PHE C 1 252 ? 19.412 15.846 38.829 1.00 35.42 252 PHE C C 1
ATOM 6228 O O . PHE C 1 252 ? 19.931 14.904 39.437 1.00 35.75 252 PHE C O 1
ATOM 6236 N N . GLY C 1 253 ? 20.082 16.939 38.469 1.00 35.18 253 GLY C N 1
ATOM 6237 C CA . GLY C 1 253 ? 21.505 17.089 38.713 1.00 30.05 253 GLY C CA 1
ATOM 6238 C C . GLY C 1 253 ? 21.810 18.306 39.564 1.00 36.18 253 GLY C C 1
ATOM 6239 O O . GLY C 1 253 ? 21.124 19.329 39.478 1.00 34.85 253 GLY C O 1
ATOM 6240 N N . TYR C 1 254 ? 22.875 18.199 40.367 1.00 31.00 254 TYR C N 1
ATOM 6241 C CA . TYR C 1 254 ? 23.164 19.156 41.433 1.00 40.26 254 TYR C CA 1
ATOM 6242 C C . TYR C 1 254 ? 24.525 19.839 41.265 1.00 37.09 254 TYR C C 1
ATOM 6243 O O . TYR C 1 254 ? 25.235 20.093 42.243 1.00 43.57 254 TYR C O 1
ATOM 6252 N N . SER C 1 255 ? 24.907 20.164 40.034 1.00 33.42 255 SER C N 1
ATOM 6253 C CA . SER C 1 255 ? 26.189 20.828 39.829 1.00 35.23 255 SER C CA 1
ATOM 6254 C C . SER C 1 255 ? 26.180 22.180 40.546 1.00 38.56 255 SER C C 1
ATOM 6255 O O . SER C 1 255 ? 25.237 22.962 40.401 1.00 36.42 255 SER C O 1
ATOM 6258 N N . THR C 1 256 ? 27.212 22.432 41.357 1.00 36.96 256 THR C N 1
ATOM 6259 C CA . THR C 1 256 ? 27.277 23.589 42.245 1.00 34.27 256 THR C CA 1
ATOM 6260 C C . THR C 1 256 ? 28.504 24.434 41.913 1.00 40.00 256 THR C C 1
ATOM 6261 O O . THR C 1 256 ? 29.599 23.896 41.703 1.00 42.21 256 THR C O 1
ATOM 6265 N N . TYR C 1 257 ? 28.344 25.754 41.871 1.00 37.91 257 TYR C N 1
ATOM 6266 C CA . TYR C 1 257 ? 29.396 26.622 41.358 1.00 39.95 257 TYR C CA 1
ATOM 6267 C C . TYR C 1 257 ? 29.742 27.734 42.338 1.00 45.01 257 TYR C C 1
ATOM 6268 O O . TYR C 1 257 ? 28.888 28.243 43.073 1.00 40.98 257 TYR C O 1
ATOM 6277 N N . ASN C 1 258 ? 31.021 28.104 42.324 1.00 44.71 258 ASN C N 1
ATOM 6278 C CA . ASN C 1 258 ? 31.527 29.278 43.010 1.00 36.88 258 ASN C CA 1
ATOM 6279 C C . ASN C 1 258 ? 31.996 30.265 41.950 1.00 40.90 258 ASN C C 1
ATOM 6280 O O . ASN C 1 258 ? 32.727 29.891 41.024 1.00 42.96 258 ASN C O 1
ATOM 6285 N N . PHE C 1 259 ? 31.534 31.509 42.059 1.00 39.91 259 PHE C N 1
ATOM 6286 C CA . PHE C 1 259 ? 31.941 32.600 41.182 1.00 41.74 259 PHE C CA 1
ATOM 6287 C C . PHE C 1 259 ? 32.824 33.555 41.983 1.00 46.49 259 PHE C C 1
ATOM 6288 O O . PHE C 1 259 ? 32.355 34.201 42.929 1.00 43.72 259 PHE C O 1
ATOM 6296 N N . THR C 1 260 ? 34.091 33.660 41.589 1.00 48.75 260 THR C N 1
ATOM 6297 C CA . THR C 1 260 ? 35.062 34.474 42.306 1.00 52.59 260 THR C CA 1
ATOM 6298 C C . THR C 1 260 ? 35.403 35.724 41.507 1.00 54.99 260 THR C C 1
ATOM 6299 O O . THR C 1 260 ? 35.862 35.602 40.361 1.00 48.81 260 THR C O 1
ATOM 6303 N N . PRO C 1 261 ? 35.205 36.928 42.059 1.00 52.95 261 PRO C N 1
ATOM 6304 C CA . PRO C 1 261 ? 35.528 38.151 41.310 1.00 52.16 261 PRO C CA 1
ATOM 6305 C C . PRO C 1 261 ? 37.011 38.215 40.985 1.00 50.20 261 PRO C C 1
ATOM 6306 O O . PRO C 1 261 ? 37.846 37.635 41.681 1.00 48.56 261 PRO C O 1
ATOM 6310 N N . THR C 1 262 ? 37.332 38.922 39.909 1.00 55.87 262 THR C N 1
ATOM 6311 C CA . THR C 1 262 ? 38.718 39.031 39.454 1.00 63.03 262 THR C CA 1
ATOM 6312 C C . THR C 1 262 ? 39.197 40.474 39.494 1.00 58.66 262 THR C C 1
ATOM 6313 O O . THR C 1 262 ? 38.393 41.388 39.682 1.00 59.59 262 THR C O 1
#

InterPro domains:
  IPR004183 Extradiol ring-cleavage dioxygenase, class III enzyme, subunit B [PF02900] (5-256)
  IPR014436 Extradiol aromatic ring-opening dioxygenase, DODA-type [PIRSF006157] (4-259)
  IPR014436 Extradiol aromatic ring-opening dioxygenase, DODA-type [cd07363] (4-259)

Solvent-accessible surface area: 32295 Å² total; per-residue (Å²): 66,128,12,0,1,0,0,0,8,13,50,6,59,1,79,82,85,169,155,51,138,1,54,96,30,0,81,15,0,81,138,94,3,13,112,108,148,13,117,3,0,0,0,0,0,0,45,22,77,34,126,42,4,13,0,2,65,16,106,69,10,15,8,27,18,16,20,119,140,59,55,92,64,0,15,69,19,38,5,118,2,46,5,7,25,124,7,0,86,70,0,21,83,16,0,97,140,68,74,37,92,1,94,48,46,62,105,38,3,0,0,8,0,0,0,0,0,0,23,16,1,7,88,143,16,73,3,40,0,0,0,0,2,0,2,35,120,95,72,1,64,25,0,39,52,2,0,105,9,0,7,28,1,44,100,65,39,8,9,0,0,0,0,1,6,0,1,52,4,38,134,70,4,48,105,46,94,132,30,41,7,96,39,0,66,87,0,2,62,38,1,32,79,0,1,90,72,38,99,23,132,31,1,15,41,3,47,151,90,8,47,19,10,19,4,0,2,73,34,14,35,7,2,0,0,0,0,1,0,0,1,0,1,12,149,94,8,124,6,59,53,33,25,86,17,57,22,77,38,0,1,39,1,22,2,0,0,0,0,40,37,89,55,167,88,122,189,84,110,6,0,1,0,0,0,9,11,51,6,57,3,78,85,91,170,155,50,139,1,54,93,31,0,82,19,0,76,146,107,2,8,115,97,120,11,130,11,0,0,0,0,0,1,58,20,78,34,125,24,4,11,0,1,54,15,114,54,10,14,10,27,18,25,19,95,135,57,56,89,49,0,24,96,18,39,5,112,2,46,6,6,27,114,7,0,83,80,0,31,99,31,0,114,146,67,72,36,116,4,99,47,46,82,87,44,2,0,0,8,0,0,0,0,0,0,24,17,1,6,88,141,17,65,2,40,0,0,0,0,2,0,2,34,120,92,72,1,63,24,0,22,46,2,0,116,10,0,28,49,0,12,144,85,31,8,10,0,0,0,0,0,6,0,1,52,5,47,132,132,23,109,106,47,97,132,31,38,6,99,38,0,66,90,0,3,64,48,0,30,89,8,1,86,74,33,135,11,129,32,0,12,30,2,90,166,90,5,48,41,40,101,64,0,2,70,34,14,34,6,1,0,0,0,0,1,0,0,1,0,1,22,127,87,3,133,14,79,57,32,26,85,14,63,22,73,38,0,1,37,1,22,1,0,0,0,0,44,50,116,97,163,10,0,2,0,0,0,8,12,54,6,57,6,78,76,105,166,139,51,124,1,57,76,30,0,78,16,0,85,141,93,3,15,143,130,130,12,113,4,0,0,0,0,0,0,57,22,77,32,128,24,3,12,0,1,67,18,118,143,8,88,13,58,43,51,20,121,146,61,54,113,59,0,64,125,19,87,8,189,1,42,5,5,28,121,7,0,110,57,0,25,106,16,0,111,145,68,72,38,113,5,105,46,46,93,165,46,3,1,0,8,0,0,0,0,0,0,23,18,1,5,87,151,15,76,3,39,1,0,0,0,2,0,2,36,118,98,79,2,62,20,0,32,58,2,0,116,10,0,36,47,0,43,158,62,32,6,12,0,0,0,0,1,5,0,1,51,5,40,138,75,5,54,109,31,110,148,45,39,5,100,47,0,63,92,0,2,65,48,1,31,91,8,1,98,76,28,122,15,84,30,0,15,46,2,48,146,86,4,50,26,8,18,5,0,2,70,35,16,34,7,1,2,0,0,0,1,0,0,1,1,1,25,176,94,8,139,4,71,57,32,24,86,20,64,23,100,40,1,1,36,1,22,1,0,0,0,0,40,56,127

GO terms:
  GO:0046148 pigment biosynthetic process (P, IDA)
  GO:0050297 stizolobate synthase activity (F, IDA)

Secondary structure (DSSP, 8-state):
--SEEEEE---GGGGT-S--HHHHHHHTHHHHT--SPPSEEEEEEEEEE-SS-EEE--SB--B----SS--GGGGG-----BB-HHHHHHHHHHHHHTT---EEESS--B-HHHHHHHHHHSTT--S-EEEEEE-TTS-HHHHHHHHHHHGGGGGGTEEEEEEE-SB---TTSPP-TTS--HHHHHHHHHHHHHHHHT-HHHHHTHHHH-TTHHHH-SS-TTTHHHHHHHHTT-SSPEEEEEE--B-TTSS-B--EEEEE-S-----/--SEEEEE---GGGGG-S--HHHHHHHTHHHHT--SPPSEEEEEEEEEE-SS-EEE--SB--B----SS--THHHH-----BB-HHHHHHHHHHHHHTT---EEESS--B-HHHHHHHHHHSTT--S-EEEEEE-TTS-HHHHHHHHHHHGGGGGGTEEEEEEE-SB---TTSPP-TTS--HHHHHHHHHHHHHHHTT-HHHHHTGGGT-TTHHHH-SS-TTTHHHHHHHHTT-SS-EEEEEE--B-TTSS-B--EEEEE--/--SEEEEE---GGGGG-S--HHHHHHHTHHHHT--SPPSEEEEEEEEEE-SS-EEE--SB--B----SS--THHHH-----BB-HHHHHHHHHHHHHTT---EEESS--B-HHHHHHHHHHSTT--S-EEEEEE-TTS-HHHHHHHHHHTGGGGGGTEEEEEEE-SB---TTSPP-SSS--HHHHHHHHHHHHHHHTT-HHHHHTGGGT-TTHHHH-SS-TTTHHHHHHHHHT-SSPEEEEEE--B-TTSS-B--EEEEE--

Foldseek 3Di:
DAAAKEFALDDLCCVVPDDDVSLVLLLCCCPPPPVDDFQAEEEAFLPFADAFKEKEAEQWAFEAAPDPDDDPVSVVDTLTATADNVLRVVLQVLQVVLVGHYYYHHDHGDYSLPRSSCCSNPVVNHHHYMYIYDHLVDFLVVLLVSQLSQLQCSVVRYHYYYYFFQFAFDPPDAFPAQAAPVQQVQQSVVLVCCQQVLVVVCVRVVVVPGGPCCGRPVRCSRPSSVSNSQSSLHPRWHKDFDDWDADRRNGTIITMMGTHHPDHDDD/DAAAKEFALDDLCCVVPDDDVSLVCLLCCCVPPNVDDFQAEEEEFLPFADAFKEKEAEQWAFEDAPDPDDDPVSVVDTLTATADNVVRVVLQVLQVVVPGHYYYDYDHGDYSLPRSSCCSNPVVNYHHYMYMYDHLVDFLVVLLVSLLSQLVCSVVRYHYYYYFFQFAFDPPPAFDAQAADVQQVQQVVVVVVCQQVQVLVCVRVVVVPGRCCCGRCVRCSRPSSVSNSQSSQDPRWHKDFDDWDADRRNRTIITMMGTHHD/DAAAKEFALDDLCVVVDDDDVSLVLLLCCCVPPNVDDFQAEEEAFLPFADAFKEKEAEQWAFEDAPDPDDDPVSVVDGQTAGADRVVRVVLQVLQVVVVGHYHYDYDHGDYSLPRSSCCSNPVVNHHHYMYIYDHLVDFLVVLLVSLQSLLVCSVVRYHYYYYFFQFAFDPPDAFDQPAADPQQVQQVVVVVVCQQVLVLVCVRVVVVPGRCCCGRCVRCSRPSSVSNSQSSQDHRWHKDWDDWDADSSNRTIITMMGTHHD

Sequence (791 aa):
MKGTYYINHGDPLMYLKKHIKLRQFLEGWQENVVIEKPKSILIISAHWDTNVPTVNFVEHCDTIHDFDDYPDPLYQIQYRAPGAPNLAKKVEELLKESGMECEIDTKRGLDHAAWFPLMFMYPEANIPICELSVQPSKDGIHHYNVGKALSPLLQQGVLIIGSGGTVHPSDDTPHCPNGVAPWAIEFDNWLEDALLSGRYEDVNNFKKLAPNWEISHPGQEHLYPLHVALGAAGKNPKTQLIHRSWAANGVFGYSTYNFTPTTQKTDMKGTYYINHGDPLMYLKKHIKLRQFLEGWQENVVIEKPKSILIISAHWDTNVPTVNFVEHCDTIHDFDDYPDPLYQIQYRAPGAPNLAKKVEELLKESGMECEIDTKRGLDHAAWFPLMFMYPEANIPICELSVQPSKDGIHHYNVGKALSPLLQQGVLIIGSGGTVHPSDDTPHCPNGVAPWAIEFDNWLEDALLSGRYEDVNNFKKLAPNWEISHPGQEHLYPLHVALGAAGKNPKTQLIHRSWAANGVFGYSTYNFTPTMKGTYYINHGDPLMYLKKHIKLRQFLEGWQENVVIEKPKSILIISAHWDTNVPTVNFVEHCDTIHDFDDYPDPLYQIQYRAPGAPNLAKKVEELLKESGMECEIDTKRGLDHAAWFPLMFMYPEANIPICELSVQPSKDGIHHYNVGKALSPLLQQGVLIIGSGGTVHPSDDTPHCPNGVAPWAIEFDNWLEDALLSGRYEDVNNFKKLAPNWEISHPGQEHLYPLHVALGAAGKNPKTQLIHRSWAANGVFGYSTYNFTPT

B-factor: mean 37.72, std 16.69, range [9.85, 110.39]

Radius of gyration: 31.24 Å; Cα contacts (8 Å, |Δi|>4): 1879; chains: 3; bounding box: 87×72×71 Å

Organism: Mirabilis jalapa (NCBI:txid3538)

Nearest PDB structures (foldseek):
  8in2-assembly2_B  TM=9.875E-01  e=5.441E-43  Beta vulgaris
  2pw6-assembly1_A-2  TM=8.219E-01  e=6.405E-19  Escherichia coli K-12
  3vsj-assembly1_C  TM=7.791E-01  e=4.796E-14  Comamonas testosteroni CNB-1
  7txy-assembly2_E  TM=7.628E-01  e=1.315E-13  Micromonospora rosaria
  8iq8-assembly1_D  TM=7.277E-01  e=2.553E-14  Acinetobacter baumannii